Protein AF-A0A8I0TVB9-F1 (afdb_monomer_lite)

Sequence (1086 aa):
MAGLALTEAVAPLAVPGFGFGLRALDGVLGSLPVGVLTVVAAEPYAGGSLLAVHAARHTALTHGLPVLYAASGLSRGDVALRVVAAEGGLDYRRLRTGGLSADEQRAAAVVQARLAAADLHVDDGTGLTAEAIVETAPYVDGLALVVVDRFQQAADPFVPLSGPALPEAARVLAHLARSRNVPVVAVLDTTDAEVLAALDAAYLTLTLTRTDTDAQVAVAERDFGELVSVPLRADLASARFADAPVRPRDVKAAYVFGGAEGEQVTAGLADAARPYLEPGLREQLPEALREVLPGLVDHFDAKRAGDEWTGSYLSSSQAAVYAAFTRDPSLPHAGPVERLEHALEAFCGHAAAHGYRPLGEDRQAPAGPDDTVRACLEAHAGDQEPDDVHTVLSAAFEDTSAPGSLSGTAAQDAAAAAAAESVPPVPPVPPGAGAGPGVALQPAGAPAVAGQAAPAAPGAGAGEGFAAVEAELLDAALPFTSGARHGLSARLNGVLAALREASTTPGRAGELPGLREVLDGLAARRPPVPSTPEGVRLGAALAAFTATRRTAPTTVPAPVASTALQQAPVPGTPQAGPTPAGTPDLAIAEAELLAAAAPFLTGNEHRSALSVHGQHVLAHLRDALAASHVHLLPAARARAAELGARRLRLPQEPAAERLRAALTAYHQAATAAGITPSALPAPAPAGVTGPVRPVTPVPAPPTASLEVTEPAAAEPTADAEAAPGDAEDVRAADPARRVVEGVVMEAPSASFSDDTPPPEGTPGTGGRNYTFFLNKIRDAVEQALGEANGDVDAAIAALKKKAVPDSMALFKLTRVGANYVHTVYPPALDFLSKPGQGEADGVWEGRQKWRNAPLYEAIRKGERHPLDVFGLDINAAYLSAFKTHLPIGALKHDPTGGFDRRKAGIHRVDHFTWPHADLPSPIGNRIEPGPYLLDEATVRLLIRCSELGLSEPPRILQSWTSGASEALLEKFRRVLQQARQTAIDSGDPVTGEYVKAMYSRFTSTIGESGKNRELRRPEWVHTIRSQAFASLWLKAFKAHQAGLILVQVSGVDELHVAGGDWKEVWEEGRKPTQMKVKRLYTLGGN

Radius of gyration: 40.52 Å; chains: 1; bounding box: 120×120×119 Å

Foldseek 3Di:
DPPPDVVVVPPDDPFDFDDLQACLVCVVVVGQQFLAEEEEEEAPPLASVLSLLSSLLCQFQVVLAAEEEEALPDDPVRSLLLSLLQVLVAQSVCSVVVVDDPVSVVSSVVSVVSVLVTNYAYFHFQPRALVLVLVLVVVSVRYAEYEAHAQECDDDLRRNNYHPCVLVSLQSVSNSRNVVRHYYYYYYNHPDPVVVVSNLRHQWYWYWDDDPQKIKTFIQGNVGGTDDIAIWTDDVRSSHIHHDDDDPVVPPPQQFQQDPLNLVLLVLLLVLCVVLLDPPNVVQDDPLCSPLNVVSNVVNVVCVPDHDSPDRHQDPSLLSLLQSCVVPVDGDPDDSCVSNSVSSVSNNVSNVVSPDDHPDPDPDDPDDPVRVVVVVVVVPPPDDDDDDPPPPVPDPDDDDDDDDDDDDDDDDDDDDDDDDDDDDDDDDDDDDDDDDDDDDDDDDDDDDDDDDDDDDDDDDDLPPLLVVLLVLLLVLLVCDLVPVDDDFDPQQSVLSVLLVCLVPDPPSVVCNVVSLVSLLVVLVVVGDFDPDPSSVSNNVSSVSNNVSVVVDDDDDDDDDDDDDDDDDDDDDDDDDDDDPDPQDALVVLLVLLLVLCVVQLPPSQSPHLFRSSRSVLNVQCVVCVVVVVVVCNLVSLLVLLLVLVGPRPGDPDPSSVSNNVSSVSNNRNCVVVVSDHADSDDDDPDDDDDDDDDDDDDDDDDDDDDDDDDDDDDDDDDDDDDDDDDDDDDDDDDDDDDDDDDDDDPQDAALCPDPDADHPPPDLPDDPPPPVLLVSLVSLLVVLCVVVVNPLVSSLVVLLSNLQNNLVVSLVRLCVVPPFDAADDPDDDQQLDAPDDVGHGQAAQQAWKDFLVVVLVCLVVVVDPWWKKFKKWFFPLLLVLLLFWDFRDFWDKDQAFDDDPQKFFKFWWFDFDFPDSQAADLSHDDDDPTTHTYGRLSLVLQCVCVVVVRGDRIHTRMTGIHGIDSSSCVSVSSSLLVQCVVCVVVVPVSSNSSSVSNSVVNLVCQDPDPSDPGHHDSSSSSSSQSSLQSVVSVLRVLCVVVVWGWGITGGSIITMTTDDDCCVSAPDDNRNRHIHGPDIDISSDD

pLDDT: mean 71.63, std 23.96, range [22.23, 97.75]

Organism: NCBI:txid146820

InterPro domains:
  IPR007694 DNA helicase, DnaB-like, C-terminal [PF03796] (20-187)
  IPR027417 P-loop containing nucleoside triphosphate hydrolase [G3DSA:3.40.50.300] (13-249)
  IPR027417 P-loop containing nucleoside triphosphate hydrolase [SSF52540] (16-192)

Secondary structure (DSSP, 8-state):
-----HHHHTSPPSSPP--SS-HHHHHHHSSPPTTSEEEEEE-TTT-HHHHHHHHHHIIIIIS---EEEEESSS-HHHHHHHHHHHHHT--HHHHHHT---HHHHHHHHHHHHHHTTS-EEEE--TT--HHHHHHHGGGSTT--EEEEEEEBSS-BTTBSSBGGGHHHHHHHHHHHHHHHT--EEEEES---HHHHHH-TTEEEEEEEEEETTEEEEEEEETTTEEEEEEEEEEETTTTEEEEPPPPTTGGGGT----SHHHHHHHHHHHHHHGGGSSHHHHTTS-HHHHHHHHHHHHHHHHHHTT------S--HHHHHHHHHHTT-----SSGGGHHHHHHHHHHHHHHHHTT---S-S-S-PPPPHHHHHHHHHHTT--S-----TTSGGGSSS--------------------------------------------------------------S-HHHHHHHHHHHHHHHTHHHHTTSS--S-HHHHHHHHHHHHHHHSTT-GGGHHHHHHHHHHHHTT-----SSHHHHHHHHHHHHHHHHHHHS---PPPPP-------PPPP---PPP-PPPP---HHHHHHHHHHHHGGG-SS-GGG-SS-HHHHHHHHHHHHHHHTT-TTTHHHHHHHHHHHHHS-----SSHHHHHHHHHHHHHHHHHHHTT-PPP-PPPPPPP----------------------------------------------------------PPPPPPS----PPPPTT--SSSS---HHHHHHHHHHHHHHHHHTTT-HHHHHHHHHHHHHHHHHHHHHHHTTT---------SPPGGGS-SSTT---SSB----EEE-HHHHHHHHTTSS--EEEEEEEETTHHHHHTSS-EE-SPPEEETT----TTEEEEEEE-------SSS--TTTT---SS-EEEEHHHHHHHHHHHHTTSSPPP-EEEEEEEEEESSTTHHHHHHHHHHHHHHHHHT-HHHHHHHHHHHHHHHHHSSS-TT-SS---HHHHHHHHHHHHHHHHHHHHHHHHTTPEEEEEETTTEEEEESS-GGGTS-BSSSTTSEEEEEEEEET--

Structure (mmCIF, N/CA/C/O backbone):
data_AF-A0A8I0TVB9-F1
#
_entry.id   AF-A0A8I0TVB9-F1
#
loop_
_atom_site.group_PDB
_atom_site.id
_atom_site.type_symbol
_atom_site.label_atom_id
_atom_site.label_alt_id
_atom_site.label_comp_id
_atom_site.label_asym_id
_atom_site.label_entity_id
_atom_site.label_seq_id
_atom_site.pdbx_PDB_ins_code
_atom_site.Cartn_x
_atom_site.Cartn_y
_atom_site.Cartn_z
_atom_site.occupancy
_atom_site.B_iso_or_equiv
_atom_site.auth_seq_id
_atom_site.auth_comp_id
_atom_site.auth_asym_id
_atom_site.auth_atom_id
_atom_site.pdbx_PDB_model_num
ATOM 1 N N . MET A 1 1 ? -10.346 -10.792 -5.537 1.00 28.30 1 MET A N 1
ATOM 2 C CA . MET A 1 1 ? -10.437 -11.964 -6.433 1.00 28.30 1 MET A CA 1
ATOM 3 C C . MET A 1 1 ? -11.482 -11.686 -7.530 1.00 28.30 1 MET A C 1
ATOM 5 O O . MET A 1 1 ? -12.645 -11.983 -7.330 1.00 28.30 1 MET A O 1
ATOM 9 N N . ALA A 1 2 ? -11.144 -11.039 -8.643 1.00 35.06 2 ALA A N 1
ATOM 10 C CA . ALA A 1 2 ? -10.817 -11.860 -9.803 1.00 35.06 2 ALA A CA 1
ATOM 11 C C . ALA A 1 2 ? -9.786 -12.935 -9.460 1.00 35.06 2 ALA A C 1
ATOM 13 O O . ALA A 1 2 ? -8.680 -12.621 -9.002 1.00 35.06 2 ALA A O 1
ATOM 14 N N . GLY A 1 3 ? -10.192 -14.190 -9.626 1.00 32.03 3 GLY A N 1
ATOM 15 C CA . GLY A 1 3 ? -9.254 -15.165 -10.139 1.00 32.03 3 GLY A CA 1
ATOM 16 C C . GLY A 1 3 ? -9.031 -14.784 -11.595 1.00 32.03 3 GLY A C 1
ATOM 17 O O . GLY A 1 3 ? -9.966 -14.852 -12.384 1.00 32.03 3 GLY A O 1
ATOM 18 N N . LEU A 1 4 ? -7.809 -14.366 -11.920 1.00 37.16 4 LEU A N 1
ATOM 19 C CA . LEU A 1 4 ? -7.233 -14.878 -13.156 1.00 37.16 4 LEU A CA 1
ATOM 20 C C . LEU A 1 4 ? -7.292 -16.398 -13.003 1.00 37.16 4 LEU A C 1
ATOM 22 O O . LEU A 1 4 ? -6.991 -16.905 -11.912 1.00 37.16 4 LEU A O 1
ATOM 26 N N . ALA A 1 5 ? -7.725 -17.119 -14.031 1.00 42.62 5 ALA A N 1
ATOM 27 C CA . ALA A 1 5 ? -7.543 -18.563 -14.006 1.00 42.62 5 ALA A CA 1
ATOM 28 C C . ALA A 1 5 ? -6.042 -18.837 -13.794 1.00 42.62 5 ALA A C 1
ATOM 30 O O . ALA A 1 5 ? -5.209 -18.063 -14.268 1.00 42.62 5 ALA A O 1
ATOM 31 N N . LEU A 1 6 ? -5.665 -19.909 -13.085 1.00 44.34 6 LEU A N 1
ATOM 32 C CA . LEU A 1 6 ? -4.238 -20.224 -12.882 1.00 44.34 6 LEU A CA 1
ATOM 33 C C . LEU A 1 6 ? -3.483 -20.317 -14.224 1.00 44.34 6 LEU A C 1
ATOM 35 O O . LEU A 1 6 ? -2.316 -19.963 -14.298 1.00 44.34 6 LEU A O 1
ATOM 39 N N . THR A 1 7 ? -4.187 -20.668 -15.302 1.00 42.19 7 THR A N 1
ATOM 40 C CA . THR A 1 7 ? -3.717 -20.623 -16.693 1.00 42.19 7 THR A CA 1
ATOM 41 C C . THR A 1 7 ? -3.350 -19.222 -17.206 1.00 42.19 7 THR A C 1
ATOM 43 O O . THR A 1 7 ? -2.396 -19.101 -17.962 1.00 42.19 7 THR A O 1
ATOM 46 N N . GLU A 1 8 ? -4.051 -18.156 -16.804 1.00 39.88 8 GLU A N 1
ATOM 47 C CA . GLU A 1 8 ? -3.683 -16.767 -17.142 1.00 39.88 8 GLU A CA 1
ATOM 48 C C . GLU A 1 8 ? -2.582 -16.217 -16.224 1.00 39.88 8 GLU A C 1
ATOM 50 O O . GLU A 1 8 ? -1.827 -15.344 -16.635 1.00 39.88 8 GLU A O 1
ATOM 55 N N . ALA A 1 9 ? -2.442 -16.741 -15.001 1.00 43.94 9 ALA A N 1
ATOM 56 C CA . ALA A 1 9 ? -1.291 -16.439 -14.141 1.00 43.94 9 ALA A CA 1
ATOM 57 C C . ALA A 1 9 ? 0.023 -17.076 -14.650 1.00 43.94 9 ALA A C 1
ATOM 59 O O . ALA A 1 9 ? 1.100 -16.665 -14.232 1.00 43.94 9 ALA A O 1
ATOM 60 N N . VAL A 1 10 ? -0.080 -18.052 -15.561 1.00 39.28 10 VAL A N 1
ATOM 61 C CA . VAL A 1 10 ? 1.031 -18.690 -16.293 1.00 39.28 10 VAL A CA 1
ATOM 62 C C . VAL A 1 10 ? 1.256 -18.034 -17.672 1.00 39.28 10 VAL A C 1
ATOM 64 O O . VAL A 1 10 ? 2.196 -18.385 -18.383 1.00 39.28 10 VAL A O 1
ATOM 67 N N . ALA A 1 11 ? 0.444 -17.043 -18.065 1.00 40.34 11 ALA A N 1
ATOM 68 C CA . ALA A 1 11 ? 0.711 -16.264 -19.273 1.00 40.34 11 ALA A CA 1
ATOM 69 C C . ALA A 1 11 ? 2.014 -15.449 -19.110 1.00 40.34 11 ALA A C 1
ATOM 71 O O . ALA A 1 11 ? 2.264 -14.917 -18.024 1.00 40.34 11 ALA A O 1
ATOM 72 N N . PRO A 1 12 ? 2.845 -15.321 -20.164 1.00 40.44 12 PRO A N 1
ATOM 73 C CA . PRO A 1 12 ? 4.112 -14.605 -20.073 1.00 40.44 12 PRO A CA 1
ATOM 74 C C . PRO A 1 12 ? 3.884 -13.150 -19.648 1.00 40.44 12 PRO A C 1
ATOM 76 O O . PRO A 1 12 ? 3.078 -12.428 -20.239 1.00 40.44 12 PRO A O 1
ATOM 79 N N . LEU A 1 13 ? 4.600 -12.732 -18.602 1.00 43.53 13 LEU A N 1
ATOM 80 C CA . LEU A 1 13 ? 4.531 -11.374 -18.073 1.00 43.53 13 LEU A CA 1
ATOM 81 C C . LEU A 1 13 ? 4.971 -10.355 -19.134 1.00 43.53 13 LEU A C 1
ATOM 83 O O . LEU A 1 13 ? 5.837 -10.621 -19.962 1.00 43.53 13 LEU A O 1
ATOM 87 N N . ALA A 1 14 ? 4.406 -9.147 -19.071 1.00 46.53 14 ALA A N 1
ATOM 88 C CA . ALA A 1 14 ? 4.736 -8.061 -19.999 1.00 46.53 14 ALA A CA 1
ATOM 89 C C . ALA A 1 14 ? 6.168 -7.501 -19.835 1.00 46.53 14 ALA A C 1
ATOM 91 O O . ALA A 1 14 ? 6.602 -6.689 -20.649 1.00 46.53 14 ALA A O 1
ATOM 92 N N . VAL A 1 15 ? 6.889 -7.916 -18.787 1.00 50.25 15 VAL A N 1
ATOM 93 C CA . VAL A 1 15 ? 8.314 -7.628 -18.576 1.00 50.25 15 VAL A CA 1
ATOM 94 C C . VAL A 1 15 ? 9.110 -8.842 -19.072 1.00 50.25 15 VAL A C 1
ATOM 96 O O . VAL A 1 15 ? 8.797 -9.952 -18.635 1.00 50.25 15 VAL A O 1
ATOM 99 N N . PRO A 1 16 ? 10.122 -8.677 -19.947 1.00 57.19 16 PRO A N 1
ATOM 100 C CA . PRO A 1 16 ? 10.988 -9.781 -20.353 1.00 57.19 16 PRO A CA 1
ATOM 101 C C . PRO A 1 16 ? 11.644 -10.443 -19.136 1.00 57.19 16 PRO A C 1
ATOM 103 O O . PRO A 1 16 ? 12.123 -9.751 -18.242 1.00 57.19 16 PRO A O 1
ATOM 106 N N . GLY A 1 17 ? 11.695 -11.775 -19.102 1.00 66.00 17 GLY A N 1
ATOM 107 C CA . GLY A 1 17 ? 12.429 -12.495 -18.063 1.00 66.00 17 GLY A CA 1
ATOM 108 C C . GLY A 1 17 ? 13.939 -12.349 -18.266 1.00 66.00 17 GLY A C 1
ATOM 109 O O . GLY A 1 17 ? 14.472 -12.824 -19.266 1.00 66.00 17 GLY A O 1
ATOM 110 N N . PHE A 1 18 ? 14.627 -11.715 -17.318 1.00 83.62 18 PHE A N 1
ATOM 111 C CA . PHE A 1 18 ? 16.090 -11.609 -17.266 1.00 83.62 18 PHE A CA 1
ATOM 112 C C . PHE A 1 18 ? 16.592 -11.892 -15.845 1.00 83.62 18 PHE A C 1
ATOM 114 O O . PHE A 1 18 ? 15.833 -11.783 -14.885 1.00 83.62 18 PHE A O 1
ATOM 121 N N . GLY A 1 19 ? 17.860 -12.280 -15.709 1.00 87.12 19 GLY A N 1
ATOM 122 C CA . GLY A 1 19 ? 18.489 -12.623 -14.429 1.00 87.12 19 GLY A CA 1
ATOM 123 C C . GLY A 1 19 ? 19.627 -11.678 -14.027 1.00 87.12 19 GLY A C 1
ATOM 124 O O . GLY A 1 19 ? 19.677 -10.518 -14.439 1.00 87.12 19 GLY A O 1
ATOM 125 N N . PHE A 1 20 ? 20.569 -12.190 -13.237 1.00 89.50 20 PHE A N 1
ATOM 126 C CA . PHE A 1 20 ? 21.809 -11.511 -12.853 1.00 89.50 20 PHE A CA 1
ATOM 127 C C . PHE A 1 20 ? 22.854 -11.455 -13.982 1.00 89.50 20 PHE A C 1
ATOM 129 O O . PHE A 1 20 ? 23.807 -10.683 -13.872 1.00 89.50 20 PHE A O 1
ATOM 136 N N . GLY A 1 21 ? 22.700 -12.252 -15.045 1.00 85.31 21 GLY A N 1
ATOM 137 C CA . GLY A 1 21 ? 23.702 -12.424 -16.102 1.00 85.31 21 GLY A CA 1
ATOM 138 C C . GLY A 1 21 ? 24.745 -13.501 -15.778 1.00 85.31 21 GLY A C 1
ATOM 139 O O . GLY A 1 21 ? 25.861 -13.451 -16.291 1.00 85.31 21 GLY A O 1
ATOM 140 N N . LEU A 1 22 ? 24.399 -14.454 -14.909 1.00 88.44 22 LEU A N 1
ATOM 141 C CA . LEU A 1 22 ? 25.250 -15.558 -14.450 1.00 88.44 22 LEU A CA 1
ATOM 142 C C . LEU A 1 22 ? 24.499 -16.862 -14.699 1.00 88.44 22 LEU A C 1
ATOM 144 O O . LEU A 1 22 ? 23.484 -17.097 -14.049 1.00 88.44 22 LEU A O 1
ATOM 148 N N . ARG A 1 23 ? 24.963 -17.717 -15.616 1.00 83.06 23 ARG A N 1
ATOM 149 C CA . ARG A 1 23 ? 24.198 -18.902 -16.045 1.00 83.06 23 ARG A CA 1
ATOM 150 C C . ARG A 1 23 ? 23.880 -19.857 -14.901 1.00 83.06 23 ARG A C 1
ATOM 152 O O . ARG A 1 23 ? 22.802 -20.438 -14.896 1.00 83.06 23 ARG A O 1
ATOM 159 N N . ALA A 1 24 ? 24.793 -20.027 -13.948 1.00 81.06 24 ALA A N 1
ATOM 160 C CA . ALA A 1 24 ? 24.601 -20.931 -12.821 1.00 81.06 24 ALA A CA 1
ATOM 161 C C . ALA A 1 24 ? 23.532 -20.410 -11.843 1.00 81.06 24 ALA A C 1
ATOM 163 O O . ALA A 1 24 ? 22.733 -21.189 -11.329 1.00 81.06 24 ALA A O 1
ATOM 164 N N . LEU A 1 25 ? 23.485 -19.091 -11.618 1.00 85.94 25 LEU A N 1
ATOM 165 C CA . LEU A 1 25 ? 22.501 -18.458 -10.733 1.00 85.94 25 LEU A CA 1
ATOM 166 C C . LEU A 1 25 ? 21.148 -18.302 -11.438 1.00 85.94 25 LEU A C 1
ATOM 168 O O . LEU A 1 25 ? 20.110 -18.657 -10.888 1.00 85.94 25 LEU A O 1
ATOM 172 N N . ASP A 1 26 ? 21.162 -17.853 -12.689 1.00 86.62 26 ASP A N 1
ATOM 173 C CA . ASP A 1 26 ? 19.965 -17.658 -13.506 1.00 86.62 26 ASP A CA 1
ATOM 174 C C . ASP A 1 26 ? 19.318 -18.994 -13.897 1.00 86.62 26 ASP A C 1
ATOM 176 O O . ASP A 1 26 ? 18.102 -19.064 -14.022 1.00 86.62 26 ASP A O 1
ATOM 180 N N . GLY A 1 27 ? 20.092 -20.079 -14.010 1.00 80.25 27 GLY A N 1
ATOM 181 C CA . GLY A 1 27 ? 19.566 -21.434 -14.202 1.00 80.25 27 GLY A CA 1
ATOM 182 C C . GLY A 1 27 ? 18.802 -21.982 -12.990 1.00 80.25 27 GLY A C 1
ATOM 183 O O . GLY A 1 27 ? 17.921 -22.818 -13.160 1.00 80.25 27 GLY A O 1
ATOM 184 N N . VAL A 1 28 ? 19.098 -21.487 -11.782 1.00 82.06 28 VAL A N 1
ATOM 185 C CA . VAL A 1 28 ? 18.338 -21.789 -10.556 1.00 82.06 28 VAL A CA 1
ATOM 186 C C . VAL A 1 28 ? 17.128 -20.869 -10.408 1.00 82.06 28 VAL A C 1
ATOM 188 O O . VAL A 1 28 ? 16.045 -21.329 -10.060 1.00 82.06 28 VAL A O 1
ATOM 191 N N . LEU A 1 29 ? 17.302 -19.570 -10.660 1.00 81.00 29 LEU A N 1
ATOM 192 C CA . LEU A 1 29 ? 16.238 -18.576 -10.489 1.00 81.00 29 LEU A CA 1
ATOM 193 C C . LEU A 1 29 ? 15.212 -18.582 -11.634 1.00 81.00 29 LEU A C 1
ATOM 195 O O . LEU A 1 29 ? 14.088 -18.116 -11.460 1.00 81.00 29 LEU A O 1
ATOM 199 N N . GLY A 1 30 ? 15.600 -19.050 -12.823 1.00 80.62 30 GLY A N 1
ATOM 200 C CA . GLY A 1 30 ? 14.871 -18.907 -14.087 1.00 80.62 30 GLY A CA 1
ATOM 201 C C . GLY A 1 30 ? 14.884 -17.466 -14.614 1.00 80.62 30 GLY A C 1
ATOM 202 O O . GLY A 1 30 ? 15.295 -17.203 -15.741 1.00 80.62 30 GLY A O 1
ATOM 203 N N . SER A 1 31 ? 14.452 -16.517 -13.784 1.00 83.94 31 SER A N 1
ATOM 204 C CA . SER A 1 31 ? 14.561 -15.069 -13.995 1.00 83.94 31 SER A CA 1
ATOM 205 C C . SER A 1 31 ? 14.465 -14.338 -12.652 1.00 83.94 31 SER A C 1
ATOM 207 O O . SER A 1 31 ? 14.050 -14.923 -11.652 1.00 83.94 31 SER A O 1
ATOM 209 N N . LEU A 1 32 ? 14.827 -13.054 -12.604 1.00 88.31 32 LEU A N 1
ATOM 210 C CA . LEU A 1 32 ? 14.562 -12.215 -11.438 1.00 88.31 32 LEU A CA 1
ATOM 211 C C . LEU A 1 32 ? 13.042 -12.117 -11.218 1.00 88.31 32 LEU A C 1
ATOM 213 O O . LEU A 1 32 ? 12.336 -11.612 -12.096 1.00 88.31 32 LEU A O 1
ATOM 217 N N . PRO A 1 33 ? 12.518 -12.581 -10.068 1.00 85.69 33 PRO A N 1
ATOM 218 C CA . PRO A 1 33 ? 11.081 -12.657 -9.860 1.00 85.69 33 PRO A CA 1
ATOM 219 C C . PRO A 1 33 ? 10.455 -11.259 -9.861 1.00 85.69 33 PRO A C 1
ATOM 221 O O . PRO A 1 33 ? 10.847 -10.348 -9.128 1.00 85.69 33 PRO A O 1
ATOM 224 N N . VAL A 1 34 ? 9.460 -11.085 -10.725 1.00 88.94 34 VAL A N 1
ATOM 225 C CA . VAL A 1 34 ? 8.779 -9.809 -10.925 1.00 88.94 34 VAL A CA 1
ATOM 226 C C . VAL A 1 34 ? 7.806 -9.552 -9.776 1.00 88.94 34 VAL A C 1
ATOM 228 O O . VAL A 1 34 ? 7.088 -10.448 -9.336 1.00 88.94 34 VAL A O 1
ATOM 231 N N . GLY A 1 35 ? 7.745 -8.312 -9.290 1.00 89.00 35 GLY A N 1
ATOM 232 C CA . GLY A 1 35 ? 6.794 -7.932 -8.249 1.00 89.00 35 GLY A CA 1
ATOM 233 C C . GLY A 1 35 ? 7.230 -8.276 -6.824 1.00 89.00 35 GLY A C 1
ATOM 234 O O . GLY A 1 35 ? 6.444 -8.073 -5.898 1.00 89.00 35 GLY A O 1
ATOM 235 N N . VAL A 1 36 ? 8.459 -8.754 -6.612 1.00 91.81 36 VAL A N 1
ATOM 236 C CA . VAL A 1 36 ? 8.984 -9.089 -5.279 1.00 91.81 36 VAL A CA 1
ATOM 237 C C . VAL A 1 36 ? 10.295 -8.369 -4.959 1.00 91.81 36 VAL A C 1
ATOM 239 O O . VAL A 1 36 ? 10.991 -7.864 -5.840 1.00 91.81 36 VAL A O 1
ATOM 242 N N . LEU A 1 37 ? 10.612 -8.326 -3.664 1.00 96.88 37 LEU A N 1
ATOM 243 C CA . LEU A 1 37 ? 11.910 -7.902 -3.153 1.00 96.88 37 LEU A CA 1
ATOM 244 C C . LEU A 1 37 ? 12.824 -9.127 -3.012 1.00 96.88 37 LEU A C 1
ATOM 246 O O . LEU A 1 37 ? 12.492 -10.071 -2.288 1.00 96.88 37 LEU A O 1
ATOM 250 N N . THR A 1 38 ? 13.979 -9.064 -3.667 1.00 96.81 38 THR A N 1
ATOM 251 C CA . THR A 1 38 ? 15.117 -9.965 -3.484 1.00 96.81 38 THR A CA 1
ATOM 252 C C . THR A 1 38 ? 16.173 -9.266 -2.630 1.00 96.81 38 THR A C 1
ATOM 254 O O . THR A 1 38 ? 16.595 -8.158 -2.960 1.00 96.81 38 THR A O 1
ATOM 257 N N . VAL A 1 39 ? 16.630 -9.901 -1.551 1.00 97.44 39 VAL A N 1
ATOM 258 C CA . VAL A 1 39 ? 17.736 -9.394 -0.722 1.00 97.44 39 VAL A CA 1
ATOM 259 C C . VAL A 1 39 ? 19.010 -10.171 -1.036 1.00 97.44 39 VAL A C 1
ATOM 261 O O . VAL A 1 39 ? 19.030 -11.390 -0.926 1.00 97.44 39 VAL A O 1
ATOM 264 N N . VAL A 1 40 ? 20.085 -9.475 -1.403 1.00 97.38 40 VAL A N 1
ATOM 265 C CA . VAL A 1 40 ? 21.437 -10.039 -1.520 1.00 97.38 40 VAL A CA 1
ATOM 266 C C . VAL A 1 40 ? 22.158 -9.796 -0.201 1.00 97.38 40 VAL A C 1
ATOM 268 O O . VAL A 1 40 ? 22.627 -8.689 0.048 1.00 97.38 40 VAL A O 1
ATOM 271 N N . ALA A 1 41 ? 22.222 -10.818 0.646 1.00 97.38 41 ALA A N 1
ATOM 272 C CA . ALA A 1 41 ? 22.897 -10.783 1.936 1.00 97.38 41 ALA A CA 1
ATOM 273 C C . ALA A 1 41 ? 24.380 -11.119 1.749 1.00 97.38 41 ALA A C 1
ATOM 275 O O . ALA A 1 41 ? 24.714 -12.178 1.220 1.00 97.38 41 ALA A O 1
ATOM 276 N N . ALA A 1 42 ? 25.282 -10.222 2.134 1.00 95.75 42 ALA A N 1
ATOM 277 C CA . ALA A 1 42 ? 26.710 -10.414 1.925 1.00 95.75 42 ALA A CA 1
ATOM 278 C C . ALA A 1 42 ? 27.524 -9.721 3.015 1.00 95.75 42 ALA A C 1
ATOM 280 O O . ALA A 1 42 ? 27.402 -8.511 3.199 1.00 95.75 42 ALA A O 1
ATOM 281 N N . GLU A 1 43 ? 28.428 -10.460 3.657 1.00 91.88 43 GLU A N 1
ATOM 282 C CA . GLU A 1 43 ? 29.399 -9.868 4.579 1.00 91.88 43 GLU A CA 1
ATOM 283 C C . GLU A 1 43 ? 30.218 -8.749 3.906 1.00 91.88 43 GLU A C 1
ATOM 285 O O . GLU A 1 43 ? 30.443 -8.770 2.680 1.00 91.88 43 GLU A O 1
ATOM 290 N N . PRO A 1 44 ? 30.736 -7.777 4.681 1.00 87.88 44 PRO A N 1
ATOM 291 C CA . PRO A 1 44 ? 31.663 -6.785 4.167 1.00 87.88 44 PRO A CA 1
ATOM 292 C C . PRO A 1 44 ? 32.805 -7.454 3.394 1.00 87.88 44 PRO A C 1
ATOM 294 O O . PRO A 1 44 ? 33.320 -8.506 3.764 1.00 87.88 44 PRO A O 1
ATOM 297 N N . TYR A 1 45 ? 33.197 -6.832 2.285 1.00 86.75 45 TYR A N 1
ATOM 298 C CA . TYR A 1 45 ? 34.192 -7.344 1.338 1.00 86.75 45 TYR A CA 1
ATOM 299 C C . TYR A 1 45 ? 33.820 -8.608 0.548 1.00 86.75 45 TYR A C 1
ATOM 301 O O . TYR A 1 45 ? 34.524 -8.851 -0.428 1.00 86.75 45 TYR A O 1
ATOM 309 N N . ALA A 1 46 ? 32.754 -9.366 0.856 1.00 91.50 46 ALA A N 1
ATOM 310 C CA . ALA A 1 46 ? 32.377 -10.576 0.100 1.00 91.50 46 ALA A CA 1
ATOM 311 C C . ALA A 1 46 ? 31.971 -10.271 -1.355 1.00 91.50 46 ALA A C 1
ATOM 313 O O . ALA A 1 46 ? 32.338 -11.007 -2.273 1.00 91.50 46 ALA A O 1
ATOM 314 N N . GLY A 1 47 ? 31.321 -9.122 -1.581 1.00 91.12 47 GLY A N 1
ATOM 315 C CA . GLY A 1 47 ? 31.081 -8.571 -2.921 1.00 91.12 47 GLY A CA 1
ATOM 316 C C . GLY A 1 47 ? 29.618 -8.346 -3.311 1.00 91.12 47 GLY A C 1
ATOM 317 O O . GLY A 1 47 ? 29.367 -8.185 -4.499 1.00 91.12 47 GLY A O 1
ATOM 318 N N . GLY A 1 48 ? 28.664 -8.288 -2.371 1.00 93.94 48 GLY A N 1
ATOM 319 C CA . GLY A 1 48 ? 27.228 -8.130 -2.680 1.00 93.94 48 GLY A CA 1
ATOM 320 C C . GLY A 1 48 ? 26.909 -6.988 -3.660 1.00 93.94 48 GLY A C 1
ATOM 321 O O . GLY A 1 48 ? 26.206 -7.197 -4.646 1.00 93.94 48 GLY A O 1
ATOM 322 N N . SER A 1 49 ? 27.534 -5.818 -3.488 1.00 93.75 49 SER A N 1
ATOM 323 C CA . SER A 1 49 ? 27.419 -4.691 -4.430 1.00 93.75 49 SER A CA 1
ATOM 324 C C . SER A 1 49 ? 27.914 -5.008 -5.851 1.00 93.75 49 SER A C 1
ATOM 326 O O . SER A 1 49 ? 27.407 -4.441 -6.809 1.00 93.75 49 SER A O 1
ATOM 328 N N . LEU A 1 50 ? 28.895 -5.902 -6.034 1.00 94.50 50 LEU A N 1
ATOM 329 C CA . LEU A 1 50 ? 29.347 -6.324 -7.371 1.00 94.50 50 LEU A CA 1
ATOM 330 C C . LEU A 1 50 ? 28.322 -7.245 -8.046 1.00 94.50 50 LEU A C 1
ATOM 332 O O . LEU A 1 50 ? 28.143 -7.168 -9.259 1.00 94.50 50 LEU A O 1
ATOM 336 N N . LEU A 1 51 ? 27.616 -8.075 -7.269 1.00 94.06 51 LEU A N 1
ATOM 337 C CA . LEU A 1 51 ? 26.519 -8.908 -7.769 1.00 94.06 51 LEU A CA 1
ATOM 338 C C . LEU A 1 51 ? 25.309 -8.044 -8.175 1.00 94.06 51 LEU A C 1
ATOM 340 O O . LEU A 1 51 ? 24.724 -8.257 -9.234 1.00 94.06 51 LEU A O 1
ATOM 344 N N . ALA A 1 52 ? 25.000 -7.002 -7.398 1.00 94.19 52 ALA A N 1
ATOM 345 C CA . ALA A 1 52 ? 23.972 -6.012 -7.732 1.00 94.19 52 ALA A CA 1
ATOM 346 C C . ALA A 1 52 ? 24.333 -5.155 -8.964 1.00 94.19 52 ALA A C 1
ATOM 348 O O . ALA A 1 52 ? 23.498 -4.962 -9.851 1.00 94.19 52 ALA A O 1
ATOM 349 N N . VAL A 1 53 ? 25.595 -4.715 -9.079 1.00 94.81 53 VAL A N 1
ATOM 350 C CA . VAL A 1 53 ? 26.126 -4.106 -10.312 1.00 94.81 53 VAL A CA 1
ATOM 351 C C . VAL A 1 53 ? 26.000 -5.065 -11.498 1.00 94.81 53 VAL A C 1
ATOM 353 O O . VAL A 1 53 ? 25.712 -4.599 -12.597 1.00 94.81 53 VAL A O 1
ATOM 356 N N . HIS A 1 54 ? 26.169 -6.381 -11.308 1.00 93.75 54 HIS A N 1
ATOM 357 C CA . HIS A 1 54 ? 26.027 -7.356 -12.393 1.00 93.75 54 HIS A CA 1
ATOM 358 C C . HIS A 1 54 ? 24.602 -7.381 -12.960 1.00 93.75 54 HIS A C 1
ATOM 360 O O . HIS A 1 54 ? 24.441 -7.184 -14.163 1.00 93.75 54 HIS A O 1
ATOM 366 N N . ALA A 1 55 ? 23.584 -7.504 -12.100 1.00 93.94 55 ALA A N 1
ATOM 367 C CA . ALA A 1 55 ? 22.179 -7.468 -12.515 1.00 93.94 55 ALA A CA 1
ATOM 368 C C . ALA A 1 55 ? 21.819 -6.156 -13.235 1.00 93.94 55 ALA A C 1
ATOM 370 O O . ALA A 1 55 ? 21.225 -6.180 -14.315 1.00 93.94 55 ALA A O 1
ATOM 371 N N . ALA A 1 56 ? 22.234 -5.007 -12.686 1.00 95.25 56 ALA A N 1
ATOM 372 C CA . ALA A 1 56 ? 22.000 -3.701 -13.303 1.00 95.25 56 ALA A CA 1
ATOM 373 C C . ALA A 1 56 ? 22.663 -3.578 -14.686 1.00 95.25 56 ALA A C 1
ATOM 375 O O . ALA A 1 56 ? 22.022 -3.160 -15.650 1.00 95.25 56 ALA A O 1
ATOM 376 N N . ARG A 1 57 ? 23.935 -3.987 -14.797 1.00 93.56 57 ARG A N 1
ATOM 377 C CA . ARG A 1 57 ? 24.701 -4.014 -16.051 1.00 93.56 57 ARG A CA 1
ATOM 378 C C . ARG A 1 57 ? 24.055 -4.925 -17.087 1.00 93.56 57 ARG A C 1
ATOM 380 O O . ARG A 1 57 ? 23.876 -4.493 -18.218 1.00 93.56 57 ARG A O 1
ATOM 387 N N . HIS A 1 58 ? 23.698 -6.154 -16.723 1.00 93.44 58 HIS A N 1
ATOM 388 C CA . HIS A 1 58 ? 23.108 -7.109 -17.658 1.00 93.44 58 HIS A CA 1
ATOM 389 C C . HIS A 1 58 ? 21.760 -6.600 -18.193 1.00 93.44 58 HIS A C 1
ATOM 391 O O . HIS A 1 58 ? 21.537 -6.565 -19.403 1.00 93.44 58 HIS A O 1
ATOM 397 N N . THR A 1 59 ? 20.904 -6.094 -17.304 1.00 93.56 59 THR A N 1
ATOM 398 C CA . THR A 1 59 ? 19.598 -5.519 -17.663 1.00 93.56 59 THR A CA 1
ATOM 399 C C . THR A 1 59 ? 19.741 -4.314 -18.604 1.00 93.56 59 THR A C 1
ATOM 401 O O . THR A 1 59 ? 19.140 -4.297 -19.678 1.00 93.56 59 THR A O 1
ATOM 404 N N . ALA A 1 60 ? 20.597 -3.343 -18.264 1.00 93.19 60 ALA A N 1
ATOM 405 C CA . ALA A 1 60 ? 20.743 -2.110 -19.041 1.00 93.19 60 ALA A CA 1
ATOM 406 C C . ALA A 1 60 ? 21.574 -2.270 -20.333 1.00 93.19 60 ALA A C 1
ATOM 408 O O . ALA A 1 60 ? 21.234 -1.674 -21.351 1.00 93.19 60 ALA A O 1
ATOM 409 N N . LEU A 1 61 ? 22.664 -3.052 -20.319 1.00 90.81 61 LEU A N 1
ATOM 410 C CA . LEU A 1 61 ? 23.614 -3.157 -21.444 1.00 90.81 61 LEU A CA 1
ATOM 411 C C . LEU A 1 61 ? 23.419 -4.382 -22.342 1.00 90.81 61 LEU A C 1
ATOM 413 O O . LEU A 1 61 ? 23.884 -4.347 -23.484 1.00 90.81 61 LEU A O 1
ATOM 417 N N . THR A 1 62 ? 22.800 -5.460 -21.844 1.00 89.75 62 THR A N 1
ATOM 418 C CA . THR A 1 62 ? 22.504 -6.664 -22.644 1.00 89.75 62 THR A CA 1
ATOM 419 C C . THR A 1 62 ? 21.061 -6.668 -23.137 1.00 89.75 62 THR A C 1
ATOM 421 O O . THR A 1 62 ? 20.837 -6.889 -24.322 1.00 89.75 62 THR A O 1
ATOM 424 N N . HIS A 1 63 ? 20.090 -6.392 -22.258 1.00 86.38 63 HIS A N 1
ATOM 425 C CA . HIS A 1 63 ? 18.664 -6.378 -22.630 1.00 86.38 63 HIS A CA 1
ATOM 426 C C . HIS A 1 63 ? 18.161 -5.006 -23.094 1.00 86.38 63 HIS A C 1
ATOM 428 O O . HIS A 1 63 ? 17.092 -4.927 -23.692 1.00 86.38 63 HIS A O 1
ATOM 434 N N . GLY A 1 64 ? 18.916 -3.928 -22.845 1.00 89.19 64 GLY A N 1
ATOM 435 C CA . GLY A 1 64 ? 18.510 -2.565 -23.207 1.00 89.19 64 GLY A CA 1
ATOM 436 C C . GLY A 1 64 ? 17.295 -2.069 -22.418 1.00 89.19 64 GLY A C 1
ATOM 437 O O . GLY A 1 64 ? 16.514 -1.279 -22.940 1.00 89.19 64 GLY A O 1
ATOM 438 N N . LEU A 1 65 ? 17.097 -2.576 -21.196 1.00 91.19 65 LEU A N 1
ATOM 439 C CA . LEU A 1 65 ? 15.924 -2.287 -20.372 1.00 91.19 65 LEU A CA 1
ATOM 440 C C . LEU A 1 65 ? 16.242 -1.248 -19.276 1.00 91.19 65 LEU A C 1
ATOM 442 O O . LEU A 1 65 ? 17.308 -1.344 -18.661 1.00 91.19 65 LEU A O 1
ATOM 446 N N . PRO A 1 66 ? 15.333 -0.296 -18.973 1.00 91.94 66 PRO A N 1
ATOM 447 C CA . PRO A 1 66 ? 15.588 0.756 -17.988 1.00 91.94 66 PRO A CA 1
ATOM 448 C C . PRO A 1 66 ? 15.772 0.255 -16.548 1.00 91.94 66 PRO A C 1
ATOM 450 O O . PRO A 1 66 ? 14.972 -0.531 -16.030 1.00 91.94 66 PRO A O 1
ATOM 453 N N . VAL A 1 67 ? 16.799 0.767 -15.866 1.00 95.25 67 VAL A N 1
ATOM 454 C CA . VAL A 1 67 ? 17.176 0.392 -14.493 1.00 95.25 67 VAL A CA 1
ATOM 455 C C . VAL A 1 67 ? 17.289 1.630 -13.606 1.00 95.25 67 VAL A C 1
ATOM 457 O O . VAL A 1 67 ? 17.982 2.583 -13.958 1.00 95.25 67 VAL A O 1
ATOM 460 N N . LEU A 1 68 ? 16.689 1.585 -12.413 1.00 95.69 68 LEU A N 1
ATOM 461 C CA . LEU A 1 68 ? 16.920 2.564 -11.346 1.00 95.69 68 LEU A CA 1
ATOM 462 C C . LEU A 1 68 ? 17.893 1.992 -10.304 1.00 95.69 68 LEU A C 1
ATOM 464 O O . LEU A 1 68 ? 17.538 1.090 -9.549 1.00 95.69 68 LEU A O 1
ATOM 468 N N . TYR A 1 69 ? 19.108 2.532 -10.242 1.00 96.62 69 TYR A N 1
ATOM 469 C CA . TYR A 1 69 ? 20.142 2.169 -9.272 1.00 96.62 69 TYR A CA 1
ATOM 470 C C . TYR A 1 69 ? 20.210 3.214 -8.149 1.00 96.62 69 TYR A C 1
ATOM 472 O O . TYR A 1 69 ? 20.789 4.291 -8.301 1.00 96.62 69 TYR A O 1
ATOM 480 N N . ALA A 1 70 ? 19.616 2.891 -7.007 1.00 95.44 70 ALA A N 1
ATOM 481 C CA . ALA A 1 70 ? 19.638 3.687 -5.791 1.00 95.44 70 ALA A CA 1
ATOM 482 C C . ALA A 1 70 ? 20.901 3.355 -4.969 1.00 95.44 70 ALA A C 1
ATOM 484 O O . ALA A 1 70 ? 20.968 2.332 -4.285 1.00 95.44 70 ALA A O 1
ATOM 485 N N . ALA A 1 71 ? 21.915 4.216 -5.048 1.00 91.31 71 ALA A N 1
ATOM 486 C CA . ALA A 1 71 ? 23.218 4.032 -4.417 1.00 91.31 71 ALA A CA 1
ATOM 487 C C . ALA A 1 71 ? 23.322 4.822 -3.098 1.00 91.31 71 ALA A C 1
ATOM 489 O O . ALA A 1 71 ? 23.711 5.987 -3.086 1.00 91.31 71 ALA A O 1
ATOM 490 N N . SER A 1 72 ? 23.014 4.195 -1.960 1.00 85.50 72 SER A N 1
ATOM 491 C CA . SER A 1 72 ? 23.101 4.859 -0.645 1.00 85.50 72 SER A CA 1
ATOM 492 C C . SER A 1 72 ? 24.545 5.050 -0.153 1.00 85.50 72 SER A C 1
ATOM 494 O O . SER A 1 72 ? 24.798 5.926 0.672 1.00 85.50 72 SER A O 1
ATOM 496 N N . GLY A 1 73 ? 25.493 4.243 -0.654 1.00 76.75 73 GLY A N 1
ATOM 497 C CA . GLY A 1 73 ? 26.897 4.246 -0.213 1.00 76.75 73 GLY A CA 1
ATOM 498 C C . GLY A 1 73 ? 27.953 4.478 -1.303 1.00 76.75 73 GLY A C 1
ATOM 499 O O . GLY A 1 73 ? 29.119 4.700 -0.976 1.00 76.75 73 GLY A O 1
ATOM 500 N N . LEU A 1 74 ? 27.583 4.438 -2.587 1.00 84.56 74 LEU A N 1
ATOM 501 C CA . LEU A 1 74 ? 28.499 4.604 -3.727 1.00 84.56 74 LEU A CA 1
ATOM 502 C C . LEU A 1 74 ? 28.157 5.868 -4.510 1.00 84.56 74 LEU A C 1
ATOM 504 O O . LEU A 1 74 ? 26.988 6.216 -4.624 1.00 84.56 74 LEU A O 1
ATOM 508 N N . SER A 1 75 ? 29.153 6.531 -5.104 1.00 85.00 75 SER A N 1
ATOM 509 C CA . SER A 1 75 ? 28.852 7.582 -6.081 1.00 85.00 75 SER A CA 1
ATOM 510 C C . SER A 1 75 ? 28.455 6.986 -7.433 1.00 85.00 75 SER A C 1
ATOM 512 O O . SER A 1 75 ? 28.888 5.887 -7.797 1.00 85.00 75 SER A O 1
ATOM 514 N N . ARG A 1 76 ? 27.725 7.758 -8.246 1.00 86.19 76 ARG A N 1
ATOM 515 C CA . ARG A 1 76 ? 27.462 7.436 -9.659 1.00 86.19 76 ARG A CA 1
ATOM 516 C C . ARG A 1 76 ? 28.755 7.135 -10.430 1.00 86.19 76 ARG A C 1
ATOM 518 O O . ARG A 1 76 ? 28.764 6.258 -11.291 1.00 86.19 76 ARG A O 1
ATOM 525 N N . GLY A 1 77 ? 29.852 7.821 -10.094 1.00 86.44 77 GLY A N 1
ATOM 526 C CA . GLY A 1 77 ? 31.177 7.577 -10.668 1.00 86.44 77 GLY A CA 1
ATOM 527 C C . GLY A 1 77 ? 31.754 6.206 -10.301 1.00 86.44 77 GLY A C 1
ATOM 528 O O . GLY A 1 77 ? 32.256 5.508 -11.178 1.00 86.44 77 GLY A O 1
ATOM 529 N N . ASP A 1 78 ? 31.632 5.782 -9.039 1.00 89.25 78 ASP A N 1
ATOM 530 C CA . ASP A 1 78 ? 32.086 4.455 -8.592 1.00 89.25 78 ASP A CA 1
ATOM 531 C C . ASP A 1 78 ? 31.286 3.330 -9.263 1.00 89.25 78 ASP A C 1
ATOM 533 O O . ASP A 1 78 ? 31.867 2.337 -9.706 1.00 89.25 78 ASP A O 1
ATOM 537 N N . VAL A 1 79 ? 29.961 3.493 -9.378 1.00 93.12 79 VAL A N 1
ATOM 538 C CA . VAL A 1 79 ? 29.084 2.541 -10.080 1.00 93.12 79 VAL A CA 1
ATOM 539 C C . VAL A 1 79 ? 29.479 2.447 -11.557 1.00 93.12 79 VAL A C 1
ATOM 541 O O . VAL A 1 79 ? 29.725 1.348 -12.053 1.00 93.12 79 VAL A O 1
ATOM 544 N N . ALA A 1 80 ? 29.638 3.583 -12.245 1.00 92.31 80 ALA A N 1
ATOM 545 C CA . ALA A 1 80 ? 30.052 3.612 -13.648 1.00 92.31 80 ALA A CA 1
ATOM 546 C C . ALA A 1 80 ? 31.435 2.971 -13.873 1.00 92.31 80 ALA A C 1
ATOM 548 O O . ALA A 1 80 ? 31.597 2.182 -14.803 1.00 92.31 80 ALA A O 1
ATOM 549 N N . LEU A 1 81 ? 32.420 3.238 -13.006 1.00 93.31 81 LEU A N 1
ATOM 550 C CA . LEU A 1 81 ? 33.749 2.617 -13.085 1.00 93.31 81 LEU A CA 1
ATOM 551 C C . LEU A 1 81 ? 33.695 1.092 -12.912 1.00 93.31 81 LEU A C 1
ATOM 553 O O . LEU A 1 81 ? 34.407 0.382 -13.619 1.00 93.31 81 LEU A O 1
ATOM 557 N N . ARG A 1 82 ? 32.843 0.576 -12.015 1.00 95.44 82 ARG A N 1
ATOM 558 C CA . ARG A 1 82 ? 32.641 -0.875 -11.846 1.00 95.44 82 ARG A CA 1
ATOM 559 C C . ARG A 1 82 ? 31.984 -1.506 -13.070 1.00 95.44 82 ARG A C 1
ATOM 561 O O . ARG A 1 82 ? 32.446 -2.551 -13.515 1.00 95.44 82 ARG A O 1
ATOM 568 N N . VAL A 1 83 ? 30.964 -0.865 -13.647 1.00 94.94 83 VAL A N 1
ATOM 569 C CA . VAL A 1 83 ? 30.326 -1.337 -14.890 1.00 94.94 83 VAL A CA 1
ATOM 570 C C . VAL A 1 83 ? 31.339 -1.373 -16.040 1.00 94.94 83 VAL A C 1
ATOM 572 O O . VAL A 1 83 ? 31.425 -2.384 -16.733 1.00 94.94 83 VAL A O 1
ATOM 575 N N . VAL A 1 84 ? 32.151 -0.320 -16.205 1.00 94.50 84 VAL A N 1
ATOM 576 C CA . VAL A 1 84 ? 33.179 -0.248 -17.259 1.00 94.50 84 VAL A CA 1
ATOM 577 C C . VAL A 1 84 ? 34.272 -1.306 -17.072 1.00 94.50 84 VAL A C 1
ATOM 579 O O . VAL A 1 84 ? 34.662 -1.944 -18.048 1.00 94.50 84 VAL A O 1
ATOM 582 N N . ALA A 1 85 ? 34.743 -1.528 -15.840 1.00 94.69 85 ALA A N 1
ATOM 583 C CA . ALA A 1 85 ? 35.714 -2.581 -15.537 1.00 94.69 85 ALA A CA 1
ATOM 584 C C . ALA A 1 85 ? 35.160 -3.984 -15.838 1.00 94.69 85 ALA A C 1
ATOM 586 O O . ALA A 1 85 ? 35.813 -4.773 -16.520 1.00 94.69 85 ALA A O 1
ATOM 587 N N . ALA A 1 86 ? 33.933 -4.266 -15.392 1.00 93.38 86 ALA A N 1
ATOM 588 C CA . ALA A 1 86 ? 33.314 -5.581 -15.515 1.00 93.38 86 ALA A CA 1
ATOM 589 C C . ALA A 1 86 ? 32.969 -5.960 -16.962 1.00 93.38 86 ALA A C 1
ATOM 591 O O . ALA A 1 86 ? 33.241 -7.089 -17.376 1.00 93.38 86 ALA A O 1
ATOM 592 N N . GLU A 1 87 ? 32.398 -5.018 -17.720 1.00 91.62 87 GLU A N 1
ATOM 593 C CA . GLU A 1 87 ? 32.018 -5.198 -19.127 1.00 91.62 87 GLU A CA 1
ATOM 594 C C . GLU A 1 87 ? 33.243 -5.214 -20.054 1.00 91.62 87 GLU A C 1
ATOM 596 O O . GLU A 1 87 ? 33.287 -5.987 -21.003 1.00 91.62 87 GLU A O 1
ATOM 601 N N . GLY A 1 88 ? 34.257 -4.385 -19.775 1.00 88.94 88 GLY A N 1
ATOM 602 C CA . GLY A 1 88 ? 35.484 -4.324 -20.575 1.00 88.94 88 GLY A CA 1
ATOM 603 C C . GLY A 1 88 ? 36.553 -5.357 -20.203 1.00 88.94 88 GLY A C 1
ATOM 604 O O . GLY A 1 88 ? 37.578 -5.415 -20.876 1.00 88.94 88 GLY A O 1
ATOM 605 N N . GLY A 1 89 ? 36.368 -6.123 -19.119 1.00 90.62 89 GLY A N 1
ATOM 606 C CA . GLY A 1 89 ? 37.401 -7.013 -18.571 1.00 90.62 89 GLY A CA 1
ATOM 607 C C . GLY A 1 89 ? 38.675 -6.277 -18.140 1.00 90.62 89 GLY A C 1
ATOM 608 O O . GLY A 1 89 ? 39.774 -6.803 -18.297 1.00 90.62 89 GLY A O 1
ATOM 609 N N . LEU A 1 90 ? 38.532 -5.039 -17.659 1.00 92.75 90 LEU A N 1
ATOM 610 C CA . LEU A 1 90 ? 39.643 -4.144 -17.341 1.00 92.75 90 LEU A CA 1
ATOM 611 C C . LEU A 1 90 ? 39.959 -4.178 -15.847 1.00 92.75 90 LEU A C 1
ATOM 613 O O . LEU A 1 90 ? 39.050 -4.150 -15.020 1.00 92.75 90 LEU A O 1
ATOM 617 N N . ASP A 1 91 ? 41.246 -4.108 -15.497 1.00 93.62 91 ASP A N 1
ATOM 618 C CA . ASP A 1 91 ? 41.673 -3.936 -14.107 1.00 93.62 91 ASP A CA 1
ATOM 619 C C . ASP A 1 91 ? 41.085 -2.636 -13.522 1.00 93.62 91 ASP A C 1
ATOM 621 O O . ASP A 1 91 ? 41.441 -1.519 -13.916 1.00 93.62 91 ASP A O 1
ATOM 625 N N . TYR A 1 92 ? 40.188 -2.787 -12.548 1.00 93.00 92 TYR A N 1
ATOM 626 C CA . TYR A 1 92 ? 39.471 -1.704 -11.883 1.00 93.00 92 TYR A CA 1
ATOM 627 C C . TYR A 1 92 ? 40.409 -0.728 -11.158 1.00 93.00 92 TYR A C 1
ATOM 629 O O . TYR A 1 92 ? 40.143 0.476 -11.113 1.00 93.00 92 TYR A O 1
ATOM 637 N N . ARG A 1 93 ? 41.534 -1.205 -10.603 1.00 92.50 93 ARG A N 1
ATOM 638 C CA . ARG A 1 93 ? 42.510 -0.337 -9.926 1.00 92.50 93 ARG A CA 1
ATOM 639 C C . ARG A 1 93 ? 43.202 0.562 -10.944 1.00 92.50 93 ARG A C 1
ATOM 641 O O . ARG A 1 93 ? 43.308 1.759 -10.687 1.00 92.50 93 ARG A O 1
ATOM 648 N N . ARG A 1 94 ? 43.630 0.002 -12.079 1.00 91.50 94 ARG A N 1
ATOM 649 C CA . ARG A 1 94 ? 44.297 0.718 -13.177 1.00 91.50 94 ARG A CA 1
ATOM 650 C C . ARG A 1 94 ? 43.339 1.653 -13.909 1.00 91.50 94 ARG A C 1
ATOM 652 O O . ARG A 1 94 ? 43.722 2.784 -14.187 1.00 91.50 94 ARG A O 1
ATOM 659 N N . LEU A 1 95 ? 42.089 1.241 -14.136 1.00 91.31 95 LEU A N 1
ATOM 660 C CA . LEU A 1 95 ? 41.024 2.110 -14.648 1.00 91.31 95 LEU A CA 1
ATOM 661 C C . LEU A 1 95 ? 40.826 3.326 -13.727 1.00 91.31 95 LEU A C 1
ATOM 663 O O . LEU A 1 95 ? 40.863 4.462 -14.192 1.00 91.31 95 LEU A O 1
ATOM 667 N N . ARG A 1 96 ? 40.704 3.106 -12.410 1.00 89.50 96 ARG A N 1
ATOM 668 C CA . ARG A 1 96 ? 40.506 4.179 -11.420 1.00 89.50 96 ARG A CA 1
ATOM 669 C C . ARG A 1 96 ? 41.706 5.126 -11.282 1.00 89.50 96 ARG A C 1
ATOM 671 O O . ARG A 1 96 ? 41.509 6.288 -10.943 1.00 89.50 96 ARG A O 1
ATOM 678 N N . THR A 1 97 ? 42.938 4.665 -11.516 1.00 90.75 97 THR A N 1
ATOM 679 C CA . THR A 1 97 ? 44.146 5.517 -11.471 1.00 90.75 97 THR A CA 1
ATOM 680 C C . THR A 1 97 ? 44.562 6.091 -12.829 1.00 90.75 97 THR A C 1
ATOM 682 O O . THR A 1 97 ? 45.574 6.784 -12.896 1.00 90.75 97 THR A O 1
ATOM 685 N N . GLY A 1 98 ? 43.832 5.801 -13.913 1.00 86.56 98 GLY A N 1
ATOM 686 C CA . GLY A 1 98 ? 44.218 6.186 -15.277 1.00 86.56 98 GLY A CA 1
ATOM 687 C C . GLY A 1 98 ? 45.422 5.413 -15.842 1.00 86.56 98 GLY A C 1
ATOM 688 O O . GLY A 1 98 ? 45.937 5.769 -16.897 1.00 86.56 98 GLY A O 1
ATOM 689 N N . GLY A 1 99 ? 45.869 4.343 -15.176 1.00 89.44 99 GLY A N 1
ATOM 690 C CA . GLY A 1 99 ? 47.020 3.508 -15.550 1.00 89.44 99 GLY A CA 1
ATOM 691 C C . GLY A 1 99 ? 46.733 2.446 -16.621 1.00 89.44 99 GLY A C 1
ATOM 692 O O . GLY A 1 99 ? 47.367 1.385 -16.624 1.00 89.44 99 GLY A O 1
ATOM 693 N N . LEU A 1 100 ? 45.749 2.685 -17.488 1.00 92.00 100 LEU A N 1
ATOM 694 C CA . LEU A 1 100 ? 45.405 1.810 -18.612 1.00 92.00 100 LEU A CA 1
ATOM 695 C C . LEU A 1 100 ? 46.356 2.033 -19.794 1.00 92.00 100 LEU A C 1
ATOM 697 O O . LEU A 1 100 ? 46.764 3.163 -20.061 1.00 92.00 100 LEU A O 1
ATOM 701 N N . SER A 1 101 ? 46.680 0.966 -20.525 1.00 91.50 101 SER A N 1
ATOM 702 C CA . SER A 1 101 ? 47.377 1.049 -21.813 1.00 91.50 101 SER A CA 1
ATOM 703 C C . SER A 1 101 ? 46.501 1.728 -22.869 1.00 91.50 101 SER A C 1
ATOM 705 O O . SER A 1 101 ? 45.285 1.823 -22.712 1.00 91.50 101 SER A O 1
ATOM 707 N N . ALA A 1 102 ? 47.096 2.165 -23.981 1.00 88.88 102 ALA A N 1
ATOM 708 C CA . ALA A 1 102 ? 46.347 2.793 -25.071 1.00 88.88 102 ALA A CA 1
ATOM 709 C C . ALA A 1 102 ? 45.213 1.901 -25.618 1.00 88.88 102 ALA A C 1
ATOM 711 O O . ALA A 1 102 ? 44.211 2.417 -26.109 1.00 88.88 102 ALA A O 1
ATOM 712 N N . ASP A 1 103 ? 45.357 0.578 -25.544 1.00 87.00 103 ASP A N 1
ATOM 713 C CA . ASP A 1 103 ? 44.385 -0.390 -26.058 1.00 87.00 103 ASP A CA 1
ATOM 714 C C . ASP A 1 103 ? 43.228 -0.580 -25.071 1.00 87.00 103 ASP A C 1
ATOM 716 O O . ASP A 1 103 ? 42.062 -0.472 -25.451 1.00 87.00 103 ASP A O 1
ATOM 720 N N . GLU A 1 104 ? 43.544 -0.718 -23.782 1.00 88.81 104 GLU A N 1
ATOM 721 C CA . GLU A 1 104 ? 42.560 -0.735 -22.693 1.00 88.81 104 GLU A CA 1
ATOM 722 C C . GLU A 1 104 ? 41.794 0.594 -22.584 1.00 88.81 104 GLU A C 1
ATOM 724 O O . GLU A 1 104 ? 40.603 0.591 -22.290 1.00 88.81 104 GLU A O 1
ATOM 729 N N . GLN A 1 105 ? 42.435 1.735 -22.872 1.00 90.00 105 GLN A N 1
ATOM 730 C CA . GLN A 1 105 ? 41.768 3.040 -22.961 1.00 90.00 105 GLN A CA 1
ATOM 731 C C . GLN A 1 105 ? 40.744 3.081 -24.107 1.00 90.00 105 GLN A C 1
ATOM 733 O O . GLN A 1 105 ? 39.653 3.624 -23.930 1.00 90.00 105 GLN A O 1
ATOM 738 N N . ARG A 1 106 ? 41.054 2.484 -25.269 1.00 90.06 106 ARG A N 1
ATOM 739 C CA . ARG A 1 106 ? 40.094 2.377 -26.384 1.00 90.06 106 ARG A CA 1
ATOM 740 C C . ARG A 1 106 ? 38.936 1.440 -26.033 1.00 90.06 106 ARG A C 1
ATOM 742 O O . ARG A 1 106 ? 37.790 1.799 -26.284 1.00 90.06 106 ARG A O 1
ATOM 749 N N . ALA A 1 107 ? 39.210 0.302 -25.393 1.00 85.56 107 ALA A N 1
ATOM 750 C CA . ALA A 1 107 ? 38.170 -0.603 -24.896 1.00 85.56 107 ALA A CA 1
ATOM 751 C C . ALA A 1 107 ? 37.258 0.087 -23.859 1.00 85.56 107 ALA A C 1
ATOM 753 O O . ALA A 1 107 ? 36.034 0.064 -23.998 1.00 85.56 107 ALA A O 1
ATOM 754 N N . ALA A 1 108 ? 37.844 0.794 -22.885 1.00 89.50 108 ALA A N 1
ATOM 755 C CA . ALA A 1 108 ? 37.114 1.593 -21.903 1.00 89.50 108 ALA A CA 1
ATOM 756 C C . ALA A 1 108 ? 36.213 2.643 -22.571 1.00 89.50 108 ALA A C 1
ATOM 758 O O . ALA A 1 108 ? 35.054 2.774 -22.189 1.00 89.50 108 ALA A O 1
ATOM 759 N N . ALA A 1 109 ? 36.709 3.355 -23.588 1.00 89.12 109 ALA A N 1
ATOM 760 C CA . ALA A 1 109 ? 35.937 4.365 -24.311 1.00 89.12 109 ALA A CA 1
ATOM 761 C C . ALA A 1 109 ? 34.730 3.771 -25.068 1.00 89.12 109 ALA A C 1
ATOM 763 O O . ALA A 1 109 ? 33.654 4.368 -25.058 1.00 89.12 109 ALA A O 1
ATOM 764 N N . VAL A 1 110 ? 34.869 2.583 -25.673 1.00 90.19 110 VAL A N 1
ATOM 765 C CA . VAL A 1 110 ? 33.750 1.871 -26.325 1.00 90.19 110 VAL A CA 1
ATOM 766 C C . VAL A 1 110 ? 32.679 1.479 -25.303 1.00 90.19 110 VAL A C 1
ATOM 768 O O . VAL A 1 110 ? 31.490 1.716 -25.527 1.00 90.19 110 VAL A O 1
ATOM 771 N N . VAL A 1 111 ? 33.084 0.936 -24.153 1.00 90.31 111 VAL A N 1
ATOM 772 C CA . VAL A 1 111 ? 32.154 0.565 -23.075 1.00 90.31 111 VAL A CA 1
ATOM 773 C C . VAL A 1 111 ? 31.486 1.800 -22.461 1.00 90.31 111 VAL A C 1
ATOM 775 O O . VAL A 1 111 ? 30.278 1.791 -22.241 1.00 90.31 111 VAL A O 1
ATOM 778 N N . GLN A 1 112 ? 32.226 2.892 -22.252 1.00 89.56 112 GLN A N 1
ATOM 779 C CA . GLN A 1 112 ? 31.674 4.172 -21.793 1.00 89.56 112 GLN A CA 1
ATOM 780 C C . GLN A 1 112 ? 30.660 4.754 -22.786 1.00 89.56 112 GLN A C 1
ATOM 782 O O . GLN A 1 112 ? 29.645 5.296 -22.357 1.00 89.56 112 GLN A O 1
ATOM 787 N N . ALA A 1 113 ? 30.887 4.615 -24.096 1.00 86.56 113 ALA A N 1
ATOM 788 C CA . ALA A 1 113 ? 29.935 5.048 -25.116 1.00 86.56 113 ALA A CA 1
ATOM 789 C C . ALA A 1 113 ? 28.639 4.217 -25.094 1.00 86.56 113 ALA A C 1
ATOM 791 O O . ALA A 1 113 ? 27.559 4.801 -25.167 1.00 86.56 113 ALA A O 1
ATOM 792 N N . ARG A 1 114 ? 28.728 2.885 -24.921 1.00 89.06 114 ARG A N 1
ATOM 793 C CA . ARG A 1 114 ? 27.552 2.015 -24.700 1.00 89.06 114 ARG A CA 1
ATOM 794 C C . ARG A 1 114 ? 26.807 2.399 -23.418 1.00 89.06 114 ARG A C 1
ATOM 796 O O . ARG A 1 114 ? 25.597 2.580 -23.451 1.00 89.06 114 ARG A O 1
ATOM 803 N N . LEU A 1 115 ? 27.529 2.596 -22.313 1.00 89.50 115 LEU A N 1
ATOM 804 C CA . LEU A 1 115 ? 26.961 2.988 -21.019 1.00 89.50 115 LEU A CA 1
ATOM 805 C C . LEU A 1 115 ? 26.273 4.359 -21.057 1.00 89.50 115 LEU A C 1
ATOM 807 O O . LEU A 1 115 ? 25.222 4.531 -20.454 1.00 89.50 115 LEU A O 1
ATOM 811 N N . ALA A 1 116 ? 26.821 5.320 -21.802 1.00 82.62 116 ALA A N 1
ATOM 812 C CA . ALA A 1 116 ? 26.229 6.645 -21.986 1.00 82.62 116 ALA A CA 1
ATOM 813 C C . ALA A 1 116 ? 24.986 6.663 -22.902 1.00 82.62 116 ALA A C 1
ATOM 815 O O . ALA A 1 116 ? 24.375 7.724 -23.055 1.00 82.62 116 ALA A O 1
ATOM 816 N N . ALA A 1 117 ? 24.649 5.530 -23.526 1.00 82.19 117 ALA A N 1
ATOM 817 C CA . ALA A 1 117 ? 23.474 5.333 -24.374 1.00 82.19 117 ALA A CA 1
ATOM 818 C C . ALA A 1 117 ? 22.451 4.347 -23.773 1.00 82.19 117 ALA A C 1
ATOM 820 O O . ALA A 1 117 ? 21.458 4.048 -24.430 1.00 82.19 117 ALA A O 1
ATOM 821 N N . ALA A 1 118 ? 22.698 3.833 -22.563 1.00 87.81 118 ALA A N 1
ATOM 822 C CA . ALA A 1 118 ? 21.833 2.878 -21.877 1.00 87.81 118 ALA A CA 1
ATOM 823 C C . ALA A 1 118 ? 21.024 3.550 -20.760 1.00 87.81 118 ALA A C 1
ATOM 825 O O . ALA A 1 118 ? 21.537 4.420 -20.052 1.00 87.81 118 ALA A O 1
ATOM 826 N N . ASP A 1 119 ? 19.794 3.081 -20.552 1.00 87.31 119 ASP A N 1
ATOM 827 C CA . ASP A 1 119 ? 18.832 3.630 -19.587 1.00 87.31 119 ASP A CA 1
ATOM 828 C C . ASP A 1 119 ? 19.143 3.195 -18.132 1.00 87.31 119 ASP A C 1
ATOM 830 O O . ASP A 1 119 ? 18.318 2.617 -17.424 1.00 87.31 119 ASP A O 1
ATOM 834 N N . LEU A 1 120 ? 20.372 3.447 -17.663 1.00 92.31 120 LEU A N 1
ATOM 835 C CA . LEU A 1 120 ? 20.812 3.198 -16.284 1.00 92.31 120 LEU A CA 1
ATOM 836 C C . LEU A 1 120 ? 20.768 4.501 -15.467 1.00 92.31 120 LEU A C 1
ATOM 838 O O . LEU A 1 120 ? 21.703 5.309 -15.474 1.00 92.31 120 LEU A O 1
ATOM 842 N N . HIS A 1 121 ? 19.665 4.718 -14.756 1.00 89.69 121 HIS A N 1
ATOM 843 C CA . HIS A 1 121 ? 19.426 5.896 -13.920 1.00 89.69 121 HIS A CA 1
ATOM 844 C C . HIS A 1 121 ? 20.040 5.659 -12.536 1.00 89.69 121 HIS A C 1
ATOM 846 O O . HIS A 1 121 ? 19.595 4.776 -11.810 1.00 89.69 121 HIS A O 1
ATOM 852 N N . VAL A 1 122 ? 21.058 6.435 -12.147 1.00 90.00 122 VAL A N 1
ATOM 853 C CA . VAL A 1 122 ? 21.724 6.285 -10.837 1.00 90.00 122 VAL A CA 1
ATOM 854 C C . VAL A 1 122 ? 21.405 7.470 -9.927 1.00 90.00 122 VAL A C 1
ATOM 856 O O . VAL A 1 122 ? 21.728 8.615 -10.270 1.00 90.00 122 VAL A O 1
ATOM 859 N N . ASP A 1 123 ? 20.828 7.196 -8.756 1.00 87.00 123 ASP A N 1
ATOM 860 C CA . ASP A 1 123 ? 20.601 8.178 -7.690 1.00 87.00 123 ASP A CA 1
ATOM 861 C C . ASP A 1 123 ? 21.523 7.887 -6.497 1.00 87.00 123 ASP A C 1
ATOM 863 O O . ASP A 1 123 ? 21.363 6.881 -5.810 1.00 87.00 123 ASP A O 1
ATOM 867 N N . ASP A 1 124 ? 22.504 8.765 -6.282 1.00 84.69 124 ASP A N 1
ATOM 868 C CA . ASP A 1 124 ? 23.489 8.742 -5.194 1.00 84.69 124 ASP A CA 1
ATOM 869 C C . ASP A 1 124 ? 23.265 9.882 -4.173 1.00 84.69 124 ASP A C 1
ATOM 871 O O . ASP A 1 124 ? 24.197 10.402 -3.548 1.00 84.69 124 ASP A O 1
ATOM 875 N N . GLY A 1 125 ? 22.007 10.314 -4.020 1.00 74.19 125 GLY A N 1
ATOM 876 C CA . GLY A 1 125 ? 21.607 11.384 -3.108 1.00 74.19 125 GLY A CA 1
ATOM 877 C C . GLY A 1 125 ? 21.841 11.075 -1.621 1.00 74.19 125 GLY A C 1
ATOM 878 O O . GLY A 1 125 ? 21.555 9.994 -1.121 1.00 74.19 125 GLY A O 1
ATOM 879 N N . THR A 1 126 ? 22.263 12.084 -0.852 1.00 65.25 126 THR A N 1
ATOM 880 C CA . THR A 1 126 ? 22.572 11.976 0.593 1.00 65.25 126 THR A CA 1
ATOM 881 C C . THR A 1 126 ? 21.357 11.804 1.518 1.00 65.25 126 THR A C 1
ATOM 883 O O . THR A 1 126 ? 21.511 11.756 2.733 1.00 65.25 126 THR A O 1
ATOM 886 N N . GLY A 1 127 ? 20.146 11.719 0.965 1.00 69.50 127 GLY A N 1
ATOM 887 C CA . GLY A 1 127 ? 18.899 11.490 1.703 1.00 69.50 127 GLY A CA 1
ATOM 888 C C . GLY A 1 127 ? 18.007 10.477 0.988 1.00 69.50 127 GLY A C 1
ATOM 889 O O . GLY A 1 127 ? 16.810 10.713 0.824 1.00 69.50 127 GLY A O 1
ATOM 890 N N . LEU A 1 128 ? 18.629 9.409 0.488 1.00 83.12 128 LEU A N 1
ATOM 891 C CA . LEU A 1 128 ? 18.010 8.324 -0.267 1.00 83.12 128 LEU A CA 1
ATOM 892 C C . LEU A 1 128 ? 17.285 7.361 0.686 1.00 83.12 128 LEU A C 1
ATOM 894 O O . LEU A 1 128 ? 17.861 6.384 1.160 1.00 83.12 128 LEU A O 1
ATOM 898 N N . THR A 1 129 ? 16.032 7.677 1.014 1.00 88.44 129 THR A N 1
ATOM 899 C CA . THR A 1 129 ? 15.135 6.797 1.783 1.00 88.44 129 THR A CA 1
ATOM 900 C C . THR A 1 129 ? 14.381 5.837 0.853 1.00 88.44 129 THR A C 1
ATOM 902 O O . THR A 1 129 ? 14.396 6.003 -0.369 1.00 88.44 129 THR A O 1
ATOM 905 N N . ALA A 1 130 ? 13.682 4.841 1.406 1.00 90.69 130 ALA A N 1
ATOM 906 C CA . ALA A 1 130 ? 12.864 3.935 0.596 1.00 90.69 130 ALA A CA 1
ATOM 907 C C . ALA A 1 130 ? 11.695 4.680 -0.078 1.00 90.69 130 ALA A C 1
ATOM 909 O O . ALA A 1 130 ? 11.340 4.387 -1.218 1.00 90.69 130 ALA A O 1
ATOM 910 N N . GLU A 1 131 ? 11.152 5.696 0.592 1.00 85.00 131 GLU A N 1
ATOM 911 C CA . GLU A 1 131 ? 10.135 6.609 0.073 1.00 85.00 131 GLU A CA 1
ATOM 912 C C . GLU A 1 131 ? 10.689 7.457 -1.075 1.00 85.00 131 GLU A C 1
ATOM 914 O O . GLU A 1 131 ? 10.029 7.571 -2.100 1.00 85.00 131 GLU A O 1
ATOM 919 N N . ALA A 1 132 ? 11.916 7.981 -0.964 1.00 80.81 132 ALA A N 1
ATOM 920 C CA . ALA A 1 132 ? 12.554 8.724 -2.054 1.00 80.81 132 ALA A CA 1
ATOM 921 C C . ALA A 1 132 ? 12.756 7.848 -3.308 1.00 80.81 132 ALA A C 1
ATOM 923 O O . ALA A 1 132 ? 12.569 8.316 -4.428 1.00 80.81 132 ALA A O 1
ATOM 924 N N . ILE A 1 133 ? 13.071 6.558 -3.138 1.00 90.00 133 ILE A N 1
ATOM 925 C CA . ILE A 1 133 ? 13.156 5.592 -4.248 1.00 90.00 133 ILE A CA 1
ATOM 926 C C . ILE A 1 133 ? 11.764 5.341 -4.859 1.00 90.00 133 ILE A C 1
ATOM 928 O O . ILE A 1 133 ? 11.628 5.305 -6.084 1.00 90.00 133 ILE A O 1
ATOM 932 N N . VAL A 1 134 ? 10.718 5.229 -4.029 1.00 86.44 134 VAL A N 1
ATOM 933 C CA . VAL A 1 134 ? 9.312 5.120 -4.471 1.00 86.44 134 VAL A CA 1
ATOM 934 C C . VAL A 1 134 ? 8.827 6.380 -5.194 1.00 86.44 134 VAL A C 1
ATOM 936 O O . VAL A 1 134 ? 8.076 6.255 -6.158 1.00 86.44 134 VAL A O 1
ATOM 939 N N . GLU A 1 135 ? 9.249 7.571 -4.765 1.00 79.88 135 GLU A N 1
ATOM 940 C CA . GLU A 1 135 ? 8.971 8.845 -5.439 1.00 79.88 135 GLU A CA 1
ATOM 941 C C . GLU A 1 135 ? 9.712 8.944 -6.785 1.00 79.88 135 GLU A C 1
ATOM 943 O O . GLU A 1 135 ? 9.140 9.458 -7.742 1.00 79.88 135 GLU A O 1
ATOM 948 N N . THR A 1 136 ? 10.940 8.421 -6.902 1.00 78.38 136 THR A N 1
ATOM 949 C CA . THR A 1 136 ? 11.754 8.501 -8.134 1.00 78.38 136 THR A CA 1
ATOM 950 C C . THR A 1 136 ? 11.360 7.470 -9.204 1.00 78.38 136 THR A C 1
ATOM 952 O O . THR A 1 136 ? 11.312 7.802 -10.389 1.00 78.38 136 THR A O 1
ATOM 955 N N . ALA A 1 137 ? 11.017 6.234 -8.822 1.00 83.88 137 ALA A N 1
ATOM 956 C CA . ALA A 1 137 ? 10.604 5.166 -9.745 1.00 83.88 137 ALA A CA 1
ATOM 957 C C . ALA A 1 137 ? 9.464 5.519 -10.746 1.00 83.88 137 ALA A C 1
ATOM 959 O O . ALA A 1 137 ? 9.471 4.988 -11.857 1.00 83.88 137 ALA A O 1
ATOM 960 N N . PRO A 1 138 ? 8.484 6.395 -10.431 1.00 80.25 138 PRO A N 1
ATOM 961 C CA . PRO A 1 138 ? 7.548 6.973 -11.395 1.00 80.25 138 PRO A CA 1
ATOM 962 C C . PRO A 1 138 ? 8.119 7.613 -12.650 1.00 80.25 138 PRO A C 1
ATOM 964 O O . PRO A 1 138 ? 7.401 7.625 -13.646 1.00 80.25 138 PRO A O 1
ATOM 967 N N . TYR A 1 139 ? 9.340 8.138 -12.603 1.00 74.81 139 TYR A N 1
ATOM 968 C CA . TYR A 1 139 ? 9.880 8.977 -13.673 1.00 74.81 139 TYR A CA 1
ATOM 969 C C . TYR A 1 139 ? 10.808 8.227 -14.632 1.00 74.81 139 TYR A C 1
ATOM 971 O O . TYR A 1 139 ? 11.105 8.736 -15.708 1.00 74.81 139 TYR A O 1
ATOM 979 N N . VAL A 1 140 ? 11.185 6.990 -14.293 1.00 79.88 140 VAL A N 1
ATOM 980 C CA . VAL A 1 140 ? 11.872 6.079 -15.214 1.00 79.88 140 VAL A CA 1
ATOM 981 C C . VAL A 1 140 ? 10.823 5.399 -16.101 1.00 79.88 140 VAL A C 1
ATOM 983 O O . VAL A 1 140 ? 10.189 4.414 -15.709 1.00 79.88 140 VAL A O 1
ATOM 986 N N . ASP A 1 141 ? 10.604 5.960 -17.292 1.00 78.06 141 ASP A N 1
ATOM 987 C CA . ASP A 1 141 ? 9.715 5.389 -18.311 1.00 78.06 141 ASP A CA 1
ATOM 988 C C . ASP A 1 141 ? 10.163 3.954 -18.650 1.00 78.06 141 ASP A C 1
ATOM 990 O O . ASP A 1 141 ? 11.314 3.718 -18.998 1.00 78.06 141 ASP A O 1
ATOM 994 N N . GLY A 1 142 ? 9.254 2.977 -18.553 1.00 81.69 142 GLY A N 1
ATOM 995 C CA . GLY A 1 142 ? 9.563 1.576 -18.877 1.00 81.69 142 GLY A CA 1
ATOM 996 C C . GLY A 1 142 ? 10.466 0.842 -17.874 1.00 81.69 142 GLY A C 1
ATOM 997 O O . GLY A 1 142 ? 10.993 -0.208 -18.229 1.00 81.69 142 GLY A O 1
ATOM 998 N N . LEU A 1 143 ? 10.633 1.367 -16.650 1.00 90.69 143 LEU A N 1
ATOM 999 C CA . LEU A 1 143 ? 11.402 0.757 -15.553 1.00 90.69 143 LEU A CA 1
ATOM 1000 C C . LEU A 1 143 ? 11.233 -0.770 -15.474 1.00 90.69 143 LEU A C 1
ATOM 1002 O O . LEU A 1 143 ? 10.131 -1.260 -15.231 1.00 90.69 143 LEU A O 1
ATOM 1006 N N . ALA A 1 144 ? 12.340 -1.498 -15.617 1.00 92.00 144 ALA A N 1
ATOM 1007 C CA . ALA A 1 144 ? 12.383 -2.957 -15.596 1.00 92.00 144 ALA A CA 1
ATOM 1008 C C . ALA A 1 144 ? 13.042 -3.529 -14.333 1.00 92.00 144 ALA A C 1
ATOM 1010 O O . ALA A 1 144 ? 12.687 -4.626 -13.919 1.00 92.00 144 ALA A O 1
ATOM 1011 N N . LEU A 1 145 ? 13.974 -2.809 -13.698 1.00 95.94 145 LEU A N 1
ATOM 1012 C CA . LEU A 1 145 ? 14.668 -3.254 -12.482 1.00 95.94 145 LEU A CA 1
ATOM 1013 C C . LEU A 1 145 ? 14.951 -2.076 -11.544 1.00 95.94 145 LEU A C 1
ATOM 1015 O O . LEU A 1 145 ? 15.413 -1.022 -11.984 1.00 95.94 145 LEU A O 1
ATOM 1019 N N . VAL A 1 146 ? 14.749 -2.277 -10.240 1.00 97.50 146 VAL A N 1
ATOM 1020 C CA . VAL A 1 146 ? 15.266 -1.377 -9.196 1.00 97.50 146 VAL A CA 1
ATOM 1021 C C . VAL A 1 146 ? 16.365 -2.090 -8.415 1.00 97.50 146 VAL A C 1
ATOM 1023 O O . VAL A 1 146 ? 16.164 -3.205 -7.937 1.00 97.50 146 VAL A O 1
ATOM 1026 N N . VAL A 1 147 ? 17.511 -1.438 -8.244 1.00 97.75 147 VAL A N 1
ATOM 1027 C CA . VAL A 1 147 ? 18.620 -1.913 -7.409 1.00 97.75 147 VAL A CA 1
ATOM 1028 C C . VAL A 1 147 ? 18.845 -0.933 -6.264 1.00 97.75 147 VAL A C 1
ATOM 1030 O O . VAL A 1 147 ? 18.866 0.273 -6.491 1.00 97.75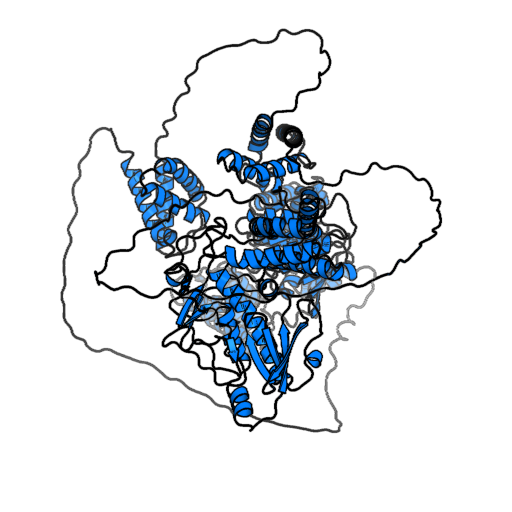 147 VAL A O 1
ATOM 1033 N N . VAL A 1 148 ? 19.023 -1.437 -5.043 1.00 97.44 148 VAL A N 1
ATOM 1034 C CA . VAL A 1 148 ? 19.289 -0.642 -3.837 1.00 97.44 148 VAL A CA 1
ATOM 1035 C C . VAL A 1 148 ? 20.586 -1.125 -3.187 1.00 97.44 148 VAL A C 1
ATOM 1037 O O . VAL A 1 148 ? 20.643 -2.208 -2.610 1.00 97.44 148 VAL A O 1
ATOM 1040 N N . ASP A 1 149 ? 21.641 -0.321 -3.296 1.00 94.62 149 ASP A N 1
ATOM 1041 C CA . ASP A 1 149 ? 23.006 -0.638 -2.856 1.00 94.62 149 ASP A CA 1
ATOM 1042 C C . ASP A 1 149 ? 23.509 0.487 -1.929 1.00 94.62 149 ASP A C 1
ATOM 1044 O O . ASP A 1 149 ? 24.025 1.511 -2.379 1.00 94.62 149 ASP A O 1
ATOM 1048 N N . ARG A 1 150 ? 23.315 0.396 -0.612 1.00 90.44 150 ARG A N 1
ATOM 1049 C CA . ARG A 1 150 ? 22.946 -0.786 0.185 1.00 90.44 150 ARG A CA 1
ATOM 1050 C C . ARG A 1 150 ? 22.083 -0.477 1.410 1.00 90.44 150 ARG A C 1
ATOM 1052 O O . ARG A 1 150 ? 21.969 0.667 1.850 1.00 90.44 150 ARG A O 1
ATOM 1059 N N . PHE A 1 151 ? 21.527 -1.533 1.983 1.00 95.38 151 PHE A N 1
ATOM 1060 C CA . PHE A 1 151 ? 21.079 -1.604 3.366 1.00 95.38 151 PHE A CA 1
ATOM 1061 C C . PHE A 1 151 ? 22.287 -1.845 4.282 1.00 95.38 151 PHE A C 1
ATOM 1063 O O . PHE A 1 151 ? 23.137 -2.682 3.975 1.00 95.38 151 PHE A O 1
ATOM 1070 N N . GLN A 1 152 ? 22.360 -1.109 5.393 1.00 92.94 152 GLN A N 1
ATOM 1071 C CA . GLN A 1 152 ? 23.474 -1.164 6.344 1.00 92.94 152 GLN A CA 1
ATOM 1072 C C . GLN A 1 152 ? 23.003 -1.589 7.745 1.00 92.94 152 GLN A C 1
ATOM 1074 O O . GLN A 1 152 ? 22.247 -0.858 8.381 1.00 92.94 152 GLN A O 1
ATOM 1079 N N . GLN A 1 153 ? 23.440 -2.744 8.258 1.00 93.19 153 GLN A N 1
ATOM 1080 C CA . GLN A 1 153 ? 23.029 -3.277 9.569 1.00 93.19 153 GLN A CA 1
ATOM 1081 C C . GLN A 1 153 ? 23.303 -2.286 10.708 1.00 93.19 153 GLN A C 1
ATOM 1083 O O . GLN A 1 153 ? 22.470 -2.097 11.594 1.00 93.19 153 GLN A O 1
ATOM 1088 N N . ALA A 1 154 ? 24.472 -1.644 10.697 1.00 90.56 154 ALA A N 1
ATOM 1089 C CA . ALA A 1 154 ? 24.826 -0.634 11.685 1.00 90.56 154 ALA A CA 1
ATOM 1090 C C . ALA A 1 154 ? 24.083 0.680 11.399 1.00 90.56 154 ALA A C 1
ATOM 1092 O O . ALA A 1 154 ? 24.205 1.229 10.307 1.00 90.56 154 ALA A O 1
ATOM 1093 N N . ALA A 1 155 ? 23.358 1.207 12.389 1.00 88.75 155 ALA A N 1
ATOM 1094 C CA . ALA A 1 155 ? 22.686 2.500 12.272 1.00 88.75 155 ALA A CA 1
ATOM 1095 C C . ALA A 1 155 ? 23.700 3.633 12.016 1.00 88.75 155 ALA A C 1
ATOM 1097 O O . ALA A 1 155 ? 24.624 3.831 12.807 1.00 88.75 155 ALA A O 1
ATOM 1098 N N . ASP A 1 156 ? 23.491 4.396 10.946 1.00 82.00 156 ASP A N 1
ATOM 1099 C CA . ASP A 1 156 ? 24.317 5.536 10.549 1.00 82.00 156 ASP A CA 1
ATOM 1100 C C . ASP A 1 156 ? 23.423 6.778 10.349 1.00 82.00 156 ASP A C 1
ATOM 1102 O O . ASP A 1 156 ? 22.530 6.754 9.498 1.00 82.00 156 ASP A O 1
ATOM 1106 N N . PRO A 1 157 ? 23.639 7.882 11.096 1.00 72.06 157 PRO A N 1
ATOM 1107 C CA . PRO A 1 157 ? 22.847 9.110 10.966 1.00 72.06 157 PRO A CA 1
ATOM 1108 C C . PRO A 1 157 ? 22.848 9.751 9.569 1.00 72.06 157 PRO A C 1
ATOM 1110 O O . PRO A 1 157 ? 22.000 10.600 9.298 1.00 72.06 157 PRO A O 1
ATOM 1113 N N . PHE A 1 158 ? 23.800 9.393 8.704 1.00 76.12 158 PHE A N 1
ATOM 1114 C CA . PHE A 1 158 ? 23.950 9.930 7.351 1.00 76.12 158 PHE A CA 1
ATOM 1115 C C . PHE A 1 158 ? 23.498 8.958 6.250 1.00 76.12 158 PHE A C 1
ATOM 1117 O O . PHE A 1 158 ? 23.464 9.355 5.085 1.00 76.12 158 PHE A O 1
ATOM 1124 N N . VAL A 1 159 ? 23.131 7.716 6.592 1.00 81.81 159 VAL A N 1
ATOM 1125 C CA . VAL A 1 159 ? 22.626 6.706 5.647 1.00 81.81 159 VAL A CA 1
ATOM 1126 C C . VAL A 1 159 ? 21.211 6.301 6.076 1.00 81.81 159 VAL A C 1
ATOM 1128 O O . VAL A 1 159 ? 21.062 5.496 6.995 1.00 81.81 159 VAL A O 1
ATOM 1131 N N . PRO A 1 160 ? 20.144 6.817 5.431 1.00 83.38 160 PRO A N 1
ATOM 1132 C CA . PRO A 1 160 ? 18.769 6.545 5.866 1.00 83.38 160 PRO A CA 1
ATOM 1133 C C . PRO A 1 160 ? 18.367 5.066 5.798 1.00 83.38 160 PRO A C 1
ATOM 1135 O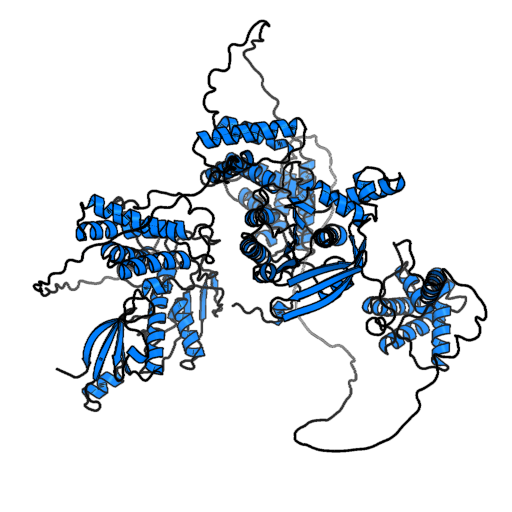 O . PRO A 1 160 ? 17.533 4.608 6.574 1.00 83.38 160 PRO A O 1
ATOM 1138 N N . LEU A 1 161 ? 18.974 4.308 4.881 1.00 92.44 161 LEU A N 1
ATOM 1139 C CA . LEU A 1 161 ? 18.786 2.864 4.740 1.00 92.44 161 LEU A CA 1
ATOM 1140 C C . LEU A 1 161 ? 19.752 2.110 5.663 1.00 92.44 161 LEU A C 1
ATOM 1142 O O . LEU A 1 161 ? 20.598 1.340 5.206 1.00 92.44 161 LEU A O 1
ATOM 1146 N N . SER A 1 162 ? 19.642 2.363 6.970 1.00 92.50 162 SER A N 1
ATOM 1147 C CA . SER A 1 162 ? 20.490 1.732 7.981 1.00 92.50 162 SER A CA 1
ATOM 1148 C C . SER A 1 162 ? 19.767 1.381 9.287 1.00 92.50 162 SER A C 1
ATOM 1150 O O . SER A 1 162 ? 18.730 1.950 9.642 1.00 92.50 162 SER A O 1
ATOM 1152 N N . GLY A 1 163 ? 20.329 0.422 10.026 1.00 92.06 163 GLY A N 1
ATOM 1153 C CA . GLY A 1 163 ? 19.919 0.077 11.384 1.00 92.06 163 GLY A CA 1
ATOM 1154 C C . GLY A 1 163 ? 18.443 -0.327 11.522 1.00 92.06 163 GLY A C 1
ATOM 1155 O O . GLY A 1 163 ? 17.923 -1.087 10.703 1.00 92.06 163 GLY A O 1
ATOM 1156 N N . PRO A 1 164 ? 17.727 0.161 12.555 1.00 87.50 164 PRO A N 1
ATOM 1157 C CA . PRO A 1 164 ? 16.359 -0.274 12.844 1.00 87.50 164 PRO A CA 1
ATOM 1158 C C . PRO A 1 164 ? 15.321 0.181 11.803 1.00 87.50 164 PRO A C 1
ATOM 1160 O O . PRO A 1 164 ? 14.170 -0.242 11.882 1.00 87.50 164 PRO A O 1
ATOM 1163 N N . ALA A 1 165 ? 15.695 1.022 10.830 1.00 88.62 165 ALA A N 1
ATOM 1164 C CA . ALA A 1 165 ? 14.815 1.422 9.733 1.00 88.62 165 ALA A CA 1
ATOM 1165 C C . ALA A 1 165 ? 14.699 0.348 8.631 1.00 88.62 165 ALA A C 1
ATOM 1167 O O . ALA A 1 165 ? 13.730 0.363 7.868 1.00 88.62 165 ALA A O 1
ATOM 1168 N N . LEU A 1 166 ? 15.648 -0.598 8.550 1.00 93.31 166 LEU A N 1
ATOM 1169 C CA . LEU A 1 166 ? 15.726 -1.572 7.453 1.00 93.31 166 LEU A CA 1
ATOM 1170 C C . LEU A 1 166 ? 14.461 -2.431 7.249 1.00 93.31 166 LEU A C 1
ATOM 1172 O O . LEU A 1 166 ? 14.051 -2.564 6.095 1.00 93.31 166 LEU A O 1
ATOM 1176 N N . PRO A 1 167 ? 13.788 -2.968 8.291 1.00 93.25 167 PRO A N 1
ATOM 1177 C CA . PRO A 1 167 ? 12.553 -3.737 8.106 1.00 93.25 167 PRO A CA 1
ATOM 1178 C C . PRO A 1 167 ? 11.429 -2.938 7.440 1.00 93.25 167 PRO A C 1
ATOM 1180 O O . PRO A 1 167 ? 10.694 -3.466 6.607 1.00 93.25 167 PRO A O 1
ATOM 1183 N N . GLU A 1 168 ? 11.296 -1.652 7.772 1.00 89.62 168 GLU A N 1
ATOM 1184 C CA . GLU A 1 168 ? 10.257 -0.808 7.180 1.00 89.62 168 GLU A CA 1
ATOM 1185 C C . GLU A 1 168 ? 10.642 -0.370 5.762 1.00 89.62 168 GLU A C 1
ATOM 1187 O O . GLU A 1 168 ? 9.820 -0.463 4.850 1.00 89.62 168 GLU A O 1
ATOM 1192 N N . ALA A 1 169 ? 11.915 -0.030 5.536 1.00 93.06 169 ALA A N 1
ATOM 1193 C CA . ALA A 1 169 ? 12.449 0.217 4.199 1.00 93.06 169 ALA A CA 1
ATOM 1194 C C . ALA A 1 169 ? 12.231 -0.988 3.261 1.00 93.06 169 ALA A C 1
ATOM 1196 O O . ALA A 1 169 ? 11.794 -0.817 2.123 1.00 93.06 169 ALA A O 1
ATOM 1197 N N . ALA A 1 170 ? 12.447 -2.216 3.747 1.00 94.88 170 ALA A N 1
ATOM 1198 C CA . ALA A 1 170 ? 12.166 -3.443 3.003 1.00 94.88 170 ALA A CA 1
ATOM 1199 C C . ALA A 1 170 ? 10.673 -3.589 2.655 1.00 94.88 170 ALA A C 1
ATOM 1201 O O . ALA A 1 170 ? 10.339 -3.949 1.527 1.00 94.88 170 ALA A O 1
ATOM 1202 N N . ARG A 1 171 ? 9.750 -3.256 3.569 1.00 93.94 171 ARG A N 1
ATOM 1203 C CA . ARG A 1 171 ? 8.299 -3.273 3.289 1.00 93.94 171 ARG A CA 1
ATOM 1204 C C . ARG A 1 171 ? 7.894 -2.241 2.240 1.00 93.94 171 ARG A C 1
ATOM 1206 O O . ARG A 1 171 ? 7.093 -2.566 1.360 1.00 93.94 171 ARG A O 1
ATOM 1213 N N . VAL A 1 172 ? 8.471 -1.040 2.294 1.00 94.19 172 VAL A N 1
ATOM 1214 C CA . VAL A 1 172 ? 8.265 0.025 1.298 1.00 94.19 172 VAL A CA 1
ATOM 1215 C C . VAL A 1 172 ? 8.787 -0.411 -0.078 1.00 94.19 172 VAL A C 1
ATOM 1217 O O . VAL A 1 172 ? 8.055 -0.320 -1.064 1.00 94.19 172 VAL A O 1
ATOM 1220 N N . LEU A 1 173 ? 9.987 -0.995 -0.159 1.00 96.50 173 LEU A N 1
ATOM 1221 C CA . LEU A 1 173 ? 10.540 -1.526 -1.413 1.00 96.50 173 LEU A CA 1
ATOM 1222 C C . LEU A 1 173 ? 9.782 -2.755 -1.945 1.00 96.50 173 LEU A C 1
ATOM 1224 O O . LEU A 1 173 ? 9.562 -2.870 -3.148 1.00 96.50 173 LEU A O 1
ATOM 1228 N N . ALA A 1 174 ? 9.300 -3.649 -1.084 1.00 93.81 174 ALA A N 1
ATOM 1229 C CA . ALA A 1 174 ? 8.449 -4.760 -1.511 1.00 93.81 174 ALA A CA 1
ATOM 1230 C C . ALA A 1 174 ? 7.068 -4.274 -1.999 1.00 93.81 174 ALA A C 1
ATOM 1232 O O . ALA A 1 174 ? 6.451 -4.900 -2.863 1.00 93.81 174 ALA A O 1
ATOM 1233 N N . HIS A 1 175 ? 6.568 -3.147 -1.477 1.00 91.69 175 HIS A N 1
ATOM 1234 C CA . HIS A 1 175 ? 5.405 -2.465 -2.045 1.00 91.69 175 HIS A CA 1
ATOM 1235 C C . HIS A 1 175 ? 5.731 -1.818 -3.399 1.00 91.69 175 HIS A C 1
ATOM 1237 O O . HIS A 1 175 ? 4.910 -1.911 -4.312 1.00 91.69 175 HIS A O 1
ATOM 1243 N N . LEU A 1 176 ? 6.921 -1.228 -3.572 1.00 93.50 176 LEU A N 1
ATOM 1244 C CA . LEU A 1 176 ? 7.388 -0.721 -4.867 1.00 93.50 176 LEU A CA 1
ATOM 1245 C C . LEU A 1 176 ? 7.399 -1.831 -5.923 1.00 93.50 176 LEU A C 1
ATOM 1247 O O . LEU A 1 176 ? 6.773 -1.673 -6.969 1.00 93.50 176 LEU A O 1
ATOM 1251 N N . ALA A 1 177 ? 8.014 -2.973 -5.600 1.00 93.94 177 ALA A N 1
ATOM 1252 C CA . ALA A 1 177 ? 8.073 -4.148 -6.465 1.00 93.94 177 ALA A CA 1
ATOM 1253 C C . ALA A 1 177 ? 6.674 -4.539 -6.969 1.00 93.94 177 ALA A C 1
ATOM 1255 O O . ALA A 1 177 ? 6.409 -4.517 -8.172 1.00 93.94 177 ALA A O 1
ATOM 1256 N N . ARG A 1 178 ? 5.736 -4.797 -6.044 1.00 88.69 178 ARG A N 1
ATOM 1257 C CA . ARG A 1 178 ? 4.350 -5.192 -6.362 1.00 88.69 178 ARG A CA 1
ATOM 1258 C C . ARG A 1 178 ? 3.555 -4.119 -7.104 1.00 88.69 178 ARG A C 1
ATOM 1260 O O . ARG A 1 178 ? 2.770 -4.452 -7.983 1.00 88.69 178 ARG A O 1
ATOM 1267 N N . SER A 1 179 ? 3.706 -2.848 -6.731 1.00 86.12 179 SER A N 1
ATOM 1268 C CA . SER A 1 179 ? 2.928 -1.746 -7.321 1.00 86.12 179 SER A CA 1
ATOM 1269 C C . SER A 1 179 ? 3.396 -1.368 -8.726 1.00 86.12 179 SER A C 1
ATOM 1271 O O . SER A 1 179 ? 2.595 -0.865 -9.512 1.00 86.12 179 SER A O 1
ATOM 1273 N N . ARG A 1 180 ? 4.669 -1.625 -9.051 1.00 84.69 180 ARG A N 1
ATOM 1274 C CA . ARG A 1 180 ? 5.245 -1.415 -10.387 1.00 84.69 180 ARG A CA 1
ATOM 1275 C C . ARG A 1 180 ? 5.338 -2.669 -11.235 1.00 84.69 180 ARG A C 1
ATOM 1277 O O . ARG A 1 180 ? 5.525 -2.539 -12.437 1.00 84.69 180 ARG A O 1
ATOM 1284 N N . ASN A 1 181 ? 5.157 -3.842 -10.633 1.00 87.69 181 ASN A N 1
ATOM 1285 C CA . ASN A 1 181 ? 5.375 -5.129 -11.279 1.00 87.69 181 ASN A CA 1
ATOM 1286 C C . ASN A 1 181 ? 6.790 -5.199 -11.884 1.00 87.69 181 ASN A C 1
ATOM 1288 O O . ASN A 1 181 ? 6.958 -5.471 -13.070 1.00 87.69 181 ASN A O 1
ATOM 1292 N N . VAL A 1 182 ? 7.793 -4.916 -11.044 1.00 92.25 182 VAL A N 1
ATOM 1293 C CA . VAL A 1 182 ? 9.231 -4.989 -11.364 1.00 92.25 182 VAL A CA 1
ATOM 1294 C C . VAL A 1 182 ? 9.964 -5.781 -10.274 1.00 92.25 182 VAL A C 1
ATOM 1296 O O . VAL A 1 182 ? 9.521 -5.750 -9.120 1.00 92.25 182 VAL A O 1
ATOM 1299 N N . PRO A 1 183 ? 11.056 -6.497 -10.586 1.00 95.38 183 PRO A N 1
ATOM 1300 C CA . PRO A 1 183 ? 12.001 -6.969 -9.580 1.00 95.38 183 PRO A CA 1
ATOM 1301 C C . PRO A 1 183 ? 12.656 -5.795 -8.836 1.00 95.38 183 PRO A C 1
ATOM 1303 O O . PRO A 1 183 ? 13.024 -4.777 -9.435 1.00 95.38 183 PRO A O 1
ATOM 1306 N N . VAL A 1 184 ? 12.838 -5.953 -7.524 1.00 97.44 184 VAL A N 1
ATOM 1307 C CA . VAL A 1 184 ? 13.642 -5.046 -6.693 1.00 97.44 184 VAL A CA 1
ATOM 1308 C C . VAL A 1 184 ? 14.736 -5.857 -6.009 1.00 97.44 184 VAL A C 1
ATOM 1310 O O . VAL A 1 184 ? 14.432 -6.809 -5.297 1.00 97.44 184 VAL A O 1
ATOM 1313 N N . VAL A 1 185 ? 16.000 -5.480 -6.201 1.00 97.69 185 VAL A N 1
ATOM 1314 C CA . VAL A 1 185 ? 17.166 -6.144 -5.596 1.00 97.69 185 VAL A CA 1
ATOM 1315 C C . VAL A 1 185 ? 17.812 -5.204 -4.581 1.00 97.69 185 VAL A C 1
ATOM 1317 O O . VAL A 1 185 ? 18.308 -4.146 -4.958 1.00 97.69 185 VAL A O 1
ATOM 1320 N N . ALA A 1 186 ? 17.834 -5.576 -3.301 1.00 97.44 186 ALA A N 1
ATOM 1321 C CA . ALA A 1 186 ? 18.481 -4.806 -2.236 1.00 97.44 186 ALA A CA 1
ATOM 1322 C C . ALA A 1 186 ? 19.708 -5.546 -1.688 1.00 97.44 186 ALA A C 1
ATOM 1324 O O . ALA A 1 186 ? 19.611 -6.711 -1.314 1.00 97.44 186 ALA A O 1
ATOM 1325 N N . VAL A 1 187 ? 20.861 -4.883 -1.613 1.00 97.38 187 VAL A N 1
ATOM 1326 C CA . VAL A 1 187 ? 22.075 -5.442 -0.995 1.00 97.38 187 VAL A CA 1
ATOM 1327 C C . VAL A 1 187 ? 22.029 -5.192 0.506 1.00 97.38 187 VAL A C 1
ATOM 1329 O O . VAL A 1 187 ? 21.986 -4.036 0.912 1.00 97.38 187 VAL A O 1
ATOM 1332 N N . LEU A 1 188 ? 22.083 -6.242 1.321 1.00 96.81 188 LEU A N 1
ATOM 1333 C CA . LEU A 1 188 ? 22.305 -6.168 2.763 1.00 96.81 188 LEU A CA 1
ATOM 1334 C C . LEU A 1 188 ? 23.758 -6.540 3.073 1.00 96.81 188 LEU A C 1
ATOM 1336 O O . LEU A 1 188 ? 24.306 -7.486 2.511 1.00 96.81 188 LEU A O 1
ATOM 1340 N N . ASP A 1 189 ? 24.382 -5.793 3.976 1.00 94.56 189 ASP A N 1
ATOM 1341 C CA . ASP A 1 189 ? 25.806 -5.893 4.299 1.00 94.56 189 ASP A CA 1
ATOM 1342 C C . ASP A 1 189 ? 26.168 -6.844 5.445 1.00 94.56 189 ASP A C 1
ATOM 1344 O O . ASP A 1 189 ? 27.254 -6.737 6.016 1.00 94.56 189 ASP A O 1
ATOM 1348 N N . THR A 1 190 ? 25.253 -7.748 5.774 1.00 94.69 190 THR A N 1
ATOM 1349 C CA . THR A 1 190 ? 25.389 -8.747 6.828 1.00 94.69 190 THR A CA 1
ATOM 1350 C C . THR A 1 190 ? 24.701 -10.037 6.405 1.00 94.69 190 THR A C 1
ATOM 1352 O O . THR A 1 190 ? 23.747 -10.018 5.620 1.00 94.69 190 THR A O 1
ATOM 1355 N N . THR A 1 191 ? 25.182 -11.156 6.934 1.00 94.25 191 THR A N 1
ATOM 1356 C CA . THR A 1 191 ? 24.547 -12.477 6.831 1.00 94.25 191 THR A CA 1
ATOM 1357 C C . THR A 1 191 ? 23.865 -12.904 8.138 1.00 94.25 191 THR A C 1
ATOM 1359 O O . THR A 1 191 ? 23.408 -14.039 8.260 1.00 94.25 191 THR A O 1
ATOM 1362 N N . ASP A 1 192 ? 23.754 -11.984 9.104 1.00 91.94 192 ASP A N 1
ATOM 1363 C CA . ASP A 1 192 ? 23.091 -12.187 10.393 1.00 91.94 192 ASP A CA 1
ATOM 1364 C C . ASP A 1 192 ? 21.629 -12.652 10.232 1.00 91.94 192 ASP A C 1
ATOM 1366 O O . ASP A 1 192 ? 20.791 -11.985 9.616 1.00 91.94 192 ASP A O 1
ATOM 1370 N N . ALA A 1 193 ? 21.324 -13.813 10.816 1.00 87.38 193 ALA A N 1
ATOM 1371 C CA . ALA A 1 193 ? 20.026 -14.466 10.693 1.00 87.38 193 ALA A CA 1
ATOM 1372 C C . ALA A 1 193 ? 18.880 -13.702 11.382 1.00 87.38 193 ALA A C 1
ATOM 1374 O O . ALA A 1 193 ? 17.749 -13.769 10.901 1.00 87.38 193 ALA A O 1
ATOM 1375 N N . GLU A 1 194 ? 19.137 -12.960 12.467 1.00 88.25 194 GLU A N 1
ATOM 1376 C CA . GLU A 1 194 ? 18.109 -12.143 13.127 1.00 88.25 194 GLU A CA 1
ATOM 1377 C C . GLU A 1 194 ? 17.763 -10.921 12.271 1.00 88.25 194 GLU A C 1
ATOM 1379 O O . GLU A 1 194 ? 16.588 -10.582 12.110 1.00 88.25 194 GLU A O 1
ATOM 1384 N N . VAL A 1 195 ? 18.774 -10.293 11.659 1.00 89.38 195 VAL A N 1
ATOM 1385 C CA . VAL A 1 195 ? 18.571 -9.164 10.737 1.00 89.38 195 VAL A CA 1
ATOM 1386 C C . VAL A 1 195 ? 17.823 -9.619 9.488 1.00 89.38 195 VAL A C 1
ATOM 1388 O O . VAL A 1 195 ? 16.869 -8.959 9.082 1.00 89.38 195 VAL A O 1
ATOM 1391 N N . LEU A 1 196 ? 18.196 -10.764 8.908 1.00 89.81 196 LEU A N 1
ATOM 1392 C CA . LEU A 1 196 ? 17.502 -11.338 7.754 1.00 89.81 196 LEU A CA 1
ATOM 1393 C C . LEU A 1 196 ? 16.054 -11.721 8.081 1.00 89.81 196 LEU A C 1
ATOM 1395 O O . LEU A 1 196 ? 15.155 -11.383 7.312 1.00 89.81 196 LEU A O 1
ATOM 1399 N N . ALA A 1 197 ? 15.800 -12.336 9.240 1.00 86.81 197 ALA A N 1
ATOM 1400 C CA . ALA A 1 197 ? 14.445 -12.644 9.699 1.00 86.81 197 ALA A CA 1
ATOM 1401 C C . ALA A 1 197 ? 13.597 -11.382 9.954 1.00 86.81 197 ALA A C 1
ATOM 1403 O O . ALA A 1 197 ? 12.378 -11.410 9.775 1.00 86.81 197 ALA A O 1
ATOM 1404 N N . ALA A 1 198 ? 14.220 -10.260 10.330 1.00 89.56 198 ALA A N 1
ATOM 1405 C CA . ALA A 1 198 ? 13.534 -8.978 10.472 1.00 89.56 198 ALA A CA 1
ATOM 1406 C C . ALA A 1 198 ? 13.113 -8.359 9.122 1.00 89.56 198 ALA A C 1
ATOM 1408 O O . ALA A 1 198 ? 12.188 -7.544 9.098 1.00 89.56 198 ALA A O 1
ATOM 1409 N N . LEU A 1 199 ? 13.726 -8.753 7.997 1.00 91.31 199 LEU A N 1
ATOM 1410 C CA . LEU A 1 199 ? 13.342 -8.325 6.644 1.00 91.31 199 LEU A CA 1
ATOM 1411 C C . LEU A 1 199 ? 12.212 -9.198 6.056 1.00 91.31 199 LEU A C 1
ATOM 1413 O O . LEU A 1 199 ? 12.293 -9.649 4.917 1.00 91.31 199 LEU A O 1
ATOM 1417 N N . ASP A 1 200 ? 11.123 -9.378 6.813 1.00 85.12 200 ASP A N 1
ATOM 1418 C CA . ASP A 1 200 ? 9.943 -10.214 6.489 1.00 85.12 200 ASP A CA 1
ATOM 1419 C C . ASP A 1 200 ? 9.283 -9.969 5.110 1.00 85.12 200 ASP A C 1
ATOM 1421 O O . ASP A 1 200 ? 8.522 -10.798 4.596 1.00 85.12 200 ASP A O 1
ATOM 1425 N N . ALA A 1 201 ? 9.574 -8.816 4.509 1.00 86.50 201 ALA A N 1
ATOM 1426 C CA . ALA A 1 201 ? 9.105 -8.381 3.205 1.00 86.50 201 ALA A CA 1
ATOM 1427 C C . ALA A 1 201 ? 9.914 -8.937 2.020 1.00 86.50 201 ALA A C 1
ATOM 1429 O O . ALA A 1 201 ? 9.434 -8.860 0.883 1.00 86.50 201 ALA A O 1
ATOM 1430 N N . ALA A 1 202 ? 11.117 -9.464 2.265 1.00 87.19 202 ALA A N 1
ATOM 1431 C CA . ALA A 1 202 ? 11.908 -10.176 1.273 1.00 87.19 202 ALA A CA 1
ATOM 1432 C C . ALA A 1 202 ? 11.246 -11.526 0.961 1.00 87.19 202 ALA A C 1
ATOM 1434 O O . ALA A 1 202 ? 10.868 -12.273 1.862 1.00 87.19 202 ALA A O 1
ATOM 1435 N N . TYR A 1 203 ? 11.080 -11.827 -0.325 1.00 90.19 203 TYR A N 1
ATOM 1436 C CA . TYR A 1 203 ? 10.556 -13.123 -0.771 1.00 90.19 203 TYR A CA 1
ATOM 1437 C C . TYR A 1 203 ? 11.689 -14.101 -1.086 1.00 90.19 203 TYR A C 1
ATOM 1439 O O . TYR A 1 203 ? 11.603 -15.280 -0.755 1.00 90.19 203 TYR A O 1
ATOM 1447 N N . LEU A 1 204 ? 12.762 -13.578 -1.683 1.00 92.75 204 LEU A N 1
ATOM 1448 C CA . LEU A 1 204 ? 13.957 -14.316 -2.060 1.00 92.75 204 LEU A CA 1
ATOM 1449 C C . LEU A 1 204 ? 15.170 -13.700 -1.353 1.00 92.75 204 LEU A C 1
ATOM 1451 O O . LEU A 1 204 ? 15.375 -12.487 -1.425 1.00 92.75 204 LEU A O 1
ATOM 1455 N N . THR A 1 205 ? 15.989 -14.531 -0.724 1.00 95.62 205 THR A N 1
ATOM 1456 C CA . THR A 1 205 ? 17.239 -14.143 -0.066 1.00 95.62 205 THR A CA 1
ATOM 1457 C C . THR A 1 205 ? 18.396 -14.882 -0.729 1.00 95.62 205 THR A C 1
ATOM 1459 O O . THR A 1 205 ? 18.363 -16.099 -0.881 1.00 95.62 205 THR A O 1
ATOM 1462 N N . LEU A 1 206 ? 19.414 -14.134 -1.145 1.00 96.31 206 LEU A N 1
ATOM 1463 C CA . LEU A 1 206 ? 20.620 -14.623 -1.802 1.00 96.31 206 LEU A CA 1
ATOM 1464 C C . LEU A 1 206 ? 21.809 -14.370 -0.877 1.00 96.31 206 LEU A C 1
ATOM 1466 O O . LEU A 1 206 ? 22.319 -13.250 -0.821 1.00 96.31 206 LEU A O 1
ATOM 1470 N N . THR A 1 207 ? 22.242 -15.390 -0.140 1.00 97.06 207 THR A N 1
ATOM 1471 C CA . THR A 1 207 ? 23.357 -15.276 0.807 1.00 97.06 207 THR A CA 1
ATOM 1472 C C . THR A 1 207 ? 24.673 -15.565 0.092 1.00 97.06 207 THR A C 1
ATOM 1474 O O . THR A 1 207 ? 24.987 -16.712 -0.225 1.00 97.06 207 THR A O 1
ATOM 1477 N N . LEU A 1 208 ? 25.444 -14.512 -0.178 1.00 96.31 208 LEU A N 1
ATOM 1478 C CA . LEU A 1 208 ? 26.748 -14.575 -0.828 1.00 96.31 208 LEU A CA 1
ATOM 1479 C C . LEU A 1 208 ? 27.857 -14.792 0.206 1.00 96.31 208 LEU A C 1
ATOM 1481 O O . LEU A 1 208 ? 28.168 -13.913 1.012 1.00 96.31 208 LEU A O 1
ATOM 1485 N N . THR A 1 209 ? 28.532 -15.929 0.090 1.00 93.69 209 THR A N 1
ATOM 1486 C CA . THR A 1 209 ? 29.786 -16.228 0.787 1.00 93.69 209 THR A CA 1
ATOM 1487 C C . THR A 1 209 ? 30.941 -16.255 -0.215 1.00 93.69 209 THR A C 1
ATOM 1489 O O . THR A 1 209 ? 30.754 -16.600 -1.383 1.00 93.69 209 THR A O 1
ATOM 1492 N N . ARG A 1 210 ? 32.148 -15.854 0.207 1.00 92.81 210 ARG A N 1
ATOM 1493 C CA . ARG A 1 210 ? 33.338 -15.880 -0.656 1.00 92.81 210 ARG A CA 1
ATOM 1494 C C . ARG A 1 210 ? 34.599 -16.268 0.106 1.00 92.81 210 ARG A C 1
ATOM 1496 O O . ARG A 1 210 ? 34.941 -15.643 1.107 1.00 92.81 210 ARG A O 1
ATOM 1503 N N . THR A 1 211 ? 35.333 -17.223 -0.447 1.00 87.81 211 THR A N 1
ATOM 1504 C CA . THR A 1 211 ? 36.673 -17.640 -0.034 1.00 87.81 211 THR A CA 1
ATOM 1505 C C . THR A 1 211 ? 37.650 -17.337 -1.167 1.00 87.81 211 THR A C 1
ATOM 1507 O O . THR A 1 211 ? 37.738 -18.077 -2.141 1.00 87.81 211 THR A O 1
ATOM 1510 N N . ASP A 1 212 ? 38.369 -16.219 -1.040 1.00 86.12 212 ASP A N 1
ATOM 1511 C CA . ASP A 1 212 ? 39.282 -15.691 -2.064 1.00 86.12 212 ASP A CA 1
ATOM 1512 C C . ASP A 1 212 ? 38.623 -15.519 -3.451 1.00 86.12 212 ASP A C 1
ATOM 1514 O O . ASP A 1 212 ? 37.812 -14.600 -3.606 1.00 86.12 212 ASP A O 1
ATOM 1518 N N . THR A 1 213 ? 38.939 -16.377 -4.430 1.00 86.19 213 THR A N 1
ATOM 1519 C CA . THR A 1 213 ? 38.354 -16.352 -5.784 1.00 86.19 213 THR A CA 1
ATOM 1520 C C . THR A 1 213 ? 37.139 -17.266 -5.956 1.00 86.19 213 THR A C 1
ATOM 1522 O O . THR A 1 213 ? 36.403 -17.095 -6.929 1.00 86.19 213 THR A O 1
ATOM 1525 N N . ASP A 1 214 ? 36.867 -18.167 -5.010 1.00 87.31 214 ASP A N 1
ATOM 1526 C CA . ASP A 1 214 ? 35.661 -18.996 -4.998 1.00 87.31 214 ASP A CA 1
ATOM 1527 C C . ASP A 1 214 ? 34.533 -18.287 -4.242 1.00 87.31 214 ASP A C 1
ATOM 1529 O O . ASP A 1 214 ? 34.728 -17.742 -3.153 1.00 87.31 214 ASP A O 1
ATOM 1533 N N . ALA A 1 215 ? 33.329 -18.304 -4.807 1.00 90.50 215 ALA A N 1
ATOM 1534 C CA . ALA A 1 215 ? 32.123 -17.757 -4.202 1.00 90.50 215 ALA A CA 1
ATOM 1535 C C . ALA A 1 215 ? 30.988 -18.784 -4.222 1.00 90.50 215 ALA A C 1
ATOM 1537 O O . ALA A 1 215 ? 30.931 -19.655 -5.090 1.00 90.50 215 ALA A O 1
ATOM 1538 N N . GLN A 1 216 ? 30.055 -18.659 -3.285 1.00 92.50 216 GLN A N 1
ATOM 1539 C CA . GLN A 1 216 ? 28.798 -19.398 -3.302 1.00 92.50 216 GLN A CA 1
ATOM 1540 C C . GLN A 1 216 ? 27.638 -18.463 -2.979 1.00 92.50 216 GLN A C 1
ATOM 1542 O O . GLN A 1 216 ? 27.747 -17.617 -2.091 1.00 92.50 216 GLN A O 1
ATOM 1547 N N . VAL A 1 217 ? 26.529 -18.629 -3.696 1.00 95.75 217 VAL A N 1
ATOM 1548 C CA . VAL A 1 217 ? 25.264 -17.940 -3.431 1.00 95.75 217 VAL A CA 1
ATOM 1549 C C . VAL A 1 217 ? 24.241 -18.984 -3.008 1.00 95.75 217 VAL A C 1
ATOM 1551 O O . VAL A 1 217 ? 23.742 -19.732 -3.847 1.00 95.75 217 VAL A O 1
ATOM 1554 N N . ALA A 1 218 ? 23.934 -19.026 -1.714 1.00 94.56 218 ALA A N 1
ATOM 1555 C CA . ALA A 1 218 ? 22.813 -19.799 -1.198 1.00 94.56 218 ALA A CA 1
ATOM 1556 C C . ALA A 1 218 ? 21.507 -19.066 -1.528 1.00 94.56 218 ALA A C 1
ATOM 1558 O O . ALA A 1 218 ? 21.320 -17.906 -1.153 1.00 94.56 218 ALA A O 1
ATOM 1559 N N . VAL A 1 219 ? 20.628 -19.734 -2.270 1.00 94.00 219 VAL A N 1
ATOM 1560 C CA . VAL A 1 219 ? 19.324 -19.231 -2.701 1.00 94.00 219 VAL A CA 1
ATOM 1561 C C . VAL A 1 219 ? 18.272 -19.742 -1.729 1.00 94.00 219 VAL A C 1
ATOM 1563 O O . VAL A 1 219 ? 18.040 -20.947 -1.656 1.00 94.00 219 VAL A O 1
ATOM 1566 N N . ALA A 1 220 ? 17.621 -18.841 -0.998 1.00 91.19 220 ALA A N 1
ATOM 1567 C CA . ALA A 1 220 ? 16.558 -19.168 -0.058 1.00 91.19 220 ALA A CA 1
ATOM 1568 C C . ALA A 1 220 ? 15.254 -18.441 -0.405 1.00 91.19 220 ALA A C 1
ATOM 1570 O O . ALA A 1 220 ? 15.251 -17.231 -0.631 1.00 91.19 220 ALA A O 1
ATOM 1571 N N . GLU A 1 221 ? 14.136 -19.162 -0.403 1.00 90.75 221 GLU A N 1
ATOM 1572 C CA . GLU A 1 221 ? 12.795 -18.583 -0.521 1.00 90.75 221 GLU A CA 1
ATOM 1573 C C . GLU A 1 221 ? 12.145 -18.526 0.865 1.00 90.75 221 GLU A C 1
ATOM 1575 O O . GLU A 1 221 ? 12.223 -19.485 1.633 1.00 90.75 221 GLU A O 1
ATOM 1580 N N . ARG A 1 222 ? 11.485 -17.409 1.194 1.00 84.12 222 ARG A N 1
ATOM 1581 C CA . ARG A 1 222 ? 10.978 -17.109 2.546 1.00 84.12 222 ARG A CA 1
ATOM 1582 C C . ARG A 1 222 ?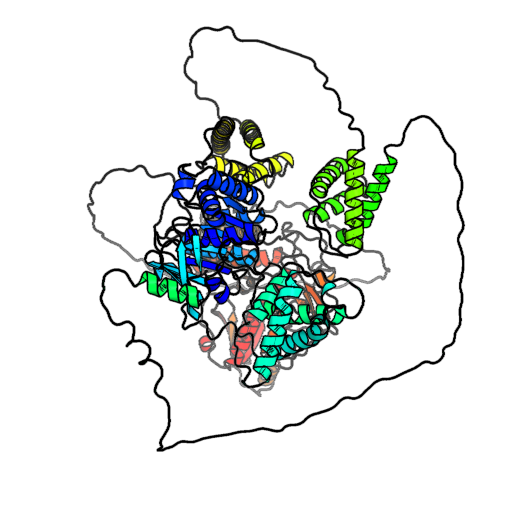 10.179 -18.251 3.186 1.00 84.12 222 ARG A C 1
ATOM 1584 O O . ARG A 1 222 ? 10.328 -18.496 4.379 1.00 84.12 222 ARG A O 1
ATOM 1591 N N . ASP A 1 223 ? 9.346 -18.931 2.400 1.00 81.81 223 ASP A N 1
ATOM 1592 C CA . ASP A 1 223 ? 8.412 -19.946 2.899 1.00 81.81 223 ASP A CA 1
ATOM 1593 C C . ASP A 1 223 ? 8.952 -21.392 2.763 1.00 81.81 223 ASP A C 1
ATOM 1595 O O . ASP A 1 223 ? 8.343 -22.319 3.297 1.00 81.81 223 ASP A O 1
ATOM 1599 N N . PHE A 1 224 ? 10.108 -21.589 2.107 1.00 81.81 224 PHE A N 1
ATOM 1600 C CA . PHE A 1 224 ? 10.741 -22.903 1.880 1.00 81.81 224 PHE A CA 1
ATOM 1601 C C . PHE A 1 224 ? 12.151 -23.049 2.483 1.00 81.81 224 PHE A C 1
ATOM 1603 O O . PHE A 1 224 ? 12.645 -24.168 2.603 1.00 81.81 224 PHE A O 1
ATOM 1610 N N . GLY A 1 225 ? 12.790 -21.953 2.902 1.00 84.88 225 GLY A N 1
ATOM 1611 C CA . GLY A 1 225 ? 14.176 -21.954 3.374 1.00 84.88 225 GLY A CA 1
ATOM 1612 C C . GLY A 1 225 ? 15.188 -22.000 2.224 1.00 84.88 225 GLY A C 1
ATOM 1613 O O . GLY A 1 225 ? 14.884 -21.589 1.105 1.00 84.88 225 GLY A O 1
ATOM 1614 N N . GLU A 1 226 ? 16.408 -22.462 2.510 1.00 89.00 226 GLU A N 1
ATOM 1615 C CA . GLU A 1 226 ? 17.458 -22.634 1.498 1.00 89.00 226 GLU A CA 1
ATOM 1616 C C . GLU A 1 226 ? 17.082 -23.744 0.507 1.00 89.00 226 GLU A C 1
ATOM 1618 O O . GLU A 1 226 ? 16.873 -24.894 0.890 1.00 89.00 226 GLU A O 1
ATOM 1623 N N . LEU A 1 227 ? 16.997 -23.380 -0.772 1.00 86.38 227 LEU A N 1
ATOM 1624 C CA . LEU A 1 227 ? 16.648 -24.266 -1.878 1.00 86.38 227 LEU A CA 1
ATOM 1625 C C . LEU A 1 227 ? 17.894 -24.931 -2.474 1.00 86.38 227 LEU A C 1
ATOM 1627 O O . LEU A 1 227 ? 17.892 -26.133 -2.735 1.00 86.38 227 LEU A O 1
ATOM 1631 N N . VAL A 1 228 ? 18.948 -24.146 -2.723 1.00 89.56 228 VAL A N 1
ATOM 1632 C CA . VAL A 1 228 ? 20.196 -24.603 -3.357 1.00 89.56 228 VAL A CA 1
ATOM 1633 C C . VAL A 1 228 ? 21.317 -23.572 -3.182 1.00 89.56 228 VAL A C 1
ATOM 1635 O O . VAL A 1 228 ? 21.063 -22.369 -3.179 1.00 89.56 228 VAL A O 1
ATOM 1638 N N . SER A 1 229 ? 22.568 -24.035 -3.106 1.00 88.56 229 SER A N 1
ATOM 1639 C CA . SER A 1 229 ? 23.763 -23.185 -3.177 1.00 88.56 229 SER A CA 1
ATOM 1640 C C . SER A 1 229 ? 24.421 -23.271 -4.557 1.00 88.56 229 SER A C 1
ATOM 1642 O O . SER A 1 229 ? 24.696 -24.360 -5.066 1.00 88.56 229 SER A O 1
ATOM 1644 N N . VAL A 1 230 ? 24.668 -22.111 -5.167 1.00 90.00 230 VAL A N 1
ATOM 1645 C CA . VAL A 1 230 ? 25.229 -21.960 -6.516 1.00 90.00 230 VAL A CA 1
ATOM 1646 C C . VAL A 1 230 ? 26.702 -21.543 -6.430 1.00 90.00 230 VAL A C 1
ATOM 1648 O O . VAL A 1 230 ? 26.984 -20.467 -5.893 1.00 90.00 230 VAL A O 1
ATOM 1651 N N . PRO A 1 231 ? 27.656 -22.317 -6.982 1.00 89.12 231 PRO A N 1
ATOM 1652 C CA . PRO A 1 231 ? 29.055 -21.912 -7.040 1.00 89.12 231 PRO A CA 1
ATOM 1653 C C . PRO A 1 231 ? 29.289 -20.856 -8.130 1.00 89.12 231 PRO A C 1
ATOM 1655 O O . PRO A 1 231 ? 28.860 -21.003 -9.274 1.00 89.12 231 PRO A O 1
ATOM 1658 N N . LEU A 1 232 ? 30.034 -19.810 -7.782 1.00 91.56 232 LEU A N 1
ATOM 1659 C CA . LEU A 1 232 ? 30.466 -18.725 -8.662 1.00 91.56 232 LEU A CA 1
ATOM 1660 C C . LEU A 1 232 ? 31.974 -18.493 -8.503 1.00 91.56 232 LEU A C 1
ATOM 1662 O O . LEU A 1 232 ? 32.579 -18.885 -7.508 1.00 91.56 232 LEU A O 1
ATOM 1666 N N . ARG A 1 233 ? 32.580 -17.783 -9.456 1.00 90.00 233 ARG A N 1
ATOM 1667 C CA . ARG A 1 233 ? 33.962 -17.301 -9.361 1.00 90.00 233 ARG A CA 1
ATOM 1668 C C . ARG A 1 233 ? 33.989 -15.783 -9.216 1.00 90.00 233 ARG A C 1
ATOM 1670 O O . ARG A 1 233 ? 33.344 -15.068 -9.981 1.00 90.00 233 ARG A O 1
ATOM 1677 N N . ALA A 1 234 ? 34.756 -15.276 -8.260 1.00 91.06 234 ALA A N 1
ATOM 1678 C CA . ALA A 1 234 ? 34.986 -13.852 -8.071 1.00 91.06 234 ALA A CA 1
ATOM 1679 C C . ALA A 1 234 ? 36.203 -13.376 -8.879 1.00 91.06 234 ALA A C 1
ATOM 1681 O O . ALA A 1 234 ? 37.327 -13.823 -8.659 1.00 91.06 234 ALA A O 1
ATOM 1682 N N . ASP A 1 235 ? 35.985 -12.412 -9.772 1.00 91.94 235 ASP A N 1
ATOM 1683 C CA . ASP A 1 235 ? 37.033 -11.662 -10.465 1.00 91.94 235 ASP A CA 1
ATOM 1684 C C . ASP A 1 235 ? 37.002 -10.216 -9.957 1.00 91.94 235 ASP A C 1
ATOM 1686 O O . ASP A 1 235 ? 36.412 -9.307 -10.546 1.00 91.94 235 ASP A O 1
ATOM 1690 N N . LEU A 1 236 ? 37.627 -10.017 -8.796 1.00 89.44 236 LEU A N 1
ATOM 1691 C CA . LEU A 1 236 ? 37.691 -8.716 -8.131 1.00 89.44 236 LEU A CA 1
ATOM 1692 C C . LEU A 1 236 ? 38.599 -7.724 -8.868 1.00 89.44 236 LEU A C 1
ATOM 1694 O O . LEU A 1 236 ? 38.439 -6.517 -8.685 1.00 89.44 236 LEU A O 1
ATOM 1698 N N . ALA A 1 237 ? 39.525 -8.210 -9.704 1.00 89.38 237 ALA A N 1
ATOM 1699 C CA . ALA A 1 237 ? 40.367 -7.363 -10.541 1.00 89.38 237 ALA A CA 1
ATOM 1700 C C . ALA A 1 237 ? 39.512 -6.632 -11.585 1.00 89.38 237 ALA A C 1
ATOM 1702 O O . ALA A 1 237 ? 39.621 -5.414 -11.704 1.00 89.38 237 ALA A O 1
ATOM 1703 N N . SER A 1 238 ? 38.586 -7.345 -12.234 1.00 91.06 238 SER A N 1
ATOM 1704 C CA . SER A 1 238 ? 37.596 -6.768 -13.156 1.00 91.06 238 SER A CA 1
ATOM 1705 C C . SER A 1 238 ? 36.289 -6.334 -12.470 1.00 91.06 238 SER A C 1
ATOM 1707 O O . SER A 1 238 ? 35.311 -6.038 -13.147 1.00 91.06 238 SER A O 1
ATOM 1709 N N . ALA A 1 239 ? 36.234 -6.310 -11.133 1.00 92.31 239 ALA A N 1
ATOM 1710 C CA . ALA A 1 239 ? 35.053 -5.945 -10.338 1.00 92.31 239 ALA A CA 1
ATOM 1711 C C . ALA A 1 239 ? 33.753 -6.718 -10.691 1.00 92.31 239 ALA A C 1
ATOM 1713 O O . ALA A 1 239 ? 32.669 -6.131 -10.725 1.00 92.31 239 ALA A O 1
ATOM 1714 N N . ARG A 1 240 ? 33.839 -8.037 -10.930 1.00 91.56 240 ARG A N 1
ATOM 1715 C CA . ARG A 1 240 ? 32.705 -8.885 -11.354 1.00 91.56 240 ARG A CA 1
ATOM 1716 C C . ARG A 1 240 ? 32.683 -10.269 -10.697 1.00 91.56 240 ARG A C 1
ATOM 1718 O O . ARG A 1 240 ? 33.663 -10.719 -10.109 1.00 91.56 240 ARG A O 1
ATOM 1725 N N . PHE A 1 241 ? 31.564 -10.965 -10.880 1.00 92.81 241 PHE A N 1
ATOM 1726 C CA . PHE A 1 241 ? 31.474 -12.420 -10.744 1.00 92.81 241 PHE A CA 1
ATOM 1727 C C . PHE A 1 241 ? 31.349 -13.064 -12.128 1.00 92.81 241 PHE A C 1
ATOM 1729 O O . PHE A 1 241 ? 30.857 -12.431 -13.064 1.00 92.81 241 PHE A O 1
ATOM 1736 N N . ALA A 1 242 ? 31.771 -14.318 -12.229 1.00 89.06 242 ALA A N 1
ATOM 1737 C CA . ALA A 1 242 ? 31.592 -15.197 -13.376 1.00 89.06 242 ALA A CA 1
ATOM 1738 C C . ALA A 1 242 ? 31.042 -16.553 -12.903 1.00 89.06 242 ALA A C 1
ATOM 1740 O O . ALA A 1 242 ? 31.112 -16.877 -11.715 1.00 89.06 242 ALA A O 1
ATOM 1741 N N . ASP A 1 243 ? 30.515 -17.352 -13.827 1.00 82.19 243 ASP A N 1
ATOM 1742 C CA . ASP A 1 243 ? 30.129 -18.733 -13.537 1.00 82.19 243 ASP A CA 1
ATOM 1743 C C . ASP A 1 243 ? 31.354 -19.559 -13.102 1.00 82.19 243 ASP A C 1
ATOM 1745 O O . ASP A 1 243 ? 32.463 -19.380 -13.619 1.00 82.19 243 ASP A O 1
ATOM 1749 N N . ALA A 1 244 ? 31.172 -20.459 -12.132 1.00 72.94 244 ALA A N 1
ATOM 1750 C CA . ALA A 1 244 ? 32.239 -21.369 -11.724 1.00 72.94 244 ALA A CA 1
ATOM 1751 C C . ALA A 1 244 ? 32.590 -22.352 -12.861 1.00 72.94 244 ALA A C 1
ATOM 1753 O O . ALA A 1 244 ? 31.696 -22.792 -13.591 1.00 72.94 244 ALA A O 1
ATOM 1754 N N . PRO A 1 245 ? 33.872 -22.738 -13.024 1.00 58.38 245 PRO A N 1
ATOM 1755 C CA . PRO A 1 245 ? 34.250 -23.756 -13.998 1.00 58.38 245 PRO A CA 1
ATOM 1756 C C . PRO A 1 245 ? 33.559 -25.086 -13.662 1.00 58.38 245 PRO A C 1
ATOM 1758 O O . PRO A 1 245 ? 33.625 -25.568 -12.529 1.00 58.38 245 PRO A O 1
ATOM 1761 N N . VAL A 1 246 ? 32.881 -25.671 -14.652 1.00 48.03 246 VAL A N 1
ATOM 1762 C CA . VAL A 1 246 ? 32.081 -26.891 -14.475 1.00 48.03 246 VAL A CA 1
ATOM 1763 C C . VAL A 1 246 ? 32.983 -28.044 -14.036 1.00 48.03 246 VAL A C 1
ATOM 1765 O O . VAL A 1 246 ? 33.963 -28.370 -14.708 1.00 48.03 246 VAL A O 1
ATOM 1768 N N . ARG A 1 247 ? 32.657 -28.689 -12.909 1.00 37.56 247 ARG A N 1
ATOM 1769 C CA . ARG A 1 247 ? 33.412 -29.854 -12.428 1.00 37.56 247 ARG A CA 1
ATOM 1770 C C . ARG A 1 247 ? 33.194 -31.037 -13.384 1.00 37.56 247 ARG A C 1
ATOM 1772 O O . ARG A 1 247 ? 32.041 -31.334 -13.696 1.00 37.56 247 ARG A O 1
ATOM 1779 N N . PRO A 1 248 ? 34.240 -31.793 -13.781 1.00 37.25 248 PRO A N 1
ATOM 1780 C CA . PRO A 1 248 ? 34.109 -32.877 -14.766 1.00 37.25 248 PRO A CA 1
ATOM 1781 C C . PRO A 1 248 ? 33.098 -33.986 -14.422 1.00 37.25 248 PRO A C 1
ATOM 1783 O O . PRO A 1 248 ? 32.671 -34.718 -15.312 1.00 37.25 248 PRO A O 1
ATOM 1786 N N . ARG A 1 249 ? 32.707 -34.133 -13.146 1.00 33.25 249 ARG A N 1
ATOM 1787 C CA . ARG A 1 249 ? 31.713 -35.127 -12.703 1.00 33.25 249 ARG A CA 1
ATOM 1788 C C . ARG A 1 249 ? 30.259 -34.728 -12.977 1.00 33.25 249 ARG A C 1
ATOM 1790 O O . ARG A 1 249 ? 29.454 -35.621 -13.223 1.00 33.25 249 ARG A O 1
ATOM 1797 N N . ASP A 1 250 ? 29.941 -33.435 -13.000 1.00 35.84 250 ASP A N 1
ATOM 1798 C CA . ASP A 1 250 ? 28.551 -32.949 -13.052 1.00 35.84 250 ASP A CA 1
ATOM 1799 C C . ASP A 1 250 ? 28.052 -32.709 -14.493 1.00 35.84 250 ASP A C 1
ATOM 1801 O O . ASP A 1 250 ? 26.876 -32.451 -14.731 1.00 35.84 250 ASP A O 1
ATOM 1805 N N . VAL A 1 251 ? 28.936 -32.867 -15.486 1.00 35.75 251 VAL A N 1
ATOM 1806 C CA . VAL A 1 251 ? 28.643 -32.662 -16.917 1.00 35.75 251 VAL A CA 1
ATOM 1807 C C . VAL A 1 251 ? 27.601 -33.663 -17.455 1.00 35.75 251 VAL A C 1
ATOM 1809 O O . VAL A 1 251 ? 26.877 -33.357 -18.397 1.00 35.75 251 VAL A O 1
ATOM 1812 N N . LYS A 1 252 ? 27.479 -34.856 -16.852 1.00 35.84 252 LYS A N 1
ATOM 1813 C CA . LYS A 1 252 ? 26.767 -36.015 -17.432 1.00 35.84 252 LYS A CA 1
ATOM 1814 C C . LYS A 1 252 ? 25.229 -35.943 -17.504 1.00 35.84 252 LYS A C 1
ATOM 1816 O O . LYS A 1 252 ? 24.648 -36.891 -18.023 1.00 35.84 252 LYS A O 1
ATOM 1821 N N . ALA A 1 253 ? 24.569 -34.891 -17.011 1.00 38.59 253 ALA A N 1
ATOM 1822 C CA . ALA A 1 253 ? 23.101 -34.8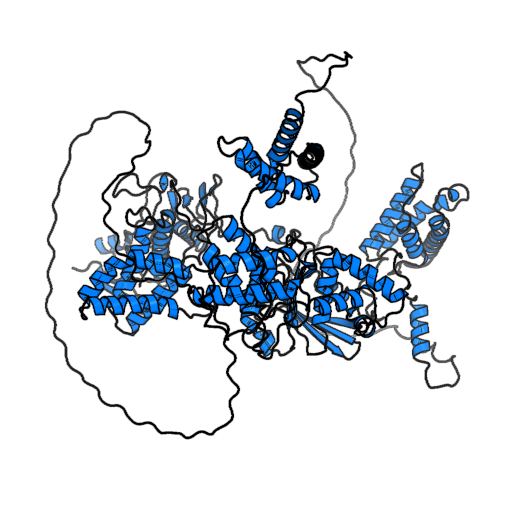69 -16.890 1.00 38.59 253 ALA A CA 1
ATOM 1823 C C . ALA A 1 253 ? 22.357 -33.769 -17.680 1.00 38.59 253 ALA A C 1
ATOM 1825 O O . ALA A 1 253 ? 21.158 -33.916 -17.895 1.00 38.59 253 ALA A O 1
ATOM 1826 N N . ALA A 1 254 ? 23.016 -32.681 -18.103 1.00 38.72 254 ALA A N 1
ATOM 1827 C CA . ALA A 1 254 ? 22.312 -31.459 -18.536 1.00 38.72 254 ALA A CA 1
ATOM 1828 C C . ALA A 1 254 ? 22.377 -31.123 -20.042 1.00 38.72 254 ALA A C 1
ATOM 1830 O O . ALA A 1 254 ? 21.640 -30.251 -20.488 1.00 38.72 254 ALA A O 1
ATOM 1831 N N . TYR A 1 255 ? 23.234 -31.785 -20.829 1.00 47.72 255 TYR A N 1
ATOM 1832 C CA . TYR A 1 255 ? 23.480 -31.437 -22.241 1.00 47.72 255 TYR A CA 1
ATOM 1833 C C . TYR A 1 255 ? 23.548 -32.681 -23.137 1.00 47.72 255 TYR A C 1
ATOM 1835 O O . TYR A 1 255 ? 24.562 -32.934 -23.781 1.00 47.72 255 TYR A O 1
ATOM 1843 N N . VAL A 1 256 ? 22.481 -33.488 -23.156 1.00 56.03 256 VAL A N 1
ATOM 1844 C CA . VAL A 1 256 ? 22.423 -34.695 -23.997 1.00 56.03 256 VAL A CA 1
ATOM 1845 C C . VAL A 1 256 ? 21.868 -34.357 -25.388 1.00 56.03 256 VAL A C 1
ATOM 1847 O O . VAL A 1 256 ? 20.681 -34.069 -25.521 1.00 56.03 256 VAL A O 1
ATOM 1850 N N . PHE A 1 257 ? 22.721 -34.404 -26.416 1.00 67.25 257 PHE A N 1
ATOM 1851 C CA . PHE A 1 257 ? 22.343 -34.309 -27.834 1.00 67.25 257 PHE A CA 1
ATOM 1852 C C . PHE A 1 257 ? 21.849 -35.654 -28.389 1.00 67.25 257 PHE A C 1
ATOM 1854 O O . PHE A 1 257 ? 20.785 -35.731 -28.991 1.00 67.25 257 PHE A O 1
ATOM 1861 N N . GLY A 1 258 ? 22.612 -36.736 -28.195 1.00 62.03 258 GLY A N 1
ATOM 1862 C CA . GLY A 1 258 ? 22.355 -38.029 -28.844 1.00 62.03 258 GLY A CA 1
ATOM 1863 C C . GLY A 1 258 ? 21.272 -38.890 -28.198 1.00 62.03 258 GLY A C 1
ATOM 1864 O O . GLY A 1 258 ? 21.527 -40.045 -27.875 1.00 62.03 258 GLY A O 1
ATOM 1865 N N . GLY A 1 259 ? 20.069 -38.342 -28.029 1.00 67.62 259 GLY A N 1
ATOM 1866 C CA . GLY A 1 259 ? 18.854 -39.156 -27.968 1.00 67.62 259 GLY A CA 1
ATOM 1867 C C . GLY A 1 259 ? 18.414 -39.610 -29.368 1.00 67.62 259 GLY A C 1
ATOM 1868 O O . GLY A 1 259 ? 19.030 -39.243 -30.370 1.00 67.62 259 GLY A O 1
ATOM 1869 N N . ALA A 1 260 ? 17.305 -40.352 -29.447 1.00 68.12 260 ALA A N 1
ATOM 1870 C CA . ALA A 1 260 ? 16.747 -40.827 -30.720 1.00 68.12 260 ALA A CA 1
ATOM 1871 C C . ALA A 1 260 ? 16.412 -39.685 -31.706 1.00 68.12 260 ALA A C 1
ATOM 1873 O O . ALA A 1 260 ? 16.578 -39.844 -32.912 1.00 68.12 260 ALA A O 1
ATOM 1874 N N . GLU A 1 261 ? 16.001 -38.513 -31.207 1.00 71.50 261 GLU A N 1
ATOM 1875 C CA . GLU A 1 261 ? 15.778 -37.323 -32.044 1.00 71.50 261 GLU A CA 1
ATOM 1876 C C . GLU A 1 261 ? 17.092 -36.757 -32.608 1.00 71.50 261 GLU A C 1
ATOM 1878 O O . GLU A 1 261 ? 17.165 -36.456 -33.797 1.00 71.50 261 GLU A O 1
ATOM 1883 N N . GLY A 1 262 ? 18.153 -36.687 -31.793 1.00 77.56 262 GLY A N 1
ATOM 1884 C CA . GLY A 1 262 ? 19.493 -36.254 -32.210 1.00 77.56 262 GLY A CA 1
ATOM 1885 C C . GLY A 1 262 ? 20.126 -37.178 -33.255 1.00 77.56 262 GLY A C 1
ATOM 1886 O O . GLY A 1 262 ? 20.771 -36.715 -34.203 1.00 77.56 262 GLY A O 1
ATOM 1887 N N . GLU A 1 263 ? 19.894 -38.487 -33.124 1.00 80.00 263 GLU A N 1
ATOM 1888 C CA . GLU A 1 263 ? 20.212 -39.481 -34.155 1.00 80.00 263 GLU A CA 1
ATOM 1889 C C . GLU A 1 263 ? 19.404 -39.223 -35.435 1.00 80.00 263 GLU A C 1
ATOM 1891 O O . GLU A 1 263 ? 19.986 -39.108 -36.514 1.00 80.00 263 GLU A O 1
ATOM 1896 N N . GLN A 1 264 ? 18.084 -39.042 -35.322 1.00 80.25 264 GLN A N 1
ATOM 1897 C CA . GLN A 1 264 ? 17.185 -38.821 -36.458 1.00 80.25 264 GLN A CA 1
ATOM 1898 C C . GLN A 1 264 ? 17.521 -37.550 -37.257 1.00 80.25 264 GLN A C 1
ATOM 1900 O O . GLN A 1 264 ? 17.559 -37.606 -38.489 1.00 80.25 264 GLN A O 1
ATOM 1905 N N . VAL A 1 265 ? 17.802 -36.416 -36.600 1.00 85.00 265 VAL A N 1
ATOM 1906 C CA . VAL A 1 265 ? 18.192 -35.179 -37.308 1.00 85.00 265 VAL A CA 1
ATOM 1907 C C . VAL A 1 265 ? 19.582 -35.292 -37.934 1.00 85.00 265 VAL A C 1
ATOM 1909 O O . VAL A 1 265 ? 19.798 -34.774 -39.028 1.00 85.00 265 VAL A O 1
ATOM 1912 N N . THR A 1 266 ? 20.513 -36.023 -37.306 1.00 86.56 266 THR A N 1
ATOM 1913 C CA . THR A 1 266 ? 21.834 -36.277 -37.905 1.00 86.56 266 THR A CA 1
ATOM 1914 C C . THR A 1 266 ? 21.724 -37.200 -39.118 1.00 86.56 266 THR A C 1
ATOM 1916 O O . THR A 1 266 ? 22.362 -36.939 -40.135 1.00 86.56 266 THR A O 1
ATOM 1919 N N . ALA A 1 267 ? 20.884 -38.236 -39.049 1.00 83.50 267 ALA A N 1
ATOM 1920 C CA . ALA A 1 267 ? 20.616 -39.146 -40.159 1.00 83.50 267 ALA A CA 1
ATOM 1921 C C . ALA A 1 267 ? 19.998 -38.409 -41.356 1.00 83.50 267 ALA A C 1
ATOM 1923 O O . ALA A 1 267 ? 20.477 -38.543 -42.482 1.00 83.50 267 ALA A O 1
ATOM 1924 N N . GLY A 1 268 ? 18.979 -37.576 -41.105 1.00 86.00 268 GLY A N 1
ATOM 1925 C CA . GLY A 1 268 ? 18.339 -36.756 -42.135 1.00 86.00 268 GLY A CA 1
ATOM 1926 C C . GLY A 1 268 ? 19.312 -35.787 -42.811 1.00 86.00 268 GLY A C 1
ATOM 1927 O O . GLY A 1 268 ? 19.298 -35.656 -44.035 1.00 86.00 268 GLY A O 1
ATOM 1928 N N . LEU A 1 269 ? 20.207 -35.166 -42.036 1.00 91.19 269 LEU A N 1
ATOM 1929 C CA . LEU A 1 269 ? 21.269 -34.309 -42.561 1.00 91.19 269 LEU A CA 1
ATOM 1930 C C . LEU A 1 269 ? 22.312 -35.091 -43.373 1.00 91.19 269 LEU A C 1
ATOM 1932 O O . LEU A 1 269 ? 22.677 -34.656 -44.465 1.00 91.19 269 LEU A O 1
ATOM 1936 N N . ALA A 1 270 ? 22.765 -36.249 -42.888 1.00 88.94 270 ALA A N 1
ATOM 1937 C CA . ALA A 1 270 ? 23.723 -37.085 -43.606 1.00 88.94 270 ALA A CA 1
ATOM 1938 C C . ALA A 1 270 ? 23.161 -37.541 -44.964 1.00 88.94 270 ALA A C 1
ATOM 1940 O O . ALA A 1 270 ? 23.816 -37.363 -45.991 1.00 88.94 270 ALA A O 1
ATOM 1941 N N . ASP A 1 271 ? 21.923 -38.042 -44.999 1.00 87.38 271 ASP A N 1
ATOM 1942 C CA . ASP A 1 271 ? 21.277 -38.496 -46.235 1.00 87.38 271 ASP A CA 1
ATOM 1943 C C . ASP A 1 271 ? 20.970 -37.341 -47.207 1.00 87.38 271 ASP A C 1
ATOM 1945 O O . ASP A 1 271 ? 21.120 -37.511 -48.421 1.00 87.38 271 ASP A O 1
ATOM 1949 N N . ALA A 1 272 ? 20.625 -36.147 -46.707 1.00 88.06 272 ALA A N 1
ATOM 1950 C CA . ALA A 1 272 ? 20.486 -34.946 -47.535 1.00 88.06 272 ALA A CA 1
ATOM 1951 C C . ALA A 1 272 ? 21.831 -34.443 -48.099 1.00 88.06 272 ALA A C 1
ATOM 1953 O O . ALA A 1 272 ? 21.861 -33.870 -49.190 1.00 88.06 272 ALA A O 1
ATOM 1954 N N . ALA A 1 273 ? 22.944 -34.681 -47.395 1.00 88.44 273 ALA A N 1
ATOM 1955 C CA . ALA A 1 273 ? 24.285 -34.267 -47.805 1.00 88.44 273 ALA A CA 1
ATOM 1956 C C . ALA A 1 273 ? 24.944 -35.208 -48.832 1.00 88.44 273 ALA A C 1
ATOM 1958 O O . ALA A 1 273 ? 25.740 -34.735 -49.644 1.00 88.44 273 ALA A O 1
ATOM 1959 N N . ARG A 1 274 ? 24.606 -36.510 -48.863 1.00 87.94 274 ARG A N 1
ATOM 1960 C CA . ARG A 1 274 ? 25.220 -37.503 -49.782 1.00 87.94 274 ARG A CA 1
ATOM 1961 C C . ARG A 1 274 ? 25.323 -37.056 -51.253 1.00 87.94 274 ARG A C 1
ATOM 1963 O O . ARG A 1 274 ? 26.407 -37.211 -51.815 1.00 87.94 274 ARG A O 1
ATOM 1970 N N . PRO A 1 275 ? 24.286 -36.476 -51.899 1.00 83.69 275 PRO A N 1
ATOM 1971 C CA . PRO A 1 275 ? 24.378 -36.046 -53.300 1.00 83.69 275 PRO A CA 1
ATOM 1972 C C . PRO A 1 275 ? 25.431 -34.954 -53.547 1.00 83.69 275 PRO A C 1
ATOM 1974 O O . PRO A 1 275 ? 25.889 -34.794 -54.674 1.00 83.69 275 PRO A O 1
ATOM 1977 N N . TYR A 1 276 ? 25.819 -34.217 -52.504 1.00 81.25 276 TYR A N 1
ATOM 1978 C CA . TYR A 1 276 ? 26.774 -33.107 -52.543 1.00 81.25 276 TYR A CA 1
ATOM 1979 C C . TYR A 1 276 ? 28.213 -33.522 -52.226 1.00 81.25 276 TYR A C 1
ATOM 1981 O O . TYR A 1 276 ? 29.101 -32.673 -52.191 1.00 81.25 276 TYR A O 1
ATOM 1989 N N . LEU A 1 277 ? 28.473 -34.814 -52.010 1.00 81.44 277 LEU A N 1
ATOM 1990 C CA . LEU A 1 277 ? 29.838 -35.334 -51.910 1.00 81.44 277 LEU A CA 1
ATOM 1991 C C . LEU A 1 277 ? 30.476 -35.513 -53.300 1.00 81.44 277 LEU A C 1
ATOM 1993 O O . LEU A 1 277 ? 31.697 -35.400 -53.432 1.00 81.44 277 LEU A O 1
ATOM 1997 N N . GLU A 1 278 ? 29.647 -35.709 -54.332 1.00 80.44 278 GLU A N 1
ATOM 1998 C CA . GLU A 1 278 ? 30.059 -35.885 -55.727 1.00 80.44 278 GLU A CA 1
ATOM 1999 C C . GLU A 1 278 ? 30.557 -34.573 -56.374 1.00 80.44 278 GLU A C 1
ATOM 2001 O O . GLU A 1 278 ? 29.927 -33.522 -56.188 1.00 80.44 278 GLU A O 1
ATOM 2006 N N . PRO A 1 279 ? 31.627 -34.602 -57.202 1.00 68.88 279 PRO A N 1
ATOM 2007 C CA . PRO A 1 279 ? 32.316 -33.393 -57.675 1.00 68.88 279 PRO A CA 1
ATOM 2008 C C . PRO A 1 279 ? 31.464 -32.343 -58.405 1.00 68.88 279 PRO A C 1
ATOM 2010 O O . PRO A 1 279 ? 31.849 -31.182 -58.428 1.00 68.88 279 PRO A O 1
ATOM 2013 N N . GLY A 1 280 ? 30.324 -32.713 -59.002 1.00 74.44 280 GLY A N 1
ATOM 2014 C CA . GLY A 1 280 ? 29.480 -31.781 -59.766 1.00 74.44 280 GLY A CA 1
ATOM 2015 C C . GLY A 1 280 ? 28.446 -30.996 -58.944 1.00 74.44 280 GLY A C 1
ATOM 2016 O O . GLY A 1 280 ? 28.116 -29.865 -59.294 1.00 74.44 280 GLY A O 1
ATOM 2017 N N . LEU A 1 281 ? 27.919 -31.578 -57.861 1.00 72.81 281 LEU A N 1
ATOM 2018 C CA . LEU A 1 281 ? 26.971 -30.897 -56.962 1.00 72.81 281 LEU A CA 1
ATOM 2019 C C . LEU A 1 281 ? 27.694 -30.213 -55.800 1.00 72.81 281 LEU A C 1
ATOM 2021 O O . LEU A 1 281 ? 27.225 -29.187 -55.312 1.00 72.81 281 LEU A O 1
ATOM 2025 N N . ARG A 1 282 ? 28.860 -30.734 -55.393 1.00 77.44 282 ARG A N 1
ATOM 2026 C CA . ARG A 1 282 ? 29.661 -30.188 -54.293 1.00 77.44 282 ARG A CA 1
ATOM 2027 C C . ARG A 1 282 ? 30.009 -28.714 -54.477 1.00 77.44 282 ARG A C 1
ATOM 2029 O O . ARG A 1 282 ? 29.932 -27.962 -53.514 1.00 77.44 282 ARG A O 1
ATOM 2036 N N . GLU A 1 283 ? 30.343 -28.287 -55.697 1.00 78.69 283 GLU A N 1
ATOM 2037 C CA . GLU A 1 283 ? 30.702 -26.893 -56.016 1.00 78.69 283 GLU A CA 1
ATOM 2038 C C . GLU A 1 283 ? 29.553 -25.883 -55.832 1.00 78.69 283 GLU A C 1
ATOM 2040 O O . GLU A 1 283 ? 29.802 -24.681 -55.808 1.00 78.69 283 GLU A O 1
ATOM 2045 N N . GLN A 1 284 ? 28.310 -26.343 -55.651 1.00 76.38 284 GLN A N 1
ATOM 2046 C CA . GLN A 1 284 ? 27.153 -25.480 -55.381 1.00 76.38 284 GLN A CA 1
ATOM 2047 C C . GLN A 1 284 ? 27.034 -25.082 -53.899 1.00 76.38 284 GLN A C 1
ATOM 2049 O O . GLN A 1 284 ? 26.176 -24.271 -53.558 1.00 76.38 284 GLN A O 1
ATOM 2054 N N . LEU A 1 285 ? 27.866 -25.642 -53.012 1.00 79.12 285 LEU A N 1
ATOM 2055 C CA . LEU A 1 285 ? 27.843 -25.343 -51.580 1.00 79.12 285 LEU A CA 1
ATOM 2056 C C . LEU A 1 285 ? 28.892 -24.288 -51.172 1.00 79.12 285 LEU A C 1
ATOM 2058 O O . LEU A 1 285 ? 30.008 -24.283 -51.710 1.00 79.12 285 LEU A O 1
ATOM 2062 N N . PRO A 1 286 ? 28.589 -23.457 -50.151 1.00 81.94 286 PRO A N 1
ATOM 2063 C CA . PRO A 1 286 ? 29.571 -22.620 -49.470 1.00 81.94 286 PRO A CA 1
ATOM 2064 C C . PRO A 1 286 ? 30.816 -23.409 -49.055 1.00 81.94 286 PRO A C 1
ATOM 2066 O O . PRO A 1 286 ? 30.732 -24.568 -48.643 1.00 81.94 286 PRO A O 1
ATOM 2069 N N . GLU A 1 287 ? 31.984 -22.771 -49.135 1.00 81.31 287 GLU A N 1
ATOM 2070 C CA . GLU A 1 287 ? 33.285 -23.397 -48.859 1.00 81.31 287 GLU A CA 1
ATOM 2071 C C . GLU A 1 287 ? 33.339 -24.096 -47.499 1.00 81.31 287 GLU A C 1
ATOM 2073 O O . GLU A 1 287 ? 33.686 -25.273 -47.430 1.00 81.31 287 GLU A O 1
ATOM 2078 N N . ALA A 1 288 ? 32.866 -23.416 -46.452 1.00 79.44 288 ALA A N 1
ATOM 2079 C CA . ALA A 1 288 ? 32.807 -23.967 -45.105 1.00 79.44 288 ALA A CA 1
ATOM 2080 C C . ALA A 1 288 ? 32.002 -25.278 -45.028 1.00 79.44 288 ALA A C 1
ATOM 2082 O O . ALA A 1 288 ? 32.395 -26.181 -44.298 1.00 79.44 288 ALA A O 1
ATOM 2083 N N . LEU A 1 289 ? 30.915 -25.421 -45.801 1.00 83.69 289 LEU A N 1
ATOM 2084 C CA . LEU A 1 289 ? 30.104 -26.645 -45.845 1.00 83.69 289 LEU A CA 1
ATOM 2085 C C . LEU A 1 289 ? 30.737 -27.743 -46.714 1.00 83.69 289 LEU A C 1
ATOM 2087 O O . LEU A 1 289 ? 30.644 -28.922 -46.363 1.00 83.69 289 LEU A O 1
ATOM 2091 N N . ARG A 1 290 ? 31.437 -27.377 -47.802 1.00 85.69 290 ARG A N 1
ATOM 2092 C CA . ARG A 1 290 ? 32.187 -28.321 -48.660 1.00 85.69 290 ARG A CA 1
ATOM 2093 C C . ARG A 1 290 ? 33.288 -29.068 -47.904 1.00 85.69 290 ARG A C 1
ATOM 2095 O O . ARG A 1 290 ? 33.634 -30.179 -48.318 1.00 85.69 290 ARG A O 1
ATOM 2102 N N . GLU A 1 291 ? 33.845 -28.474 -46.850 1.00 83.56 291 GLU A N 1
ATOM 2103 C CA . GLU A 1 291 ? 34.895 -29.073 -46.017 1.00 83.56 291 GLU A CA 1
ATOM 2104 C C . GLU A 1 291 ? 34.339 -29.994 -44.919 1.00 83.56 291 GLU A C 1
ATOM 2106 O O . GLU A 1 291 ? 34.873 -31.082 -44.712 1.00 83.56 291 GLU A O 1
ATOM 2111 N N . VAL A 1 292 ? 33.256 -29.596 -44.240 1.00 86.44 292 VAL A N 1
ATOM 2112 C CA . VAL A 1 292 ? 32.786 -30.269 -43.009 1.00 86.44 292 VAL A CA 1
ATOM 2113 C C . VAL A 1 292 ? 31.740 -31.368 -43.234 1.00 86.44 292 VAL A C 1
ATOM 2115 O O . VAL A 1 292 ? 31.700 -32.331 -42.469 1.00 86.44 292 VAL A O 1
ATOM 2118 N N . LEU A 1 293 ? 30.912 -31.276 -44.285 1.00 86.62 293 LEU A N 1
ATOM 2119 C CA . LEU A 1 293 ? 29.858 -32.269 -44.555 1.00 86.62 293 LEU A CA 1
ATOM 2120 C C . LEU A 1 293 ? 30.369 -33.696 -44.859 1.00 86.62 293 LEU A C 1
ATOM 2122 O O . LEU A 1 293 ? 29.748 -34.634 -44.361 1.00 86.62 293 LEU A O 1
ATOM 2126 N N . PRO A 1 294 ? 31.480 -33.922 -45.596 1.00 88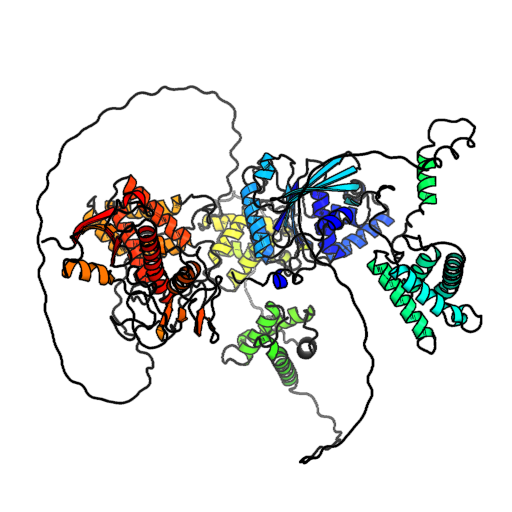.69 294 PRO A N 1
ATOM 2127 C CA . PRO A 1 294 ? 32.008 -35.275 -45.800 1.00 88.69 294 PRO A CA 1
ATOM 2128 C C . PRO A 1 294 ? 32.355 -35.964 -44.475 1.00 88.69 294 PRO A C 1
ATOM 2130 O O . PRO A 1 294 ? 31.904 -37.076 -44.220 1.00 88.69 294 PRO A O 1
ATOM 2133 N N . GLY A 1 295 ? 33.048 -35.253 -43.577 1.00 80.38 295 GLY A N 1
ATOM 2134 C CA . GLY A 1 295 ? 33.419 -35.776 -42.260 1.00 80.38 295 GLY A CA 1
ATOM 2135 C C . GLY A 1 295 ? 32.227 -36.045 -41.334 1.00 80.38 295 GLY A C 1
ATOM 2136 O O . GLY A 1 295 ? 32.368 -36.805 -40.377 1.00 80.38 295 GLY A O 1
ATOM 2137 N N . LEU A 1 296 ? 31.057 -35.449 -41.595 1.00 86.31 296 LEU A N 1
ATOM 2138 C CA . LEU A 1 296 ? 29.800 -35.799 -40.926 1.00 86.31 296 LEU A CA 1
ATOM 2139 C C . LEU A 1 296 ? 29.247 -37.129 -41.456 1.00 86.31 296 LEU A C 1
ATOM 2141 O O . LEU A 1 296 ? 28.901 -37.998 -40.657 1.00 86.31 296 LEU A O 1
ATOM 2145 N N . VAL A 1 297 ? 29.177 -37.289 -42.781 1.00 87.62 297 VAL A N 1
ATOM 2146 C CA . VAL A 1 297 ? 28.632 -38.496 -43.425 1.00 87.62 297 VAL A CA 1
ATOM 2147 C C . VAL A 1 297 ? 29.504 -39.716 -43.121 1.00 87.62 297 VAL A C 1
ATOM 2149 O O . VAL A 1 297 ? 28.972 -40.730 -42.679 1.00 87.62 297 VAL A O 1
ATOM 2152 N N . ASP A 1 298 ? 30.829 -39.595 -43.239 1.00 81.50 298 ASP A N 1
ATOM 2153 C CA . ASP A 1 298 ? 31.772 -40.678 -42.922 1.00 81.50 298 ASP A CA 1
ATOM 2154 C C . ASP A 1 298 ? 31.666 -41.115 -41.448 1.00 81.50 298 ASP A C 1
ATOM 2156 O O . ASP A 1 298 ? 31.675 -42.305 -41.132 1.00 81.50 298 ASP A O 1
ATOM 2160 N N . HIS A 1 299 ? 31.516 -40.153 -40.529 1.00 75.38 299 HIS A N 1
ATOM 2161 C CA . HIS A 1 299 ? 31.340 -40.423 -39.100 1.00 75.38 299 HIS A CA 1
ATOM 2162 C C . HIS A 1 299 ? 30.003 -41.119 -38.798 1.00 75.38 299 HIS A C 1
ATOM 2164 O O . HIS A 1 299 ? 29.952 -42.039 -37.979 1.00 75.38 299 HIS A O 1
ATOM 2170 N N . PHE A 1 300 ? 28.927 -40.704 -39.472 1.00 80.12 300 PHE A N 1
ATOM 2171 C CA . PHE A 1 300 ? 27.603 -41.309 -39.339 1.00 80.12 300 PHE A CA 1
ATOM 2172 C C . PHE A 1 300 ? 27.568 -42.746 -39.891 1.00 80.12 300 PHE A C 1
ATOM 2174 O O . PHE A 1 300 ? 27.066 -43.655 -39.226 1.00 80.12 300 PHE A O 1
ATOM 2181 N N . ASP A 1 301 ? 28.164 -42.979 -41.062 1.00 78.81 301 ASP A N 1
ATOM 2182 C CA . ASP A 1 301 ? 28.228 -44.307 -41.682 1.00 78.81 301 ASP A CA 1
ATOM 2183 C C . ASP A 1 301 ? 29.123 -45.278 -40.899 1.00 78.81 301 ASP A C 1
ATOM 2185 O O . ASP A 1 301 ? 28.762 -46.446 -40.739 1.00 78.81 301 ASP A O 1
ATOM 2189 N N . ALA A 1 302 ? 30.237 -44.800 -40.331 1.00 71.56 302 ALA A N 1
ATOM 2190 C CA . ALA A 1 302 ? 31.080 -45.597 -39.441 1.00 71.56 302 ALA A CA 1
ATOM 2191 C C . ALA A 1 302 ? 30.324 -46.050 -38.177 1.00 71.56 302 ALA A C 1
ATOM 2193 O O . ALA A 1 302 ? 30.412 -47.218 -37.798 1.00 71.56 302 ALA A O 1
ATOM 2194 N N . LYS A 1 303 ? 29.529 -45.160 -37.561 1.00 67.19 303 LYS A N 1
ATOM 2195 C CA . LYS A 1 303 ? 28.654 -45.496 -36.421 1.00 67.19 303 LYS A CA 1
ATOM 2196 C C . LYS A 1 303 ? 27.633 -46.575 -36.794 1.00 67.19 303 LYS A C 1
ATOM 2198 O O . LYS A 1 303 ? 27.527 -47.587 -36.105 1.00 67.19 303 LYS A O 1
ATOM 2203 N N . ARG A 1 304 ? 26.944 -46.404 -37.929 1.00 64.56 304 ARG A N 1
ATOM 2204 C CA . ARG A 1 304 ? 25.916 -47.336 -38.427 1.00 64.56 304 ARG A CA 1
ATOM 2205 C C . ARG A 1 304 ? 26.452 -48.741 -38.750 1.00 64.56 304 ARG A C 1
ATOM 2207 O O . ARG A 1 304 ? 25.668 -49.687 -38.816 1.00 64.56 304 ARG A O 1
ATOM 2214 N N . ALA A 1 305 ? 27.760 -48.885 -38.961 1.00 54.16 305 ALA A N 1
ATOM 2215 C CA . ALA A 1 305 ? 28.395 -50.141 -39.346 1.00 54.16 305 ALA A CA 1
ATOM 2216 C C . ALA A 1 305 ? 28.822 -51.050 -38.174 1.00 54.16 305 ALA A C 1
ATOM 2218 O O . ALA A 1 305 ? 29.193 -52.195 -38.444 1.00 54.16 305 ALA A O 1
ATOM 2219 N N . GLY A 1 306 ? 28.788 -50.600 -36.908 1.00 53.41 306 GLY A N 1
ATOM 2220 C CA . GLY A 1 306 ? 29.312 -51.440 -35.818 1.00 53.41 306 GLY A CA 1
ATOM 2221 C C . GLY A 1 306 ? 29.078 -51.062 -34.350 1.00 53.41 306 GLY A C 1
ATOM 2222 O O . GLY A 1 306 ? 29.414 -51.897 -33.517 1.00 53.41 306 GLY A O 1
ATOM 2223 N N . ASP A 1 307 ? 28.512 -49.899 -34.000 1.00 48.06 307 ASP A N 1
ATOM 2224 C CA . ASP A 1 307 ? 28.366 -49.476 -32.590 1.00 48.06 307 ASP A CA 1
ATOM 2225 C C . ASP A 1 307 ? 27.005 -48.825 -32.292 1.00 48.06 307 ASP A C 1
ATOM 2227 O O . ASP A 1 307 ? 26.462 -48.089 -33.115 1.00 48.06 307 ASP A O 1
ATOM 2231 N N . GLU A 1 308 ? 26.490 -49.007 -31.069 1.00 50.88 308 GLU A N 1
ATOM 2232 C CA . GLU A 1 308 ? 25.295 -48.293 -30.592 1.00 50.88 308 GLU A CA 1
ATOM 2233 C C . GLU A 1 308 ? 25.485 -46.762 -30.608 1.00 50.88 308 GLU A C 1
ATOM 2235 O O . GLU A 1 308 ? 26.587 -46.228 -30.407 1.00 50.88 308 GLU A O 1
ATOM 2240 N N . TRP A 1 309 ? 24.388 -46.021 -30.794 1.00 53.47 309 TRP A N 1
ATOM 2241 C CA . TRP A 1 309 ? 24.361 -44.557 -30.725 1.00 53.47 309 TRP A CA 1
ATOM 2242 C C . TRP A 1 309 ? 24.462 -44.061 -29.268 1.00 53.47 309 TRP A C 1
ATOM 2244 O O . TRP A 1 309 ? 23.505 -43.629 -28.639 1.00 53.47 309 TRP A O 1
ATOM 2254 N N . THR A 1 310 ? 25.667 -44.144 -28.708 1.00 45.75 310 THR A N 1
ATOM 2255 C CA . THR A 1 310 ? 25.994 -43.829 -27.303 1.00 45.75 310 THR A CA 1
ATOM 2256 C C . THR A 1 310 ? 26.457 -42.384 -27.063 1.00 45.75 310 THR A C 1
ATOM 2258 O O . THR A 1 310 ? 26.893 -42.036 -25.964 1.00 45.75 310 THR A O 1
ATOM 2261 N N . GLY A 1 311 ? 26.427 -41.528 -28.089 1.00 52.69 311 GLY A N 1
ATOM 2262 C CA . GLY A 1 311 ? 27.068 -40.211 -28.070 1.00 52.69 311 GLY A CA 1
ATOM 2263 C C . GLY A 1 311 ? 26.207 -39.117 -27.445 1.00 52.69 311 GLY A C 1
ATOM 2264 O O . GLY A 1 311 ? 25.454 -38.456 -28.149 1.00 52.69 311 GLY A O 1
ATOM 2265 N N . SER A 1 312 ? 26.365 -38.838 -26.149 1.00 53.78 312 SER A N 1
ATOM 2266 C CA . SER A 1 312 ? 25.591 -37.781 -25.476 1.00 53.78 312 SER A CA 1
ATOM 2267 C C . SER A 1 312 ? 25.846 -36.350 -25.981 1.00 53.78 312 SER A C 1
ATOM 2269 O O . SER A 1 312 ? 25.149 -35.454 -25.539 1.00 53.78 312 SER A O 1
ATOM 2271 N N . TYR A 1 313 ? 26.787 -36.086 -26.891 1.00 63.28 313 TYR A N 1
ATOM 2272 C CA . TYR A 1 313 ? 27.137 -34.727 -27.337 1.00 63.28 313 TYR A CA 1
ATOM 2273 C C . TYR A 1 313 ? 27.355 -34.675 -28.852 1.00 63.28 313 TYR A C 1
ATOM 2275 O O . TYR A 1 313 ? 27.611 -35.712 -29.463 1.00 63.28 313 TYR A O 1
ATOM 2283 N N . LEU A 1 314 ? 27.322 -33.471 -29.441 1.00 70.69 314 LEU A N 1
ATOM 2284 C CA . LEU A 1 314 ? 27.806 -33.249 -30.810 1.00 70.69 314 LEU A CA 1
ATOM 2285 C C . LEU A 1 314 ? 29.244 -33.782 -30.958 1.00 70.69 314 LEU A C 1
ATOM 2287 O O . LEU A 1 314 ? 30.146 -33.368 -30.226 1.00 70.69 314 LEU A O 1
ATOM 2291 N N . SER A 1 315 ? 29.470 -34.653 -31.937 1.00 75.88 315 SER A N 1
ATOM 2292 C CA . SER A 1 315 ? 30.802 -35.041 -32.394 1.00 75.88 315 SER A CA 1
ATOM 2293 C C . SER A 1 315 ? 31.529 -33.866 -33.055 1.00 75.88 315 SER A C 1
ATOM 2295 O O . SER A 1 315 ? 30.916 -32.868 -33.440 1.00 75.88 315 SER A O 1
ATOM 2297 N N . SER A 1 316 ? 32.847 -33.978 -33.240 1.00 71.44 316 SER A N 1
ATOM 2298 C CA . SER A 1 316 ? 33.649 -32.927 -33.883 1.00 71.44 316 SER A CA 1
ATOM 2299 C C . SER A 1 316 ? 33.117 -32.545 -35.272 1.00 71.44 316 SER A C 1
ATOM 2301 O O . SER A 1 316 ? 33.060 -31.360 -35.597 1.00 71.44 316 SER A O 1
ATOM 2303 N N . SER A 1 317 ? 32.652 -33.522 -36.060 1.00 77.56 317 SER A N 1
ATOM 2304 C CA . SER A 1 317 ? 32.034 -33.285 -37.372 1.00 77.56 317 SER A CA 1
ATOM 2305 C C . SER A 1 317 ? 30.677 -32.583 -37.261 1.00 77.56 317 SER A C 1
ATOM 2307 O O . SER A 1 317 ? 30.413 -31.626 -37.985 1.00 77.56 317 SER A O 1
ATOM 2309 N N . GLN A 1 318 ? 29.829 -33.010 -36.319 1.00 83.62 318 GLN A N 1
ATOM 2310 C CA . GLN A 1 318 ? 28.531 -32.383 -36.036 1.00 83.62 318 GLN A CA 1
ATOM 2311 C C . GLN A 1 318 ? 28.691 -30.917 -35.588 1.00 83.62 318 GLN A C 1
ATOM 2313 O O . GLN A 1 318 ? 28.005 -30.030 -36.098 1.00 83.62 318 GLN A O 1
ATOM 2318 N N . ALA A 1 319 ? 29.640 -30.640 -34.690 1.00 77.25 319 ALA A N 1
ATOM 2319 C CA . ALA A 1 319 ? 29.950 -29.290 -34.225 1.00 77.25 319 ALA A CA 1
ATOM 2320 C C . ALA A 1 319 ? 30.533 -28.400 -35.339 1.00 77.25 319 ALA A C 1
ATOM 2322 O O . ALA A 1 319 ? 30.203 -27.215 -35.415 1.00 77.25 319 ALA A O 1
ATOM 2323 N N . ALA A 1 320 ? 31.358 -28.962 -36.230 1.00 78.19 320 ALA A N 1
ATOM 2324 C CA . ALA A 1 320 ? 31.907 -28.244 -37.377 1.00 78.19 320 ALA A CA 1
ATOM 2325 C C . ALA A 1 320 ? 30.815 -27.837 -38.385 1.00 78.19 320 ALA A C 1
ATOM 2327 O O . ALA A 1 320 ? 30.803 -26.689 -38.831 1.00 78.19 320 ALA A O 1
ATOM 2328 N N . VAL A 1 321 ? 29.855 -28.725 -38.683 1.00 83.12 321 VAL A N 1
ATOM 2329 C CA . VAL A 1 321 ? 28.689 -28.397 -39.527 1.00 83.12 321 VAL A CA 1
ATOM 2330 C C . VAL A 1 321 ? 27.816 -27.323 -38.873 1.00 83.12 321 VAL A C 1
ATOM 2332 O O . VAL A 1 321 ? 27.474 -26.339 -39.530 1.00 83.12 321 VAL A O 1
ATOM 2335 N N . TYR A 1 322 ? 27.519 -27.459 -37.573 1.00 82.81 322 TYR A N 1
ATOM 2336 C CA . TYR A 1 322 ? 26.748 -26.463 -36.819 1.00 82.81 322 TYR A CA 1
ATOM 2337 C C . TYR A 1 322 ? 27.394 -25.072 -36.893 1.00 82.81 322 TYR A C 1
ATOM 2339 O O . TYR A 1 322 ? 26.733 -24.090 -37.229 1.00 82.81 322 TYR A O 1
ATOM 2347 N N . ALA A 1 323 ? 28.705 -24.979 -36.652 1.00 76.94 323 ALA A N 1
ATOM 2348 C CA . ALA A 1 323 ? 29.449 -23.721 -36.704 1.00 76.94 323 ALA A CA 1
ATOM 2349 C C . ALA A 1 323 ? 29.618 -23.148 -38.125 1.00 76.94 323 ALA A C 1
ATOM 2351 O O . ALA A 1 323 ? 29.778 -21.936 -38.270 1.00 76.94 323 ALA A O 1
ATOM 2352 N N . ALA A 1 324 ? 29.603 -23.988 -39.166 1.00 81.12 324 ALA A N 1
ATOM 2353 C CA . ALA A 1 324 ? 29.665 -23.543 -40.557 1.00 81.12 324 ALA A CA 1
ATOM 2354 C C . ALA A 1 324 ? 28.341 -22.898 -41.001 1.00 81.12 324 ALA A C 1
ATOM 2356 O O . ALA A 1 324 ? 28.344 -21.744 -41.424 1.00 81.12 324 ALA A O 1
ATOM 2357 N N . PHE A 1 325 ? 27.215 -23.601 -40.841 1.00 82.81 325 PHE A N 1
ATOM 2358 C CA . PHE A 1 325 ? 25.902 -23.118 -41.291 1.00 82.81 325 PHE A CA 1
ATOM 2359 C C . PHE A 1 325 ? 25.388 -21.926 -40.475 1.00 82.81 325 PHE A C 1
ATOM 2361 O O . PHE A 1 325 ? 24.802 -20.999 -41.018 1.00 82.81 325 PHE A O 1
ATOM 2368 N N . THR A 1 326 ? 25.653 -21.890 -39.166 1.00 78.44 326 THR A N 1
ATOM 2369 C CA . THR A 1 326 ? 25.239 -20.746 -38.331 1.00 78.44 326 THR A CA 1
ATOM 2370 C C . THR A 1 326 ? 26.050 -19.471 -38.583 1.00 78.44 326 THR A C 1
ATOM 2372 O O . THR A 1 326 ? 25.593 -18.383 -38.236 1.00 78.44 326 THR A O 1
ATOM 2375 N N . ARG A 1 327 ? 27.242 -19.584 -39.188 1.00 75.94 327 ARG A N 1
ATOM 2376 C CA . ARG A 1 327 ? 28.075 -18.442 -39.598 1.00 75.94 327 ARG A CA 1
ATOM 2377 C C . ARG A 1 327 ? 27.667 -17.886 -40.961 1.00 75.94 327 ARG A C 1
ATOM 2379 O O . ARG A 1 327 ? 27.734 -16.676 -41.154 1.00 75.94 327 ARG A O 1
ATOM 2386 N N . ASP A 1 328 ? 27.275 -18.760 -41.882 1.00 76.81 328 ASP A N 1
ATOM 2387 C CA . ASP A 1 328 ? 26.743 -18.397 -43.194 1.00 76.81 328 ASP A CA 1
ATOM 2388 C C . ASP A 1 328 ? 25.582 -19.341 -43.554 1.00 76.81 328 ASP A C 1
ATOM 2390 O O . ASP A 1 328 ? 25.818 -20.443 -44.060 1.00 76.81 328 ASP A O 1
ATOM 2394 N N . PRO A 1 329 ? 24.329 -18.938 -43.271 1.00 74.69 329 PRO A N 1
ATOM 2395 C CA . PRO A 1 329 ? 23.155 -19.744 -43.583 1.00 74.69 329 PRO A CA 1
ATOM 2396 C C . PRO A 1 329 ? 22.743 -19.632 -45.059 1.00 74.69 329 PRO A C 1
ATOM 2398 O O . PRO A 1 329 ? 21.730 -20.208 -45.446 1.00 74.69 329 PRO A O 1
ATOM 2401 N N . SER A 1 330 ? 23.463 -18.866 -45.891 1.00 71.19 330 SER A N 1
ATOM 2402 C CA . SER A 1 330 ? 23.035 -18.608 -47.264 1.00 71.19 330 SER A CA 1
ATOM 2403 C C . SER A 1 330 ? 23.341 -19.788 -48.195 1.00 71.19 330 SER A C 1
ATOM 2405 O O . SER A 1 330 ? 24.490 -20.142 -48.462 1.00 71.19 330 SER A O 1
ATOM 2407 N N . LEU A 1 331 ? 22.279 -20.401 -48.722 1.00 76.00 331 LEU A N 1
ATOM 2408 C CA . LEU A 1 331 ? 22.345 -21.442 -49.744 1.00 76.00 331 LEU A CA 1
ATOM 2409 C C . LEU A 1 331 ? 21.683 -20.958 -51.047 1.00 76.00 331 LEU A C 1
ATOM 2411 O O . LEU A 1 331 ? 20.716 -20.194 -51.012 1.00 76.00 331 LEU A O 1
ATOM 2415 N N . PRO A 1 332 ? 22.195 -21.350 -52.230 1.00 67.81 332 PRO A N 1
ATOM 2416 C CA . PRO A 1 332 ? 21.645 -20.884 -53.498 1.00 67.81 332 PRO A CA 1
ATOM 2417 C C . PRO A 1 332 ? 20.258 -21.488 -53.769 1.00 67.81 332 PRO A C 1
ATOM 2419 O O . PRO A 1 332 ? 20.112 -22.699 -53.930 1.00 67.81 332 PRO A O 1
ATOM 2422 N N . HIS A 1 333 ? 19.244 -20.625 -53.888 1.00 54.53 333 HIS A N 1
ATOM 2423 C CA . HIS A 1 333 ? 17.833 -20.996 -54.067 1.00 54.53 333 HIS A CA 1
ATOM 2424 C C . HIS A 1 333 ? 17.492 -21.547 -55.473 1.00 54.53 333 HIS A C 1
ATOM 2426 O O . HIS A 1 333 ? 16.712 -20.950 -56.220 1.00 54.53 333 HIS A O 1
ATOM 2432 N N . ALA A 1 334 ? 18.068 -22.689 -55.859 1.00 55.53 334 ALA A N 1
ATOM 2433 C CA . ALA A 1 334 ? 17.651 -23.439 -57.044 1.00 55.53 334 ALA A CA 1
ATOM 2434 C C . ALA A 1 334 ? 17.948 -24.948 -56.938 1.00 55.53 334 ALA A C 1
ATOM 2436 O O . ALA A 1 334 ? 19.088 -25.371 -56.764 1.00 55.53 334 ALA A O 1
ATOM 2437 N N . GLY A 1 335 ? 16.927 -25.778 -57.172 1.00 60.22 335 GLY A N 1
ATOM 2438 C CA . GLY A 1 335 ? 17.090 -27.225 -57.341 1.00 60.22 335 GLY A CA 1
ATOM 2439 C C . GLY A 1 335 ? 17.224 -28.001 -56.020 1.00 60.22 335 GLY A C 1
ATOM 2440 O O . GLY A 1 335 ? 16.627 -27.608 -55.023 1.00 60.22 335 GLY A O 1
ATOM 2441 N N . PRO A 1 336 ? 17.953 -29.137 -55.989 1.00 60.09 336 PRO A N 1
ATOM 2442 C CA . PRO A 1 336 ? 17.902 -30.095 -54.875 1.00 60.09 336 PRO A CA 1
ATOM 2443 C C . PRO A 1 336 ? 18.407 -29.576 -53.512 1.00 60.09 336 PRO A C 1
ATOM 2445 O O . PRO A 1 336 ? 18.254 -30.294 -52.522 1.00 60.09 336 PRO A O 1
ATOM 2448 N N . VAL A 1 337 ? 18.972 -28.360 -53.466 1.00 72.38 337 VAL A N 1
ATOM 2449 C CA . VAL A 1 337 ? 19.606 -27.731 -52.292 1.00 72.38 337 VAL A CA 1
ATOM 2450 C C . VAL A 1 337 ? 18.603 -27.470 -51.167 1.00 72.38 337 VAL A C 1
ATOM 2452 O O . VAL A 1 337 ? 18.954 -27.630 -50.005 1.00 72.38 337 VAL A O 1
ATOM 2455 N N . GLU A 1 338 ? 17.338 -27.207 -51.502 1.00 76.25 338 GLU A N 1
ATOM 2456 C CA . GLU A 1 338 ? 16.232 -26.971 -50.555 1.00 76.25 338 GLU A CA 1
ATOM 2457 C C . GLU A 1 338 ? 16.071 -28.108 -49.519 1.00 76.25 338 GLU A C 1
ATOM 2459 O O . GLU A 1 338 ? 15.750 -27.871 -48.356 1.00 76.25 338 GLU A O 1
ATOM 2464 N N . ARG A 1 339 ? 16.369 -29.363 -49.898 1.00 81.31 339 ARG A N 1
ATOM 2465 C CA . ARG A 1 339 ? 16.340 -30.503 -48.959 1.00 81.31 339 ARG A CA 1
ATOM 2466 C C . ARG A 1 339 ? 17.524 -30.528 -47.993 1.00 81.31 339 ARG A C 1
ATOM 2468 O O . ARG A 1 339 ? 17.372 -31.024 -46.882 1.00 81.31 339 ARG A O 1
ATOM 2475 N N . LEU A 1 340 ? 18.686 -30.031 -48.415 1.00 86.38 340 LEU A N 1
ATOM 2476 C CA . LEU A 1 340 ? 19.865 -29.909 -47.558 1.00 86.38 340 LEU A CA 1
ATOM 2477 C C . LEU A 1 340 ? 19.734 -28.699 -46.625 1.00 86.38 340 LEU A C 1
ATOM 2479 O O . LEU A 1 340 ? 20.057 -28.819 -45.450 1.00 86.38 340 LEU A O 1
ATOM 2483 N N . GLU A 1 341 ? 19.200 -27.584 -47.126 1.00 85.44 341 GLU A N 1
ATOM 2484 C CA . GLU A 1 341 ? 18.851 -26.386 -46.353 1.00 85.44 341 GLU A CA 1
ATOM 2485 C C . GLU A 1 341 ? 17.911 -26.746 -45.194 1.00 85.44 341 GLU A C 1
ATOM 2487 O O . GLU A 1 341 ? 18.277 -26.578 -44.033 1.00 85.44 341 GLU A O 1
ATOM 2492 N N . HIS A 1 342 ? 16.781 -27.400 -45.482 1.00 83.06 342 HIS A N 1
ATOM 2493 C CA . HIS A 1 342 ? 15.832 -27.826 -44.450 1.00 83.06 342 HIS A CA 1
ATOM 2494 C C . HIS A 1 342 ? 16.427 -28.820 -43.430 1.00 83.06 342 HIS A C 1
ATOM 2496 O O . HIS A 1 342 ? 16.099 -28.782 -42.243 1.00 83.06 342 HIS A O 1
ATOM 2502 N N . ALA A 1 343 ? 17.326 -29.712 -43.864 1.00 87.81 343 ALA A N 1
ATOM 2503 C CA . ALA A 1 343 ? 17.995 -30.653 -42.965 1.00 87.81 343 ALA A CA 1
ATOM 2504 C C . ALA A 1 343 ? 19.054 -29.971 -42.074 1.00 87.81 343 ALA A C 1
ATOM 2506 O O . ALA A 1 343 ? 19.196 -30.332 -40.904 1.00 87.81 343 ALA A O 1
ATOM 2507 N N . LEU A 1 344 ? 19.763 -28.964 -42.599 1.00 89.50 344 LEU A N 1
ATOM 2508 C CA . LEU A 1 344 ? 20.686 -28.118 -41.839 1.00 89.50 344 LEU A CA 1
ATOM 2509 C C . LEU A 1 344 ? 19.934 -27.258 -40.817 1.00 89.50 344 LEU A C 1
ATOM 2511 O O . LEU A 1 344 ? 20.356 -27.198 -39.663 1.00 89.50 344 LEU A O 1
ATOM 2515 N N . GLU A 1 345 ? 18.801 -26.662 -41.196 1.00 86.62 345 GLU A N 1
ATOM 2516 C CA . GLU A 1 345 ? 17.913 -25.931 -40.283 1.00 86.62 345 GLU A CA 1
ATOM 2517 C C . GLU A 1 345 ? 17.398 -26.825 -39.148 1.00 86.62 345 GLU A C 1
ATOM 2519 O O . GLU A 1 345 ? 17.497 -26.446 -37.982 1.00 86.62 345 GLU A O 1
ATOM 2524 N N . ALA A 1 346 ? 16.904 -28.030 -39.457 1.00 82.69 346 ALA A N 1
ATOM 2525 C CA . ALA A 1 346 ? 16.402 -28.970 -38.453 1.00 82.69 346 ALA A CA 1
ATOM 2526 C C . ALA A 1 346 ? 17.500 -29.423 -37.472 1.00 82.69 346 ALA A C 1
ATOM 2528 O O . ALA A 1 346 ? 17.298 -29.409 -36.255 1.00 82.69 346 ALA A O 1
ATOM 2529 N N . PHE A 1 347 ? 18.683 -29.771 -37.985 1.00 89.81 347 PHE A N 1
ATOM 2530 C CA . PHE A 1 347 ? 19.841 -30.147 -37.172 1.00 89.81 347 PHE A CA 1
ATOM 2531 C C . PHE A 1 347 ? 20.328 -28.988 -36.286 1.00 89.81 347 PHE A C 1
ATOM 2533 O O . PHE A 1 347 ? 20.535 -29.169 -35.083 1.00 89.81 347 PHE A O 1
ATOM 2540 N N . CYS A 1 348 ? 20.463 -27.783 -36.848 1.00 84.25 348 CYS A N 1
ATOM 2541 C CA . CYS A 1 348 ? 20.901 -26.604 -36.101 1.00 84.25 348 CYS A CA 1
ATOM 2542 C C . CYS A 1 348 ? 19.849 -26.144 -35.081 1.00 84.25 348 CYS A C 1
ATOM 2544 O O . CYS A 1 348 ? 20.212 -25.740 -33.979 1.00 84.25 348 CYS A O 1
ATOM 2546 N N . GLY A 1 349 ? 18.559 -26.255 -35.404 1.00 77.88 349 GLY A N 1
ATOM 2547 C CA . GLY A 1 349 ? 17.456 -25.985 -34.483 1.00 77.88 349 GLY A CA 1
ATOM 2548 C C . GLY A 1 349 ? 17.452 -26.936 -33.285 1.00 77.88 349 GLY A C 1
ATOM 2549 O O . GLY A 1 349 ? 17.332 -26.481 -32.149 1.00 77.88 349 GLY A O 1
ATOM 2550 N N . HIS A 1 350 ? 17.671 -28.236 -33.512 1.00 79.69 350 HIS A N 1
ATOM 2551 C CA . HIS A 1 350 ? 17.800 -29.220 -32.433 1.00 79.69 350 HIS A CA 1
ATOM 2552 C C . HIS A 1 350 ? 19.045 -28.954 -31.566 1.00 79.69 350 HIS A C 1
ATOM 2554 O O . HIS A 1 350 ? 18.948 -28.907 -30.341 1.00 79.69 350 HIS A O 1
ATOM 2560 N N . ALA A 1 351 ? 20.203 -28.667 -32.174 1.00 75.69 351 ALA A N 1
ATOM 2561 C CA . ALA A 1 351 ? 21.406 -28.284 -31.432 1.00 75.69 351 ALA A CA 1
ATOM 2562 C C . ALA A 1 351 ? 21.196 -27.004 -30.589 1.00 75.69 351 ALA A C 1
ATOM 2564 O O . ALA A 1 351 ? 21.577 -26.964 -29.418 1.00 75.69 351 ALA A O 1
ATOM 2565 N N . ALA A 1 352 ? 20.538 -25.979 -31.136 1.00 71.50 352 ALA A N 1
ATOM 2566 C CA . ALA A 1 352 ? 20.218 -24.753 -30.406 1.00 71.50 352 ALA A CA 1
ATOM 2567 C C . ALA A 1 352 ? 19.243 -24.998 -29.239 1.00 71.50 352 ALA A C 1
ATOM 2569 O O . ALA A 1 352 ? 19.456 -24.471 -28.145 1.00 71.50 352 ALA A O 1
ATOM 2570 N N . ALA A 1 353 ? 18.216 -25.834 -29.437 1.00 65.25 353 ALA A N 1
ATOM 2571 C CA . ALA A 1 353 ? 17.270 -26.227 -28.389 1.00 65.25 353 ALA A CA 1
ATOM 2572 C C . ALA A 1 353 ? 17.951 -26.990 -27.235 1.00 65.25 353 ALA A C 1
ATOM 2574 O O . ALA A 1 353 ? 17.587 -26.802 -26.077 1.00 65.25 353 ALA A O 1
ATOM 2575 N N . HIS A 1 354 ? 18.991 -27.774 -27.536 1.00 65.38 354 HIS A N 1
ATOM 2576 C CA . HIS A 1 354 ? 19.825 -28.480 -26.555 1.00 65.38 354 HIS A CA 1
ATOM 2577 C C . HIS A 1 354 ? 21.038 -27.650 -26.070 1.00 65.38 354 HIS A C 1
ATOM 2579 O O . HIS A 1 354 ? 21.992 -28.187 -25.509 1.00 65.38 354 HIS A O 1
ATOM 2585 N N . GLY A 1 355 ? 21.001 -26.322 -26.245 1.00 55.50 355 GLY A N 1
ATOM 2586 C CA . GLY A 1 355 ? 21.908 -25.372 -25.590 1.00 55.50 355 GLY A CA 1
ATOM 2587 C C . GLY A 1 355 ? 23.225 -25.069 -26.314 1.00 55.50 355 GLY A C 1
ATOM 2588 O O . GLY A 1 355 ? 24.019 -24.268 -25.810 1.00 55.50 355 GLY A O 1
ATOM 2589 N N . TYR A 1 356 ? 23.472 -25.638 -27.497 1.00 63.28 356 TYR A N 1
ATOM 2590 C CA . TYR A 1 356 ? 24.668 -25.330 -28.284 1.00 63.28 356 TYR A CA 1
ATOM 2591 C C . TYR A 1 356 ? 24.553 -23.946 -28.939 1.00 63.28 356 TYR A C 1
ATOM 2593 O O . TYR A 1 356 ? 23.542 -23.623 -29.560 1.00 63.28 356 TYR A O 1
ATOM 2601 N N . ARG A 1 357 ? 25.602 -23.115 -28.859 1.00 52.84 357 ARG A N 1
ATOM 2602 C CA . ARG A 1 357 ? 25.645 -21.784 -29.502 1.00 52.84 357 ARG A CA 1
ATOM 2603 C C . ARG A 1 357 ? 26.694 -21.711 -30.622 1.00 52.84 357 ARG A C 1
ATOM 2605 O O . ARG A 1 357 ? 27.721 -22.379 -30.505 1.00 52.84 357 ARG A O 1
ATOM 2612 N N . PRO A 1 358 ? 26.469 -20.898 -31.673 1.00 51.91 358 PRO A N 1
ATOM 2613 C CA . PRO A 1 358 ? 27.459 -20.645 -32.720 1.00 51.91 358 PRO A CA 1
ATOM 2614 C C . PRO A 1 358 ? 28.778 -20.100 -32.161 1.00 51.91 358 PRO A C 1
ATOM 2616 O O . PRO A 1 358 ? 28.778 -19.240 -31.281 1.00 51.91 358 PRO A O 1
ATOM 2619 N N . LEU A 1 359 ? 29.906 -20.558 -32.708 1.00 47.94 359 LEU A N 1
ATOM 2620 C CA . LEU A 1 359 ? 31.231 -20.020 -32.386 1.00 47.94 359 LEU A CA 1
ATOM 2621 C C . LEU A 1 359 ? 31.518 -18.766 -33.230 1.00 47.94 359 LEU A C 1
ATOM 2623 O O . LEU A 1 359 ? 32.000 -18.859 -34.368 1.00 47.94 359 LEU A O 1
ATOM 2627 N N . GLY A 1 360 ? 31.240 -17.600 -32.642 1.00 35.25 360 GLY A N 1
ATOM 2628 C CA . GLY A 1 360 ? 31.557 -16.272 -33.169 1.00 35.25 360 GLY A CA 1
ATOM 2629 C C . GLY A 1 360 ? 31.476 -15.197 -32.077 1.00 35.25 360 GLY A C 1
ATOM 2630 O O . GLY A 1 360 ? 30.597 -15.258 -31.229 1.00 35.25 360 GLY A O 1
ATOM 2631 N N . GLU A 1 361 ? 32.402 -14.235 -32.117 1.00 31.28 361 GLU A N 1
ATOM 2632 C CA . GLU A 1 361 ? 32.518 -13.087 -31.190 1.00 31.28 361 GLU A CA 1
ATOM 2633 C C . GLU A 1 361 ? 32.941 -13.366 -29.732 1.00 31.28 361 GLU A C 1
ATOM 2635 O O . GLU A 1 361 ? 32.557 -12.639 -28.826 1.00 31.28 361 GLU A O 1
ATOM 2640 N N . ASP A 1 362 ? 33.866 -14.309 -29.513 1.00 28.70 362 ASP A N 1
ATOM 2641 C CA . ASP A 1 362 ? 34.838 -14.153 -28.418 1.00 28.70 362 ASP A CA 1
ATOM 2642 C C . ASP A 1 362 ? 36.193 -14.795 -28.758 1.00 28.70 362 ASP A C 1
ATOM 2644 O O . ASP A 1 362 ? 36.271 -15.909 -29.282 1.00 28.70 362 ASP A O 1
ATOM 2648 N N . ARG A 1 363 ? 37.296 -14.086 -28.482 1.00 32.75 363 ARG A N 1
ATOM 2649 C CA . ARG A 1 363 ? 38.667 -14.534 -28.801 1.00 32.75 363 ARG A CA 1
ATOM 2650 C C . ARG A 1 363 ? 39.284 -15.362 -27.668 1.00 32.75 363 ARG A C 1
ATOM 2652 O O . ARG A 1 363 ? 40.374 -15.061 -27.193 1.00 32.75 363 ARG A O 1
ATOM 2659 N N . GLN A 1 364 ? 38.618 -16.448 -27.293 1.00 27.98 364 GLN A N 1
ATOM 2660 C CA . GLN A 1 364 ? 39.225 -17.571 -26.574 1.00 27.98 364 GLN A CA 1
ATOM 2661 C C . GLN A 1 364 ? 38.346 -18.808 -26.766 1.00 27.98 364 GLN A C 1
ATOM 2663 O O . GLN A 1 364 ? 37.257 -18.905 -26.207 1.00 27.98 364 GLN A O 1
ATOM 2668 N N . ALA A 1 365 ? 38.809 -19.755 -27.586 1.00 29.22 365 ALA A N 1
ATOM 2669 C CA . ALA A 1 365 ? 38.160 -21.057 -27.670 1.00 29.22 365 ALA A CA 1
ATOM 2670 C C . ALA A 1 365 ? 38.277 -21.760 -26.304 1.00 29.22 365 ALA A C 1
ATOM 2672 O O . ALA A 1 365 ? 39.358 -21.710 -25.706 1.00 29.22 365 ALA A O 1
ATOM 2673 N N . PRO A 1 366 ? 37.223 -22.433 -25.806 1.00 30.42 366 PRO A N 1
ATOM 2674 C CA . PRO A 1 366 ? 37.406 -23.371 -24.714 1.00 30.42 366 PRO A CA 1
ATOM 2675 C C . PRO A 1 366 ? 38.362 -24.464 -25.199 1.00 30.42 366 PRO A C 1
ATOM 2677 O O . PRO A 1 366 ? 38.150 -25.059 -26.257 1.00 30.42 366 PRO A O 1
ATOM 2680 N N . ALA A 1 367 ? 39.427 -24.695 -24.434 1.00 30.55 367 ALA A N 1
ATOM 2681 C CA . ALA A 1 367 ? 40.323 -25.821 -24.646 1.00 30.55 367 ALA A CA 1
ATOM 2682 C C . ALA A 1 367 ? 39.493 -27.113 -24.723 1.00 30.55 367 ALA A C 1
ATOM 2684 O O . ALA A 1 367 ? 38.568 -27.303 -23.928 1.00 30.55 367 ALA A O 1
ATOM 2685 N N . GLY A 1 368 ? 39.809 -28.001 -25.672 1.00 34.16 368 GLY A N 1
ATOM 2686 C CA . GLY A 1 368 ? 39.152 -29.307 -25.733 1.00 34.16 368 GLY A CA 1
ATOM 2687 C C . GLY A 1 368 ? 39.329 -30.071 -24.411 1.00 34.16 368 GLY A C 1
ATOM 2688 O O . GLY A 1 368 ? 40.233 -29.742 -23.635 1.00 34.16 368 GLY A O 1
ATOM 2689 N N . PRO A 1 369 ? 38.513 -31.100 -24.122 1.00 35.09 369 PRO A N 1
ATOM 2690 C CA . PRO A 1 369 ? 38.690 -31.898 -22.909 1.00 35.09 369 PRO A CA 1
ATOM 2691 C C . PRO A 1 369 ? 40.125 -32.444 -22.782 1.00 35.09 369 PRO A C 1
ATOM 2693 O O . PRO A 1 369 ? 40.690 -32.371 -21.696 1.00 35.09 369 PRO A O 1
ATOM 2696 N N . ASP A 1 370 ? 40.763 -32.844 -23.887 1.00 33.62 370 ASP A N 1
ATOM 2697 C CA . ASP A 1 370 ? 42.167 -33.286 -23.900 1.00 33.62 370 ASP A CA 1
ATOM 2698 C C . ASP A 1 370 ? 43.181 -32.167 -23.620 1.00 33.62 370 ASP A C 1
ATOM 2700 O O . ASP A 1 370 ? 44.186 -32.405 -22.954 1.00 33.62 370 ASP A O 1
ATOM 2704 N N . ASP A 1 371 ? 42.942 -30.941 -24.095 1.00 34.25 371 ASP A N 1
ATOM 2705 C CA . ASP A 1 371 ? 43.810 -29.791 -23.802 1.00 34.25 371 ASP A CA 1
ATOM 2706 C C . ASP A 1 371 ? 43.606 -29.294 -22.362 1.00 34.25 371 ASP A C 1
ATOM 2708 O O . ASP A 1 371 ? 44.553 -28.847 -21.721 1.00 34.25 371 ASP A O 1
ATOM 2712 N N . THR A 1 372 ? 42.392 -29.430 -21.822 1.00 34.22 372 THR A N 1
ATOM 2713 C CA . THR A 1 372 ? 42.079 -29.129 -20.417 1.00 34.22 372 THR A CA 1
ATOM 2714 C C . THR A 1 372 ? 42.712 -30.164 -19.486 1.00 34.22 372 THR A C 1
ATOM 2716 O O . THR A 1 372 ? 43.316 -29.793 -18.485 1.00 34.22 372 THR A O 1
ATOM 2719 N N . VAL A 1 373 ? 42.653 -31.456 -19.830 1.00 34.28 373 VAL A N 1
ATOM 2720 C CA . VAL A 1 373 ? 43.354 -32.523 -19.098 1.00 34.28 373 VAL A CA 1
ATOM 2721 C C . VAL A 1 373 ? 44.868 -32.323 -19.170 1.00 34.28 373 VAL A C 1
ATOM 2723 O O . VAL A 1 373 ? 45.530 -32.419 -18.139 1.00 34.28 373 VAL A O 1
ATOM 2726 N N . ARG A 1 374 ? 45.421 -31.960 -20.337 1.00 36.06 374 ARG A N 1
ATOM 2727 C CA . ARG A 1 374 ? 46.852 -31.651 -20.488 1.00 36.06 374 ARG A CA 1
ATOM 2728 C C . ARG A 1 374 ? 47.265 -30.444 -19.642 1.00 36.06 374 ARG A C 1
ATOM 2730 O O . ARG A 1 374 ? 48.203 -30.565 -18.864 1.00 36.06 374 ARG A O 1
ATOM 2737 N N . ALA A 1 375 ? 46.513 -29.343 -19.689 1.00 35.47 375 ALA A N 1
ATOM 2738 C CA . ALA A 1 375 ? 46.760 -28.164 -18.859 1.00 35.47 375 ALA A CA 1
ATOM 2739 C C . ALA A 1 375 ? 46.620 -28.454 -17.351 1.00 35.47 375 ALA A C 1
ATOM 2741 O O . ALA A 1 375 ? 47.377 -27.913 -16.550 1.00 35.47 375 ALA A O 1
ATOM 2742 N N . CYS A 1 376 ? 45.694 -29.328 -16.938 1.00 33.03 376 CYS A N 1
ATOM 2743 C CA . CYS A 1 376 ? 45.571 -29.754 -15.542 1.00 33.03 376 CYS A CA 1
ATOM 2744 C C . CYS A 1 376 ? 46.728 -30.656 -15.082 1.00 33.03 376 CYS A C 1
ATOM 2746 O O . CYS A 1 376 ? 47.130 -30.546 -13.924 1.00 33.03 376 CYS A O 1
ATOM 2748 N N . LEU A 1 377 ? 47.263 -31.513 -15.958 1.00 34.62 377 LEU A N 1
ATOM 2749 C CA . LEU A 1 377 ? 48.446 -32.337 -15.682 1.00 34.62 377 LEU A CA 1
ATOM 2750 C C . LEU A 1 377 ? 49.720 -31.479 -15.623 1.00 34.62 377 LEU A C 1
ATOM 2752 O O . LEU A 1 377 ? 50.485 -31.592 -14.670 1.00 34.62 377 LEU A O 1
ATOM 2756 N N . GLU A 1 378 ? 49.904 -30.560 -16.574 1.00 36.19 378 GLU A N 1
ATOM 2757 C CA . GLU A 1 378 ? 51.016 -29.598 -16.591 1.00 36.19 378 GLU A CA 1
ATOM 2758 C C . GLU A 1 378 ? 50.980 -28.659 -15.370 1.00 36.19 378 GLU A C 1
ATOM 2760 O O . GLU A 1 378 ? 52.018 -28.388 -14.772 1.00 36.19 378 GLU A O 1
ATOM 2765 N N . ALA A 1 379 ? 49.792 -28.232 -14.921 1.00 35.75 379 ALA A N 1
ATOM 2766 C CA . ALA A 1 379 ? 49.630 -27.398 -13.725 1.00 35.75 379 ALA A CA 1
ATOM 2767 C C . ALA A 1 379 ? 49.879 -28.127 -12.387 1.00 35.75 379 ALA A C 1
ATOM 2769 O O . ALA A 1 379 ? 50.010 -27.459 -11.363 1.00 35.75 379 ALA A O 1
ATOM 2770 N N . HIS A 1 380 ? 49.944 -29.464 -12.376 1.00 35.25 380 HIS A N 1
ATOM 2771 C CA . HIS A 1 380 ? 50.298 -30.263 -11.191 1.00 35.25 380 HIS A CA 1
ATOM 2772 C C . HIS A 1 380 ? 51.724 -30.837 -11.249 1.00 35.25 380 HIS A C 1
ATOM 2774 O O . HIS A 1 380 ? 52.189 -31.396 -10.260 1.00 35.25 380 HIS A O 1
ATOM 2780 N N . ALA A 1 381 ? 52.446 -30.664 -12.361 1.00 32.16 381 ALA A N 1
ATOM 2781 C CA . ALA A 1 381 ? 53.831 -31.110 -12.537 1.00 32.16 381 ALA A CA 1
ATOM 2782 C C . ALA A 1 381 ? 54.867 -30.083 -12.021 1.00 32.16 381 ALA A C 1
ATOM 2784 O O . ALA A 1 381 ? 55.919 -29.880 -12.626 1.00 32.16 381 ALA A O 1
ATOM 2785 N N . GLY A 1 382 ? 54.561 -29.412 -10.905 1.00 29.69 382 GLY A N 1
ATOM 2786 C CA . GLY A 1 382 ? 55.477 -28.522 -10.191 1.00 29.69 382 GLY A CA 1
ATOM 2787 C C . GLY A 1 382 ? 56.006 -29.191 -8.922 1.00 29.69 382 GLY A C 1
ATOM 2788 O O . GLY A 1 382 ? 55.223 -29.502 -8.032 1.00 29.69 382 GLY A O 1
ATOM 2789 N N . ASP A 1 383 ? 57.328 -29.364 -8.844 1.00 32.47 383 ASP A N 1
ATOM 2790 C CA . ASP A 1 383 ? 58.089 -29.895 -7.699 1.00 32.47 383 ASP A CA 1
ATOM 2791 C C . ASP A 1 383 ? 57.908 -31.391 -7.341 1.00 32.47 383 ASP A C 1
ATOM 2793 O O . ASP A 1 383 ? 57.636 -31.725 -6.189 1.00 32.47 383 ASP A O 1
ATOM 2797 N N . GLN A 1 384 ? 58.184 -32.298 -8.296 1.00 27.53 384 GLN A N 1
ATOM 2798 C CA . GLN A 1 384 ? 59.129 -33.434 -8.119 1.00 27.53 384 GLN A CA 1
ATOM 2799 C C . GLN A 1 384 ? 59.290 -34.291 -9.400 1.00 27.53 384 GLN A C 1
ATOM 2801 O O . GLN A 1 384 ? 58.349 -34.945 -9.839 1.00 27.53 384 GLN A O 1
ATOM 2806 N N . GLU A 1 385 ? 60.510 -34.366 -9.947 1.00 34.25 385 GLU A N 1
ATOM 2807 C CA . GLU A 1 385 ? 61.004 -35.570 -10.655 1.00 34.25 385 GLU A CA 1
ATOM 2808 C C . GLU A 1 385 ? 61.360 -36.642 -9.594 1.00 34.25 385 GLU A C 1
ATOM 2810 O O . GLU A 1 385 ? 61.765 -36.236 -8.494 1.00 34.25 385 GLU A O 1
ATOM 2815 N N . PRO A 1 386 ? 61.251 -37.971 -9.856 1.00 38.19 386 PRO A N 1
ATOM 2816 C CA . PRO A 1 386 ? 61.662 -38.603 -11.125 1.00 38.19 386 PRO A CA 1
ATOM 2817 C C . PRO A 1 386 ? 60.830 -39.808 -11.649 1.00 38.19 386 PRO A C 1
ATOM 2819 O O . PRO A 1 386 ? 59.994 -40.359 -10.943 1.00 38.19 386 PRO A O 1
ATOM 2822 N N . ASP A 1 387 ? 61.179 -40.231 -12.875 1.00 29.56 387 ASP A N 1
ATOM 2823 C CA . ASP A 1 387 ? 61.157 -41.587 -13.476 1.00 29.56 387 ASP A CA 1
ATOM 2824 C C . ASP A 1 387 ? 59.886 -42.494 -13.472 1.00 29.56 387 ASP A C 1
ATOM 2826 O O . ASP A 1 387 ? 59.096 -42.568 -12.540 1.00 29.56 387 ASP A O 1
ATOM 2830 N N . ASP A 1 388 ? 59.755 -43.271 -14.561 1.00 33.47 388 ASP A N 1
ATOM 2831 C CA . ASP A 1 388 ? 58.776 -44.349 -14.831 1.00 33.47 388 ASP A CA 1
ATOM 2832 C C . ASP A 1 388 ? 57.283 -43.985 -15.037 1.00 33.47 388 ASP A C 1
ATOM 2834 O O . ASP A 1 388 ? 56.362 -44.459 -14.367 1.00 33.47 388 ASP A O 1
ATOM 2838 N N . VAL A 1 389 ? 57.018 -43.280 -16.145 1.00 27.34 389 VAL A N 1
ATOM 2839 C CA . VAL A 1 389 ? 55.673 -42.935 -16.674 1.00 27.34 389 VAL A CA 1
ATOM 2840 C C . VAL A 1 389 ? 54.829 -44.155 -17.128 1.00 27.34 389 VAL A C 1
ATOM 2842 O O . VAL A 1 389 ? 53.660 -44.011 -17.481 1.00 27.34 389 VAL A O 1
ATOM 2845 N N . HIS A 1 390 ? 55.359 -45.384 -17.101 1.00 29.33 390 HIS A N 1
ATOM 2846 C CA . HIS A 1 390 ? 54.689 -46.553 -17.697 1.00 29.33 390 HIS A CA 1
ATOM 2847 C C . HIS A 1 390 ? 53.723 -47.339 -16.785 1.00 29.33 390 HIS A C 1
ATOM 2849 O O . HIS A 1 390 ? 53.058 -48.252 -17.276 1.00 29.33 390 HIS A O 1
ATOM 2855 N N . THR A 1 391 ? 53.606 -46.996 -15.494 1.00 30.81 391 THR A N 1
ATOM 2856 C CA . THR A 1 391 ? 52.916 -47.850 -14.493 1.00 30.81 391 THR A CA 1
ATOM 2857 C C . THR A 1 391 ? 51.532 -47.339 -14.048 1.00 30.81 391 THR A C 1
ATOM 2859 O O . THR A 1 391 ? 50.741 -48.101 -13.499 1.00 30.81 391 THR A O 1
ATOM 2862 N N . VAL A 1 392 ? 51.183 -46.069 -14.293 1.00 29.25 392 VAL A N 1
ATOM 2863 C CA . VAL A 1 392 ? 49.939 -45.460 -13.756 1.00 29.25 392 VAL A CA 1
ATOM 2864 C C . VAL A 1 392 ? 48.700 -45.713 -14.639 1.00 29.25 392 VAL A C 1
ATOM 2866 O O . VAL A 1 392 ? 47.570 -45.679 -14.156 1.00 29.25 392 VAL A O 1
ATOM 2869 N N . LEU A 1 393 ? 48.884 -46.041 -15.922 1.00 25.44 393 LEU A N 1
ATOM 2870 C CA . LEU A 1 393 ? 47.797 -46.175 -16.908 1.00 25.44 393 LEU A CA 1
ATOM 2871 C C . LEU A 1 393 ? 47.028 -47.516 -16.884 1.00 25.44 393 LEU A C 1
ATOM 2873 O O . LEU A 1 393 ? 46.203 -47.754 -17.762 1.00 25.44 393 LEU A O 1
ATOM 2877 N N . SER A 1 394 ? 47.261 -48.391 -15.899 1.00 28.73 394 SER A N 1
ATOM 2878 C CA . SER A 1 394 ? 46.656 -49.741 -15.857 1.00 28.73 394 SER A CA 1
ATOM 2879 C C . SER A 1 394 ? 45.870 -50.072 -14.581 1.00 28.73 394 SER A C 1
ATOM 2881 O O . SER A 1 394 ? 45.445 -51.208 -14.419 1.00 28.73 394 SER A O 1
ATOM 2883 N N . ALA A 1 395 ? 45.638 -49.105 -13.686 1.00 28.97 395 ALA A N 1
ATOM 2884 C CA . ALA A 1 395 ? 45.010 -49.346 -12.376 1.00 28.97 395 ALA A CA 1
ATOM 2885 C C . ALA A 1 395 ? 43.561 -48.820 -12.225 1.00 28.97 395 ALA A C 1
ATOM 2887 O O . ALA A 1 395 ? 43.035 -48.805 -11.115 1.00 28.97 395 ALA A O 1
ATOM 2888 N N . ALA A 1 396 ? 42.918 -48.354 -13.305 1.00 27.55 396 ALA A N 1
ATOM 2889 C CA . ALA A 1 396 ? 41.613 -47.671 -13.245 1.00 27.55 396 ALA A CA 1
ATOM 2890 C C . ALA A 1 396 ? 40.484 -48.314 -14.081 1.00 27.55 396 ALA A C 1
ATOM 2892 O O . ALA A 1 396 ? 39.380 -47.773 -14.118 1.00 27.55 396 ALA A O 1
ATOM 2893 N N . PHE A 1 397 ? 40.739 -49.447 -14.745 1.00 27.31 397 PHE A N 1
ATOM 2894 C CA . PHE A 1 397 ? 39.767 -50.143 -15.603 1.00 27.31 397 PHE A CA 1
ATOM 2895 C C . PHE A 1 397 ? 39.778 -51.663 -15.381 1.00 27.31 397 PHE A C 1
ATOM 2897 O O . PHE A 1 397 ? 39.999 -52.436 -16.304 1.00 27.31 397 PHE A O 1
ATOM 2904 N N . GLU A 1 398 ? 39.501 -52.088 -14.150 1.00 25.70 398 GLU A N 1
ATOM 2905 C CA . GLU A 1 398 ? 39.080 -53.459 -13.840 1.00 25.70 398 GLU A CA 1
ATOM 2906 C C . GLU A 1 398 ? 38.309 -53.453 -12.509 1.00 25.70 398 GLU A C 1
ATOM 2908 O O . GLU A 1 398 ? 38.886 -53.219 -11.452 1.00 25.70 398 GLU A O 1
ATOM 2913 N N . ASP A 1 399 ? 36.980 -53.585 -12.577 1.00 24.48 399 ASP A N 1
ATOM 2914 C CA . ASP A 1 399 ? 36.221 -54.710 -11.995 1.00 24.48 399 ASP A CA 1
ATOM 2915 C C . ASP A 1 399 ? 34.714 -54.374 -11.946 1.00 24.48 399 ASP A C 1
ATOM 2917 O O . ASP A 1 399 ? 34.281 -53.411 -11.307 1.00 24.48 399 ASP A O 1
ATOM 2921 N N . THR A 1 400 ? 33.893 -55.158 -12.650 1.00 26.02 400 THR A N 1
ATOM 2922 C CA . THR A 1 400 ? 32.459 -55.323 -12.348 1.00 26.02 400 THR A CA 1
ATOM 2923 C C . THR A 1 400 ? 31.895 -56.527 -13.106 1.00 26.02 400 THR A C 1
ATOM 2925 O O . THR A 1 400 ? 31.307 -56.392 -14.179 1.00 26.02 400 THR A O 1
ATOM 2928 N N . SER A 1 401 ? 32.013 -57.731 -12.536 1.00 26.16 401 SER A N 1
ATOM 2929 C CA . SER A 1 401 ? 31.260 -58.890 -13.044 1.00 26.16 401 SER A CA 1
ATOM 2930 C C . SER A 1 401 ? 30.790 -59.892 -11.973 1.00 26.16 401 SER A C 1
ATOM 2932 O O . SER A 1 401 ? 31.446 -60.894 -11.706 1.00 26.16 401 SER A O 1
ATOM 2934 N N . ALA A 1 402 ? 29.543 -59.678 -11.524 1.00 24.94 402 ALA A N 1
ATOM 2935 C CA . ALA A 1 402 ? 28.564 -60.705 -11.113 1.00 24.94 402 ALA A CA 1
ATOM 2936 C C . ALA A 1 402 ? 28.799 -61.457 -9.754 1.00 24.94 402 ALA A C 1
ATOM 2938 O O . ALA A 1 402 ? 29.679 -61.078 -8.990 1.00 24.94 402 ALA A O 1
ATOM 2939 N N . PRO A 1 403 ? 27.918 -62.402 -9.330 1.00 44.84 403 PRO A N 1
ATOM 2940 C CA . PRO A 1 403 ? 26.641 -62.066 -8.660 1.00 44.84 403 PRO A CA 1
ATOM 2941 C C . PRO A 1 403 ? 26.308 -62.930 -7.402 1.00 44.84 403 PRO A C 1
ATOM 2943 O O . PRO A 1 403 ? 26.901 -63.988 -7.214 1.00 44.84 403 PRO A O 1
ATOM 2946 N N . GLY A 1 404 ? 25.263 -62.596 -6.610 1.00 23.67 404 GLY A N 1
ATOM 2947 C CA . GLY A 1 404 ? 24.589 -63.628 -5.777 1.00 23.67 404 GLY A CA 1
ATOM 2948 C C . GLY A 1 404 ? 23.791 -63.265 -4.500 1.00 23.67 404 GLY A C 1
ATOM 2949 O O . GLY A 1 404 ? 24.351 -63.246 -3.415 1.00 23.67 404 GLY A O 1
ATOM 2950 N N . SER A 1 405 ? 22.452 -63.262 -4.620 1.00 23.91 405 SER A N 1
ATOM 2951 C CA . SER A 1 405 ? 21.467 -63.974 -3.752 1.00 23.91 405 SER A CA 1
ATOM 2952 C C . SER A 1 405 ? 21.176 -63.627 -2.261 1.00 23.91 405 SER A C 1
ATOM 2954 O O . SER A 1 405 ? 22.068 -63.340 -1.477 1.00 23.91 405 SER A O 1
ATOM 2956 N N . LEU A 1 406 ? 19.901 -63.898 -1.889 1.00 25.20 406 LEU A N 1
ATOM 2957 C CA . LEU A 1 406 ? 19.278 -64.077 -0.547 1.00 25.20 406 LEU A CA 1
ATOM 2958 C C . LEU A 1 406 ? 18.895 -62.806 0.261 1.00 25.20 406 LEU A C 1
ATOM 2960 O O . LEU A 1 406 ? 19.701 -61.902 0.389 1.00 25.20 406 LEU A O 1
ATOM 2964 N N . SER A 1 407 ? 17.751 -62.662 0.956 1.00 24.95 407 SER A N 1
ATOM 2965 C CA . SER A 1 407 ? 16.394 -63.263 0.958 1.00 24.95 407 SER A CA 1
ATOM 2966 C C . SER A 1 407 ? 15.602 -62.741 2.188 1.00 24.95 407 SER A C 1
ATOM 2968 O O . SER A 1 407 ? 16.075 -62.936 3.305 1.00 24.95 407 SER A O 1
ATOM 2970 N N . GLY A 1 408 ? 14.367 -62.236 2.010 1.00 24.78 408 GLY A N 1
ATOM 2971 C CA . GLY A 1 408 ? 13.291 -62.221 3.039 1.00 24.78 408 GLY A CA 1
ATOM 2972 C C . GLY A 1 408 ? 13.249 -61.048 4.047 1.00 24.78 408 GLY A C 1
ATOM 2973 O O . GLY A 1 408 ? 14.288 -60.491 4.369 1.00 24.78 408 GLY A O 1
ATOM 2974 N N . THR A 1 409 ? 12.101 -60.614 4.606 1.00 25.05 409 THR A N 1
ATOM 2975 C CA . THR A 1 409 ? 10.673 -61.031 4.473 1.00 25.05 409 THR A CA 1
ATOM 2976 C C . THR A 1 409 ? 9.701 -59.971 5.053 1.00 25.05 409 THR A C 1
ATOM 2978 O O . THR A 1 409 ? 10.016 -59.424 6.103 1.00 25.05 409 THR A O 1
ATOM 2981 N N . ALA A 1 410 ? 8.485 -59.854 4.473 1.00 26.19 410 ALA A N 1
ATOM 2982 C CA . ALA A 1 410 ? 7.225 -59.260 5.011 1.00 26.19 410 ALA A CA 1
ATOM 2983 C C . ALA A 1 410 ? 7.194 -57.735 5.334 1.00 26.19 410 ALA A C 1
ATOM 2985 O O . ALA A 1 410 ? 8.203 -57.172 5.733 1.00 26.19 410 ALA A O 1
ATOM 2986 N N . ALA A 1 411 ? 6.086 -56.982 5.193 1.00 24.64 411 ALA A N 1
ATOM 2987 C CA . ALA A 1 411 ? 4.657 -57.264 4.911 1.00 24.64 411 ALA A CA 1
ATOM 2988 C C . ALA A 1 411 ? 4.079 -56.166 3.957 1.00 24.64 411 ALA A C 1
ATOM 2990 O O . ALA A 1 411 ? 4.580 -55.047 3.980 1.00 24.64 411 ALA A O 1
ATOM 2991 N N . GLN A 1 412 ? 3.224 -56.461 2.959 1.00 26.20 412 GLN A N 1
ATOM 2992 C CA . GLN A 1 412 ? 1.732 -56.456 2.980 1.00 26.20 412 GLN A CA 1
ATOM 2993 C C . GLN A 1 412 ? 1.082 -55.191 3.593 1.00 26.20 412 GLN A C 1
ATOM 2995 O O . GLN A 1 412 ? 1.475 -54.790 4.682 1.00 26.20 412 GLN A O 1
ATOM 3000 N N . ASP A 1 413 ? 0.042 -54.552 3.030 1.00 25.67 413 ASP A N 1
ATOM 3001 C CA . ASP A 1 413 ? -0.768 -54.749 1.794 1.00 25.67 413 ASP A CA 1
ATOM 3002 C C . ASP A 1 413 ? -1.659 -53.478 1.580 1.00 25.67 413 ASP A C 1
ATOM 3004 O O . ASP A 1 413 ? -1.808 -52.711 2.530 1.00 25.67 413 ASP A O 1
ATOM 3008 N N . ALA A 1 414 ? -2.330 -53.147 0.457 1.00 24.70 414 ALA A N 1
ATOM 3009 C CA . ALA A 1 414 ? -2.428 -53.667 -0.925 1.00 24.70 414 ALA A CA 1
ATOM 3010 C C . ALA A 1 414 ? -3.207 -52.657 -1.838 1.00 24.70 414 ALA A C 1
ATOM 3012 O O . ALA A 1 414 ? -3.762 -51.684 -1.335 1.00 24.70 414 ALA A O 1
ATOM 3013 N N . ALA A 1 415 ? -3.359 -52.992 -3.138 1.00 25.16 415 ALA A N 1
ATOM 3014 C CA . ALA A 1 415 ? -4.392 -52.539 -4.111 1.00 25.16 415 ALA A CA 1
ATOM 3015 C C . ALA A 1 415 ? -4.320 -51.112 -4.739 1.00 25.16 415 ALA A C 1
ATOM 3017 O O . ALA A 1 415 ? -3.971 -50.152 -4.067 1.00 25.16 415 ALA A O 1
ATOM 3018 N N . ALA A 1 416 ? -4.720 -50.874 -6.008 1.00 26.52 416 ALA A N 1
ATOM 3019 C CA . ALA A 1 416 ? -4.959 -51.763 -7.170 1.00 26.52 416 ALA A CA 1
ATOM 3020 C C . ALA A 1 416 ? -5.179 -50.973 -8.496 1.00 26.52 416 ALA A C 1
ATOM 3022 O O . ALA A 1 416 ? -5.759 -49.895 -8.458 1.00 26.52 416 ALA A O 1
ATOM 3023 N N . ALA A 1 417 ? -4.868 -51.620 -9.638 1.00 26.39 417 ALA A N 1
ATOM 3024 C CA . ALA A 1 417 ? -5.390 -51.397 -11.012 1.00 26.39 417 ALA A CA 1
ATOM 3025 C C . ALA A 1 417 ? -5.116 -50.029 -11.713 1.00 26.39 417 ALA A C 1
ATOM 3027 O O . ALA A 1 417 ? -4.956 -49.007 -11.066 1.00 26.39 417 ALA A O 1
ATOM 3028 N N . ALA A 1 418 ? -5.037 -49.917 -13.050 1.00 26.83 418 ALA A N 1
ATOM 3029 C CA . ALA A 1 418 ? -5.307 -50.871 -14.138 1.00 26.83 418 ALA A CA 1
ATOM 3030 C C . ALA A 1 418 ? -4.347 -50.674 -15.339 1.00 26.83 418 ALA A C 1
ATOM 3032 O O . ALA A 1 418 ? -3.722 -49.626 -15.475 1.00 26.83 418 ALA A O 1
ATOM 3033 N N . ALA A 1 419 ? -4.294 -51.658 -16.242 1.00 25.70 419 ALA A N 1
ATOM 3034 C CA . ALA A 1 419 ? -3.617 -51.585 -17.542 1.00 25.70 419 ALA A CA 1
ATOM 3035 C C . ALA A 1 419 ? -4.624 -51.778 -18.692 1.00 25.70 419 ALA A C 1
ATOM 3037 O O . ALA A 1 419 ? -5.631 -52.451 -18.474 1.00 25.70 419 ALA A O 1
ATOM 3038 N N . ALA A 1 420 ? -4.325 -51.253 -19.891 1.00 28.53 420 ALA A N 1
ATOM 3039 C CA . ALA A 1 420 ? -4.526 -51.919 -21.196 1.00 28.53 420 ALA A CA 1
ATOM 3040 C C . ALA A 1 420 ? -4.152 -51.001 -22.385 1.00 28.53 420 ALA A C 1
ATOM 3042 O O . ALA A 1 420 ? -4.333 -49.786 -22.331 1.00 28.53 420 ALA A O 1
ATOM 3043 N N . GLU A 1 421 ? -3.647 -51.605 -23.461 1.00 29.34 421 GLU A N 1
ATOM 3044 C CA . GLU A 1 421 ? -3.161 -50.965 -24.696 1.00 29.34 421 GLU A CA 1
ATOM 3045 C C . GLU A 1 421 ? -4.270 -50.727 -25.749 1.00 29.34 421 GLU A C 1
ATOM 3047 O O . GLU A 1 421 ? -5.300 -51.402 -25.725 1.00 29.34 421 GLU A O 1
ATOM 3052 N N . SER A 1 422 ? -4.021 -49.867 -26.757 1.00 27.92 422 SER A N 1
ATOM 3053 C CA . SER A 1 422 ? -3.883 -50.258 -28.195 1.00 27.92 422 SER A CA 1
ATOM 3054 C C . SER A 1 422 ? -4.217 -49.152 -29.236 1.00 27.92 422 SER A C 1
ATOM 3056 O O . SER A 1 422 ? -4.892 -48.170 -28.942 1.00 27.92 422 SER A O 1
ATOM 3058 N N . VAL A 1 423 ? -3.659 -49.307 -30.452 1.00 33.12 423 VAL A N 1
ATOM 3059 C CA . VAL A 1 423 ? -3.388 -48.325 -31.548 1.00 33.12 423 VAL A CA 1
ATOM 3060 C C . VAL A 1 423 ? -3.241 -49.130 -32.878 1.00 33.12 423 VAL A C 1
ATOM 3062 O O . VAL A 1 423 ? -2.915 -50.313 -32.730 1.00 33.12 423 VAL A O 1
ATOM 3065 N N . PRO A 1 424 ? -3.392 -48.641 -34.153 1.00 46.81 424 PRO A N 1
ATOM 3066 C CA . PRO A 1 424 ? -3.671 -47.306 -34.762 1.00 46.81 424 PRO A CA 1
ATOM 3067 C C . PRO A 1 424 ? -5.003 -47.359 -35.607 1.00 46.81 424 PRO A C 1
ATOM 3069 O O . PRO A 1 424 ? -5.925 -47.991 -35.093 1.00 46.81 424 PRO A O 1
ATOM 3072 N N . PRO A 1 425 ? -5.201 -46.861 -36.873 1.00 42.69 425 PRO A N 1
ATOM 3073 C CA . PRO A 1 425 ? -4.573 -45.800 -37.709 1.00 42.69 425 PRO A CA 1
ATOM 3074 C C . PRO A 1 425 ? -5.536 -44.827 -38.468 1.00 42.69 425 PRO A C 1
ATOM 3076 O O . PRO A 1 425 ? -6.750 -45.003 -38.514 1.00 42.69 425 PRO A O 1
ATOM 3079 N N . VAL A 1 426 ? -4.950 -43.839 -39.168 1.00 39.75 426 VAL A N 1
ATOM 3080 C CA . VAL A 1 426 ? -5.575 -42.952 -40.189 1.00 39.75 426 VAL A CA 1
ATOM 3081 C C . VAL A 1 426 ? -5.281 -43.462 -41.616 1.00 39.75 426 VAL A C 1
ATOM 3083 O O . VAL A 1 426 ? -4.172 -43.946 -41.845 1.00 39.75 426 VAL A O 1
ATOM 3086 N N . PRO A 1 427 ? -6.217 -43.339 -42.587 1.00 38.84 427 PRO A N 1
ATOM 3087 C CA . PRO A 1 427 ? -5.849 -42.940 -43.966 1.00 38.84 427 PRO A CA 1
ATOM 3088 C C . PRO A 1 427 ? -6.925 -41.979 -44.607 1.00 38.84 427 PRO A C 1
ATOM 3090 O O . PRO A 1 427 ? -7.662 -41.356 -43.846 1.00 38.84 427 PRO A O 1
ATOM 3093 N N . PRO A 1 428 ? -6.997 -41.688 -45.935 1.00 41.75 428 PRO A N 1
ATOM 3094 C CA . PRO A 1 428 ? -6.616 -40.364 -46.455 1.00 41.75 428 PRO A CA 1
ATOM 3095 C C . PRO A 1 428 ? -7.694 -39.605 -47.284 1.00 41.75 428 PRO A C 1
ATOM 3097 O O . PRO A 1 428 ? -8.748 -40.130 -47.629 1.00 41.75 428 PRO A O 1
ATOM 3100 N N . VAL A 1 429 ? -7.382 -38.355 -47.660 1.00 42.50 429 VAL A N 1
ATOM 3101 C CA . VAL A 1 429 ? -8.149 -37.454 -48.564 1.00 42.50 429 VAL A CA 1
ATOM 3102 C C . VAL A 1 429 ? -7.801 -37.745 -50.040 1.00 42.50 429 VAL A C 1
ATOM 3104 O O . VAL A 1 429 ? -6.613 -37.943 -50.307 1.00 42.50 429 VAL A O 1
ATOM 3107 N N . PRO A 1 430 ? -8.762 -37.828 -51.002 1.00 42.75 430 PRO A N 1
ATOM 3108 C CA . PRO A 1 430 ? -8.979 -36.758 -52.017 1.00 42.75 430 PRO A CA 1
ATOM 3109 C C . PRO A 1 430 ? -10.438 -36.733 -52.614 1.00 42.75 430 PRO A C 1
ATOM 3111 O O . PRO A 1 430 ? -11.350 -37.207 -51.945 1.00 42.75 430 PRO A O 1
ATOM 3114 N N . PRO A 1 431 ? -10.746 -36.146 -53.802 1.00 52.72 431 PRO A N 1
ATOM 3115 C CA . PRO A 1 431 ? -11.026 -34.709 -53.976 1.00 52.72 431 PRO A CA 1
ATOM 3116 C C . PRO A 1 431 ? -12.325 -34.378 -54.778 1.00 52.72 431 PRO A C 1
ATOM 3118 O O . PRO A 1 431 ? -12.881 -35.231 -55.461 1.00 52.72 431 PRO A O 1
ATOM 3121 N N . GLY A 1 432 ? -12.703 -33.089 -54.855 1.00 30.27 432 GLY A N 1
ATOM 3122 C CA . GLY A 1 432 ? -13.278 -32.513 -56.094 1.00 30.27 432 GLY A CA 1
ATOM 3123 C C . GLY A 1 432 ? -14.743 -32.018 -56.128 1.00 30.27 432 GLY A C 1
ATOM 3124 O O . GLY A 1 432 ? -15.677 -32.800 -56.055 1.00 30.27 432 GLY A O 1
ATOM 3125 N N . ALA A 1 433 ? -14.879 -30.709 -56.397 1.00 27.52 433 ALA A N 1
ATOM 3126 C CA . ALA A 1 433 ? -15.829 -30.024 -57.303 1.00 27.52 433 ALA A CA 1
ATOM 3127 C C . ALA A 1 433 ? -17.366 -30.258 -57.262 1.00 27.52 433 ALA A C 1
ATOM 3129 O O . ALA A 1 433 ? -17.851 -31.362 -57.474 1.00 27.52 433 ALA A O 1
ATOM 3130 N N . GLY A 1 434 ? -18.136 -29.149 -57.291 1.00 26.73 434 GLY A N 1
ATOM 3131 C CA . GLY A 1 434 ? -19.401 -29.120 -58.053 1.00 26.73 434 GLY A CA 1
ATOM 3132 C C . GLY A 1 434 ? -20.497 -28.106 -57.666 1.00 26.73 434 GLY A C 1
ATOM 3133 O O . GLY A 1 434 ? -21.256 -28.362 -56.746 1.00 26.73 434 GLY A O 1
ATOM 3134 N N . ALA A 1 435 ? -20.665 -27.069 -58.502 1.00 27.41 435 ALA A N 1
ATOM 3135 C CA . ALA A 1 435 ? -21.915 -26.339 -58.817 1.00 27.41 435 ALA A CA 1
ATOM 3136 C C . ALA A 1 435 ? -22.629 -25.420 -57.778 1.00 27.41 435 ALA A C 1
ATOM 3138 O O . ALA A 1 435 ? -23.142 -25.852 -56.752 1.00 27.41 435 ALA A O 1
ATOM 3139 N N . GLY A 1 436 ? -22.783 -24.138 -58.166 1.00 25.88 436 GLY A N 1
ATOM 3140 C CA . GLY A 1 436 ? -23.883 -23.242 -57.742 1.00 25.88 436 GLY A CA 1
ATOM 3141 C C . GLY A 1 436 ? -25.170 -23.477 -58.568 1.00 25.88 436 GLY A C 1
ATOM 3142 O O . GLY A 1 436 ? -25.278 -24.548 -59.167 1.00 25.88 436 GLY A O 1
ATOM 3143 N N . PRO A 1 437 ? -26.138 -22.529 -58.664 1.00 41.44 437 PRO A N 1
ATOM 3144 C CA . PRO A 1 437 ? -25.935 -21.096 -58.978 1.00 41.44 437 PRO A CA 1
ATOM 3145 C C . PRO A 1 437 ? -26.674 -20.120 -58.014 1.00 41.44 437 PRO A C 1
ATOM 3147 O O . PRO A 1 437 ? -27.468 -20.556 -57.193 1.00 41.44 437 PRO A O 1
ATOM 3150 N N . GLY A 1 438 ? -26.361 -18.814 -57.954 1.00 28.78 438 GLY A N 1
ATOM 3151 C CA . GLY A 1 438 ? -26.871 -17.730 -58.834 1.00 28.78 438 GLY A CA 1
ATOM 3152 C C . GLY A 1 438 ? -28.005 -16.949 -58.121 1.00 28.78 438 GLY A C 1
ATOM 3153 O O . GLY A 1 438 ? -28.748 -17.559 -57.371 1.00 28.78 438 GLY A O 1
ATOM 3154 N N . VAL A 1 439 ? -28.228 -15.631 -58.244 1.00 26.78 439 VAL A N 1
ATOM 3155 C CA . VAL A 1 439 ? -27.947 -14.656 -59.318 1.00 26.78 439 VAL A CA 1
ATOM 3156 C C . VAL A 1 439 ? -27.898 -13.213 -58.743 1.00 26.78 439 VAL A C 1
ATOM 3158 O O . VAL A 1 439 ? -28.831 -12.833 -58.051 1.00 26.78 439 VAL A O 1
ATOM 3161 N N . ALA A 1 440 ? -26.827 -12.462 -59.075 1.00 27.36 440 ALA A N 1
ATOM 3162 C CA . ALA A 1 440 ? -26.714 -11.050 -59.548 1.00 27.36 440 ALA A CA 1
ATOM 3163 C C . ALA A 1 440 ? -27.461 -9.876 -58.824 1.00 27.36 440 ALA A C 1
ATOM 3165 O O . ALA A 1 440 ? -28.493 -10.063 -58.203 1.00 27.36 440 ALA A O 1
ATOM 3166 N N . LEU A 1 441 ? -27.008 -8.606 -58.851 1.00 25.55 441 LEU A N 1
ATOM 3167 C CA . LEU A 1 441 ? -26.437 -7.806 -59.958 1.00 25.55 441 LEU A CA 1
ATOM 3168 C C . LEU A 1 441 ? -25.348 -6.778 -59.547 1.00 25.55 441 LEU A C 1
ATOM 3170 O O . LEU A 1 441 ? -25.198 -6.406 -58.390 1.00 25.55 441 LEU A O 1
ATOM 3174 N N . GLN A 1 442 ? -24.617 -6.321 -60.569 1.00 24.78 442 GLN A N 1
ATOM 3175 C CA . GLN A 1 442 ? -23.478 -5.375 -60.630 1.00 24.78 442 GLN A CA 1
ATOM 3176 C C . GLN A 1 442 ? -23.894 -4.205 -61.594 1.00 24.78 442 GLN A C 1
ATOM 3178 O O . GLN A 1 442 ? -25.078 -4.187 -61.944 1.00 24.78 442 GLN A O 1
ATOM 3183 N N . PRO A 1 443 ? -23.040 -3.322 -62.191 1.00 50.91 443 PRO A N 1
ATOM 3184 C CA . PRO A 1 443 ? -21.678 -2.815 -61.891 1.00 50.91 443 PRO A CA 1
ATOM 3185 C C . PRO A 1 443 ? -21.476 -1.272 -62.152 1.00 50.91 443 PRO A C 1
ATOM 3187 O O . PRO A 1 443 ? -22.422 -0.549 -62.444 1.00 50.91 443 PRO A O 1
ATOM 3190 N N . ALA A 1 444 ? -20.195 -0.845 -62.201 1.00 26.16 444 ALA A N 1
ATOM 3191 C CA . ALA A 1 444 ? -19.598 0.276 -62.979 1.00 26.16 444 ALA A CA 1
ATOM 3192 C C . ALA A 1 444 ? -19.671 1.726 -62.422 1.00 26.16 444 ALA A C 1
ATOM 3194 O O . ALA A 1 444 ? -20.648 2.114 -61.798 1.00 26.16 444 ALA A O 1
ATOM 3195 N N . GLY A 1 445 ? -18.662 2.593 -62.634 1.00 25.23 445 GLY A N 1
ATOM 3196 C CA . GLY A 1 445 ? -17.372 2.430 -63.340 1.00 25.23 445 GLY A CA 1
ATOM 3197 C C . GLY A 1 445 ? -16.459 3.677 -63.228 1.00 25.23 445 GLY A C 1
ATOM 3198 O O . GLY A 1 445 ? -16.847 4.659 -62.603 1.00 25.23 445 GLY A O 1
ATOM 3199 N N . ALA A 1 446 ? -15.259 3.649 -63.828 1.00 30.20 446 ALA A N 1
ATOM 3200 C CA . ALA A 1 446 ? -14.258 4.737 -63.792 1.00 30.20 446 ALA A CA 1
ATOM 3201 C C . ALA A 1 446 ? -13.933 5.309 -65.191 1.00 30.20 446 ALA A C 1
ATOM 3203 O O . ALA A 1 446 ? -14.049 4.589 -66.185 1.00 30.20 446 ALA A O 1
ATOM 3204 N N . PRO A 1 447 ? -13.535 6.594 -65.276 1.00 35.56 447 PRO A N 1
ATOM 3205 C CA . PRO A 1 447 ? -12.363 7.037 -66.070 1.00 35.56 447 PRO A CA 1
ATOM 3206 C C . PRO A 1 447 ? -11.645 8.257 -65.411 1.00 35.56 447 PRO A C 1
ATOM 3208 O O . PRO A 1 447 ? -12.022 8.659 -64.317 1.00 35.56 447 PRO A O 1
ATOM 3211 N N . ALA A 1 448 ? -10.699 8.993 -66.016 1.00 25.31 448 ALA A N 1
ATOM 3212 C CA . ALA A 1 448 ? -9.452 8.654 -66.727 1.00 25.31 448 ALA A CA 1
ATOM 3213 C C . ALA A 1 448 ? -8.579 9.941 -66.888 1.00 25.31 448 ALA A C 1
ATOM 3215 O O . ALA A 1 448 ? -9.068 11.057 -66.758 1.00 25.31 448 ALA A O 1
ATOM 3216 N N . VAL A 1 449 ? -7.284 9.758 -67.163 1.00 28.00 449 VAL A N 1
ATOM 3217 C CA . VAL A 1 449 ? -6.161 10.729 -67.253 1.00 28.00 449 VAL A CA 1
ATOM 3218 C C . VAL A 1 449 ? -6.337 11.920 -68.234 1.00 28.00 449 VAL A C 1
ATOM 3220 O O . VAL A 1 449 ? -6.771 11.685 -69.357 1.00 28.00 449 VAL A O 1
ATOM 3223 N N . ALA A 1 450 ? -5.859 13.135 -67.867 1.00 26.47 450 ALA A N 1
ATOM 3224 C CA . ALA A 1 450 ? -4.933 14.026 -68.637 1.00 26.47 450 ALA A CA 1
ATOM 3225 C C . ALA A 1 450 ? -5.121 15.555 -68.415 1.00 26.47 450 ALA A C 1
ATOM 3227 O O . ALA A 1 450 ? -6.242 16.052 -68.429 1.00 26.47 450 ALA A O 1
ATOM 3228 N N . GLY A 1 451 ? -4.016 16.322 -68.332 1.00 25.30 451 GLY A N 1
ATOM 3229 C CA . GLY A 1 451 ? -4.026 17.798 -68.447 1.00 25.30 451 GLY A CA 1
ATOM 3230 C C . GLY A 1 451 ? -2.795 18.520 -67.864 1.00 25.30 451 GLY A C 1
ATOM 3231 O O . GLY A 1 451 ? -2.686 18.664 -66.652 1.00 25.30 451 GLY A O 1
ATOM 3232 N N . GLN A 1 452 ? -1.879 19.008 -68.713 1.00 30.94 452 GLN A N 1
ATOM 3233 C CA . GLN A 1 452 ? -0.750 19.873 -68.316 1.00 30.94 452 GLN A CA 1
ATOM 3234 C C . GLN A 1 452 ? -1.103 21.363 -68.463 1.00 30.94 452 GLN A C 1
ATOM 3236 O O . GLN A 1 452 ? -1.583 21.759 -69.523 1.00 30.94 452 GLN A O 1
ATOM 3241 N N . ALA A 1 453 ? -0.754 22.197 -67.474 1.00 24.19 453 ALA A N 1
ATOM 3242 C CA . ALA A 1 453 ? -0.525 23.636 -67.660 1.00 24.19 453 ALA A CA 1
ATOM 3243 C C . ALA A 1 453 ? 0.308 24.239 -66.509 1.00 24.19 453 ALA A C 1
ATOM 3245 O O . ALA A 1 453 ? 0.065 23.962 -65.338 1.00 24.19 453 ALA A O 1
ATOM 3246 N N . ALA A 1 454 ? 1.255 25.108 -66.857 1.00 25.69 454 ALA A N 1
ATOM 3247 C CA . ALA A 1 454 ? 1.984 26.030 -65.978 1.00 25.69 454 ALA A CA 1
ATOM 3248 C C . ALA A 1 454 ? 2.323 27.293 -66.808 1.00 25.69 454 ALA A C 1
ATOM 3250 O O . ALA A 1 454 ? 2.261 27.197 -68.038 1.00 25.69 454 ALA A O 1
ATOM 3251 N N . PRO A 1 455 ? 2.730 28.445 -66.227 1.00 49.16 455 PRO A N 1
ATOM 3252 C CA . PRO A 1 455 ? 2.907 28.766 -64.804 1.00 49.16 455 PRO A CA 1
ATOM 3253 C C . PRO A 1 455 ? 2.114 30.014 -64.333 1.00 49.16 455 PRO A C 1
ATOM 3255 O O . PRO A 1 455 ? 1.655 30.818 -65.140 1.00 49.16 455 PRO A O 1
ATOM 3258 N N . ALA A 1 456 ? 2.042 30.243 -63.016 1.00 25.14 456 ALA A N 1
ATOM 3259 C CA . ALA A 1 456 ? 1.656 31.535 -62.429 1.00 25.14 456 ALA A CA 1
ATOM 3260 C C . ALA A 1 456 ? 2.489 31.839 -61.165 1.00 25.14 456 ALA A C 1
ATOM 3262 O O . ALA A 1 456 ? 2.926 30.926 -60.468 1.00 25.14 456 ALA A O 1
ATOM 3263 N N . ALA A 1 457 ? 2.762 33.125 -60.925 1.00 25.72 457 ALA A N 1
ATOM 3264 C CA . ALA A 1 457 ? 3.729 33.624 -59.938 1.00 25.72 457 ALA A CA 1
ATOM 3265 C C . ALA A 1 457 ? 3.150 33.710 -58.495 1.00 25.72 457 ALA A C 1
ATOM 3267 O O . ALA A 1 457 ? 1.941 33.567 -58.318 1.00 25.72 457 ALA A O 1
ATOM 3268 N N . PRO A 1 458 ? 3.986 33.890 -57.448 1.00 41.03 458 PRO A N 1
ATOM 3269 C CA . PRO A 1 458 ? 3.677 33.387 -56.108 1.00 41.03 458 PRO A CA 1
ATOM 3270 C C . PRO A 1 458 ? 2.867 34.345 -55.222 1.00 41.03 458 PRO A C 1
ATOM 3272 O O . PRO A 1 458 ? 3.182 35.527 -55.102 1.00 41.03 458 PRO A O 1
ATOM 3275 N N . GLY A 1 459 ? 1.903 33.786 -54.487 1.00 32.75 459 GLY A N 1
ATOM 3276 C CA . GLY A 1 459 ? 1.209 34.449 -53.383 1.00 32.75 459 GLY A CA 1
ATOM 3277 C C . GLY A 1 459 ? 0.160 33.530 -52.753 1.00 32.75 459 GLY A C 1
ATOM 3278 O O . GLY A 1 459 ? -0.654 32.977 -53.477 1.00 32.75 459 GLY A O 1
ATOM 3279 N N . ALA A 1 460 ? 0.190 33.390 -51.421 1.00 31.41 460 ALA A N 1
ATOM 3280 C CA . ALA A 1 460 ? -0.747 32.608 -50.593 1.00 31.41 460 ALA A CA 1
ATOM 3281 C C . ALA A 1 460 ? -0.899 31.104 -50.947 1.00 31.41 460 ALA A C 1
ATOM 3283 O O . ALA A 1 460 ? -1.710 30.724 -51.781 1.00 31.41 460 ALA A O 1
ATOM 3284 N N . GLY A 1 461 ? -0.168 30.227 -50.239 1.00 30.88 461 GLY A N 1
ATOM 3285 C CA . GLY A 1 461 ? -0.326 28.765 -50.387 1.00 30.88 461 GLY A CA 1
ATOM 3286 C C . GLY A 1 461 ? 0.257 27.869 -49.280 1.00 30.88 461 GLY A C 1
ATOM 3287 O O . GLY A 1 461 ? 0.091 26.657 -49.332 1.00 30.88 461 GLY A O 1
ATOM 3288 N N . ALA A 1 462 ? 0.925 28.417 -48.257 1.00 38.91 462 ALA A N 1
ATOM 3289 C CA . ALA A 1 462 ? 1.582 27.605 -47.219 1.00 38.91 462 ALA A CA 1
ATOM 3290 C C . ALA A 1 462 ? 0.636 27.076 -46.114 1.00 38.91 462 ALA A C 1
ATOM 3292 O O . ALA A 1 462 ? 1.023 26.190 -45.357 1.00 38.91 462 ALA A O 1
ATOM 3293 N N . GLY A 1 463 ? -0.582 27.620 -45.992 1.00 44.31 463 GLY A N 1
ATOM 3294 C CA . GLY A 1 463 ? -1.510 27.286 -44.901 1.00 44.31 463 GLY A CA 1
ATOM 3295 C C . GLY A 1 463 ? -2.325 26.006 -45.117 1.00 44.31 463 GLY A C 1
ATOM 3296 O O . GLY A 1 463 ? -2.517 25.236 -44.178 1.00 44.31 463 GLY A O 1
ATOM 3297 N N . GLU A 1 464 ? -2.783 25.752 -46.346 1.00 48.97 464 GLU A N 1
ATOM 3298 C CA . GLU A 1 464 ? -3.714 24.648 -46.638 1.00 48.97 464 GLU A CA 1
ATOM 3299 C C . GLU A 1 464 ? -3.039 23.270 -46.559 1.00 48.97 464 GLU A C 1
ATOM 3301 O O . GLU A 1 464 ? -3.624 22.322 -46.035 1.00 48.97 464 GLU A O 1
ATOM 3306 N N . GLY A 1 465 ? -1.776 23.166 -46.990 1.00 58.91 465 GLY A N 1
ATOM 3307 C CA . GLY A 1 465 ? -1.024 21.907 -46.951 1.00 58.91 465 GLY A CA 1
ATOM 3308 C C . GLY A 1 465 ? -0.800 21.370 -45.533 1.00 58.91 465 GLY A C 1
ATOM 3309 O O . GLY A 1 465 ? -0.945 20.172 -45.302 1.00 58.91 465 GLY A O 1
ATOM 3310 N N . PHE A 1 466 ? -0.505 22.241 -44.561 1.00 76.00 466 PHE A N 1
ATOM 3311 C CA . PHE A 1 466 ? -0.336 21.815 -43.167 1.00 76.00 466 PHE A CA 1
ATOM 3312 C C . PHE A 1 466 ? -1.667 21.386 -42.530 1.00 76.00 466 PHE A C 1
ATOM 3314 O O . PHE A 1 466 ? -1.703 20.389 -41.815 1.00 76.00 466 PHE A O 1
ATOM 3321 N N . ALA A 1 467 ? -2.766 22.086 -42.833 1.00 75.31 467 ALA A N 1
ATOM 3322 C CA . ALA A 1 467 ? -4.094 21.726 -42.335 1.00 75.31 467 ALA A CA 1
ATOM 3323 C C . ALA A 1 467 ? -4.555 20.345 -42.844 1.00 75.31 467 ALA A C 1
ATOM 3325 O O . ALA A 1 467 ? -5.103 19.562 -42.072 1.00 75.31 467 ALA A O 1
ATOM 3326 N N . ALA A 1 468 ? -4.279 20.014 -44.111 1.00 76.88 468 ALA A N 1
ATOM 3327 C CA . ALA A 1 468 ? -4.580 18.695 -44.671 1.00 76.88 468 ALA A CA 1
ATOM 3328 C C . ALA A 1 468 ? -3.758 17.568 -44.010 1.00 76.88 468 ALA A C 1
ATOM 3330 O O . ALA A 1 468 ? -4.303 16.513 -43.688 1.00 76.88 468 ALA A O 1
ATOM 3331 N N . VAL A 1 469 ? -2.464 17.800 -43.761 1.00 85.25 469 VAL A N 1
ATOM 3332 C CA . VAL A 1 469 ? -1.579 16.827 -43.091 1.00 85.25 469 VAL A CA 1
ATOM 3333 C C . VAL A 1 469 ? -1.958 16.631 -41.618 1.00 85.25 469 VAL A C 1
ATOM 3335 O O . VAL A 1 469 ? -1.924 15.508 -41.119 1.00 85.25 469 VAL A O 1
ATOM 3338 N N . GLU A 1 470 ? -2.361 17.693 -40.918 1.00 87.75 470 GLU A N 1
ATOM 3339 C CA . GLU A 1 470 ? -2.858 17.595 -39.542 1.00 87.75 470 GLU A CA 1
ATOM 3340 C C . GLU A 1 470 ? -4.210 16.865 -39.467 1.00 87.75 470 GLU A C 1
ATOM 3342 O O . GLU A 1 470 ? -4.406 16.044 -38.572 1.00 87.75 470 GLU A O 1
ATOM 3347 N N . ALA A 1 471 ? -5.112 17.082 -40.430 1.00 84.44 471 ALA A N 1
ATOM 3348 C CA . ALA A 1 471 ? -6.376 16.350 -40.513 1.00 84.44 471 ALA A CA 1
ATOM 3349 C C . ALA A 1 471 ? -6.167 14.840 -40.748 1.00 84.44 471 ALA A C 1
ATOM 3351 O O . ALA A 1 471 ? -6.760 14.031 -40.036 1.00 84.44 471 ALA A O 1
ATOM 3352 N N . GLU A 1 472 ? -5.283 14.453 -41.676 1.00 90.56 472 GLU A N 1
ATOM 3353 C CA . GLU A 1 472 ? -4.928 13.041 -41.913 1.00 90.56 472 GLU A CA 1
ATOM 3354 C C . GLU A 1 472 ? -4.253 12.406 -40.685 1.00 90.56 472 GLU A C 1
ATOM 3356 O O . GLU A 1 472 ? -4.521 11.249 -40.364 1.00 90.56 472 GLU A O 1
ATOM 3361 N N . LEU A 1 473 ? -3.431 13.157 -39.942 1.00 92.94 473 LEU A N 1
ATOM 3362 C CA . LEU A 1 473 ? -2.855 12.681 -38.681 1.00 92.94 473 LEU A CA 1
ATOM 3363 C C . LEU A 1 473 ? -3.923 12.433 -37.608 1.00 92.94 473 LEU A C 1
ATOM 3365 O O . LEU A 1 473 ? -3.872 11.416 -36.915 1.00 92.94 473 LEU A O 1
ATOM 3369 N N . LEU A 1 474 ? -4.891 13.338 -37.467 1.00 91.81 474 LEU A N 1
ATOM 3370 C CA . LEU A 1 474 ? -5.981 13.191 -36.502 1.00 91.81 474 LEU A CA 1
ATOM 3371 C C . LEU A 1 474 ? -6.948 12.054 -36.874 1.00 91.81 474 LEU A C 1
ATOM 3373 O O . LEU A 1 474 ? -7.448 11.379 -35.972 1.00 91.81 474 LEU A O 1
ATOM 3377 N N . ASP A 1 475 ? -7.164 11.795 -38.167 1.00 90.31 475 ASP A N 1
ATOM 3378 C CA . ASP A 1 475 ? -7.927 10.635 -38.644 1.00 90.31 475 ASP A CA 1
ATOM 3379 C C . ASP A 1 475 ? -7.157 9.317 -38.453 1.00 90.31 475 ASP A C 1
ATOM 3381 O O . ASP A 1 475 ? -7.691 8.357 -37.900 1.00 90.31 475 ASP A O 1
ATOM 3385 N N . ALA A 1 476 ? -5.864 9.268 -38.788 1.00 90.00 476 ALA A N 1
ATOM 3386 C CA . ALA A 1 476 ? -5.026 8.097 -38.525 1.00 90.00 476 ALA A CA 1
ATOM 3387 C C . ALA A 1 476 ? -4.887 7.792 -37.016 1.00 90.00 476 ALA A C 1
ATOM 3389 O O . ALA A 1 476 ? -4.759 6.633 -36.619 1.00 90.00 476 ALA A O 1
ATOM 3390 N N . ALA A 1 477 ? -4.962 8.816 -36.158 1.00 89.75 477 ALA A N 1
ATOM 3391 C CA . ALA A 1 477 ? -4.985 8.678 -34.702 1.00 89.75 477 ALA A CA 1
ATOM 3392 C C . ALA A 1 477 ? -6.374 8.319 -34.128 1.00 89.75 477 ALA A C 1
ATOM 3394 O O . ALA A 1 477 ? -6.474 7.971 -32.946 1.00 89.75 477 ALA A O 1
ATOM 3395 N N . LEU A 1 478 ? -7.452 8.383 -34.919 1.00 87.00 478 LEU A N 1
ATOM 3396 C CA . LEU A 1 478 ? -8.827 8.155 -34.460 1.00 87.00 478 LEU A CA 1
ATOM 3397 C C . LEU A 1 478 ? -9.041 6.775 -33.805 1.00 87.00 478 LEU A C 1
ATOM 3399 O O . LEU A 1 478 ? -9.634 6.747 -32.721 1.00 87.00 478 LEU A O 1
ATOM 3403 N N . PRO A 1 479 ? -8.550 5.638 -34.347 1.00 85.00 479 PRO A N 1
ATOM 3404 C CA . PRO A 1 479 ? -8.759 4.326 -33.727 1.00 85.00 479 PRO A CA 1
ATOM 3405 C C . PRO A 1 479 ? -8.118 4.206 -32.338 1.00 85.00 479 PRO A C 1
ATOM 3407 O O . PRO A 1 479 ? -8.646 3.520 -31.468 1.00 85.00 479 PRO A O 1
ATOM 3410 N N . PHE A 1 480 ? -7.004 4.902 -32.104 1.00 85.88 480 PHE A N 1
ATOM 3411 C CA . PHE A 1 480 ? -6.259 4.846 -30.845 1.00 85.88 480 PHE A CA 1
ATOM 3412 C C . PHE A 1 480 ? -6.786 5.854 -29.812 1.00 85.88 480 PHE A C 1
ATOM 3414 O O . PHE A 1 480 ? -7.010 5.501 -28.654 1.00 85.88 480 PHE A O 1
ATOM 3421 N N . THR A 1 481 ? -7.076 7.087 -30.241 1.00 84.00 481 THR A N 1
ATOM 3422 C CA . THR A 1 481 ? -7.621 8.150 -29.371 1.00 84.00 481 THR A CA 1
ATOM 3423 C C . THR A 1 481 ? -9.073 7.902 -28.954 1.00 84.00 481 THR A C 1
ATOM 3425 O O . THR A 1 481 ? -9.491 8.368 -27.899 1.00 84.00 481 THR A O 1
ATOM 3428 N N . SER A 1 482 ? -9.843 7.134 -29.735 1.00 75.50 482 SER A N 1
ATOM 3429 C CA . SER A 1 482 ? -11.181 6.650 -29.348 1.00 75.50 482 SER A CA 1
ATOM 3430 C C . SER A 1 482 ? -11.162 5.425 -28.423 1.00 75.50 482 SER A C 1
ATOM 3432 O O . SER A 1 482 ? -12.209 5.034 -27.915 1.00 75.50 482 SER A O 1
ATOM 3434 N N . GLY A 1 483 ? -9.996 4.804 -28.210 1.00 69.69 483 GLY A N 1
ATOM 3435 C CA . GLY A 1 483 ? -9.858 3.571 -27.435 1.00 69.69 483 GLY A CA 1
ATOM 3436 C C . GLY A 1 483 ? -10.276 2.289 -28.168 1.00 69.69 483 GLY A C 1
ATOM 3437 O O . GLY A 1 483 ? -10.265 1.231 -27.547 1.00 69.69 483 GLY A O 1
ATOM 3438 N N . ALA A 1 484 ? -10.607 2.344 -29.465 1.00 65.81 484 ALA A N 1
ATOM 3439 C CA . ALA A 1 484 ? -10.921 1.157 -30.272 1.00 65.81 484 ALA A CA 1
ATOM 3440 C C . ALA A 1 484 ? -9.685 0.277 -30.568 1.00 65.81 484 ALA A C 1
ATOM 3442 O O . ALA A 1 484 ? -9.812 -0.916 -30.849 1.00 65.81 484 ALA A O 1
ATOM 3443 N N . ARG A 1 485 ? -8.482 0.858 -30.498 1.00 69.88 485 ARG A N 1
ATOM 3444 C CA . ARG A 1 485 ? -7.177 0.189 -30.565 1.00 69.88 485 ARG A CA 1
ATOM 3445 C C . ARG A 1 485 ? -6.289 0.657 -29.407 1.00 69.88 485 ARG A C 1
ATOM 3447 O O . ARG A 1 485 ? -6.424 1.774 -28.908 1.00 69.88 485 ARG A O 1
ATOM 3454 N N . HIS A 1 486 ? -5.352 -0.191 -28.994 1.00 75.25 486 HIS A N 1
ATOM 3455 C CA . HIS A 1 486 ? -4.381 0.089 -27.930 1.00 75.25 486 HIS A CA 1
ATOM 3456 C C . HIS A 1 486 ? -2.944 -0.077 -28.453 1.00 75.25 486 HIS A C 1
ATOM 3458 O O . HIS A 1 486 ? -2.745 -0.594 -29.551 1.00 75.25 486 HIS A O 1
ATOM 3464 N N . GLY A 1 487 ? -1.949 0.370 -27.678 1.00 68.94 487 GLY A N 1
ATOM 3465 C CA . GLY A 1 487 ? -0.524 0.227 -28.017 1.00 68.94 487 GLY A CA 1
ATOM 3466 C C . GLY A 1 487 ? 0.220 1.519 -28.382 1.00 68.94 487 GLY A C 1
ATOM 3467 O O . GLY A 1 487 ? 1.365 1.445 -28.809 1.00 68.94 487 GLY A O 1
ATOM 3468 N N . LEU A 1 488 ? -0.386 2.698 -28.194 1.00 79.31 488 LEU A N 1
ATOM 3469 C CA . LEU A 1 488 ? 0.353 3.968 -28.132 1.00 79.31 488 LEU A CA 1
ATOM 3470 C C . LEU A 1 488 ? 0.725 4.293 -26.682 1.00 79.31 488 LEU A C 1
ATOM 3472 O O . LEU A 1 488 ? -0.030 3.970 -25.763 1.00 79.31 488 LEU A O 1
ATOM 3476 N N . SER A 1 489 ? 1.839 5.001 -26.474 1.00 80.19 489 SER A N 1
ATOM 3477 C CA . SER A 1 489 ? 2.179 5.524 -25.146 1.00 80.19 489 SER A CA 1
ATOM 3478 C C . SER A 1 489 ? 1.121 6.523 -24.664 1.00 80.19 489 SER A C 1
ATOM 3480 O O . SER A 1 489 ? 0.566 7.293 -25.454 1.00 80.19 489 SER A O 1
ATOM 3482 N N . ALA A 1 490 ? 0.854 6.549 -23.354 1.00 69.50 490 ALA A N 1
ATOM 3483 C CA . ALA A 1 490 ? -0.156 7.435 -22.767 1.00 69.50 490 ALA A CA 1
ATOM 3484 C C . ALA A 1 490 ? 0.101 8.918 -23.099 1.00 69.50 490 ALA A C 1
ATOM 3486 O O . ALA A 1 490 ? -0.839 9.670 -23.352 1.00 69.50 490 ALA A O 1
ATOM 3487 N N . ARG A 1 491 ? 1.378 9.316 -23.180 1.00 73.94 491 ARG A N 1
ATOM 3488 C CA . ARG A 1 491 ? 1.807 10.668 -23.558 1.00 73.94 491 ARG A CA 1
ATOM 3489 C C . ARG A 1 491 ? 1.507 10.996 -25.024 1.00 73.94 491 ARG A C 1
ATOM 3491 O O . ARG A 1 491 ? 0.958 12.059 -25.292 1.00 73.94 491 ARG A O 1
ATOM 3498 N N . LEU A 1 492 ? 1.818 10.099 -25.964 1.00 85.25 492 LEU A N 1
ATOM 3499 C CA . LEU A 1 492 ? 1.513 10.311 -27.386 1.00 85.25 492 LEU A CA 1
ATOM 3500 C C . LEU A 1 492 ? -0.002 10.308 -27.634 1.00 85.25 492 LEU A C 1
ATOM 3502 O O . LEU A 1 492 ? -0.513 11.197 -28.311 1.00 85.25 492 LEU A O 1
ATOM 3506 N N . ASN A 1 493 ? -0.725 9.355 -27.037 1.00 84.25 493 ASN A N 1
ATOM 3507 C CA . ASN A 1 493 ? -2.179 9.266 -27.153 1.00 84.25 493 ASN A CA 1
ATOM 3508 C C . ASN A 1 493 ? -2.871 10.503 -26.554 1.00 84.25 493 ASN A C 1
ATOM 3510 O O . ASN A 1 493 ? -3.761 11.073 -27.177 1.00 84.25 493 ASN A O 1
ATOM 3514 N N . GLY A 1 494 ? -2.420 10.964 -25.381 1.00 80.06 494 GLY A N 1
ATOM 3515 C CA . GLY A 1 494 ? -2.934 12.168 -24.728 1.00 80.06 494 GLY A CA 1
ATOM 3516 C C . GLY A 1 494 ? -2.703 13.441 -25.545 1.00 80.06 494 GLY A C 1
ATOM 3517 O O . GLY A 1 494 ? -3.619 14.247 -25.675 1.00 80.06 494 GLY A O 1
ATOM 3518 N N . VAL A 1 495 ? -1.524 13.604 -26.158 1.00 89.81 495 VAL A N 1
ATOM 3519 C CA . VAL A 1 495 ? -1.231 14.763 -27.021 1.00 89.81 495 VAL A CA 1
ATOM 3520 C C . VAL A 1 495 ? -2.045 14.721 -28.319 1.00 89.81 495 VAL A C 1
ATOM 3522 O O . VAL A 1 495 ? -2.592 15.748 -28.707 1.00 89.81 495 VAL A O 1
ATOM 3525 N N . LEU A 1 496 ? -2.198 13.556 -28.960 1.00 90.94 496 LEU A N 1
ATOM 3526 C CA . LEU A 1 496 ? -3.048 13.406 -30.153 1.00 90.94 496 LEU A CA 1
ATOM 3527 C C . LEU A 1 496 ? -4.535 13.646 -29.837 1.00 90.94 496 LEU A C 1
ATOM 3529 O O . LEU A 1 496 ? -5.229 14.309 -30.608 1.00 90.94 496 LEU A O 1
ATOM 3533 N N . ALA A 1 497 ? -5.022 13.167 -28.688 1.00 85.69 497 ALA A N 1
ATOM 3534 C CA . ALA A 1 497 ? -6.388 13.412 -28.229 1.00 85.69 497 ALA A CA 1
ATOM 3535 C C . ALA A 1 497 ? -6.630 14.896 -27.895 1.00 85.69 497 ALA A C 1
ATOM 3537 O O . ALA A 1 497 ? -7.634 15.455 -28.330 1.00 85.69 497 ALA A O 1
ATOM 3538 N N . ALA A 1 498 ? -5.696 15.552 -27.198 1.00 84.94 498 ALA A N 1
ATOM 3539 C CA . ALA A 1 498 ? -5.775 16.980 -26.891 1.00 84.94 498 ALA A CA 1
ATOM 3540 C C . ALA A 1 498 ? -5.683 17.852 -28.154 1.00 84.94 498 ALA A C 1
ATOM 3542 O O . ALA A 1 498 ? -6.432 18.817 -28.283 1.00 84.94 498 ALA A O 1
ATOM 3543 N N . LEU A 1 499 ? -4.822 17.495 -29.119 1.00 87.94 499 LEU A N 1
ATOM 3544 C CA . LEU A 1 499 ? -4.743 18.172 -30.417 1.00 87.94 499 LEU A CA 1
ATOM 3545 C C . LEU A 1 499 ? -6.083 18.075 -31.160 1.00 87.94 499 LEU A C 1
ATOM 3547 O O . LEU A 1 499 ? -6.585 19.081 -31.661 1.00 87.94 499 LEU A O 1
ATOM 3551 N N . ARG A 1 500 ? -6.698 16.884 -31.166 1.00 88.44 500 ARG A N 1
ATOM 3552 C CA . ARG A 1 500 ? -8.027 16.667 -31.744 1.00 88.44 500 ARG A CA 1
ATOM 3553 C C . ARG A 1 500 ? -9.082 17.530 -31.058 1.00 88.44 500 ARG A C 1
ATOM 3555 O O . ARG A 1 500 ? -9.785 18.268 -31.738 1.00 88.44 500 ARG A O 1
ATOM 3562 N N . GLU A 1 501 ? -9.156 17.482 -29.731 1.00 83.38 501 GLU A N 1
ATOM 3563 C CA . GLU A 1 501 ? -10.127 18.242 -28.942 1.00 83.38 501 GLU A CA 1
ATOM 3564 C C . GLU A 1 501 ? -9.986 19.757 -29.169 1.00 83.38 501 GLU A C 1
ATOM 3566 O O . GLU A 1 501 ? -10.982 20.437 -29.422 1.00 83.38 501 GLU A O 1
ATOM 3571 N N . ALA A 1 502 ? -8.756 20.281 -29.165 1.00 83.62 502 ALA A N 1
ATOM 3572 C CA . ALA A 1 502 ? -8.465 21.688 -29.441 1.00 83.62 502 ALA A CA 1
ATOM 3573 C C . ALA A 1 502 ? -8.755 22.093 -30.900 1.00 83.62 502 ALA A C 1
ATOM 3575 O O . ALA A 1 502 ? -9.072 23.255 -31.155 1.00 83.62 502 ALA A O 1
ATOM 3576 N N . SER A 1 503 ? -8.682 21.154 -31.853 1.00 79.31 503 SER A N 1
ATOM 3577 C CA . SER A 1 503 ? -9.017 21.395 -33.266 1.00 79.31 503 SER A CA 1
ATOM 3578 C C . SER A 1 503 ? -10.527 21.428 -33.542 1.00 79.31 503 SER A C 1
ATOM 3580 O O . SER A 1 503 ? -10.965 22.145 -34.439 1.00 79.31 503 SER A O 1
ATOM 3582 N N . THR A 1 504 ? -11.333 20.693 -32.764 1.00 77.69 504 THR A N 1
ATOM 3583 C CA . THR A 1 504 ? -12.792 20.596 -32.962 1.00 77.69 504 THR A CA 1
ATOM 3584 C C . THR A 1 504 ? -13.615 21.483 -32.027 1.00 77.69 504 THR A C 1
ATOM 3586 O O . THR A 1 504 ? -14.796 21.699 -32.291 1.00 77.69 504 THR A O 1
ATOM 3589 N N . THR A 1 505 ? -13.035 21.982 -30.930 1.00 78.94 505 THR A N 1
ATOM 3590 C CA . THR A 1 505 ? -13.767 22.725 -29.887 1.00 78.94 505 THR A CA 1
ATOM 3591 C C . THR A 1 505 ? -13.597 24.242 -30.042 1.00 78.94 505 THR A C 1
ATOM 3593 O O . THR A 1 505 ? -12.484 24.753 -29.868 1.00 78.94 505 THR A O 1
ATOM 3596 N N . PRO A 1 506 ? -14.678 25.007 -30.302 1.00 64.25 506 PRO A N 1
ATOM 3597 C CA . PRO A 1 506 ? -14.616 26.465 -30.347 1.00 64.25 506 PRO A CA 1
ATOM 3598 C C . PRO A 1 506 ? -14.058 27.048 -29.040 1.00 64.25 506 PRO A C 1
ATOM 3600 O O . PRO A 1 506 ? -14.525 26.717 -27.954 1.00 64.25 506 PRO A O 1
ATOM 3603 N N . GLY A 1 507 ? -13.059 27.927 -29.149 1.00 70.62 507 GLY A N 1
ATOM 3604 C CA . GLY A 1 507 ? -12.422 28.597 -28.006 1.00 70.62 507 GLY A CA 1
ATOM 3605 C C . GLY A 1 507 ? -11.087 28.000 -27.537 1.00 70.62 507 GLY A C 1
ATOM 3606 O O . GLY A 1 507 ? -10.324 28.721 -26.904 1.00 70.62 507 GLY A O 1
ATOM 3607 N N . ARG A 1 508 ? -10.739 26.754 -27.903 1.00 76.00 508 ARG A N 1
ATOM 3608 C CA . ARG A 1 508 ? -9.451 26.116 -27.524 1.00 76.00 508 ARG A CA 1
ATOM 3609 C C . ARG A 1 508 ? -8.334 26.240 -28.574 1.00 76.00 508 ARG A C 1
ATOM 3611 O O . ARG A 1 508 ? -7.223 25.758 -28.374 1.00 76.00 508 ARG A O 1
ATOM 3618 N N . ALA A 1 509 ? -8.579 26.965 -29.668 1.00 71.69 509 ALA A N 1
ATOM 3619 C CA . ALA A 1 509 ? -7.621 27.146 -30.766 1.00 71.69 509 ALA A CA 1
ATOM 3620 C C . ALA A 1 509 ? -6.266 27.765 -30.346 1.00 71.69 509 ALA A C 1
ATOM 3622 O O . ALA A 1 509 ? -5.262 27.560 -31.028 1.00 71.69 509 ALA A O 1
ATOM 3623 N N . GLY A 1 510 ? -6.216 28.488 -29.218 1.00 72.62 510 GLY A N 1
ATOM 3624 C CA . GLY A 1 510 ? -4.978 29.039 -28.651 1.00 72.62 510 GLY A CA 1
ATOM 3625 C C . GLY A 1 510 ? -4.002 27.992 -28.094 1.00 72.62 510 GLY A C 1
ATOM 3626 O O . GLY A 1 510 ? -2.826 28.299 -27.935 1.00 72.62 510 GLY A O 1
ATOM 3627 N N . GLU A 1 511 ? -4.451 26.759 -27.843 1.00 79.81 511 GLU A N 1
ATOM 3628 C CA . GLU A 1 511 ? -3.613 25.661 -27.333 1.00 79.81 511 GLU A CA 1
ATOM 3629 C C . GLU A 1 511 ? -2.872 24.913 -28.456 1.00 79.81 511 GLU A C 1
ATOM 3631 O O . GLU A 1 511 ? -1.829 24.292 -28.227 1.00 79.81 511 GLU A O 1
ATOM 3636 N N . LEU A 1 512 ? -3.377 25.003 -29.694 1.00 81.00 512 LEU A N 1
ATOM 3637 C CA . LEU A 1 512 ? -2.836 24.297 -30.859 1.00 81.00 512 LEU A CA 1
ATOM 3638 C C . LEU A 1 512 ? -1.335 24.551 -31.109 1.00 81.00 512 LEU A C 1
ATOM 3640 O O . LEU A 1 512 ? -0.641 23.580 -31.407 1.00 81.00 512 LEU A O 1
ATOM 3644 N N . PRO A 1 513 ? -0.774 25.777 -30.996 1.00 80.62 513 PRO A N 1
ATOM 3645 C CA . PRO A 1 513 ? 0.654 26.003 -31.231 1.00 80.62 513 PRO A CA 1
ATOM 3646 C C . PRO A 1 513 ? 1.558 25.155 -30.324 1.00 80.62 513 PRO A C 1
ATOM 3648 O O . PRO A 1 513 ? 2.481 24.514 -30.833 1.00 80.62 513 PRO A O 1
ATOM 3651 N N . GLY A 1 514 ? 1.242 25.100 -29.023 1.00 75.12 514 GLY A N 1
ATOM 3652 C CA . GLY A 1 514 ? 2.000 24.345 -28.023 1.00 75.12 514 GLY A CA 1
ATOM 3653 C C . GLY A 1 514 ? 1.787 22.835 -28.133 1.00 75.12 514 GLY A C 1
ATOM 3654 O O . GLY A 1 514 ? 2.753 22.076 -28.099 1.00 75.12 514 GLY A O 1
ATOM 3655 N N . LEU A 1 515 ? 0.550 22.380 -28.369 1.00 82.75 515 LEU A N 1
ATOM 3656 C CA . LEU A 1 515 ? 0.262 20.956 -28.597 1.00 82.75 515 LEU A CA 1
ATOM 3657 C C . LEU A 1 515 ? 1.004 20.412 -29.829 1.00 82.75 515 LEU A C 1
ATOM 3659 O O . LEU A 1 515 ? 1.593 19.333 -29.768 1.00 82.75 515 LEU A O 1
ATOM 3663 N N . ARG A 1 516 ? 1.051 21.185 -30.923 1.00 88.94 516 ARG A N 1
ATOM 3664 C CA . ARG A 1 516 ? 1.816 20.847 -32.137 1.00 88.94 516 ARG A CA 1
ATOM 3665 C C . ARG A 1 516 ? 3.329 20.803 -31.893 1.00 88.94 516 ARG A C 1
ATOM 3667 O O . ARG A 1 516 ? 4.013 20.005 -32.521 1.00 88.94 516 ARG A O 1
ATOM 3674 N N . GLU A 1 517 ? 3.862 21.648 -31.009 1.00 82.00 517 GLU A N 1
ATOM 3675 C CA . GLU A 1 517 ? 5.288 21.670 -30.646 1.00 82.00 517 GLU A CA 1
ATOM 3676 C C . GLU A 1 517 ? 5.683 20.477 -29.764 1.00 82.00 517 GLU A C 1
ATOM 3678 O O . GLU A 1 517 ? 6.668 19.796 -30.052 1.00 82.00 517 GLU A O 1
ATOM 3683 N N . VAL A 1 518 ? 4.859 20.141 -28.767 1.00 76.75 518 VAL A N 1
ATOM 3684 C CA . VAL A 1 518 ? 5.024 18.915 -27.970 1.00 76.75 518 VAL A CA 1
ATOM 3685 C C . VAL A 1 518 ? 4.937 17.670 -28.861 1.00 76.75 518 VAL A C 1
ATOM 3687 O O . VAL A 1 518 ? 5.724 16.738 -28.689 1.00 76.75 518 VAL A O 1
ATOM 3690 N N . LEU A 1 519 ? 4.021 17.651 -29.835 1.00 86.12 519 LEU A N 1
ATOM 3691 C CA . LEU A 1 519 ? 3.863 16.533 -30.766 1.00 86.12 519 LEU A CA 1
ATOM 3692 C C . LEU A 1 519 ? 5.053 16.374 -31.722 1.00 86.12 519 LEU A C 1
ATOM 3694 O O . LEU A 1 519 ? 5.506 15.251 -31.924 1.00 86.12 519 LEU A O 1
ATOM 3698 N N . ASP A 1 520 ? 5.595 17.468 -32.262 1.00 81.69 520 ASP A N 1
ATOM 3699 C CA . ASP A 1 520 ? 6.795 17.457 -33.114 1.00 81.69 520 ASP A CA 1
ATOM 3700 C C . ASP A 1 520 ? 8.016 16.916 -32.339 1.00 81.69 520 ASP A C 1
ATOM 3702 O O . ASP A 1 520 ? 8.714 16.014 -32.808 1.00 81.69 520 ASP A O 1
ATOM 3706 N N . GLY A 1 521 ? 8.199 17.355 -31.086 1.00 75.12 521 GLY A N 1
ATOM 3707 C CA . GLY A 1 521 ? 9.245 16.847 -30.191 1.00 75.12 521 GLY A CA 1
ATOM 3708 C C . GLY A 1 521 ? 9.095 15.367 -29.806 1.00 75.12 521 GLY A C 1
ATOM 3709 O O . GLY A 1 521 ? 10.101 14.675 -29.629 1.00 75.12 521 GLY A O 1
ATOM 3710 N N . LEU A 1 522 ? 7.862 14.855 -29.703 1.00 75.00 522 LEU A N 1
ATOM 3711 C CA . LEU A 1 522 ? 7.592 13.429 -29.487 1.00 75.00 522 LEU A CA 1
ATOM 3712 C C . LEU A 1 522 ? 7.830 12.610 -30.760 1.00 75.00 522 LEU A C 1
ATOM 3714 O O . LEU A 1 522 ? 8.531 11.602 -30.716 1.00 75.00 522 LEU A O 1
ATOM 3718 N N . ALA A 1 523 ? 7.293 13.047 -31.898 1.00 76.06 523 ALA A N 1
ATOM 3719 C CA . ALA A 1 523 ? 7.401 12.348 -33.175 1.00 76.06 523 ALA A CA 1
ATOM 3720 C C . ALA A 1 523 ? 8.847 12.308 -33.707 1.00 76.06 523 ALA A C 1
ATOM 3722 O O . ALA A 1 523 ? 9.263 11.302 -34.285 1.00 76.06 523 ALA A O 1
ATOM 3723 N N . ALA A 1 524 ? 9.658 13.336 -33.425 1.00 71.94 524 ALA A N 1
ATOM 3724 C CA . ALA A 1 524 ? 11.090 13.351 -33.730 1.00 71.94 524 ALA A CA 1
ATOM 3725 C C . ALA A 1 524 ? 11.876 12.195 -33.077 1.00 71.94 524 ALA A C 1
ATOM 3727 O O . ALA A 1 524 ? 12.907 11.790 -33.616 1.00 71.94 524 ALA A O 1
ATOM 3728 N N . ARG A 1 525 ? 11.383 11.631 -31.962 1.00 71.19 525 ARG A N 1
ATOM 3729 C CA . ARG A 1 525 ? 11.980 10.472 -31.271 1.00 71.19 525 ARG A CA 1
ATOM 3730 C C . ARG A 1 525 ? 11.573 9.114 -31.863 1.00 71.19 525 ARG A C 1
ATOM 3732 O O . ARG A 1 525 ? 12.013 8.099 -31.343 1.00 71.19 525 ARG A O 1
ATOM 3739 N N . ARG A 1 526 ? 10.754 9.084 -32.928 1.00 68.50 526 ARG A N 1
ATOM 3740 C CA . ARG A 1 526 ? 10.193 7.861 -33.548 1.00 68.50 526 ARG A CA 1
ATOM 3741 C C . ARG A 1 526 ? 9.558 6.913 -32.511 1.00 68.50 526 ARG A C 1
ATOM 3743 O O . ARG A 1 526 ? 10.041 5.797 -32.328 1.00 68.50 526 ARG A O 1
ATOM 3750 N N . PRO A 1 527 ? 8.494 7.351 -31.811 1.00 71.88 527 PRO A N 1
ATOM 3751 C CA . PRO A 1 527 ? 7.858 6.544 -30.777 1.00 71.88 527 PRO A CA 1
ATOM 3752 C C . PRO A 1 527 ? 7.333 5.224 -31.369 1.00 71.88 527 PRO A C 1
ATOM 3754 O O . PRO A 1 527 ? 6.852 5.230 -32.507 1.00 71.88 527 PRO A O 1
ATOM 3757 N N . PRO A 1 528 ? 7.392 4.106 -30.623 1.00 69.69 528 PRO A N 1
ATOM 3758 C CA . PRO A 1 528 ? 6.893 2.828 -31.109 1.00 69.69 528 PRO A CA 1
ATOM 3759 C C . PRO A 1 528 ? 5.390 2.928 -31.396 1.00 69.69 528 PRO A C 1
ATOM 3761 O O . PRO A 1 528 ? 4.596 3.291 -30.526 1.00 69.69 528 PRO A O 1
ATOM 3764 N N . VAL A 1 529 ? 5.015 2.604 -32.633 1.00 81.94 529 VAL A N 1
ATOM 3765 C CA . VAL A 1 529 ? 3.625 2.435 -33.071 1.00 81.94 529 VAL A CA 1
ATOM 3766 C C . VAL A 1 529 ? 3.360 0.947 -33.327 1.00 81.94 529 VAL A C 1
ATOM 3768 O O . VAL A 1 529 ? 4.267 0.251 -33.790 1.00 81.94 529 VAL A O 1
ATOM 3771 N N . PRO A 1 530 ? 2.151 0.425 -33.048 1.00 79.44 530 PRO A N 1
ATOM 3772 C CA . PRO A 1 530 ? 1.833 -0.979 -33.302 1.00 79.44 530 PRO A CA 1
ATOM 3773 C C . PRO A 1 530 ? 2.020 -1.365 -34.774 1.00 79.44 530 PRO A C 1
ATOM 3775 O O . PRO A 1 530 ? 1.615 -0.623 -35.665 1.00 79.44 530 PRO A O 1
ATOM 3778 N N . SER A 1 531 ? 2.520 -2.572 -35.039 1.00 78.31 531 SER A N 1
ATOM 3779 C CA . SER A 1 531 ? 2.725 -3.125 -36.393 1.00 78.31 531 SER A CA 1
ATOM 3780 C C . SER A 1 531 ? 1.432 -3.454 -37.164 1.00 78.31 531 SER A C 1
ATOM 3782 O O . SER A 1 531 ? 1.473 -4.039 -38.244 1.00 78.31 531 SER A O 1
ATOM 3784 N N . THR A 1 532 ? 0.271 -3.071 -36.628 1.00 84.31 532 THR A N 1
ATOM 3785 C CA . THR A 1 532 ? -1.037 -3.167 -37.296 1.00 84.31 532 THR A CA 1
ATOM 3786 C C . THR A 1 532 ? -1.138 -2.203 -38.490 1.00 84.31 532 THR A C 1
ATOM 3788 O O . THR A 1 532 ? -0.494 -1.152 -38.453 1.00 84.31 532 THR A O 1
ATOM 3791 N N . PRO A 1 533 ? -1.981 -2.472 -39.507 1.00 81.69 533 PRO A N 1
ATOM 3792 C CA . PRO A 1 533 ? -2.191 -1.556 -40.635 1.00 81.69 533 PRO A CA 1
ATOM 3793 C C . PRO A 1 533 ? -2.537 -0.118 -40.211 1.00 81.69 533 PRO A C 1
ATOM 3795 O O . PRO A 1 533 ? -2.035 0.844 -40.792 1.00 81.69 533 PRO A O 1
ATOM 3798 N N . GLU A 1 534 ? -3.339 0.041 -39.156 1.00 83.06 534 GLU A N 1
ATOM 3799 C CA . GLU A 1 534 ? -3.711 1.343 -38.594 1.00 83.06 534 GLU A CA 1
ATOM 3800 C C . GLU A 1 534 ? -2.526 2.046 -37.912 1.00 83.06 534 GLU A C 1
ATOM 3802 O O . GLU A 1 534 ? -2.368 3.260 -38.034 1.00 83.06 534 GLU A O 1
ATOM 3807 N N . GLY A 1 535 ? -1.661 1.291 -37.229 1.00 83.69 535 GLY A N 1
ATOM 3808 C CA . GLY A 1 535 ? -0.442 1.818 -36.609 1.00 83.69 535 GLY A CA 1
ATOM 3809 C C . GLY A 1 535 ? 0.633 2.200 -37.632 1.00 83.69 535 GLY A C 1
ATOM 3810 O O . GLY A 1 535 ? 1.292 3.225 -37.468 1.00 83.69 535 GLY A O 1
ATOM 3811 N N . VAL A 1 536 ? 0.737 1.461 -38.743 1.00 84.88 536 VAL A N 1
ATOM 3812 C CA . VAL A 1 536 ? 1.576 1.825 -39.898 1.00 84.88 536 VAL A CA 1
ATOM 3813 C C . VAL A 1 536 ? 1.070 3.116 -40.558 1.00 84.88 536 VAL A C 1
ATOM 3815 O O . VAL A 1 536 ? 1.876 4.011 -40.821 1.00 84.88 536 VAL A O 1
ATOM 3818 N N . ARG A 1 537 ? -0.252 3.272 -40.755 1.00 90.94 537 ARG A N 1
ATOM 3819 C CA . ARG A 1 537 ? -0.850 4.530 -41.255 1.00 90.94 537 ARG A CA 1
ATOM 3820 C C . ARG A 1 537 ? -0.546 5.707 -40.323 1.00 90.94 537 ARG A C 1
ATOM 3822 O O . ARG A 1 537 ? -0.111 6.755 -40.793 1.00 90.94 537 ARG A O 1
ATOM 3829 N N . LEU A 1 538 ? -0.707 5.530 -39.010 1.00 91.75 538 LEU A N 1
ATOM 3830 C CA . LEU A 1 538 ? -0.386 6.564 -38.021 1.00 91.75 538 LEU A CA 1
ATOM 3831 C C . LEU A 1 538 ? 1.111 6.920 -38.002 1.00 91.75 538 LEU A C 1
ATOM 3833 O O . LEU A 1 538 ? 1.457 8.099 -37.948 1.00 91.75 538 LEU A O 1
ATOM 3837 N N . GLY A 1 539 ? 2.004 5.932 -38.105 1.00 86.44 539 GLY A N 1
ATOM 3838 C CA . GLY A 1 539 ? 3.445 6.163 -38.225 1.00 86.44 539 GLY A CA 1
ATOM 3839 C C . GLY A 1 539 ? 3.808 6.991 -39.462 1.00 86.44 539 GLY A C 1
ATOM 3840 O O . GLY A 1 539 ? 4.593 7.937 -39.367 1.00 86.44 539 GLY A O 1
ATOM 3841 N N . ALA A 1 540 ? 3.182 6.699 -40.607 1.00 85.38 540 ALA A N 1
ATOM 3842 C CA . ALA A 1 540 ? 3.346 7.479 -41.832 1.00 85.38 540 ALA A CA 1
ATOM 3843 C C . ALA A 1 540 ? 2.802 8.916 -41.691 1.00 85.38 540 ALA A C 1
ATOM 3845 O O . ALA A 1 540 ? 3.469 9.866 -42.104 1.00 85.38 540 ALA A O 1
ATOM 3846 N N . ALA A 1 541 ? 1.642 9.098 -41.052 1.00 89.88 541 ALA A N 1
ATOM 3847 C CA . ALA A 1 541 ? 1.058 10.419 -40.821 1.00 89.88 541 ALA A CA 1
ATOM 3848 C C . ALA A 1 541 ? 1.900 11.285 -39.858 1.00 89.88 541 ALA A C 1
ATOM 3850 O O . ALA A 1 541 ? 2.089 12.476 -40.103 1.00 89.88 541 ALA A O 1
ATOM 3851 N N . LEU A 1 542 ? 2.487 10.694 -38.808 1.00 89.69 542 LEU A N 1
ATOM 3852 C CA . LEU A 1 542 ? 3.434 11.376 -37.910 1.00 89.69 542 LEU A CA 1
ATOM 3853 C C . LEU A 1 542 ? 4.718 11.805 -38.648 1.00 89.69 542 LEU A C 1
ATOM 3855 O O . LEU A 1 542 ? 5.235 12.906 -38.428 1.00 89.69 542 LEU A O 1
ATOM 3859 N N . ALA A 1 543 ? 5.221 10.967 -39.559 1.00 82.94 543 ALA A N 1
ATOM 3860 C CA . ALA A 1 543 ? 6.357 11.314 -40.412 1.00 82.94 543 ALA A CA 1
ATOM 3861 C C . ALA A 1 543 ? 6.018 12.459 -41.387 1.00 82.94 543 ALA A C 1
ATOM 3863 O O . ALA A 1 543 ? 6.823 13.375 -41.555 1.00 82.94 543 ALA A O 1
ATOM 3864 N N . ALA A 1 544 ? 4.817 12.461 -41.975 1.00 83.50 544 ALA A N 1
ATOM 3865 C CA . ALA A 1 544 ? 4.346 13.549 -42.831 1.00 83.50 544 ALA A CA 1
ATOM 3866 C C . ALA A 1 544 ? 4.206 14.871 -42.053 1.00 83.50 544 ALA A C 1
ATOM 3868 O O . ALA A 1 544 ? 4.736 15.892 -42.484 1.00 83.50 544 ALA A O 1
ATOM 3869 N N . PHE A 1 545 ? 3.587 14.847 -40.868 1.00 86.75 545 PHE A N 1
ATOM 3870 C CA . PHE A 1 545 ? 3.415 16.020 -40.003 1.00 86.75 545 PHE A CA 1
ATOM 3871 C C . PHE A 1 545 ? 4.749 16.681 -39.630 1.00 86.75 545 PHE A C 1
ATOM 3873 O O . PHE A 1 545 ? 4.920 17.887 -39.824 1.00 86.75 545 PHE A O 1
ATOM 3880 N N . THR A 1 546 ? 5.719 15.890 -39.158 1.00 82.88 546 THR A N 1
ATOM 3881 C CA . THR A 1 546 ? 7.062 16.391 -38.804 1.00 82.88 546 THR A CA 1
ATOM 3882 C C . THR A 1 546 ? 7.836 16.904 -40.022 1.00 82.88 546 THR A C 1
ATOM 3884 O O . THR A 1 546 ? 8.524 17.923 -39.931 1.00 82.88 546 THR A O 1
ATOM 3887 N N . ALA A 1 547 ? 7.703 16.260 -41.187 1.00 79.81 547 ALA A N 1
ATOM 3888 C CA . ALA A 1 547 ? 8.307 16.738 -42.429 1.00 79.81 547 ALA A CA 1
ATOM 3889 C C . ALA A 1 547 ? 7.723 18.093 -42.867 1.00 79.81 547 ALA A C 1
ATOM 3891 O O . ALA A 1 547 ? 8.482 19.025 -43.135 1.00 79.81 547 ALA A O 1
ATOM 3892 N N . THR A 1 548 ? 6.393 18.244 -42.871 1.00 79.94 548 THR A N 1
ATOM 3893 C CA . THR A 1 548 ? 5.724 19.497 -43.257 1.00 79.94 548 THR A CA 1
ATOM 3894 C C . THR A 1 548 ? 6.052 20.638 -42.290 1.00 79.94 548 THR A C 1
ATOM 3896 O O . THR A 1 548 ? 6.344 21.751 -42.737 1.00 79.94 548 THR A O 1
ATOM 3899 N N . ARG A 1 549 ? 6.106 20.370 -40.975 1.00 73.38 549 ARG A N 1
ATOM 3900 C CA . ARG A 1 549 ? 6.510 21.354 -39.950 1.00 73.38 549 ARG A CA 1
ATOM 3901 C C . ARG A 1 549 ? 7.912 21.923 -40.184 1.00 73.38 549 ARG A C 1
ATOM 3903 O O . ARG A 1 549 ? 8.098 23.127 -40.036 1.00 73.38 549 ARG A O 1
ATOM 3910 N N . ARG A 1 550 ? 8.873 21.101 -40.620 1.00 66.56 550 ARG A N 1
ATOM 3911 C CA . ARG A 1 550 ? 10.250 21.538 -40.936 1.00 66.56 550 ARG A CA 1
ATOM 3912 C C . ARG A 1 550 ? 10.361 22.412 -42.189 1.00 66.56 550 ARG A C 1
ATOM 3914 O O . ARG A 1 550 ? 11.389 23.053 -42.380 1.00 66.56 550 ARG A O 1
ATOM 3921 N N . THR A 1 551 ? 9.333 22.435 -43.037 1.00 51.84 551 THR A N 1
ATOM 3922 C CA . THR A 1 551 ? 9.309 23.217 -44.289 1.00 51.84 551 THR A CA 1
ATOM 3923 C C . THR A 1 551 ? 8.534 24.537 -44.199 1.00 51.84 551 THR A C 1
ATOM 3925 O O . THR A 1 551 ? 8.545 25.313 -45.154 1.00 51.84 551 THR A O 1
ATOM 3928 N N . ALA A 1 552 ? 7.875 24.826 -43.072 1.00 47.84 552 ALA A N 1
ATOM 3929 C CA . ALA A 1 552 ? 7.126 26.066 -42.874 1.00 47.84 552 ALA A CA 1
ATOM 3930 C C . ALA A 1 552 ? 8.044 27.219 -42.396 1.00 47.84 552 ALA A C 1
ATOM 3932 O O . ALA A 1 552 ? 8.813 27.025 -41.453 1.00 47.84 552 ALA A O 1
ATOM 3933 N N . PRO A 1 553 ? 7.978 28.428 -42.992 1.00 37.16 553 PRO A N 1
ATOM 3934 C CA . PRO A 1 553 ? 8.855 29.536 -42.616 1.00 37.16 553 PRO A CA 1
ATOM 3935 C C . PRO A 1 553 ? 8.460 30.167 -41.270 1.00 37.16 553 PRO A C 1
ATOM 3937 O O . PRO A 1 553 ? 7.337 30.637 -41.087 1.00 37.16 553 PRO A O 1
ATOM 3940 N N . THR A 1 554 ? 9.412 30.241 -40.341 1.00 34.12 554 THR A N 1
ATOM 3941 C CA . THR A 1 554 ? 9.263 30.881 -39.027 1.00 34.12 554 THR A CA 1
ATOM 3942 C C . THR A 1 554 ? 9.345 32.407 -39.123 1.00 34.12 554 THR A C 1
ATOM 3944 O O . THR A 1 554 ? 10.421 32.981 -39.285 1.00 34.12 554 THR A O 1
ATOM 3947 N N . THR A 1 555 ? 8.216 33.098 -38.954 1.00 30.31 555 THR A N 1
ATOM 3948 C CA . THR A 1 555 ? 8.199 34.556 -38.744 1.00 30.31 555 THR A CA 1
ATOM 3949 C C . THR A 1 555 ? 8.603 34.899 -37.311 1.00 30.31 555 THR A C 1
ATOM 3951 O O . THR A 1 555 ? 7.804 34.759 -36.385 1.00 30.31 555 THR A O 1
ATOM 3954 N N . VAL A 1 556 ? 9.835 35.378 -37.133 1.00 29.11 556 VAL A N 1
ATOM 3955 C CA . VAL A 1 556 ? 10.343 35.923 -35.863 1.00 29.11 556 VAL A CA 1
ATOM 3956 C C . VAL A 1 556 ? 9.947 37.405 -35.740 1.00 29.11 556 VAL A C 1
ATOM 3958 O O . VAL A 1 556 ? 10.272 38.176 -36.645 1.00 29.11 556 VAL A O 1
ATOM 3961 N N . PRO A 1 557 ? 9.299 37.854 -34.646 1.00 28.97 557 PRO A N 1
ATOM 3962 C CA . PRO A 1 557 ? 9.129 39.278 -34.368 1.00 28.97 557 PRO A CA 1
ATOM 3963 C C . PRO A 1 557 ? 10.464 39.894 -33.926 1.00 28.97 557 PRO A C 1
ATOM 3965 O O . PRO A 1 557 ? 11.107 39.398 -33.002 1.00 28.97 557 PRO A O 1
ATOM 3968 N N . ALA A 1 558 ? 10.883 40.983 -34.571 1.00 26.36 558 ALA A N 1
ATOM 3969 C CA . ALA A 1 558 ? 12.096 41.711 -34.196 1.00 26.36 558 ALA A CA 1
ATOM 3970 C C . ALA A 1 558 ? 11.910 42.503 -32.878 1.00 26.36 558 ALA A C 1
ATOM 3972 O O . ALA A 1 558 ? 10.803 42.972 -32.601 1.00 26.36 558 ALA A O 1
ATOM 3973 N N . PRO A 1 559 ? 12.973 42.696 -32.072 1.00 29.27 559 PRO A N 1
ATOM 3974 C CA . PRO A 1 559 ? 12.884 43.428 -30.812 1.00 29.27 559 PRO A CA 1
ATOM 3975 C C . PRO A 1 559 ? 12.769 44.941 -31.044 1.00 29.27 559 PRO A C 1
ATOM 3977 O O . PRO A 1 559 ? 13.521 45.520 -31.828 1.00 29.27 559 PRO A O 1
ATOM 3980 N N . VAL A 1 560 ? 11.869 45.595 -30.307 1.00 26.95 560 VAL A N 1
ATOM 3981 C CA . VAL A 1 560 ? 11.756 47.062 -30.261 1.00 26.95 560 VAL A CA 1
ATOM 3982 C C . VAL A 1 560 ? 12.442 47.562 -28.989 1.00 26.95 560 VAL A C 1
ATOM 3984 O O . VAL A 1 560 ? 12.141 47.080 -27.900 1.00 26.95 560 VAL A O 1
ATOM 3987 N N . ALA A 1 561 ? 13.370 48.511 -29.117 1.00 26.38 561 ALA A N 1
ATOM 3988 C CA . ALA A 1 561 ? 14.191 49.011 -28.014 1.00 26.38 561 ALA A CA 1
ATOM 3989 C C . ALA A 1 561 ? 13.984 50.514 -27.780 1.00 26.38 561 ALA A C 1
ATOM 3991 O O . ALA A 1 561 ? 14.031 51.269 -28.746 1.00 26.38 561 ALA A O 1
ATOM 3992 N N . SER A 1 562 ? 13.794 50.919 -26.512 1.00 24.70 562 SER A N 1
ATOM 3993 C CA . SER A 1 562 ? 13.966 52.284 -25.955 1.00 24.70 562 SER A CA 1
ATOM 3994 C C . SER A 1 562 ? 13.353 52.368 -24.540 1.00 24.70 562 SER A C 1
ATOM 3996 O O . SER A 1 562 ? 12.284 51.807 -24.341 1.00 24.70 562 SER A O 1
ATOM 3998 N N . THR A 1 563 ? 13.872 53.071 -23.519 1.00 25.02 563 THR A N 1
ATOM 3999 C CA . THR A 1 563 ? 15.213 53.627 -23.196 1.00 25.02 563 THR A CA 1
ATOM 4000 C C . THR A 1 563 ? 15.243 53.920 -21.671 1.00 25.02 563 THR A C 1
ATOM 4002 O O . THR A 1 563 ? 14.193 53.899 -21.038 1.00 25.02 563 THR A O 1
ATOM 4005 N N . ALA A 1 564 ? 16.407 54.331 -21.137 1.00 24.42 564 ALA A N 1
ATOM 4006 C CA . ALA A 1 564 ? 16.674 54.902 -19.799 1.00 24.42 564 ALA A CA 1
ATOM 4007 C C . ALA A 1 564 ? 16.921 53.886 -18.655 1.00 24.42 564 ALA A C 1
ATOM 4009 O O . ALA A 1 564 ? 16.174 52.932 -18.497 1.00 24.42 564 ALA A O 1
ATOM 4010 N N . LEU A 1 565 ? 17.950 54.040 -17.808 1.00 25.00 565 LEU A N 1
ATOM 4011 C CA . LEU A 1 565 ? 19.037 55.037 -17.777 1.00 25.00 565 LEU A CA 1
ATOM 4012 C C . LEU A 1 565 ? 20.298 54.406 -17.149 1.00 25.00 565 LEU A C 1
ATOM 4014 O O . LEU A 1 565 ? 20.203 53.677 -16.167 1.00 25.00 565 LEU A O 1
ATOM 4018 N N . GLN A 1 566 ? 21.481 54.686 -17.704 1.00 28.69 566 GLN A N 1
ATOM 4019 C CA . GLN A 1 566 ? 22.759 54.217 -17.154 1.00 28.69 566 GLN A CA 1
ATOM 4020 C C . GLN A 1 566 ? 23.215 55.083 -15.975 1.00 28.69 566 GLN A C 1
ATOM 4022 O O . GLN A 1 566 ? 23.218 56.309 -16.083 1.00 28.69 566 GLN A O 1
ATOM 4027 N N . GLN A 1 567 ? 23.758 54.449 -14.933 1.00 25.56 567 GLN A N 1
ATOM 4028 C CA . GLN A 1 567 ? 24.848 55.015 -14.134 1.00 25.56 567 GLN A CA 1
ATOM 4029 C C . GLN A 1 567 ? 25.886 53.920 -13.857 1.00 25.56 567 GLN A C 1
ATOM 4031 O O . GLN A 1 567 ? 25.545 52.840 -13.383 1.00 25.56 567 GLN A O 1
ATOM 4036 N N . ALA A 1 568 ? 27.150 54.196 -14.183 1.00 28.86 568 ALA A N 1
ATOM 4037 C CA . ALA A 1 568 ? 28.290 53.345 -13.844 1.00 28.86 568 ALA A CA 1
ATOM 4038 C C . ALA A 1 568 ? 28.996 53.903 -12.590 1.00 28.86 568 ALA A C 1
ATOM 4040 O O . ALA A 1 568 ? 29.067 55.127 -12.446 1.00 28.86 568 ALA A O 1
ATOM 4041 N N . PRO A 1 569 ? 29.515 53.056 -11.683 1.00 28.70 569 PRO A N 1
ATOM 4042 C CA . PRO A 1 569 ? 30.112 53.517 -10.433 1.00 28.70 569 PRO A CA 1
ATOM 4043 C C . PRO A 1 569 ? 31.555 54.019 -10.604 1.00 28.70 569 PRO A C 1
ATOM 4045 O O . PRO A 1 569 ? 32.344 53.476 -11.376 1.00 28.70 569 PRO A O 1
ATOM 4048 N N . VAL A 1 570 ? 31.907 55.035 -9.814 1.00 29.22 570 VAL A N 1
ATOM 4049 C CA . VAL A 1 570 ? 33.268 55.579 -9.662 1.00 29.22 570 VAL A CA 1
ATOM 4050 C C . VAL A 1 570 ? 34.000 54.805 -8.547 1.00 29.22 570 VAL A C 1
ATOM 4052 O O . VAL A 1 570 ? 33.371 54.491 -7.535 1.00 29.22 570 VAL A O 1
ATOM 4055 N N . PRO A 1 571 ? 35.301 54.476 -8.679 1.00 37.56 571 PRO A N 1
ATOM 4056 C CA . PRO A 1 571 ? 36.008 53.672 -7.681 1.00 37.56 571 PRO A CA 1
ATOM 4057 C C . PRO A 1 571 ? 36.563 54.505 -6.511 1.00 37.56 571 PRO A C 1
ATOM 4059 O O . PRO A 1 571 ? 37.239 55.508 -6.735 1.00 37.56 571 PRO A O 1
ATOM 4062 N N . GLY A 1 572 ? 36.392 54.020 -5.272 1.00 29.48 572 GLY A N 1
ATOM 4063 C CA . GLY A 1 572 ? 37.264 54.401 -4.150 1.00 29.48 572 GLY A CA 1
ATOM 4064 C C . GLY A 1 572 ? 36.644 54.458 -2.745 1.00 29.48 572 GLY A C 1
ATOM 4065 O O . GLY A 1 572 ? 36.099 55.487 -2.366 1.00 29.48 572 GLY A O 1
ATOM 4066 N N . THR A 1 573 ? 36.974 53.458 -1.909 1.00 25.45 573 THR A N 1
ATOM 4067 C CA . THR A 1 573 ? 37.005 53.510 -0.416 1.00 25.45 573 THR A CA 1
ATOM 4068 C C . THR A 1 573 ? 35.674 53.642 0.362 1.00 25.45 573 THR A C 1
ATOM 4070 O O . THR A 1 573 ? 34.721 54.245 -0.109 1.00 25.45 573 THR A O 1
ATOM 4073 N N . PRO A 1 574 ? 35.626 53.162 1.622 1.00 33.66 574 PRO A N 1
ATOM 4074 C CA . PRO A 1 574 ? 35.694 51.760 2.036 1.00 33.66 574 PRO A CA 1
ATOM 4075 C C . PRO A 1 574 ? 34.327 51.242 2.539 1.00 33.66 574 PRO A C 1
ATOM 4077 O O . PRO A 1 574 ? 33.485 52.011 2.999 1.00 33.66 574 PRO A O 1
ATOM 4080 N N . GLN A 1 575 ? 34.112 49.923 2.508 1.00 32.16 575 GLN A N 1
ATOM 4081 C CA . GLN A 1 575 ? 32.879 49.312 3.022 1.00 32.16 575 GLN A CA 1
ATOM 4082 C C . GLN A 1 575 ? 32.726 49.511 4.539 1.00 32.16 575 GLN A C 1
ATOM 4084 O O . GLN A 1 575 ? 33.517 48.988 5.325 1.00 32.16 575 GLN A O 1
ATOM 4089 N N . ALA A 1 576 ? 31.650 50.185 4.949 1.00 26.84 576 ALA A N 1
ATOM 4090 C CA . ALA A 1 576 ? 31.039 49.929 6.249 1.00 26.84 576 ALA A CA 1
ATOM 4091 C C . ALA A 1 576 ? 30.382 48.535 6.219 1.00 26.84 576 ALA A C 1
ATOM 4093 O O . ALA A 1 576 ? 29.867 48.115 5.180 1.00 26.84 576 ALA A O 1
ATOM 4094 N N . GLY A 1 577 ? 30.446 47.805 7.337 1.00 29.02 577 GLY A N 1
ATOM 4095 C CA . GLY A 1 577 ? 30.028 46.401 7.404 1.00 29.02 577 GLY A CA 1
ATOM 4096 C C . GLY A 1 577 ? 28.541 46.170 7.088 1.00 29.02 577 GLY A C 1
ATOM 4097 O O . GLY A 1 577 ? 27.740 47.107 7.154 1.00 29.02 577 GLY A O 1
ATOM 4098 N N . PRO A 1 578 ? 28.147 44.923 6.765 1.00 34.84 578 PRO A N 1
ATOM 4099 C CA . PRO A 1 578 ? 26.770 44.603 6.424 1.00 34.84 578 PRO A CA 1
ATOM 4100 C C . PRO A 1 578 ? 25.838 44.904 7.603 1.00 34.84 578 PRO A C 1
ATOM 4102 O O . PRO A 1 578 ? 25.867 44.248 8.643 1.00 34.84 578 PRO A O 1
ATOM 4105 N N . THR A 1 579 ? 24.977 45.900 7.398 1.00 29.62 579 THR A N 1
ATOM 4106 C CA . THR A 1 579 ? 23.715 46.037 8.137 1.00 29.62 579 THR A CA 1
ATOM 4107 C C . THR A 1 579 ? 22.896 44.756 7.907 1.00 29.62 579 THR A C 1
ATOM 4109 O O . THR A 1 579 ? 23.018 44.189 6.817 1.00 29.62 579 THR A O 1
ATOM 4112 N N . PRO A 1 580 ? 22.095 44.259 8.874 1.00 37.50 580 PRO A N 1
ATOM 4113 C CA . PRO A 1 580 ? 21.386 42.992 8.708 1.00 37.50 580 PRO A CA 1
ATOM 4114 C C . PRO A 1 580 ? 20.524 43.029 7.446 1.00 37.50 580 PRO A C 1
ATOM 4116 O O . PRO A 1 580 ? 19.623 43.862 7.335 1.00 37.50 580 PRO A O 1
ATOM 4119 N N . ALA A 1 581 ? 20.840 42.166 6.479 1.00 40.66 581 ALA A N 1
ATOM 4120 C CA . ALA A 1 581 ? 20.080 42.090 5.243 1.00 40.66 581 ALA A CA 1
ATOM 4121 C C . ALA A 1 581 ? 18.641 41.685 5.581 1.00 40.66 581 ALA A C 1
ATOM 4123 O O . ALA A 1 581 ? 18.422 40.709 6.301 1.00 40.66 581 ALA A O 1
ATOM 4124 N N . GLY A 1 582 ? 17.675 42.457 5.081 1.00 47.09 582 GLY A N 1
ATOM 4125 C CA . GLY A 1 582 ? 16.264 42.115 5.216 1.00 47.09 582 GLY A CA 1
ATOM 4126 C C . GLY A 1 582 ? 15.988 40.739 4.616 1.00 47.09 582 GLY A C 1
ATOM 4127 O O . GLY A 1 582 ? 16.664 40.323 3.673 1.00 47.09 582 GLY A O 1
ATOM 4128 N N . THR A 1 583 ? 15.002 40.045 5.180 1.00 49.16 583 THR A N 1
ATOM 4129 C CA . THR A 1 583 ? 14.563 38.719 4.742 1.00 49.16 583 THR A CA 1
ATOM 4130 C C . THR A 1 583 ? 14.462 38.645 3.212 1.00 49.16 583 THR A C 1
ATOM 4132 O O . THR A 1 583 ? 13.735 39.460 2.638 1.00 49.16 583 THR A O 1
ATOM 4135 N N . PRO A 1 584 ? 15.169 37.715 2.539 1.00 59.47 584 PRO A N 1
ATOM 4136 C CA . PRO A 1 584 ? 15.102 37.608 1.089 1.00 59.47 584 PRO A CA 1
ATOM 4137 C C . PRO A 1 584 ? 13.677 37.260 0.651 1.00 59.47 584 PRO A C 1
ATOM 4139 O O . PRO A 1 584 ? 13.058 36.341 1.188 1.00 59.47 584 PRO A O 1
ATOM 4142 N N . ASP A 1 585 ? 13.165 38.009 -0.324 1.00 81.62 585 ASP A N 1
ATOM 4143 C CA . ASP A 1 585 ? 11.838 37.786 -0.893 1.00 81.62 585 ASP A CA 1
ATOM 4144 C C . ASP A 1 585 ? 11.763 36.401 -1.555 1.00 81.62 585 ASP A C 1
ATOM 4146 O O . ASP A 1 585 ? 12.626 36.024 -2.357 1.00 81.62 585 ASP A O 1
ATOM 4150 N N . LEU A 1 586 ? 10.718 35.642 -1.213 1.00 84.88 586 LEU A N 1
ATOM 4151 C CA . LEU A 1 586 ? 10.542 34.269 -1.675 1.00 84.88 586 LEU A CA 1
ATOM 4152 C C . LEU A 1 586 ? 10.439 34.177 -3.203 1.00 84.88 586 LEU A C 1
ATOM 4154 O O . LEU A 1 586 ? 11.039 33.281 -3.787 1.00 84.88 586 LEU A O 1
ATOM 4158 N N . ALA A 1 587 ? 9.729 35.096 -3.863 1.00 84.50 587 ALA A N 1
ATOM 4159 C CA . ALA A 1 587 ? 9.549 35.058 -5.313 1.00 84.50 587 ALA A CA 1
ATOM 4160 C C . ALA A 1 587 ? 10.857 35.378 -6.057 1.00 84.50 587 ALA A C 1
ATOM 4162 O O . ALA A 1 587 ? 11.138 34.783 -7.100 1.00 84.50 587 ALA A O 1
ATOM 4163 N N . ILE A 1 588 ? 11.695 36.261 -5.499 1.00 86.12 588 ILE A N 1
ATOM 4164 C CA . ILE A 1 588 ? 13.043 36.527 -6.030 1.00 86.12 588 ILE A CA 1
ATOM 4165 C C . ILE A 1 588 ? 13.927 35.280 -5.889 1.00 86.12 588 ILE A C 1
ATOM 4167 O O . ILE A 1 588 ? 14.608 34.891 -6.840 1.00 86.12 588 ILE A O 1
ATOM 4171 N N . ALA A 1 589 ? 13.886 34.615 -4.730 1.00 88.81 589 ALA A N 1
ATOM 4172 C CA . ALA A 1 589 ? 14.654 33.395 -4.498 1.00 88.81 589 ALA A CA 1
ATOM 4173 C C . ALA A 1 589 ? 14.195 32.218 -5.388 1.00 88.81 589 ALA A C 1
ATOM 4175 O O . ALA A 1 589 ? 15.029 31.430 -5.831 1.00 88.81 589 ALA A O 1
ATOM 4176 N N . GLU A 1 590 ? 12.899 32.122 -5.709 1.00 91.50 590 GLU A N 1
ATOM 4177 C CA . GLU A 1 590 ? 12.355 31.136 -6.661 1.00 91.50 590 GLU A CA 1
ATOM 4178 C C . GLU A 1 590 ? 12.857 31.365 -8.084 1.00 91.50 590 GLU A C 1
ATOM 4180 O O . GLU A 1 590 ? 13.284 30.418 -8.748 1.00 91.50 590 GLU A O 1
ATOM 4185 N N . ALA A 1 591 ? 12.856 32.619 -8.541 1.00 88.31 591 ALA A N 1
ATOM 4186 C CA . ALA A 1 591 ? 13.344 32.973 -9.868 1.00 88.31 591 ALA A CA 1
ATOM 4187 C C . ALA A 1 591 ? 14.843 32.656 -10.034 1.00 88.31 591 ALA A C 1
ATOM 4189 O O . ALA A 1 591 ? 15.227 32.028 -11.024 1.00 88.31 591 ALA A O 1
ATOM 4190 N N . GLU A 1 592 ? 15.685 33.017 -9.058 1.00 91.44 592 GLU A N 1
ATOM 4191 C CA . GLU A 1 592 ? 17.121 32.694 -9.095 1.00 91.44 592 GLU A CA 1
ATOM 4192 C C . GLU A 1 592 ? 17.394 31.188 -8.965 1.00 91.44 592 GLU A C 1
ATOM 4194 O O . GLU A 1 592 ? 18.276 30.674 -9.656 1.00 91.44 592 GLU A O 1
ATOM 4199 N N . LEU A 1 593 ? 16.624 30.451 -8.151 1.00 92.69 593 LEU A N 1
ATOM 4200 C CA . LEU A 1 593 ? 16.743 28.992 -8.064 1.00 92.69 593 LEU A CA 1
ATOM 4201 C C . LEU A 1 593 ? 16.444 28.323 -9.409 1.00 92.69 593 LEU A C 1
ATOM 4203 O O . LEU A 1 593 ? 17.243 27.511 -9.876 1.00 92.69 593 LEU A O 1
ATOM 4207 N N . LEU A 1 594 ? 15.336 28.678 -10.064 1.00 91.31 594 LEU A N 1
ATOM 4208 C CA . LEU A 1 594 ? 14.988 28.103 -11.365 1.00 91.31 594 LEU A CA 1
ATOM 4209 C C . LEU A 1 594 ? 15.975 28.514 -12.469 1.00 91.31 594 LEU A C 1
ATOM 4211 O O . LEU A 1 594 ? 16.337 27.680 -13.300 1.00 91.31 594 LEU A O 1
ATOM 4215 N N . ALA A 1 595 ? 16.470 29.755 -12.452 1.00 87.81 595 ALA A N 1
ATOM 4216 C CA . ALA A 1 595 ? 17.498 30.217 -13.384 1.00 87.81 595 ALA A CA 1
ATOM 4217 C C . ALA A 1 595 ? 18.835 29.472 -13.199 1.00 87.81 595 ALA A C 1
ATOM 4219 O O . ALA A 1 595 ? 19.479 29.103 -14.182 1.00 87.81 595 ALA A O 1
ATOM 4220 N N . ALA A 1 596 ? 19.242 29.206 -11.953 1.00 88.44 596 ALA A N 1
ATOM 4221 C CA . ALA A 1 596 ? 20.436 28.421 -11.648 1.00 88.44 596 ALA A CA 1
ATOM 4222 C C . ALA A 1 596 ? 20.256 26.917 -11.937 1.00 88.44 596 ALA A C 1
ATOM 4224 O O . ALA A 1 596 ? 21.227 26.239 -12.274 1.00 88.44 596 ALA A O 1
ATOM 4225 N N . ALA A 1 597 ? 19.028 26.398 -11.839 1.00 87.94 597 ALA A N 1
ATOM 4226 C CA . ALA A 1 597 ? 18.694 25.004 -12.121 1.00 87.94 597 ALA A CA 1
ATOM 4227 C C . ALA A 1 597 ? 18.553 24.694 -13.620 1.00 87.94 597 ALA A C 1
ATOM 4229 O O . ALA A 1 597 ? 18.805 23.561 -14.024 1.00 87.94 597 ALA A O 1
ATOM 4230 N N . ALA A 1 598 ? 18.187 25.669 -14.459 1.00 84.50 598 ALA A N 1
ATOM 4231 C CA . ALA A 1 598 ? 17.900 25.458 -15.882 1.00 84.50 598 ALA A CA 1
ATOM 4232 C C . ALA A 1 598 ? 18.962 24.646 -16.672 1.00 84.50 598 ALA A C 1
ATOM 4234 O O . ALA A 1 598 ? 18.555 23.760 -17.428 1.00 84.50 598 ALA A O 1
ATOM 4235 N N . PRO A 1 599 ? 20.292 24.826 -16.484 1.00 79.25 599 PRO A N 1
ATOM 4236 C CA . PRO A 1 599 ? 21.310 24.004 -17.158 1.00 79.25 599 PRO A CA 1
ATOM 4237 C C . PRO A 1 599 ? 21.279 22.512 -16.778 1.00 79.25 599 PRO A C 1
ATOM 4239 O O . PRO A 1 599 ? 21.783 21.670 -17.520 1.00 79.25 599 PRO A O 1
ATOM 4242 N N . PHE A 1 600 ? 20.690 22.185 -15.626 1.00 75.94 600 PHE A N 1
ATOM 4243 C CA . PHE A 1 600 ? 20.637 20.848 -15.034 1.00 75.94 600 PHE A CA 1
ATOM 4244 C C . PHE A 1 600 ? 19.307 20.119 -15.295 1.00 75.94 600 PHE A C 1
ATOM 4246 O O . PHE A 1 600 ? 19.213 18.931 -14.991 1.00 75.94 600 PHE A O 1
ATOM 4253 N N . LEU A 1 601 ? 18.303 20.800 -15.868 1.00 73.19 601 LEU A N 1
ATOM 4254 C CA . LEU A 1 601 ? 16.949 20.288 -16.148 1.00 73.19 601 LEU A CA 1
ATOM 4255 C C . LEU A 1 601 ? 16.737 19.934 -17.635 1.00 73.19 601 LEU A C 1
ATOM 4257 O O . LEU A 1 601 ? 15.653 20.111 -18.188 1.00 73.19 601 LEU A O 1
ATOM 4261 N N . THR A 1 602 ? 17.786 19.461 -18.308 1.00 54.94 602 THR A N 1
ATOM 4262 C CA . THR A 1 602 ? 17.867 19.344 -19.777 1.00 54.94 602 THR A CA 1
ATOM 4263 C C . THR A 1 602 ? 17.277 18.052 -20.364 1.00 54.94 602 THR A C 1
ATOM 4265 O O . THR A 1 602 ? 17.489 17.759 -21.539 1.00 54.94 602 THR A O 1
ATOM 4268 N N . GLY A 1 603 ? 16.516 17.279 -19.577 1.00 47.47 603 GLY A N 1
ATOM 4269 C CA . GLY A 1 603 ? 15.815 16.071 -20.042 1.00 47.47 603 GLY A CA 1
ATOM 4270 C C . GLY A 1 603 ? 16.742 14.939 -20.504 1.00 47.47 603 GLY A C 1
ATOM 4271 O O . GLY A 1 603 ? 16.357 14.146 -21.362 1.00 47.47 603 GLY A O 1
ATOM 4272 N N . ASN A 1 604 ? 17.970 14.911 -19.981 1.00 44.81 604 ASN A N 1
ATOM 4273 C CA . ASN A 1 604 ? 19.020 13.950 -20.314 1.00 44.81 604 ASN A CA 1
ATOM 4274 C C . ASN A 1 604 ? 19.691 13.499 -19.001 1.00 44.81 604 ASN A C 1
ATOM 4276 O O . ASN A 1 604 ? 20.793 13.925 -18.648 1.00 44.81 604 ASN A O 1
ATOM 4280 N N . GLU A 1 605 ? 18.933 12.727 -18.218 1.00 47.47 605 GLU A N 1
ATOM 4281 C CA . GLU A 1 605 ? 19.077 12.586 -16.759 1.00 47.47 605 GLU A CA 1
ATOM 4282 C C . GLU A 1 605 ? 20.450 12.064 -16.312 1.00 47.47 605 GLU A C 1
ATOM 4284 O O . GLU A 1 605 ? 20.977 12.496 -15.284 1.00 47.47 605 GLU A O 1
ATOM 4289 N N . HIS A 1 606 ? 21.069 11.207 -17.128 1.00 42.00 606 HIS A N 1
ATOM 4290 C CA . HIS A 1 606 ? 22.379 10.596 -16.876 1.00 42.00 606 HIS A CA 1
ATOM 4291 C C . HIS A 1 606 ? 23.553 11.592 -16.970 1.00 42.00 606 HIS A C 1
ATOM 4293 O O . HIS A 1 606 ? 24.636 11.310 -16.457 1.00 42.00 606 HIS A O 1
ATOM 4299 N N . ARG A 1 607 ? 23.365 12.759 -17.612 1.00 47.00 607 ARG A N 1
ATOM 4300 C CA . ARG A 1 607 ? 24.420 13.775 -17.827 1.00 47.00 607 ARG A CA 1
ATOM 4301 C C . ARG A 1 607 ? 24.385 14.943 -16.845 1.00 47.00 607 ARG A C 1
ATOM 4303 O O . ARG A 1 607 ? 25.344 15.709 -16.783 1.00 47.00 607 ARG A O 1
ATOM 4310 N N . SER A 1 608 ? 23.295 15.110 -16.102 1.00 62.09 608 SER A N 1
ATOM 4311 C CA . SER A 1 608 ? 23.170 16.198 -15.134 1.00 62.09 608 SER A CA 1
ATOM 4312 C C . SER A 1 608 ? 23.933 15.871 -13.850 1.00 62.09 608 SER A C 1
ATOM 4314 O O . SER A 1 608 ? 23.855 14.757 -13.327 1.00 62.09 608 SER A O 1
ATOM 4316 N N . ALA A 1 609 ? 24.656 16.862 -13.324 1.00 63.59 609 ALA A N 1
ATOM 4317 C CA . ALA A 1 609 ? 25.371 16.755 -12.053 1.00 63.59 609 ALA A CA 1
ATOM 4318 C C . ALA A 1 609 ? 24.442 16.813 -10.822 1.00 63.59 609 ALA A C 1
ATOM 4320 O O . ALA A 1 609 ? 24.896 16.643 -9.695 1.00 63.59 609 ALA A O 1
ATOM 4321 N N . LEU A 1 610 ? 23.151 17.075 -11.037 1.00 71.50 610 LEU A N 1
ATOM 4322 C CA . LEU A 1 610 ? 22.096 17.006 -10.033 1.00 71.50 610 LEU A CA 1
ATOM 4323 C C . LEU A 1 610 ? 21.510 15.579 -10.007 1.00 71.50 610 LEU A C 1
ATOM 4325 O O . LEU A 1 610 ? 21.353 14.958 -11.063 1.00 71.50 610 LEU A O 1
ATOM 4329 N N . SER A 1 611 ? 21.172 15.042 -8.829 1.00 69.75 611 SER A N 1
ATOM 4330 C CA . SER A 1 611 ? 20.551 13.708 -8.732 1.00 69.75 611 SER A CA 1
ATOM 4331 C C . SER A 1 611 ? 19.189 13.666 -9.439 1.00 69.75 611 SER A C 1
ATOM 4333 O O . SER A 1 611 ? 18.583 14.712 -9.674 1.00 69.75 611 SER A O 1
ATOM 4335 N N . VAL A 1 612 ? 18.698 12.471 -9.786 1.00 67.06 612 VAL A N 1
ATOM 4336 C CA . VAL A 1 612 ? 17.405 12.314 -10.483 1.00 67.06 612 VAL A CA 1
ATOM 4337 C C . VAL A 1 612 ? 16.272 12.887 -9.624 1.00 67.06 612 VAL A C 1
ATOM 4339 O O . VAL A 1 612 ? 15.504 13.724 -10.098 1.00 67.06 612 VAL A O 1
ATOM 4342 N N . HIS A 1 613 ? 16.256 12.569 -8.323 1.00 69.50 613 HIS A N 1
ATOM 4343 C CA . HIS A 1 613 ? 15.356 13.198 -7.354 1.00 69.50 613 HIS A CA 1
ATOM 4344 C C . HIS A 1 613 ? 15.472 14.739 -7.332 1.00 69.50 613 HIS A C 1
ATOM 4346 O O . HIS A 1 613 ? 14.463 15.442 -7.378 1.00 69.50 613 HIS A O 1
ATOM 4352 N N . GLY A 1 614 ? 16.692 15.294 -7.324 1.00 76.44 614 GLY A N 1
ATOM 4353 C CA . GLY A 1 614 ? 16.906 16.747 -7.329 1.00 76.44 614 GLY A CA 1
ATOM 4354 C C . GLY A 1 614 ? 16.419 17.433 -8.612 1.00 76.44 614 GLY A C 1
ATOM 4355 O O . GLY A 1 614 ? 15.813 18.503 -8.545 1.00 76.44 614 GLY A O 1
ATOM 4356 N N . GLN A 1 615 ? 16.637 16.809 -9.774 1.00 78.06 615 GLN A N 1
ATOM 4357 C CA . GLN A 1 615 ? 16.103 17.275 -11.059 1.00 78.06 615 GLN A CA 1
ATOM 4358 C C . GLN A 1 615 ? 14.572 17.281 -11.032 1.00 78.06 615 GLN A C 1
ATOM 4360 O O . GLN A 1 615 ? 13.956 18.270 -11.435 1.00 78.06 615 GLN A O 1
ATOM 4365 N N . HIS A 1 616 ? 13.958 16.219 -10.503 1.00 73.75 616 HIS A N 1
ATOM 4366 C CA . HIS A 1 616 ? 12.509 16.116 -10.401 1.00 73.75 616 HIS A CA 1
ATOM 4367 C C . HIS A 1 616 ? 11.906 17.202 -9.495 1.00 73.75 616 HIS A C 1
ATOM 4369 O O . HIS A 1 616 ? 10.996 17.911 -9.923 1.00 73.75 616 HIS A O 1
ATOM 4375 N N . VAL A 1 617 ? 12.439 17.397 -8.283 1.00 81.25 617 VAL A N 1
ATOM 4376 C CA . VAL A 1 617 ? 11.954 18.419 -7.333 1.00 81.25 617 VAL A CA 1
ATOM 4377 C C . VAL A 1 617 ? 11.972 19.824 -7.952 1.00 81.25 617 VAL A C 1
ATOM 4379 O O . VAL A 1 617 ? 10.998 20.569 -7.831 1.00 81.25 617 VAL A O 1
ATOM 4382 N N . LEU A 1 618 ? 13.046 20.184 -8.664 1.00 87.38 618 LEU A N 1
ATOM 4383 C CA . LEU A 1 618 ? 13.167 21.504 -9.295 1.00 87.38 618 LEU A CA 1
ATOM 4384 C C . LEU A 1 618 ? 12.319 21.641 -10.572 1.00 87.38 618 LEU A C 1
ATOM 4386 O O . LEU A 1 618 ? 11.782 22.720 -10.826 1.00 87.38 618 LEU A O 1
ATOM 4390 N N . ALA A 1 619 ? 12.126 20.564 -11.341 1.00 83.62 619 ALA A N 1
ATOM 4391 C CA . ALA A 1 619 ? 11.174 20.545 -12.452 1.00 83.62 619 ALA A CA 1
ATOM 4392 C C . ALA A 1 619 ? 9.722 20.701 -11.962 1.00 83.62 619 ALA A C 1
ATOM 4394 O O . ALA A 1 619 ? 8.971 21.501 -12.513 1.00 83.62 619 ALA A O 1
ATOM 4395 N N . HIS A 1 620 ? 9.342 20.018 -10.879 1.00 78.31 620 HIS A N 1
ATOM 4396 C CA . HIS A 1 620 ? 8.007 20.128 -10.293 1.00 78.31 620 HIS A CA 1
ATOM 4397 C C . HIS A 1 620 ? 7.747 21.527 -9.704 1.00 78.31 620 HIS A C 1
ATOM 4399 O O . HIS A 1 620 ? 6.641 22.052 -9.839 1.00 78.31 620 HIS A O 1
ATOM 4405 N N . LEU A 1 621 ? 8.755 22.178 -9.102 1.00 86.25 621 LEU A N 1
ATOM 4406 C CA . LEU A 1 621 ? 8.658 23.585 -8.688 1.00 86.25 621 LEU A CA 1
ATOM 4407 C C . LEU A 1 621 ? 8.430 24.516 -9.891 1.00 86.25 621 LEU A C 1
ATOM 4409 O O . LEU A 1 621 ? 7.518 25.343 -9.853 1.00 86.25 621 LEU A O 1
ATOM 4413 N N . ARG A 1 622 ? 9.217 24.356 -10.966 1.00 89.31 622 ARG A N 1
ATOM 4414 C CA . ARG A 1 622 ? 9.059 25.113 -12.221 1.00 89.31 622 ARG A CA 1
ATOM 4415 C C . ARG A 1 622 ? 7.644 24.975 -12.781 1.00 89.31 622 ARG A C 1
ATOM 4417 O O . ARG A 1 622 ? 7.019 25.980 -13.108 1.00 89.31 622 ARG A O 1
ATOM 4424 N N . ASP A 1 623 ? 7.145 23.748 -12.876 1.00 81.25 623 ASP A N 1
ATOM 4425 C CA . ASP A 1 623 ? 5.875 23.454 -13.539 1.00 81.25 623 ASP A CA 1
ATOM 4426 C C . ASP A 1 623 ? 4.675 23.905 -12.685 1.00 81.25 623 ASP A C 1
ATOM 4428 O O . ASP A 1 623 ? 3.718 24.470 -13.217 1.00 81.25 623 ASP A O 1
ATOM 4432 N N . ALA A 1 624 ? 4.752 23.774 -11.353 1.00 79.75 624 ALA A N 1
ATOM 4433 C CA . ALA A 1 624 ? 3.740 24.301 -10.433 1.00 79.75 624 ALA A CA 1
ATOM 4434 C C . ALA A 1 624 ? 3.646 25.839 -10.464 1.00 79.75 624 ALA A C 1
ATOM 4436 O O . ALA A 1 624 ? 2.539 26.384 -10.399 1.00 79.75 624 ALA A O 1
ATOM 4437 N N . LEU A 1 625 ? 4.786 26.532 -10.593 1.00 82.75 625 LEU A N 1
ATOM 4438 C CA . LEU A 1 625 ? 4.848 27.988 -10.765 1.00 82.75 625 LEU A CA 1
ATOM 4439 C C . LEU A 1 625 ? 4.319 28.422 -12.141 1.00 82.75 625 LEU A C 1
ATOM 4441 O O . LEU A 1 625 ? 3.504 29.339 -12.215 1.00 82.75 625 LEU A O 1
ATOM 4445 N N . ALA A 1 626 ? 4.722 27.744 -13.220 1.00 77.31 626 ALA A N 1
ATOM 4446 C CA . ALA A 1 626 ? 4.306 28.077 -14.583 1.00 77.31 626 ALA A CA 1
ATOM 4447 C C . ALA A 1 626 ? 2.797 27.880 -14.817 1.00 77.31 626 ALA A C 1
ATOM 4449 O O . ALA A 1 626 ? 2.158 28.709 -15.462 1.00 77.31 626 ALA A O 1
ATOM 4450 N N . ALA A 1 627 ? 2.213 26.809 -14.271 1.00 69.69 627 ALA A N 1
ATOM 4451 C CA . ALA A 1 627 ? 0.800 26.481 -14.458 1.00 69.69 627 ALA A CA 1
ATOM 4452 C C . ALA A 1 627 ? -0.150 27.175 -13.457 1.00 69.69 627 ALA A C 1
ATOM 4454 O O . ALA A 1 627 ? -1.361 26.981 -13.527 1.00 69.69 627 ALA A O 1
ATOM 4455 N N . SER A 1 628 ? 0.369 27.970 -12.508 1.00 53.16 628 SER A N 1
ATOM 4456 C CA . SER A 1 628 ? -0.420 28.578 -11.418 1.00 53.16 628 SER A CA 1
ATOM 4457 C C . SER A 1 628 ? -1.252 27.561 -10.613 1.00 53.16 628 SER A C 1
ATOM 4459 O O . SER A 1 628 ? -2.364 27.853 -10.167 1.00 53.16 628 SER A O 1
ATOM 4461 N N . HIS A 1 629 ? -0.725 26.349 -10.403 1.00 52.88 629 HIS A N 1
ATOM 4462 C CA . HIS A 1 629 ? -1.402 25.280 -9.658 1.00 52.88 629 HIS A CA 1
ATOM 4463 C C . HIS A 1 629 ? -1.385 25.568 -8.144 1.00 52.88 629 HIS A C 1
ATOM 4465 O O . HIS A 1 629 ? -0.600 24.990 -7.388 1.00 52.88 629 HIS A O 1
ATOM 4471 N N . VAL A 1 630 ? -2.280 26.459 -7.697 1.00 53.97 630 VAL A N 1
ATOM 4472 C CA . VAL A 1 630 ? -2.371 27.007 -6.322 1.00 53.97 630 VAL A CA 1
ATOM 4473 C C . VAL A 1 630 ? -2.324 25.930 -5.226 1.00 53.97 630 VAL A C 1
ATOM 4475 O O . VAL A 1 630 ? -1.781 26.159 -4.151 1.00 53.97 630 VAL A O 1
ATOM 4478 N N . HIS A 1 631 ? -2.863 24.743 -5.504 1.00 48.88 631 HIS A N 1
ATOM 4479 C CA . HIS A 1 631 ? -2.956 23.607 -4.580 1.00 48.88 631 HIS A CA 1
ATOM 4480 C C . HIS A 1 631 ? -1.715 22.690 -4.557 1.00 48.88 631 HIS A C 1
ATOM 4482 O O . HIS A 1 631 ? -1.536 21.960 -3.588 1.00 48.88 631 HIS A O 1
ATOM 4488 N N . LEU A 1 632 ? -0.847 22.724 -5.577 1.00 54.44 632 LEU A N 1
ATOM 4489 C CA . LEU A 1 632 ? 0.410 21.951 -5.610 1.00 54.44 632 LEU A CA 1
ATOM 4490 C C . LEU A 1 632 ? 1.630 22.791 -5.211 1.00 54.44 632 LEU A C 1
ATOM 4492 O O . LEU A 1 632 ? 2.632 22.254 -4.736 1.00 54.44 632 LEU A O 1
ATOM 4496 N N . LEU A 1 633 ? 1.537 24.112 -5.379 1.00 75.25 633 LEU A N 1
ATOM 4497 C CA . LEU A 1 633 ? 2.625 25.046 -5.117 1.00 75.25 633 LEU A CA 1
ATOM 4498 C C . LEU A 1 633 ? 3.180 24.984 -3.672 1.00 75.25 633 LEU A C 1
ATOM 4500 O O . LEU A 1 633 ? 4.402 24.982 -3.542 1.00 75.25 633 LEU A O 1
ATOM 4504 N N . PRO A 1 634 ? 2.378 24.857 -2.589 1.00 74.88 634 PRO A N 1
ATOM 4505 C CA . PRO A 1 634 ? 2.921 24.754 -1.229 1.00 74.88 634 PRO A CA 1
ATOM 4506 C C . PRO A 1 634 ? 3.831 23.531 -1.026 1.00 74.88 634 PRO A C 1
ATOM 4508 O O . PRO A 1 634 ? 4.899 23.647 -0.429 1.00 74.88 634 PRO A O 1
ATOM 4511 N N . ALA A 1 635 ? 3.448 22.374 -1.578 1.00 66.88 635 ALA A N 1
ATOM 4512 C CA . ALA A 1 635 ? 4.230 21.142 -1.483 1.00 66.88 635 ALA A CA 1
ATOM 4513 C C . ALA A 1 635 ? 5.516 21.211 -2.325 1.00 66.88 635 ALA A C 1
ATOM 4515 O O . ALA A 1 635 ? 6.587 20.825 -1.856 1.00 66.88 635 ALA A O 1
ATOM 4516 N N . ALA A 1 636 ? 5.427 21.761 -3.542 1.00 77.12 636 ALA A N 1
ATOM 4517 C CA . ALA A 1 636 ? 6.586 21.962 -4.412 1.00 77.12 636 ALA A CA 1
ATOM 4518 C C . ALA A 1 636 ? 7.630 22.896 -3.769 1.00 77.12 636 ALA A C 1
ATOM 4520 O O . ALA A 1 636 ? 8.828 22.609 -3.805 1.00 77.12 636 ALA A O 1
ATOM 4521 N N . ARG A 1 637 ? 7.168 23.971 -3.116 1.00 86.69 637 ARG A N 1
ATOM 4522 C CA . ARG A 1 637 ? 8.013 24.906 -2.360 1.00 86.69 637 ARG A CA 1
ATOM 4523 C C . ARG A 1 637 ? 8.708 24.234 -1.177 1.00 86.69 637 ARG A C 1
ATOM 4525 O O . ARG A 1 637 ? 9.925 24.341 -1.042 1.00 86.69 637 ARG A O 1
ATOM 4532 N N . ALA A 1 638 ? 7.966 23.482 -0.361 1.00 76.94 638 ALA A N 1
ATOM 4533 C CA . ALA A 1 638 ? 8.526 22.768 0.788 1.00 76.94 638 ALA A CA 1
ATOM 4534 C C . ALA A 1 638 ? 9.612 21.751 0.378 1.00 76.94 638 ALA A C 1
ATOM 4536 O O . ALA A 1 638 ? 10.690 21.737 0.973 1.00 76.94 638 ALA A O 1
ATOM 4537 N N . ARG A 1 639 ? 9.386 20.960 -0.683 1.00 75.69 639 ARG A N 1
ATOM 4538 C CA . ARG A 1 639 ? 10.384 19.999 -1.194 1.00 75.69 639 ARG A CA 1
ATOM 4539 C C . ARG A 1 639 ? 11.627 20.676 -1.780 1.00 75.69 639 ARG A C 1
ATOM 4541 O O . ARG A 1 639 ? 12.737 20.203 -1.553 1.00 75.69 639 ARG A O 1
ATOM 4548 N N . ALA A 1 640 ? 11.490 21.806 -2.472 1.00 84.25 640 ALA A N 1
ATOM 4549 C CA . ALA A 1 640 ? 12.653 22.565 -2.940 1.00 84.25 640 ALA A CA 1
ATOM 4550 C C . ALA A 1 640 ? 13.435 23.233 -1.785 1.00 84.25 640 ALA A C 1
ATOM 4552 O O . ALA A 1 640 ? 14.663 23.322 -1.841 1.00 84.25 640 ALA A O 1
ATOM 4553 N N . ALA A 1 641 ? 12.757 23.641 -0.706 1.00 82.88 641 ALA A N 1
ATOM 4554 C CA . ALA A 1 641 ? 13.397 24.172 0.500 1.00 82.88 641 ALA A CA 1
ATOM 4555 C C . ALA A 1 641 ? 14.133 23.073 1.288 1.00 82.88 641 ALA A C 1
ATOM 4557 O O . ALA A 1 641 ? 15.184 23.325 1.881 1.00 82.88 641 ALA A O 1
ATOM 4558 N N . GLU A 1 642 ? 13.615 21.843 1.253 1.00 77.81 642 GLU A N 1
ATOM 4559 C CA . GLU A 1 642 ? 14.272 20.642 1.771 1.00 77.81 642 GLU A CA 1
ATOM 4560 C C . GLU A 1 642 ? 15.513 20.273 0.938 1.00 77.81 642 GLU A C 1
ATOM 4562 O O . GLU A 1 642 ? 16.576 19.997 1.496 1.00 77.81 642 GLU A O 1
ATOM 4567 N N . LEU A 1 643 ? 15.428 20.357 -0.395 1.00 79.62 643 LEU A N 1
ATOM 4568 C CA . LEU A 1 643 ? 16.569 20.147 -1.293 1.00 79.62 643 LEU A CA 1
ATOM 4569 C C . LEU A 1 643 ? 17.717 21.135 -1.009 1.00 79.62 643 LEU A C 1
ATOM 4571 O O . LEU A 1 643 ? 18.880 20.745 -1.076 1.00 79.62 643 LEU A O 1
ATOM 4575 N N . GLY A 1 644 ? 17.397 22.382 -0.643 1.00 74.50 644 GLY A N 1
ATOM 4576 C CA . GLY A 1 644 ? 18.377 23.386 -0.211 1.00 74.50 644 GLY A CA 1
ATOM 4577 C C . GLY A 1 644 ? 18.910 23.210 1.218 1.00 74.50 644 GLY A C 1
ATOM 4578 O O . GLY A 1 644 ? 20.000 23.695 1.516 1.00 74.50 644 GLY A O 1
ATOM 4579 N N . ALA A 1 645 ? 18.198 22.481 2.085 1.00 72.44 645 ALA A N 1
ATOM 4580 C CA . ALA A 1 645 ? 18.695 22.084 3.406 1.00 72.44 645 ALA A CA 1
ATOM 4581 C C . ALA A 1 645 ? 19.725 20.938 3.320 1.00 72.44 645 ALA A C 1
ATOM 4583 O O . ALA A 1 645 ? 20.637 20.831 4.145 1.00 72.44 645 ALA A O 1
ATOM 4584 N N . ARG A 1 646 ? 19.579 20.058 2.321 1.00 67.00 646 ARG A N 1
ATOM 4585 C CA . ARG A 1 646 ? 20.436 18.884 2.105 1.00 67.00 646 ARG A CA 1
ATOM 4586 C C . ARG A 1 646 ? 21.777 19.292 1.474 1.00 67.00 646 ARG A C 1
ATOM 4588 O O . ARG A 1 646 ? 21.831 19.997 0.470 1.00 67.00 646 ARG A O 1
ATOM 4595 N N . ARG A 1 647 ? 22.897 18.779 2.006 1.00 57.91 647 ARG A N 1
ATOM 4596 C CA . ARG A 1 647 ? 24.224 18.937 1.374 1.00 57.91 647 ARG A CA 1
ATOM 4597 C C . ARG A 1 647 ? 24.328 18.058 0.122 1.00 57.91 647 ARG A C 1
ATOM 4599 O O . ARG A 1 647 ? 24.777 16.913 0.197 1.00 57.91 647 ARG A O 1
ATOM 4606 N N . LEU A 1 648 ? 23.919 18.599 -1.025 1.00 64.31 648 LEU A N 1
ATOM 4607 C CA . LEU A 1 648 ? 24.075 17.952 -2.330 1.00 64.31 648 LEU A CA 1
ATOM 4608 C C . LEU A 1 648 ? 25.551 17.845 -2.742 1.00 64.31 648 LEU A C 1
ATOM 4610 O O . LEU A 1 648 ? 26.306 18.821 -2.678 1.00 64.31 648 LEU A O 1
ATOM 4614 N N . ARG A 1 649 ? 25.945 16.671 -3.248 1.00 59.91 649 ARG A N 1
ATOM 4615 C CA . ARG A 1 649 ? 27.258 16.432 -3.867 1.00 59.91 649 ARG A CA 1
ATOM 4616 C C . ARG A 1 649 ? 27.282 16.962 -5.306 1.00 59.91 649 ARG A C 1
ATOM 4618 O O . ARG A 1 649 ? 27.247 16.199 -6.260 1.00 59.91 649 ARG A O 1
ATOM 4625 N N . LEU A 1 650 ? 27.340 18.283 -5.452 1.00 67.75 650 LEU A N 1
ATOM 4626 C CA . LEU A 1 650 ? 27.557 18.946 -6.744 1.00 67.75 650 LEU A CA 1
ATOM 4627 C C . LEU A 1 650 ? 29.067 19.162 -7.000 1.00 67.75 650 LEU A C 1
ATOM 4629 O O . LEU A 1 650 ? 29.780 19.476 -6.039 1.00 67.75 650 LEU A O 1
ATOM 4633 N N . PRO A 1 651 ? 29.559 19.063 -8.253 1.00 64.94 651 PRO A N 1
ATOM 4634 C CA . PRO A 1 651 ? 30.962 19.306 -8.607 1.00 64.94 651 PRO A CA 1
ATOM 4635 C C . PRO A 1 651 ? 31.402 20.759 -8.349 1.00 64.94 651 PRO A C 1
ATOM 4637 O O . PRO A 1 651 ? 30.584 21.653 -8.114 1.00 64.94 651 PRO A O 1
ATOM 4640 N N . GLN A 1 652 ? 32.714 21.002 -8.387 1.00 70.25 652 GLN A N 1
ATOM 4641 C CA . GLN A 1 652 ? 33.330 22.322 -8.176 1.00 70.25 652 GLN A CA 1
ATOM 4642 C C . GLN A 1 652 ? 33.403 23.122 -9.491 1.00 70.25 652 GLN A C 1
ATOM 4644 O O . GLN A 1 652 ? 34.473 23.517 -9.938 1.00 70.25 652 GLN A O 1
ATOM 4649 N N . GLU A 1 653 ? 32.246 23.330 -10.120 1.00 77.25 653 GLU A N 1
ATOM 4650 C CA . GLU A 1 653 ? 32.095 24.061 -11.387 1.00 77.25 653 GLU A CA 1
ATOM 4651 C C . GLU A 1 653 ? 31.282 25.353 -11.182 1.00 77.25 653 GLU A C 1
ATOM 4653 O O . GLU A 1 653 ? 30.358 25.348 -10.363 1.00 77.25 653 GLU A O 1
ATOM 4658 N N . PRO A 1 654 ? 31.515 26.448 -11.937 1.00 76.12 654 PRO A N 1
ATOM 4659 C CA . PRO A 1 654 ? 30.836 27.731 -11.711 1.00 76.12 654 PRO A CA 1
ATOM 4660 C C . PRO A 1 654 ? 29.299 27.656 -11.740 1.00 76.12 654 PRO A C 1
ATOM 4662 O O . PRO A 1 654 ? 28.625 28.315 -10.948 1.00 76.12 654 PRO A O 1
ATOM 4665 N N . ALA A 1 655 ? 28.730 26.821 -12.616 1.00 77.50 655 ALA A N 1
ATOM 4666 C CA . ALA A 1 655 ? 27.283 26.597 -12.683 1.00 77.50 655 ALA A CA 1
ATOM 4667 C C . ALA A 1 655 ? 26.747 25.819 -11.465 1.00 77.50 655 ALA A C 1
ATOM 4669 O O . ALA A 1 655 ? 25.657 26.105 -10.972 1.00 77.50 655 ALA A O 1
ATOM 4670 N N . ALA A 1 656 ? 27.527 24.863 -10.956 1.00 79.25 656 ALA A N 1
ATOM 4671 C CA . ALA A 1 656 ? 27.188 24.076 -9.775 1.00 79.25 656 ALA A CA 1
ATOM 4672 C C . ALA A 1 656 ? 27.307 24.905 -8.484 1.00 79.25 656 ALA A C 1
ATOM 4674 O O . ALA A 1 656 ? 26.468 24.773 -7.594 1.00 79.25 656 ALA A O 1
ATOM 4675 N N . GLU A 1 657 ? 28.287 25.811 -8.407 1.00 81.19 657 GLU A N 1
ATOM 4676 C CA . GLU A 1 657 ? 28.408 26.783 -7.317 1.00 81.19 657 GLU A CA 1
ATOM 4677 C C . GLU A 1 657 ? 27.223 27.757 -7.304 1.00 81.19 657 GLU A C 1
ATOM 4679 O O . GLU A 1 657 ? 26.618 27.985 -6.255 1.00 81.19 657 GLU A O 1
ATOM 4684 N N . ARG A 1 658 ? 26.810 28.257 -8.481 1.00 86.25 658 ARG A N 1
ATOM 4685 C CA . ARG A 1 658 ? 25.612 29.101 -8.610 1.00 86.25 658 ARG A CA 1
ATOM 4686 C C . ARG A 1 658 ? 24.347 28.373 -8.142 1.00 86.25 658 ARG A C 1
ATOM 4688 O O . ARG A 1 658 ? 23.562 28.963 -7.403 1.00 86.25 658 ARG A O 1
ATOM 4695 N N . LEU A 1 659 ? 24.160 27.104 -8.517 1.00 88.31 659 LEU A N 1
ATOM 4696 C CA . LEU A 1 659 ? 23.028 26.297 -8.045 1.00 88.31 659 LEU A CA 1
ATOM 4697 C C . LEU A 1 659 ? 23.071 26.080 -6.524 1.00 88.31 659 LEU A C 1
ATOM 4699 O O . LEU A 1 659 ? 22.045 26.221 -5.861 1.00 88.31 659 LEU A O 1
ATOM 4703 N N . ARG A 1 660 ? 24.248 25.800 -5.950 1.00 86.00 660 ARG A N 1
ATOM 4704 C CA . ARG A 1 660 ? 24.426 25.620 -4.499 1.00 86.00 660 ARG A CA 1
ATOM 4705 C C . ARG A 1 660 ? 24.100 26.899 -3.717 1.00 86.00 660 ARG A C 1
ATOM 4707 O O . ARG A 1 660 ? 23.409 26.838 -2.698 1.00 86.00 660 ARG A O 1
ATOM 4714 N N . ALA A 1 661 ? 24.534 28.055 -4.218 1.00 86.25 661 ALA A N 1
ATOM 4715 C CA . ALA A 1 661 ? 24.197 29.359 -3.654 1.00 86.25 661 ALA A CA 1
ATOM 4716 C C . ALA A 1 661 ? 22.688 29.656 -3.746 1.00 86.25 661 ALA A C 1
ATOM 4718 O O . ALA A 1 661 ? 22.084 30.048 -2.749 1.00 86.25 661 ALA A O 1
ATOM 4719 N N . ALA A 1 662 ? 22.063 29.405 -4.902 1.00 89.88 662 ALA A N 1
ATOM 4720 C CA . ALA A 1 662 ? 20.635 29.646 -5.109 1.00 89.88 662 ALA A CA 1
ATOM 4721 C C . ALA A 1 662 ? 19.745 28.735 -4.241 1.00 89.88 662 ALA A C 1
ATOM 4723 O O . ALA A 1 662 ? 18.792 29.212 -3.632 1.00 89.88 662 ALA A O 1
ATOM 4724 N N . LEU A 1 663 ? 20.097 27.451 -4.098 1.00 89.00 663 LEU A N 1
ATOM 4725 C CA . LEU A 1 663 ? 19.439 26.517 -3.173 1.00 89.00 663 LEU A CA 1
ATOM 4726 C C . LEU A 1 663 ? 19.534 26.979 -1.710 1.00 89.00 663 LEU A C 1
ATOM 4728 O O . LEU A 1 663 ? 18.551 26.909 -0.974 1.00 89.00 663 LEU A O 1
ATOM 4732 N N . THR A 1 664 ? 20.697 27.496 -1.301 1.00 86.62 664 THR A N 1
ATOM 4733 C CA . THR A 1 664 ? 20.910 28.021 0.059 1.00 86.62 664 THR A CA 1
ATOM 4734 C C . THR A 1 664 ? 20.064 29.273 0.311 1.00 86.62 664 THR A C 1
ATOM 4736 O O . THR A 1 664 ? 19.403 29.377 1.345 1.00 86.62 664 THR A O 1
ATOM 4739 N N . ALA A 1 665 ? 20.037 30.207 -0.646 1.00 86.56 665 ALA A N 1
ATOM 4740 C CA . ALA A 1 665 ? 19.217 31.415 -0.572 1.00 86.56 665 ALA A CA 1
ATOM 4741 C C . ALA A 1 665 ? 17.713 31.088 -0.564 1.00 86.56 665 ALA A C 1
ATOM 4743 O O . ALA A 1 665 ? 16.961 31.668 0.219 1.00 86.56 665 ALA A O 1
ATOM 4744 N N . TYR A 1 666 ? 17.282 30.113 -1.373 1.00 91.38 666 TYR A N 1
ATOM 4745 C CA . TYR A 1 666 ? 15.897 29.651 -1.399 1.00 91.38 666 TYR A CA 1
ATOM 4746 C C . TYR A 1 666 ? 15.462 29.025 -0.075 1.00 91.38 666 TYR A C 1
ATOM 4748 O O . TYR A 1 666 ? 14.418 29.389 0.457 1.00 91.38 666 TYR A O 1
ATOM 4756 N N . HIS A 1 667 ? 16.285 28.149 0.507 1.00 88.00 667 HIS A N 1
ATOM 4757 C CA . HIS A 1 667 ? 16.019 27.561 1.819 1.00 88.00 667 HIS A CA 1
ATOM 4758 C C . HIS A 1 667 ? 15.839 28.635 2.911 1.00 88.00 667 HIS A C 1
ATOM 4760 O O . HIS A 1 667 ? 14.914 28.546 3.722 1.00 88.00 667 HIS A O 1
ATOM 4766 N N . GLN A 1 668 ? 16.673 29.682 2.908 1.00 84.00 668 GLN A N 1
ATOM 4767 C CA . GLN A 1 668 ? 16.561 30.804 3.849 1.00 84.00 668 GLN A CA 1
ATOM 4768 C C . GLN A 1 668 ? 15.275 31.621 3.633 1.00 84.00 668 GLN A C 1
ATOM 4770 O O . GLN A 1 668 ? 14.570 31.907 4.601 1.00 84.00 668 GLN A O 1
ATOM 4775 N N . ALA A 1 669 ? 14.941 31.951 2.380 1.00 84.19 669 ALA A N 1
ATOM 4776 C CA . ALA A 1 669 ? 13.723 32.687 2.031 1.00 84.19 669 ALA A CA 1
ATOM 4777 C C . ALA A 1 669 ? 12.449 31.899 2.384 1.00 84.19 669 ALA A C 1
ATOM 4779 O O . ALA A 1 669 ? 11.534 32.436 3.005 1.00 84.19 669 ALA A O 1
ATOM 4780 N N . ALA A 1 670 ? 12.412 30.605 2.053 1.00 84.38 670 ALA A N 1
ATOM 4781 C CA . ALA A 1 670 ? 11.309 29.699 2.363 1.00 84.38 670 ALA A CA 1
ATOM 4782 C C . ALA A 1 670 ? 11.095 29.563 3.878 1.00 84.38 670 ALA A C 1
ATOM 4784 O O . ALA A 1 670 ? 9.981 29.772 4.361 1.00 84.38 670 ALA A O 1
ATOM 4785 N N . THR A 1 671 ? 12.169 29.323 4.638 1.00 80.88 671 THR A N 1
ATOM 4786 C CA . THR A 1 671 ? 12.110 29.218 6.106 1.00 80.88 671 THR A CA 1
ATOM 4787 C C . THR A 1 671 ? 11.553 30.498 6.734 1.00 80.88 671 THR A C 1
ATOM 4789 O O . THR A 1 671 ? 10.680 30.440 7.598 1.00 80.88 671 THR A O 1
ATOM 4792 N N . ALA A 1 672 ? 12.005 31.668 6.275 1.00 78.94 672 ALA A N 1
ATOM 4793 C CA . ALA A 1 672 ? 11.538 32.950 6.795 1.00 78.94 672 ALA A CA 1
ATOM 4794 C C . ALA A 1 672 ? 10.116 33.332 6.330 1.00 78.94 672 ALA A C 1
ATOM 4796 O O . ALA A 1 672 ? 9.442 34.106 7.007 1.00 78.94 672 ALA A O 1
ATOM 4797 N N . ALA A 1 673 ? 9.633 32.750 5.228 1.00 78.31 673 ALA A N 1
ATOM 4798 C CA . ALA A 1 673 ? 8.238 32.810 4.790 1.00 78.31 673 ALA A CA 1
ATOM 4799 C C . ALA A 1 673 ? 7.318 31.802 5.520 1.00 78.31 673 ALA A C 1
ATOM 4801 O O . ALA A 1 673 ? 6.148 31.672 5.162 1.00 78.31 673 ALA A O 1
ATOM 4802 N N . GLY A 1 674 ? 7.825 31.073 6.524 1.00 74.75 674 GLY A N 1
ATOM 4803 C CA . GLY A 1 674 ? 7.065 30.068 7.276 1.00 74.75 674 GLY A CA 1
ATOM 4804 C C . GLY A 1 674 ? 6.890 28.730 6.550 1.00 74.75 674 GLY A C 1
ATOM 4805 O O . GLY A 1 674 ? 6.119 27.888 7.004 1.00 74.75 674 GLY A O 1
ATOM 4806 N N . ILE A 1 675 ? 7.599 28.509 5.440 1.00 77.38 675 ILE A N 1
ATOM 4807 C CA . ILE A 1 675 ? 7.622 27.234 4.719 1.00 77.38 675 ILE A CA 1
ATOM 4808 C C . ILE A 1 675 ? 8.673 26.351 5.391 1.00 77.38 675 ILE A C 1
ATOM 4810 O O . ILE A 1 675 ? 9.861 26.421 5.075 1.00 77.38 675 ILE A O 1
ATOM 4814 N N . THR A 1 676 ? 8.240 25.536 6.349 1.00 56.69 676 THR A N 1
ATOM 4815 C CA . THR A 1 676 ? 9.110 24.588 7.048 1.00 56.69 676 THR A CA 1
ATOM 4816 C C . THR A 1 676 ? 9.496 23.415 6.135 1.00 56.69 676 THR A C 1
ATOM 4818 O O . THR A 1 676 ? 8.616 22.664 5.709 1.00 56.69 676 THR A O 1
ATOM 4821 N N . PRO A 1 677 ? 10.794 23.195 5.845 1.00 53.59 677 PRO A N 1
ATOM 4822 C CA . PRO A 1 677 ? 11.245 21.910 5.316 1.00 53.59 677 PRO A CA 1
ATOM 4823 C C . PRO A 1 677 ? 11.053 20.822 6.385 1.00 53.59 677 PRO A C 1
ATOM 4825 O O . PRO A 1 677 ? 11.083 21.128 7.582 1.00 53.59 677 PRO A O 1
ATOM 4828 N N . SER A 1 678 ? 10.853 19.560 5.976 1.00 44.44 678 SER A N 1
ATOM 4829 C CA . SER A 1 678 ? 10.639 18.480 6.952 1.00 44.44 678 SER A CA 1
ATOM 4830 C C . SER A 1 678 ? 11.843 18.340 7.888 1.00 44.44 678 SER A C 1
ATOM 4832 O O . SER A 1 678 ? 12.998 18.524 7.487 1.00 44.44 678 SER A O 1
ATOM 4834 N N . ALA A 1 679 ? 11.567 18.068 9.162 1.00 35.47 679 ALA A N 1
ATOM 4835 C CA . ALA A 1 679 ? 12.547 18.162 10.233 1.00 35.47 679 ALA A CA 1
ATOM 4836 C C . ALA A 1 679 ? 13.535 16.984 10.215 1.00 35.47 679 ALA A C 1
ATOM 4838 O O . ALA A 1 679 ? 13.355 15.990 10.917 1.00 35.47 679 ALA A O 1
ATOM 4839 N N . LEU A 1 680 ? 14.633 17.129 9.468 1.00 31.36 680 LEU A N 1
ATOM 4840 C CA . LEU A 1 680 ? 15.839 16.338 9.715 1.00 31.36 680 LEU A CA 1
ATOM 4841 C C . LEU A 1 680 ? 16.401 16.676 11.110 1.00 31.36 680 LEU A C 1
ATOM 4843 O O . LEU A 1 680 ? 16.430 17.853 11.489 1.00 31.36 680 LEU A O 1
ATOM 4847 N N . PRO A 1 681 ? 16.872 15.683 11.887 1.00 28.53 681 PRO A N 1
ATOM 4848 C CA . PRO A 1 681 ? 17.438 15.936 13.204 1.00 28.53 681 PRO A CA 1
ATOM 4849 C C . PRO A 1 681 ? 18.707 16.785 13.081 1.00 28.53 681 PRO A C 1
ATOM 4851 O O . PRO A 1 681 ? 19.648 16.432 12.368 1.00 28.53 681 PRO A O 1
ATOM 4854 N N . ALA A 1 682 ? 18.753 17.903 13.808 1.00 29.36 682 ALA A N 1
ATOM 4855 C CA . ALA A 1 682 ? 19.977 18.682 13.934 1.00 29.36 682 ALA A CA 1
ATOM 4856 C C . ALA A 1 682 ? 21.072 17.820 14.598 1.00 29.36 682 ALA A C 1
ATOM 4858 O O . ALA A 1 682 ? 20.782 17.134 15.584 1.00 29.36 682 ALA A O 1
ATOM 4859 N N . PRO A 1 683 ? 22.328 17.848 14.112 1.00 29.20 683 PRO A N 1
ATOM 4860 C CA . PRO A 1 683 ? 23.409 17.107 14.747 1.00 29.20 683 PRO A CA 1
ATOM 4861 C C . PRO A 1 683 ? 23.636 17.652 16.160 1.00 29.20 683 PRO A C 1
ATOM 4863 O O . PRO A 1 683 ? 23.962 18.827 16.340 1.00 29.20 683 PRO A O 1
ATOM 4866 N N . ALA A 1 684 ? 23.464 16.794 17.166 1.00 29.22 684 ALA A N 1
ATOM 4867 C CA . ALA A 1 684 ? 23.728 17.159 18.550 1.00 29.22 684 ALA A CA 1
ATOM 4868 C C . ALA A 1 684 ? 25.213 17.548 18.719 1.00 29.22 684 ALA A C 1
ATOM 4870 O O . ALA A 1 684 ? 26.089 16.822 18.236 1.00 29.22 684 ALA A O 1
ATOM 4871 N N . PRO A 1 685 ? 25.533 18.665 19.398 1.00 30.77 685 PRO A N 1
ATOM 4872 C CA . PRO A 1 685 ? 26.918 19.038 19.647 1.00 30.77 685 PRO A CA 1
ATOM 4873 C C . PRO A 1 685 ? 27.579 18.011 20.575 1.00 30.77 685 PRO A C 1
ATOM 4875 O O . PRO A 1 685 ? 27.066 17.704 21.651 1.00 30.77 685 PRO A O 1
ATOM 4878 N N . ALA A 1 686 ? 28.737 17.489 20.169 1.00 37.84 686 ALA A N 1
ATOM 4879 C CA . ALA A 1 686 ? 29.515 16.561 20.983 1.00 37.84 686 ALA A CA 1
ATOM 4880 C C . ALA A 1 686 ? 30.003 17.250 22.273 1.00 37.84 686 ALA A C 1
ATOM 4882 O O . ALA A 1 686 ? 30.746 18.231 22.213 1.00 37.84 686 ALA A O 1
ATOM 4883 N N . GLY A 1 687 ? 29.591 16.731 23.436 1.00 30.89 687 GLY A N 1
ATOM 4884 C CA . GLY A 1 687 ? 29.767 17.394 24.733 1.00 30.89 687 GLY A CA 1
ATOM 4885 C C . GLY A 1 687 ? 29.997 16.441 25.911 1.00 30.89 687 GLY A C 1
ATOM 4886 O O . GLY A 1 687 ? 29.095 16.200 26.698 1.00 30.89 687 GLY A O 1
ATOM 4887 N N . VAL A 1 688 ? 31.228 15.931 26.011 1.00 30.08 688 VAL A N 1
ATOM 4888 C CA . VAL A 1 688 ? 32.010 15.685 27.248 1.00 30.08 688 VAL A CA 1
ATOM 4889 C C . VAL A 1 688 ? 31.277 15.185 28.521 1.00 30.08 688 VAL A C 1
ATOM 4891 O O . VAL A 1 688 ? 30.663 15.942 29.262 1.00 30.08 688 VAL A O 1
ATOM 4894 N N . THR A 1 689 ? 31.510 13.903 28.827 1.00 31.05 689 THR A N 1
ATOM 4895 C CA . THR A 1 689 ? 31.606 13.230 30.150 1.00 31.05 689 THR A CA 1
ATOM 4896 C C . THR A 1 689 ? 31.274 13.992 31.457 1.00 31.05 689 THR A C 1
ATOM 4898 O O . THR A 1 689 ? 31.966 14.944 31.818 1.00 31.05 689 THR A O 1
ATOM 4901 N N . GLY A 1 690 ? 30.393 13.422 32.297 1.00 29.78 690 GLY A N 1
ATOM 4902 C CA . GLY A 1 690 ? 30.250 13.756 33.732 1.00 29.78 690 GLY A CA 1
ATOM 4903 C C . GLY A 1 690 ? 29.245 12.834 34.466 1.00 29.78 690 GLY A C 1
ATOM 4904 O O . GLY A 1 690 ? 28.256 12.454 33.842 1.00 29.78 690 GLY A O 1
ATOM 4905 N N . PRO A 1 691 ? 29.474 12.399 35.729 1.00 32.81 691 PRO A N 1
ATOM 4906 C CA . PRO A 1 691 ? 28.806 11.207 36.275 1.00 32.81 691 PRO A CA 1
ATOM 4907 C C . PRO A 1 691 ? 27.517 11.423 37.100 1.00 32.81 691 PRO A C 1
ATOM 4909 O O . PRO A 1 691 ? 27.248 12.478 37.668 1.00 32.81 691 PRO A O 1
ATOM 4912 N N . VAL A 1 692 ? 26.777 10.315 37.206 1.00 32.25 692 VAL A N 1
ATOM 4913 C CA . VAL A 1 692 ? 25.522 10.052 37.938 1.00 32.25 692 VAL A CA 1
ATOM 4914 C C . VAL A 1 692 ? 25.536 10.448 39.425 1.00 32.25 692 VAL A C 1
ATOM 4916 O O . VAL A 1 692 ? 26.510 10.189 40.131 1.00 32.25 692 VAL A O 1
ATOM 4919 N N . ARG A 1 693 ? 24.375 10.874 39.956 1.00 28.28 693 ARG A N 1
ATOM 4920 C CA . ARG A 1 693 ? 23.962 10.544 41.338 1.00 28.28 693 ARG A CA 1
ATOM 4921 C C . ARG A 1 693 ? 22.427 10.406 41.489 1.00 28.28 693 ARG A C 1
ATOM 4923 O O . ARG A 1 693 ? 21.711 11.119 40.793 1.00 28.28 693 ARG A O 1
ATOM 4930 N N . PRO A 1 694 ? 21.913 9.502 42.354 1.00 36.47 694 PRO A N 1
ATOM 4931 C CA . PRO A 1 694 ? 20.486 9.168 42.436 1.00 36.47 694 PRO A CA 1
ATOM 4932 C C . PRO A 1 694 ? 19.760 9.862 43.602 1.00 36.47 694 PRO A C 1
ATOM 4934 O O . PRO A 1 694 ? 20.391 10.226 44.595 1.00 36.47 694 PRO A O 1
ATOM 4937 N N . VAL A 1 695 ? 18.424 9.938 43.534 1.00 27.97 695 VAL A N 1
ATOM 4938 C CA . VAL A 1 695 ? 17.548 10.221 44.690 1.00 27.97 695 VAL A CA 1
ATOM 4939 C C . VAL A 1 695 ? 16.340 9.271 44.684 1.00 27.97 695 VAL A C 1
ATOM 4941 O O . VAL A 1 695 ? 15.804 8.928 43.634 1.00 27.97 695 VAL A O 1
ATOM 4944 N N . THR A 1 696 ? 15.981 8.804 45.878 1.00 28.91 696 THR A N 1
ATOM 4945 C CA . THR A 1 696 ? 15.008 7.750 46.216 1.00 28.91 696 THR A CA 1
ATOM 4946 C C . THR A 1 696 ? 13.529 8.204 46.223 1.00 28.91 696 THR A C 1
ATOM 4948 O O . THR A 1 696 ? 13.264 9.405 46.250 1.00 28.91 696 THR A O 1
ATOM 4951 N N . PRO A 1 697 ? 12.556 7.262 46.212 1.00 36.56 697 PRO A N 1
ATOM 4952 C CA . PRO A 1 697 ? 11.106 7.540 46.184 1.00 36.56 697 PRO A CA 1
ATOM 4953 C C . PRO A 1 697 ? 10.504 7.763 47.588 1.00 36.56 697 PRO A C 1
ATOM 4955 O O . PRO A 1 697 ? 11.228 7.538 48.556 1.00 36.56 697 PRO A O 1
ATOM 4958 N N . VAL A 1 698 ? 9.193 8.117 47.665 1.00 25.47 698 VAL A N 1
ATOM 4959 C CA . VAL A 1 698 ? 8.191 8.016 48.791 1.00 25.47 698 VAL A CA 1
ATOM 4960 C C . VAL A 1 698 ? 7.219 9.232 48.778 1.00 25.47 698 VAL A C 1
ATOM 4962 O O . VAL A 1 698 ? 7.709 10.332 48.536 1.00 25.47 698 VAL A O 1
ATOM 4965 N N . PRO A 1 699 ? 5.905 9.145 49.132 1.00 30.45 699 PRO A N 1
ATOM 4966 C CA . PRO A 1 699 ? 4.896 8.065 49.030 1.00 30.45 699 PRO A CA 1
ATOM 4967 C C . PRO A 1 699 ? 3.524 8.544 48.439 1.00 30.45 699 PRO A C 1
ATOM 4969 O O . PRO A 1 699 ? 3.368 9.697 48.053 1.00 30.45 699 PRO A O 1
ATOM 4972 N N . ALA A 1 700 ? 2.491 7.685 48.444 1.00 32.78 700 ALA A N 1
ATOM 4973 C CA . ALA A 1 700 ? 1.072 8.068 48.271 1.00 32.78 700 ALA A CA 1
ATOM 4974 C C . ALA A 1 700 ? 0.353 8.237 49.632 1.00 32.78 700 ALA A C 1
ATOM 4976 O O . ALA A 1 700 ? 0.727 7.549 50.587 1.00 32.78 700 ALA A O 1
ATOM 4977 N N . PRO A 1 701 ? -0.630 9.156 49.757 1.00 29.94 701 PRO A N 1
ATOM 4978 C CA . PRO A 1 701 ? -2.010 8.783 50.173 1.00 29.94 701 PRO A CA 1
ATOM 4979 C C . PRO A 1 701 ? -3.102 9.787 49.674 1.00 29.94 701 PRO A C 1
ATOM 4981 O O . PRO A 1 701 ? -2.750 10.749 48.993 1.00 29.94 701 PRO A O 1
ATOM 4984 N N . PRO A 1 702 ? -4.392 9.714 50.092 1.00 30.11 702 PRO A N 1
ATOM 4985 C CA . PRO A 1 702 ? -5.246 8.568 50.441 1.00 30.11 702 PRO A CA 1
ATOM 4986 C C . PRO A 1 702 ? -6.571 8.509 49.627 1.00 30.11 702 PRO A C 1
ATOM 4988 O O . PRO A 1 702 ? -6.951 9.435 48.917 1.00 30.11 702 PRO A O 1
ATOM 4991 N N . THR A 1 703 ? -7.316 7.416 49.803 1.00 24.73 703 THR A N 1
ATOM 4992 C CA . THR A 1 703 ? -8.683 7.183 49.294 1.00 24.73 703 THR A CA 1
ATOM 4993 C C . THR A 1 703 ? -9.746 8.063 49.974 1.00 24.73 703 THR A C 1
ATOM 4995 O O . THR A 1 703 ? -9.669 8.289 51.181 1.00 24.73 703 THR A O 1
ATOM 4998 N N . ALA A 1 704 ? -10.805 8.436 49.245 1.00 26.06 704 ALA A N 1
ATOM 4999 C CA . ALA A 1 704 ? -12.080 8.894 49.807 1.00 26.06 704 ALA A CA 1
ATOM 5000 C C . ALA A 1 704 ? -13.262 8.210 49.087 1.00 26.06 704 ALA A C 1
ATOM 5002 O O . ALA A 1 704 ? -13.242 8.066 47.866 1.00 26.06 704 ALA A O 1
ATOM 5003 N N . SER A 1 705 ? -14.264 7.783 49.858 1.00 22.95 705 SER A N 1
ATOM 5004 C CA . SER A 1 705 ? -15.497 7.107 49.406 1.00 22.95 705 SER A CA 1
ATOM 5005 C C . SER A 1 705 ? -16.732 7.983 49.703 1.00 22.95 705 SER A C 1
ATOM 5007 O O . SER A 1 705 ? -16.556 9.054 50.280 1.00 22.95 705 SER A O 1
ATOM 5009 N N . LEU A 1 706 ? -17.947 7.458 49.433 1.00 22.58 706 LEU A N 1
ATOM 5010 C CA . LEU A 1 706 ? -19.302 8.040 49.651 1.00 22.58 706 LEU A CA 1
ATOM 5011 C C . LEU A 1 706 ? -19.831 8.865 48.450 1.00 22.58 706 LEU A C 1
ATOM 5013 O O . LEU A 1 706 ? -19.060 9.586 47.831 1.00 22.58 706 LEU A O 1
ATOM 5017 N N . GLU A 1 707 ? -21.117 8.843 48.067 1.00 22.23 707 GLU A N 1
ATOM 5018 C CA . GLU A 1 707 ? -22.229 7.890 48.302 1.00 22.23 707 GLU A CA 1
ATOM 5019 C C . GLU A 1 707 ? -23.314 8.084 47.205 1.00 22.23 707 GLU A C 1
ATOM 5021 O O . GLU A 1 707 ? -23.172 8.955 46.347 1.00 22.23 707 GLU A O 1
ATOM 5026 N N . VAL A 1 708 ? -24.372 7.260 47.185 1.00 22.27 708 VAL A N 1
ATOM 5027 C CA . VAL A 1 708 ? -25.387 7.203 46.103 1.00 22.27 708 VAL A CA 1
ATOM 5028 C C . VAL A 1 708 ? -26.675 7.959 46.455 1.00 22.27 708 VAL A C 1
ATOM 5030 O O . VAL A 1 708 ? -27.227 7.737 47.531 1.00 22.27 708 VAL A O 1
ATOM 5033 N N . THR A 1 709 ? -27.242 8.706 45.493 1.00 22.64 709 THR A N 1
ATOM 5034 C CA . THR A 1 709 ? -28.651 9.153 45.537 1.00 22.64 709 THR A CA 1
ATOM 5035 C C . THR A 1 709 ? -29.272 9.251 44.132 1.00 22.64 709 THR A C 1
ATOM 5037 O O . THR A 1 709 ? -28.761 9.973 43.279 1.00 22.64 709 THR A O 1
ATOM 5040 N N . GLU A 1 710 ? -30.393 8.560 43.891 1.00 23.55 710 GLU A N 1
ATOM 5041 C CA . GLU A 1 710 ? -31.294 8.794 42.738 1.00 23.55 710 GLU A CA 1
ATOM 5042 C C . GLU A 1 710 ? -32.241 9.984 43.026 1.00 23.55 710 GLU A C 1
ATOM 5044 O O . GLU A 1 710 ? -32.393 10.352 44.197 1.00 23.55 710 GLU A O 1
ATOM 5049 N N . PRO A 1 711 ? -32.916 10.590 42.017 1.00 28.33 711 PRO A N 1
ATOM 5050 C CA . PRO A 1 711 ? -34.298 10.137 41.761 1.00 28.33 711 PRO A CA 1
ATOM 5051 C C . PRO A 1 711 ? -34.900 10.330 40.338 1.00 28.33 711 PRO A C 1
ATOM 5053 O O . PRO A 1 711 ? -34.581 11.268 39.614 1.00 28.33 711 PRO A O 1
ATOM 5056 N N . ALA A 1 712 ? -35.949 9.528 40.095 1.00 22.86 712 ALA A N 1
ATOM 5057 C CA . ALA A 1 712 ? -37.193 9.818 39.349 1.00 22.86 712 ALA A CA 1
ATOM 5058 C C . ALA A 1 712 ? -37.226 9.883 37.799 1.00 22.86 712 ALA A C 1
ATOM 5060 O O . ALA A 1 712 ? -36.359 10.420 37.118 1.00 22.86 712 ALA A O 1
ATOM 5061 N N . ALA A 1 713 ? -38.330 9.346 37.258 1.00 24.20 713 ALA A N 1
ATOM 5062 C CA . ALA A 1 713 ? -38.642 9.193 35.834 1.00 24.20 713 ALA A CA 1
ATOM 5063 C C . ALA A 1 713 ? -39.810 10.095 35.378 1.00 24.20 713 ALA A C 1
ATOM 5065 O O . ALA A 1 713 ? -40.564 10.608 36.205 1.00 24.20 713 ALA A O 1
ATOM 5066 N N . ALA A 1 714 ? -40.001 10.226 34.058 1.00 25.16 714 ALA A N 1
ATOM 5067 C CA . ALA A 1 714 ? -41.189 10.828 33.447 1.00 25.16 714 ALA A CA 1
ATOM 5068 C C . ALA A 1 714 ? -41.582 10.107 32.138 1.00 25.16 714 ALA A C 1
ATOM 5070 O O . ALA A 1 714 ? -40.719 9.674 31.374 1.00 25.16 714 ALA A O 1
ATOM 5071 N N . GLU A 1 715 ? -42.891 9.976 31.910 1.00 24.48 715 GLU A N 1
ATOM 5072 C CA . GLU A 1 715 ? -43.533 9.224 30.818 1.00 24.48 715 GLU A CA 1
ATOM 5073 C C . GLU A 1 715 ? -43.886 10.093 29.580 1.00 24.48 715 GLU A C 1
ATOM 5075 O O . GLU A 1 715 ? -43.788 11.322 29.648 1.00 24.48 715 GLU A O 1
ATOM 5080 N N . PRO A 1 716 ? -44.249 9.488 28.423 1.00 30.55 716 PRO A N 1
ATOM 5081 C CA . PRO A 1 716 ? -44.366 10.190 27.139 1.00 30.55 716 PRO A CA 1
ATOM 5082 C C . PRO A 1 716 ? -45.769 10.757 26.840 1.00 30.55 716 PRO A C 1
ATOM 5084 O O . PRO A 1 716 ? -46.769 10.348 27.424 1.00 30.55 716 PRO A O 1
ATOM 5087 N N . THR A 1 717 ? -45.853 11.648 25.845 1.00 23.20 717 THR A N 1
ATOM 5088 C CA . THR A 1 717 ? -47.107 12.190 25.282 1.00 23.20 717 THR A CA 1
ATOM 5089 C C . THR A 1 717 ? -47.199 11.990 23.761 1.00 23.20 717 THR A C 1
ATOM 5091 O O . THR A 1 717 ? -46.198 11.710 23.100 1.00 23.20 717 THR A O 1
ATOM 5094 N N . ALA A 1 718 ? -48.426 12.050 23.228 1.00 25.86 718 ALA A N 1
ATOM 5095 C CA . ALA A 1 718 ? -48.835 11.369 21.994 1.00 25.86 718 ALA A CA 1
ATOM 5096 C C . ALA A 1 718 ? -49.193 12.281 20.796 1.00 25.86 718 ALA A C 1
ATOM 5098 O O . ALA A 1 718 ? -49.411 13.479 20.954 1.00 25.86 718 ALA A O 1
ATOM 5099 N N . ASP A 1 719 ? -49.241 11.630 19.627 1.00 24.81 719 ASP A N 1
ATOM 5100 C CA . ASP A 1 719 ? -50.015 11.834 18.384 1.00 24.81 719 ASP A CA 1
ATOM 5101 C C . ASP A 1 719 ? -50.673 13.184 18.016 1.00 24.81 719 ASP A C 1
ATOM 5103 O O . ASP A 1 719 ? -51.377 13.819 18.798 1.00 24.81 719 ASP A O 1
ATOM 5107 N N . ALA A 1 720 ? -50.603 13.498 16.713 1.00 26.84 720 ALA A N 1
ATOM 5108 C CA . ALA A 1 720 ? -51.622 14.267 15.990 1.00 26.84 720 ALA A CA 1
ATOM 5109 C C . ALA A 1 720 ? -51.684 13.851 14.500 1.00 26.84 720 ALA A C 1
ATOM 5111 O O . ALA A 1 720 ? -50.659 13.789 13.819 1.00 26.84 720 ALA A O 1
ATOM 5112 N N . GLU A 1 721 ? -52.891 13.572 14.001 1.00 24.11 721 GLU A N 1
ATOM 5113 C CA . GLU A 1 721 ? -53.192 13.174 12.614 1.00 24.11 721 GLU A CA 1
ATOM 5114 C C . GLU A 1 721 ? -53.329 14.369 11.649 1.00 24.11 721 GLU A C 1
ATOM 5116 O O . GLU A 1 721 ? -53.658 15.481 12.063 1.00 24.11 721 GLU A O 1
ATOM 5121 N N . ALA A 1 722 ? -53.234 14.103 10.339 1.00 23.61 722 ALA A N 1
ATOM 5122 C CA . ALA A 1 722 ? -54.023 14.802 9.316 1.00 23.61 722 ALA A CA 1
ATOM 5123 C C . ALA A 1 722 ? -54.219 13.908 8.074 1.00 23.61 722 ALA A C 1
ATOM 5125 O O . ALA A 1 722 ? -53.295 13.207 7.661 1.00 23.61 722 ALA A O 1
ATOM 5126 N N . ALA A 1 723 ? -55.422 13.934 7.490 1.00 24.98 723 ALA A N 1
ATOM 5127 C CA . ALA A 1 723 ? -55.839 13.099 6.355 1.00 24.98 723 ALA A CA 1
ATOM 5128 C C . ALA A 1 723 ? -56.269 13.977 5.133 1.00 24.98 723 ALA A C 1
ATOM 5130 O O . ALA A 1 723 ? -55.803 15.113 5.057 1.00 24.98 723 ALA A O 1
ATOM 5131 N N . PRO A 1 724 ? -56.993 13.489 4.099 1.00 36.81 724 PRO A N 1
ATOM 5132 C CA . PRO A 1 724 ? -56.533 13.575 2.708 1.00 36.81 724 PRO A CA 1
ATOM 5133 C C . PRO A 1 724 ? -57.267 14.619 1.839 1.00 36.81 724 PRO A C 1
ATOM 5135 O O . PRO A 1 724 ? -58.298 15.156 2.237 1.00 36.81 724 PRO A O 1
ATOM 5138 N N . GLY A 1 725 ? -56.774 14.851 0.613 1.00 24.20 725 GLY A N 1
ATOM 5139 C CA . GLY A 1 725 ? -57.437 15.712 -0.376 1.00 24.20 725 GLY A CA 1
ATOM 5140 C C . GLY A 1 725 ? -56.964 15.499 -1.821 1.00 24.20 725 GLY A C 1
ATOM 5141 O O . GLY A 1 725 ? -55.854 15.892 -2.157 1.00 24.20 725 GLY A O 1
ATOM 5142 N N . ASP A 1 726 ? -57.855 14.895 -2.613 1.00 26.16 726 ASP A N 1
ATOM 5143 C CA . ASP A 1 726 ? -58.109 15.007 -4.063 1.00 26.16 726 ASP A CA 1
ATOM 5144 C C . ASP A 1 726 ? -56.997 14.860 -5.127 1.00 26.16 726 ASP A C 1
ATOM 5146 O O . ASP A 1 726 ? -55.854 15.291 -5.002 1.00 26.16 726 ASP A O 1
ATOM 5150 N N . ALA A 1 727 ? -57.395 14.239 -6.243 1.00 27.64 727 ALA A N 1
ATOM 5151 C CA . ALA A 1 727 ? -56.561 13.915 -7.396 1.00 27.64 727 ALA A CA 1
ATOM 5152 C C . ALA A 1 727 ? -57.054 14.624 -8.666 1.00 27.64 727 ALA A C 1
ATOM 5154 O O . ALA A 1 727 ? -58.257 14.675 -8.908 1.00 27.64 727 ALA A O 1
ATOM 5155 N N . GLU A 1 728 ? -56.127 15.044 -9.531 1.00 25.67 728 GLU A N 1
ATOM 5156 C CA . GLU A 1 728 ? -56.393 15.288 -10.955 1.00 25.67 728 GLU A CA 1
ATOM 5157 C C . GLU A 1 728 ? -55.182 14.883 -11.819 1.00 25.67 728 GLU A C 1
ATOM 5159 O O . GLU A 1 728 ? -54.030 14.960 -11.388 1.00 25.67 728 GLU A O 1
ATOM 5164 N N . ASP A 1 729 ? -55.460 14.397 -13.031 1.00 28.84 729 ASP A N 1
ATOM 5165 C CA . ASP A 1 729 ? -54.514 13.743 -13.946 1.00 28.84 729 ASP A CA 1
ATOM 5166 C C . ASP A 1 729 ? -54.136 14.666 -15.119 1.00 28.84 729 ASP A C 1
ATOM 5168 O O . ASP A 1 729 ? -54.981 14.980 -15.960 1.00 28.84 729 ASP A O 1
ATOM 5172 N N . VAL A 1 730 ? -52.859 15.069 -15.214 1.00 27.92 730 VAL A N 1
ATOM 5173 C CA . VAL A 1 730 ? -52.305 15.738 -16.408 1.00 27.92 730 VAL A CA 1
ATOM 5174 C C . VAL A 1 730 ? -50.894 15.236 -16.754 1.00 27.92 730 VAL A C 1
ATOM 5176 O O . VAL A 1 730 ? -49.878 15.780 -16.333 1.00 27.92 730 VAL A O 1
ATOM 5179 N N . ARG A 1 731 ? -50.866 14.197 -17.594 1.00 25.56 731 ARG A N 1
ATOM 5180 C CA . ARG A 1 731 ? -49.897 13.893 -18.675 1.00 25.56 731 ARG A CA 1
ATOM 5181 C C . ARG A 1 731 ? -48.527 14.611 -18.690 1.00 25.56 731 ARG A C 1
ATOM 5183 O O . ARG A 1 731 ? -48.423 15.776 -19.057 1.00 25.56 731 ARG A O 1
ATOM 5190 N N . ALA A 1 732 ? -47.484 13.791 -18.537 1.00 34.69 732 ALA A N 1
ATOM 5191 C CA . ALA A 1 732 ? -46.206 13.805 -19.269 1.00 34.69 732 ALA A CA 1
ATOM 5192 C C . ALA A 1 732 ? -45.612 15.165 -19.714 1.00 34.69 732 ALA A C 1
ATOM 5194 O O . ALA A 1 732 ? -45.848 15.624 -20.834 1.00 34.69 732 ALA A O 1
ATOM 5195 N N . ALA A 1 733 ? -44.693 15.701 -18.903 1.00 25.03 733 ALA A N 1
ATOM 5196 C CA . ALA A 1 733 ? -43.677 16.657 -19.339 1.00 25.03 733 ALA A CA 1
ATOM 5197 C C . ALA A 1 733 ? -42.319 16.394 -18.650 1.00 25.03 733 ALA A C 1
ATOM 5199 O O . ALA A 1 733 ? -42.245 16.161 -17.447 1.00 25.03 733 ALA A O 1
ATOM 5200 N N . ASP A 1 734 ? -41.273 16.433 -19.470 1.00 28.61 734 ASP A N 1
ATOM 5201 C CA . ASP A 1 734 ? -39.832 16.275 -19.222 1.00 28.61 734 ASP A CA 1
ATOM 5202 C C . ASP A 1 734 ? -39.277 16.905 -17.907 1.00 28.61 734 ASP A C 1
ATOM 5204 O O . ASP A 1 734 ? -39.424 18.115 -17.703 1.00 28.61 734 ASP A O 1
ATOM 5208 N N . PRO A 1 735 ? -38.607 16.145 -17.007 1.00 27.12 735 PRO A N 1
ATOM 5209 C CA . PRO A 1 735 ? -38.096 16.655 -15.731 1.00 27.12 735 PRO A CA 1
ATOM 5210 C C . PRO A 1 735 ? -36.699 17.293 -15.851 1.00 27.12 735 PRO A C 1
ATOM 5212 O O . PRO A 1 735 ? -35.725 16.873 -15.217 1.00 27.12 735 PRO A O 1
ATOM 5215 N N . ALA A 1 736 ? -36.595 18.388 -16.602 1.00 24.62 736 ALA A N 1
ATOM 5216 C CA . ALA A 1 736 ? -35.416 19.246 -16.546 1.00 24.62 736 ALA A CA 1
ATOM 5217 C C . ALA A 1 736 ? -35.342 20.007 -15.201 1.00 24.62 736 ALA A C 1
ATOM 5219 O O . ALA A 1 736 ? -36.180 20.853 -14.906 1.00 24.62 736 ALA A O 1
ATOM 5220 N N . ARG A 1 737 ? -34.291 19.730 -14.412 1.00 28.47 737 ARG A N 1
ATOM 5221 C CA . ARG A 1 737 ? -33.731 20.547 -13.305 1.00 28.47 737 ARG A CA 1
ATOM 5222 C C . ARG A 1 737 ? -34.723 21.343 -12.426 1.00 28.47 737 ARG A C 1
ATOM 5224 O O . ARG A 1 737 ? -35.055 22.488 -12.723 1.00 28.47 737 ARG A O 1
ATOM 5231 N N . ARG A 1 738 ? -34.952 20.865 -11.196 1.00 23.47 738 ARG A N 1
ATOM 5232 C CA . ARG A 1 738 ? -35.235 21.743 -10.040 1.00 23.47 738 ARG A CA 1
ATOM 5233 C C . ARG A 1 738 ? -34.115 21.659 -9.007 1.00 23.47 738 ARG A C 1
ATOM 5235 O O . ARG A 1 738 ? -34.029 20.704 -8.243 1.00 23.47 738 ARG A O 1
ATOM 5242 N N . VAL A 1 739 ? -33.270 22.688 -8.971 1.00 26.97 739 VAL A N 1
ATOM 5243 C CA . VAL A 1 739 ? -32.439 22.986 -7.798 1.00 26.97 739 VAL A CA 1
ATOM 5244 C C . VAL A 1 739 ? -33.309 23.797 -6.847 1.00 26.97 739 VAL A C 1
ATOM 5246 O O . VAL A 1 739 ? -33.786 24.865 -7.219 1.00 26.97 739 VAL A O 1
ATOM 5249 N N . VAL A 1 740 ? -33.537 23.291 -5.636 1.00 27.08 740 VAL A N 1
ATOM 5250 C CA . VAL A 1 740 ? -34.208 24.064 -4.585 1.00 27.08 740 VAL A CA 1
ATOM 5251 C C . VAL A 1 740 ? -33.191 25.042 -4.003 1.00 27.08 740 VAL A C 1
ATOM 5253 O O . VAL A 1 740 ? -32.307 24.648 -3.241 1.00 27.08 740 VAL A O 1
ATOM 5256 N N . GLU A 1 741 ? -33.299 26.317 -4.374 1.00 29.66 741 GLU A N 1
ATOM 5257 C CA . GLU A 1 741 ? -32.633 27.391 -3.640 1.00 29.66 741 GLU A CA 1
ATOM 5258 C C . GLU A 1 741 ? -33.284 27.538 -2.260 1.00 29.66 741 GLU A C 1
ATOM 5260 O O . GLU A 1 741 ? -34.495 27.712 -2.136 1.00 29.66 741 GLU A O 1
ATOM 5265 N N . GLY A 1 742 ? -32.469 27.448 -1.210 1.00 25.80 742 GLY A N 1
ATOM 5266 C CA . GLY A 1 742 ? -32.927 27.523 0.171 1.00 25.80 742 GLY A CA 1
ATOM 5267 C C . GLY A 1 742 ? -31.803 27.967 1.097 1.00 25.80 742 GLY A C 1
ATOM 5268 O O . GLY A 1 742 ? -30.915 27.177 1.397 1.00 25.80 742 GLY A O 1
ATOM 5269 N N . VAL A 1 743 ? -31.874 29.241 1.498 1.00 24.25 743 VAL A N 1
ATOM 5270 C CA . VAL A 1 743 ? -31.242 29.913 2.653 1.00 24.25 743 VAL A CA 1
ATOM 5271 C C . VAL A 1 743 ? -29.885 29.361 3.125 1.00 24.25 743 VAL A C 1
ATOM 5273 O O . VAL A 1 743 ? -29.794 28.316 3.768 1.00 24.25 743 VAL A O 1
ATOM 5276 N N . VAL A 1 744 ? -28.828 30.155 2.924 1.00 27.84 744 VAL A N 1
ATOM 5277 C CA . VAL A 1 744 ? -27.516 29.918 3.544 1.00 27.84 744 VAL A CA 1
ATOM 5278 C C . VAL A 1 744 ? -27.615 30.144 5.055 1.00 27.84 744 VAL A C 1
ATOM 5280 O O . VAL A 1 744 ? -27.579 31.274 5.530 1.00 27.84 744 VAL A O 1
ATOM 5283 N N . MET A 1 745 ? -27.711 29.056 5.815 1.00 29.41 745 MET A N 1
ATOM 5284 C CA . MET A 1 745 ? -27.255 29.041 7.202 1.00 29.41 745 MET A CA 1
ATOM 5285 C C . MET A 1 745 ? -25.772 28.682 7.212 1.00 29.41 745 MET A C 1
ATOM 5287 O O . MET A 1 745 ? -25.400 27.637 6.674 1.00 29.41 745 MET A O 1
ATOM 5291 N N . GLU A 1 746 ? -24.933 29.524 7.821 1.00 31.80 746 GLU A N 1
ATOM 5292 C CA . GLU A 1 746 ? -23.525 29.189 8.042 1.00 31.80 746 GLU A CA 1
ATOM 5293 C C . GLU A 1 746 ? -23.426 27.882 8.837 1.00 31.80 746 GLU A C 1
ATOM 5295 O O . GLU A 1 746 ? -23.970 27.745 9.938 1.00 31.80 746 GLU A O 1
ATOM 5300 N N . ALA A 1 747 ? -22.757 26.890 8.250 1.00 42.16 747 ALA A N 1
ATOM 5301 C CA . ALA A 1 747 ? -22.433 25.664 8.958 1.00 42.16 747 ALA A CA 1
ATOM 5302 C C . ALA A 1 747 ? -21.354 25.975 10.011 1.00 42.16 747 ALA A C 1
ATOM 5304 O O . ALA A 1 747 ? -20.424 26.723 9.705 1.00 42.16 747 ALA A O 1
ATOM 5305 N N . PRO A 1 748 ? -21.437 25.409 11.231 1.00 47.91 748 PRO A N 1
ATOM 5306 C CA . PRO A 1 748 ? -20.376 25.577 12.216 1.00 47.91 748 PRO A CA 1
ATOM 5307 C C . PRO A 1 748 ? -19.055 25.052 11.643 1.00 47.91 748 PRO A C 1
ATOM 5309 O O . PRO A 1 748 ? -19.026 23.981 11.034 1.00 47.91 748 PRO A O 1
ATOM 5312 N N . SER A 1 749 ? -17.971 25.799 11.843 1.00 55.16 749 SER A N 1
ATOM 5313 C CA . SER A 1 749 ? -16.625 25.370 11.465 1.00 55.16 749 SER A CA 1
ATOM 5314 C C . SER A 1 749 ? -16.206 24.109 12.229 1.00 55.16 749 SER A C 1
ATOM 5316 O O . SER A 1 749 ? -16.697 23.827 13.327 1.00 55.16 749 SER A O 1
ATOM 5318 N N . ALA A 1 750 ? -15.292 23.338 11.635 1.00 57.59 750 ALA A N 1
ATOM 5319 C CA . ALA A 1 750 ? -14.655 22.220 12.321 1.00 57.59 750 ALA A CA 1
ATOM 5320 C C . ALA A 1 750 ? -13.869 22.723 13.546 1.00 57.59 750 ALA A C 1
ATOM 5322 O O . ALA A 1 750 ? -13.199 23.755 13.485 1.00 57.59 750 ALA A O 1
ATOM 5323 N N . SER A 1 751 ? -13.913 21.956 14.633 1.00 58.59 751 SER A N 1
ATOM 5324 C CA . SER A 1 751 ? -13.029 22.088 15.796 1.00 58.59 751 SER A CA 1
ATOM 5325 C C . SER A 1 751 ? -11.565 21.848 15.406 1.00 58.59 751 SER A C 1
ATOM 5327 O O . SER A 1 751 ? -10.647 22.364 16.036 1.00 58.59 751 SER A O 1
ATOM 5329 N N . PHE A 1 752 ? -11.331 21.065 14.349 1.00 59.72 752 PHE A N 1
ATOM 5330 C CA . PHE A 1 752 ? -10.002 20.809 13.797 1.00 59.72 752 PHE A CA 1
ATOM 5331 C C . PHE A 1 752 ? -9.570 21.981 12.900 1.00 59.72 752 PHE A C 1
ATOM 5333 O O . PHE A 1 752 ? -9.784 21.970 11.691 1.00 59.72 752 PHE A O 1
ATOM 5340 N N . SER A 1 753 ? -8.961 23.001 13.509 1.00 47.53 753 SER A N 1
ATOM 5341 C CA . SER A 1 753 ? -8.601 24.294 12.897 1.00 47.53 753 SER A CA 1
ATOM 5342 C C . SER A 1 753 ? -7.437 24.271 11.890 1.00 47.53 753 SER A C 1
ATOM 5344 O O . SER A 1 753 ? -6.863 25.316 11.588 1.00 47.53 753 SER A O 1
ATOM 5346 N N . ASP A 1 754 ? -7.025 23.094 11.421 1.00 42.69 754 ASP A N 1
ATOM 5347 C CA . ASP A 1 754 ? -5.628 22.866 11.070 1.00 42.69 754 ASP A CA 1
ATOM 5348 C C . ASP A 1 754 ? -5.465 21.809 9.965 1.00 42.69 754 ASP A C 1
ATOM 5350 O O . ASP A 1 754 ? -5.690 20.618 10.191 1.00 42.69 754 ASP A O 1
ATOM 5354 N N . ASP A 1 755 ? -5.046 22.263 8.779 1.00 45.22 755 ASP A N 1
ATOM 5355 C CA . ASP A 1 755 ? -4.698 21.417 7.626 1.00 45.22 755 ASP A CA 1
ATOM 5356 C C . ASP A 1 755 ? -3.278 20.814 7.735 1.00 45.22 755 ASP A C 1
ATOM 5358 O O . ASP A 1 755 ? -2.814 20.159 6.798 1.00 45.22 755 ASP A O 1
ATOM 5362 N N . THR A 1 756 ? -2.593 21.002 8.876 1.00 43.66 756 THR A N 1
ATOM 5363 C CA . THR A 1 756 ? -1.302 20.368 9.186 1.00 43.66 756 THR A CA 1
ATOM 5364 C C . THR A 1 756 ? -1.369 18.854 8.949 1.00 43.66 756 THR A C 1
ATOM 5366 O O . THR A 1 756 ? -2.170 18.159 9.592 1.00 43.66 756 THR A O 1
ATOM 5369 N N . PRO A 1 757 ? -0.520 18.310 8.055 1.00 51.31 757 PRO A N 1
ATOM 5370 C CA . PRO A 1 757 ? -0.445 16.876 7.823 1.00 51.31 757 PRO A CA 1
ATOM 5371 C C . PRO A 1 757 ? -0.109 16.116 9.115 1.00 51.31 757 PRO A C 1
ATOM 5373 O O . PRO A 1 757 ? 0.644 16.625 9.948 1.00 51.31 757 PRO A O 1
ATOM 5376 N N . PRO A 1 758 ? -0.603 14.875 9.291 1.00 48.69 758 PRO A N 1
ATOM 5377 C CA . PRO A 1 758 ? -0.078 14.007 10.339 1.00 48.69 758 PRO A CA 1
ATOM 5378 C C . PRO A 1 758 ? 1.450 13.864 10.175 1.00 48.69 758 PRO A C 1
ATOM 5380 O O . PRO A 1 758 ? 1.908 13.712 9.040 1.00 48.69 758 PRO A O 1
ATOM 5383 N N . PRO A 1 759 ? 2.240 13.896 11.265 1.00 48.38 759 PRO A N 1
ATOM 5384 C CA . PRO A 1 759 ? 3.701 13.869 11.186 1.00 48.38 759 PRO A CA 1
ATOM 5385 C C . PRO A 1 759 ? 4.218 12.614 10.466 1.00 48.38 759 PRO A C 1
ATOM 5387 O O . PRO A 1 759 ? 3.580 11.551 10.520 1.00 48.38 759 PRO A O 1
ATOM 5390 N N . GLU A 1 760 ? 5.375 12.737 9.804 1.00 39.59 760 GLU A N 1
ATOM 5391 C CA . GLU A 1 760 ? 6.025 11.629 9.091 1.00 39.59 760 GLU A CA 1
ATOM 5392 C C . GLU A 1 760 ? 6.158 10.397 10.002 1.00 39.59 760 GLU A C 1
ATOM 5394 O O . GLU A 1 760 ? 6.448 10.497 11.195 1.00 39.59 760 GLU A O 1
ATOM 5399 N N . GLY A 1 761 ? 5.846 9.221 9.451 1.00 42.69 761 GLY A N 1
ATOM 5400 C CA . GLY A 1 761 ? 5.751 7.979 10.221 1.00 42.69 761 GLY A CA 1
ATOM 5401 C C . GLY A 1 761 ? 4.404 7.716 10.914 1.00 42.69 761 GLY A C 1
ATOM 5402 O O . GLY A 1 761 ? 4.309 6.746 11.659 1.00 42.69 761 GLY A O 1
ATOM 5403 N N . THR A 1 762 ? 3.337 8.499 10.679 1.00 40.72 762 THR A N 1
ATOM 5404 C CA . THR A 1 762 ? 1.980 8.185 11.192 1.00 40.72 762 THR A CA 1
ATOM 5405 C C . THR A 1 762 ? 1.300 7.077 10.351 1.00 40.72 762 THR A C 1
ATOM 5407 O O . THR A 1 762 ? 0.673 7.383 9.327 1.00 40.72 762 THR A O 1
ATOM 5410 N N . PRO A 1 763 ? 1.347 5.782 10.736 1.00 40.12 763 PRO A N 1
ATOM 5411 C CA . PRO A 1 763 ? 1.440 4.714 9.736 1.00 40.12 763 PRO A CA 1
ATOM 5412 C C . PRO A 1 763 ? 0.184 4.459 8.897 1.00 40.12 763 PRO A C 1
ATOM 5414 O O . PRO A 1 763 ? -0.959 4.657 9.327 1.00 40.12 763 PRO A O 1
ATOM 5417 N N . GLY A 1 764 ? 0.404 3.935 7.692 1.00 37.22 764 GLY A N 1
ATOM 5418 C CA . GLY A 1 764 ? -0.607 3.257 6.887 1.00 37.22 764 GLY A CA 1
ATOM 5419 C C . GLY A 1 764 ? -0.702 1.779 7.269 1.00 37.22 764 GLY A C 1
ATOM 5420 O O . GLY A 1 764 ? -0.184 0.929 6.564 1.00 37.22 764 GLY A O 1
ATOM 5421 N N . THR A 1 765 ? -1.387 1.462 8.371 1.00 36.22 765 THR A N 1
ATOM 5422 C CA . THR A 1 765 ? -1.714 0.070 8.767 1.00 36.22 765 THR A CA 1
ATOM 5423 C C . THR A 1 765 ? -0.501 -0.862 8.983 1.00 36.22 765 THR A C 1
ATOM 5425 O O . THR A 1 765 ? -0.542 -2.027 8.602 1.00 36.22 765 THR A O 1
ATOM 5428 N N . GLY A 1 766 ? 0.547 -0.371 9.656 1.00 35.28 766 GLY A N 1
ATOM 5429 C CA . GLY A 1 766 ? 1.699 -1.165 10.125 1.00 35.28 766 GLY A CA 1
ATOM 5430 C C . GLY A 1 766 ? 1.928 -0.976 11.628 1.00 35.28 766 GLY A C 1
ATOM 5431 O O . GLY A 1 766 ? 1.528 -1.809 12.442 1.00 35.28 766 GLY A O 1
ATOM 5432 N N . GLY A 1 767 ? 2.457 0.186 12.023 1.00 41.09 767 GLY A N 1
ATOM 5433 C CA . GLY A 1 767 ? 2.496 0.622 13.425 1.00 41.09 767 GLY A CA 1
ATOM 5434 C C . GLY A 1 767 ? 1.159 1.213 13.903 1.00 41.09 767 GLY A C 1
ATOM 5435 O O . GLY A 1 767 ? 0.515 1.990 13.199 1.00 41.09 767 GLY A O 1
ATOM 5436 N N . ARG A 1 768 ? 0.714 0.881 15.123 1.00 53.81 768 ARG A N 1
ATOM 5437 C CA . ARG A 1 768 ? -0.585 1.332 15.678 1.00 53.81 768 ARG A CA 1
ATOM 5438 C C . ARG A 1 768 ? -0.518 2.695 16.387 1.00 53.81 768 ARG A C 1
ATOM 5440 O O . ARG A 1 768 ? -1.169 2.880 17.411 1.00 53.81 768 ARG A O 1
ATOM 5447 N N . ASN A 1 769 ? 0.259 3.648 15.870 1.00 65.75 769 ASN A N 1
ATOM 5448 C CA . ASN A 1 769 ? 0.327 4.988 16.459 1.00 65.75 769 ASN A CA 1
ATOM 5449 C C . ASN A 1 769 ? -0.779 5.896 15.893 1.00 65.75 769 ASN A C 1
ATOM 5451 O O . ASN A 1 769 ? -0.609 6.546 14.864 1.00 65.75 769 ASN A O 1
ATOM 5455 N N . TYR A 1 770 ? -1.920 5.939 16.584 1.00 79.81 770 TYR A N 1
ATOM 5456 C CA . TYR A 1 770 ? -3.034 6.843 16.268 1.00 79.81 770 TYR A CA 1
ATOM 5457 C C . TYR A 1 770 ? -2.992 8.163 17.058 1.00 79.81 770 TYR A C 1
ATOM 5459 O O . TYR A 1 770 ? -3.926 8.955 16.948 1.00 79.81 770 TYR A O 1
ATOM 5467 N N . THR A 1 771 ? -1.929 8.420 17.833 1.00 81.56 771 THR A N 1
ATOM 5468 C CA . THR A 1 771 ? -1.859 9.513 18.824 1.00 81.56 771 THR A CA 1
ATOM 5469 C C . THR A 1 771 ? -2.171 10.882 18.225 1.00 81.56 771 THR A C 1
ATOM 5471 O O . THR A 1 771 ? -2.942 11.622 18.818 1.00 81.56 771 THR A O 1
ATOM 5474 N N . PHE A 1 772 ? -1.681 11.200 17.021 1.00 83.19 772 PHE A N 1
ATOM 5475 C CA . PHE A 1 772 ? -2.015 12.457 16.333 1.00 83.19 772 PHE A CA 1
ATOM 5476 C C . PHE A 1 772 ? -3.533 12.652 16.150 1.00 83.19 772 PHE A C 1
ATOM 5478 O O . PHE A 1 772 ? -4.078 13.697 16.493 1.00 83.19 772 PHE A O 1
ATOM 5485 N N . PHE A 1 773 ? -4.238 11.630 15.659 1.00 87.50 773 PHE A N 1
ATOM 5486 C CA . PHE A 1 773 ? -5.681 11.707 15.411 1.00 87.50 773 PHE A CA 1
ATOM 5487 C C . PHE A 1 773 ? -6.507 11.643 16.703 1.00 87.50 773 PHE A C 1
ATOM 5489 O O . PHE A 1 773 ? -7.562 12.266 16.794 1.00 87.50 773 PHE A O 1
ATOM 5496 N N . LEU A 1 774 ? -6.031 10.891 17.702 1.00 89.00 774 LEU A N 1
ATOM 5497 C CA . LEU A 1 774 ? -6.651 10.816 19.027 1.00 89.00 774 LEU A CA 1
ATOM 5498 C C . LEU A 1 774 ? -6.514 12.141 19.781 1.00 89.00 774 LEU A C 1
ATOM 5500 O O . LEU A 1 774 ? -7.480 12.572 20.404 1.00 89.00 774 LEU A O 1
ATOM 5504 N N . ASN A 1 775 ? -5.361 12.809 19.662 1.00 87.50 775 ASN A N 1
ATOM 5505 C CA . ASN A 1 775 ? -5.148 14.153 20.189 1.00 87.50 775 ASN A CA 1
ATOM 5506 C C . ASN A 1 775 ? -6.177 15.118 19.601 1.00 87.50 775 ASN A C 1
ATOM 5508 O O . ASN A 1 775 ? -6.891 15.722 20.380 1.00 87.50 775 ASN A O 1
ATOM 5512 N N . LYS A 1 776 ? -6.383 15.166 18.273 1.00 87.88 776 LYS A N 1
ATOM 5513 C CA . LYS A 1 776 ? -7.418 16.043 17.684 1.00 87.88 776 LYS A CA 1
ATOM 5514 C C . LYS A 1 776 ? -8.803 15.835 18.333 1.00 87.88 776 LYS A C 1
ATOM 5516 O O . LYS A 1 776 ? -9.457 16.816 18.674 1.00 87.88 776 LYS A O 1
ATOM 5521 N N . ILE A 1 777 ? -9.235 14.587 18.573 1.00 92.69 777 ILE A N 1
ATOM 5522 C CA . ILE A 1 777 ? -10.507 14.299 19.276 1.00 92.69 777 ILE A CA 1
ATOM 5523 C C . ILE A 1 777 ? -10.482 14.817 20.725 1.00 92.69 777 ILE A C 1
ATOM 5525 O O . ILE A 1 777 ? -11.447 15.455 21.142 1.00 92.69 777 ILE A O 1
ATOM 5529 N N . ARG A 1 778 ? -9.398 14.563 21.472 1.00 92.31 778 ARG A N 1
ATOM 5530 C CA . ARG A 1 778 ? -9.212 15.045 22.851 1.00 92.31 778 ARG A CA 1
ATOM 5531 C C . ARG A 1 778 ? -9.228 16.574 22.917 1.00 92.31 778 ARG A C 1
ATOM 5533 O O . ARG A 1 778 ? -9.995 17.127 23.690 1.00 92.31 778 ARG A O 1
ATOM 5540 N N . ASP A 1 779 ? -8.443 17.239 22.078 1.00 90.56 779 ASP A N 1
ATOM 5541 C CA . ASP A 1 779 ? -8.279 18.693 22.050 1.00 90.56 779 ASP A CA 1
ATOM 5542 C C . ASP A 1 779 ? -9.630 19.389 21.776 1.00 90.56 779 ASP A C 1
ATOM 5544 O O . ASP A 1 779 ? -9.962 20.386 22.413 1.00 90.56 779 ASP A O 1
ATOM 5548 N N . ALA A 1 780 ? -10.471 18.818 20.900 1.00 91.94 780 ALA A N 1
ATOM 5549 C CA . ALA A 1 780 ? -11.833 19.308 20.668 1.00 91.94 780 ALA A CA 1
ATOM 5550 C C . ALA A 1 780 ? -12.764 19.121 21.884 1.00 91.94 780 ALA A C 1
ATOM 5552 O O . ALA A 1 780 ? -13.612 19.978 22.142 1.00 91.94 780 ALA A O 1
ATOM 5553 N N . VAL A 1 781 ? -12.616 18.025 22.637 1.00 93.44 781 VAL A N 1
ATOM 5554 C CA . VAL A 1 781 ? -13.366 17.775 23.882 1.00 93.44 781 VAL A CA 1
ATOM 5555 C C . VAL A 1 781 ? -12.920 18.727 24.993 1.00 93.44 781 VAL A C 1
ATOM 5557 O O . VAL A 1 781 ? -13.770 19.337 25.639 1.00 93.44 781 VAL A O 1
ATOM 5560 N N . GLU A 1 782 ? -11.612 18.913 25.172 1.00 91.94 782 GLU A N 1
ATOM 5561 C CA . GLU A 1 782 ? -11.025 19.865 26.123 1.00 91.94 782 GLU A CA 1
ATOM 5562 C C . GLU A 1 782 ? -11.457 21.304 25.808 1.00 91.94 782 GLU A C 1
ATOM 5564 O O . GLU A 1 782 ? -11.905 22.020 26.705 1.00 91.94 782 GLU A O 1
ATOM 5569 N N . GLN A 1 783 ? -11.429 21.708 24.532 1.00 90.25 783 GLN A N 1
ATOM 5570 C CA . GLN A 1 783 ? -11.934 23.011 24.095 1.00 90.25 783 GLN A CA 1
ATOM 5571 C C . GLN A 1 783 ? -13.429 23.172 24.400 1.00 90.25 783 GLN A C 1
ATOM 5573 O O . GLN A 1 783 ? -13.826 24.193 24.955 1.00 90.25 783 GLN A O 1
ATOM 5578 N N . ALA A 1 784 ? -14.266 22.185 24.065 1.00 92.00 784 ALA A N 1
ATOM 5579 C CA . ALA A 1 784 ? -15.707 22.270 24.302 1.00 92.00 784 ALA A CA 1
ATOM 5580 C C . ALA A 1 784 ? -16.062 22.310 25.798 1.00 92.00 784 ALA A C 1
ATOM 5582 O O . ALA A 1 784 ? -16.990 23.020 26.181 1.00 92.00 784 ALA A O 1
ATOM 5583 N N . LEU A 1 785 ? -15.317 21.593 26.644 1.00 90.94 785 LEU A N 1
ATOM 5584 C CA . LEU A 1 785 ? -15.447 21.671 28.101 1.00 90.94 785 LEU A CA 1
ATOM 5585 C C . LEU A 1 785 ? -14.985 23.030 28.642 1.00 90.94 785 LEU A C 1
ATOM 5587 O O . LEU A 1 785 ? -15.650 23.580 29.516 1.00 90.94 785 LEU A O 1
ATOM 5591 N N . GLY A 1 786 ? -13.909 23.605 28.099 1.00 89.94 786 GLY A N 1
ATOM 5592 C CA . GLY A 1 786 ? -13.472 24.966 28.422 1.00 89.94 786 GLY A CA 1
ATOM 5593 C C . GLY A 1 786 ? -14.514 26.025 28.043 1.00 89.94 786 GLY A C 1
ATOM 5594 O O . GLY A 1 786 ? -14.899 26.835 28.883 1.00 89.94 786 GLY A O 1
ATOM 5595 N N . GLU A 1 787 ? -15.037 25.972 26.812 1.00 90.94 787 GLU A N 1
ATOM 5596 C CA . GLU A 1 787 ? -16.123 26.838 26.313 1.00 90.94 787 GLU A CA 1
ATOM 5597 C C . GLU A 1 787 ? -17.408 26.705 27.159 1.00 90.94 787 GLU A C 1
ATOM 5599 O O . GLU A 1 787 ? -18.128 27.685 27.354 1.00 90.94 787 GLU A O 1
ATOM 5604 N N . ALA A 1 788 ? -17.680 25.511 27.697 1.00 91.06 788 ALA A N 1
ATOM 5605 C CA . ALA A 1 788 ? -18.820 25.216 28.564 1.00 91.06 788 ALA A CA 1
ATOM 5606 C C . ALA A 1 788 ? -18.561 25.451 30.070 1.00 91.06 788 ALA A C 1
ATOM 5608 O O . ALA A 1 788 ? -19.432 25.157 30.885 1.00 91.06 788 ALA A O 1
ATOM 5609 N N . ASN A 1 789 ? -17.386 25.957 30.471 1.00 88.38 789 ASN A N 1
ATOM 5610 C CA . ASN A 1 789 ? -16.962 26.087 31.877 1.00 88.38 789 ASN A CA 1
ATOM 5611 C C . ASN A 1 789 ? -17.082 24.779 32.699 1.00 88.38 789 ASN A C 1
ATOM 5613 O O . ASN A 1 789 ? -17.350 24.812 33.900 1.00 88.38 789 ASN A O 1
ATOM 5617 N N . GLY A 1 790 ? -16.890 23.625 32.056 1.00 83.88 790 GLY A N 1
ATOM 5618 C CA . GLY A 1 790 ? -16.999 22.295 32.664 1.00 83.88 790 GLY A CA 1
ATOM 5619 C C . GLY A 1 790 ? -18.397 21.663 32.640 1.00 83.88 790 GLY A C 1
ATOM 5620 O O . GLY A 1 790 ? -18.536 20.531 33.100 1.00 83.88 790 GLY A O 1
ATOM 5621 N N . ASP A 1 791 ? -19.420 22.331 32.094 1.00 92.81 791 ASP A N 1
ATOM 5622 C CA . ASP A 1 791 ? -20.747 21.729 31.900 1.00 92.81 791 ASP A CA 1
ATOM 5623 C C . ASP A 1 791 ? -20.693 20.624 30.825 1.00 92.81 791 ASP A C 1
ATOM 5625 O O . ASP A 1 791 ? -20.497 20.871 29.630 1.00 92.81 791 ASP A O 1
ATOM 5629 N N . VAL A 1 792 ? -20.869 19.381 31.281 1.00 92.88 792 VAL A N 1
ATOM 5630 C CA . VAL A 1 792 ? -20.827 18.150 30.480 1.00 92.88 792 VAL A CA 1
ATOM 5631 C C . VAL A 1 792 ? -21.930 18.113 29.421 1.00 92.88 792 VAL A C 1
ATOM 5633 O O . VAL A 1 792 ? -21.658 17.748 28.275 1.00 92.88 792 VAL A O 1
ATOM 5636 N N . ASP A 1 793 ? -23.158 18.503 29.762 1.00 92.56 793 ASP A N 1
ATOM 5637 C CA . ASP A 1 793 ? -24.296 18.425 28.842 1.00 92.56 793 ASP A CA 1
ATOM 5638 C C . ASP A 1 793 ? -24.228 19.537 27.790 1.00 92.56 793 ASP A C 1
ATOM 5640 O O . ASP A 1 793 ? -24.465 19.288 26.601 1.00 92.56 793 ASP A O 1
ATOM 5644 N N . ALA A 1 794 ? -23.809 20.742 28.188 1.00 91.00 794 ALA A N 1
ATOM 5645 C CA . ALA A 1 794 ? -23.537 21.836 27.261 1.00 91.00 794 ALA A CA 1
ATOM 5646 C C . ALA A 1 794 ? -22.378 21.498 26.303 1.00 91.00 794 ALA A C 1
ATOM 5648 O O . ALA A 1 794 ? -22.515 21.694 25.088 1.00 91.00 794 ALA A O 1
ATOM 5649 N N . ALA A 1 795 ? -21.279 20.918 26.804 1.00 91.69 795 ALA A N 1
ATOM 5650 C CA . ALA A 1 795 ? -20.158 20.464 25.979 1.00 91.69 795 ALA A CA 1
ATOM 5651 C C . ALA A 1 795 ? -20.586 19.365 24.988 1.00 91.69 795 ALA A C 1
ATOM 5653 O O . ALA A 1 795 ? -20.307 19.466 23.790 1.00 91.69 795 ALA A O 1
ATOM 5654 N N . ILE A 1 796 ? -21.345 18.357 25.437 1.00 93.69 796 ILE A N 1
ATOM 5655 C CA . ILE A 1 796 ? -21.906 17.306 24.569 1.00 93.69 796 ILE A CA 1
ATOM 5656 C C . ILE A 1 796 ? -22.837 17.904 23.503 1.00 93.69 796 ILE A C 1
ATOM 5658 O O . ILE A 1 796 ? -22.789 17.489 22.339 1.00 93.69 796 ILE A O 1
ATOM 5662 N N . ALA A 1 797 ? -23.673 18.885 23.853 1.00 92.75 797 ALA A N 1
ATOM 5663 C CA . ALA A 1 797 ? -24.560 19.560 22.908 1.00 92.75 797 ALA A CA 1
ATOM 5664 C C . ALA A 1 797 ? -23.788 20.384 21.859 1.00 92.75 797 ALA A C 1
ATOM 5666 O O . ALA A 1 797 ? -24.158 20.371 20.678 1.00 92.75 797 ALA A O 1
ATOM 5667 N N . ALA A 1 798 ? -22.705 21.060 22.255 1.00 90.88 798 ALA A N 1
ATOM 5668 C CA . ALA A 1 798 ? -21.815 21.792 21.356 1.00 90.88 798 ALA A CA 1
ATOM 5669 C C . ALA A 1 798 ? -21.060 20.844 20.406 1.00 90.88 798 ALA A C 1
ATOM 5671 O O . ALA A 1 798 ? -21.149 20.992 19.183 1.00 90.88 798 ALA A O 1
ATOM 5672 N N . LEU A 1 799 ? -20.413 19.807 20.943 1.00 93.00 799 LEU A N 1
ATOM 5673 C CA . LEU A 1 799 ? -19.694 18.784 20.176 1.00 93.00 799 LEU A CA 1
ATOM 5674 C C . LEU A 1 799 ? -20.606 18.052 19.188 1.00 93.00 799 LEU A C 1
ATOM 5676 O O . LEU A 1 799 ? -20.243 17.851 18.031 1.00 93.00 799 LEU A O 1
ATOM 5680 N N . LYS A 1 800 ? -21.846 17.728 19.582 1.00 92.44 800 LYS A N 1
ATOM 5681 C CA . LYS A 1 800 ? -22.836 17.143 18.664 1.00 92.44 800 LYS A CA 1
ATOM 5682 C C . LYS A 1 800 ? -23.101 18.045 17.451 1.00 92.44 800 LYS A C 1
ATOM 5684 O O . LYS A 1 800 ? -23.293 17.508 16.360 1.00 92.44 800 LYS A O 1
ATOM 5689 N N . LYS A 1 801 ? -23.084 19.380 17.584 1.00 89.12 801 LYS A N 1
ATOM 5690 C CA . LYS A 1 801 ? -23.219 20.309 16.439 1.00 89.12 801 LYS A CA 1
ATOM 5691 C C . LYS A 1 801 ? -21.995 20.261 15.509 1.00 89.12 801 LYS A C 1
ATOM 5693 O O . LYS A 1 801 ? -22.197 20.208 14.298 1.00 89.12 801 LYS A O 1
ATOM 5698 N N . LYS A 1 802 ? -20.772 20.210 16.057 1.00 88.06 802 LYS A N 1
ATOM 5699 C CA . LYS A 1 802 ? -19.502 20.164 15.294 1.00 88.06 802 LYS A CA 1
ATOM 5700 C C . LYS A 1 802 ? -19.155 18.760 14.732 1.00 88.06 802 LYS A C 1
ATOM 5702 O O . LYS A 1 802 ? -18.404 18.639 13.773 1.00 88.06 802 LYS A O 1
ATOM 5707 N N . ALA A 1 803 ? -19.801 17.691 15.210 1.00 88.75 803 ALA A N 1
ATOM 5708 C CA . ALA A 1 803 ? -19.490 16.300 14.841 1.00 88.75 803 ALA A CA 1
ATOM 5709 C C . ALA A 1 803 ? -19.536 15.941 13.336 1.00 88.75 803 ALA A C 1
ATOM 5711 O O . ALA A 1 803 ? -18.875 14.984 12.939 1.00 88.75 803 ALA A O 1
ATOM 5712 N N . VAL A 1 804 ? -20.298 16.652 12.491 1.00 84.81 804 VAL A N 1
ATOM 5713 C CA . VAL A 1 804 ? -20.290 16.432 11.024 1.00 84.81 804 VAL A CA 1
ATOM 5714 C C . VAL A 1 804 ? -19.023 17.002 10.372 1.00 84.81 804 VAL A C 1
ATOM 5716 O O . VAL A 1 804 ? -18.281 16.201 9.800 1.00 84.81 804 VAL A O 1
ATOM 5719 N N . PRO A 1 805 ? -18.736 18.321 10.454 1.00 85.69 805 PRO A N 1
ATOM 5720 C CA . PRO A 1 805 ? -17.506 18.880 9.893 1.00 85.69 805 PRO A CA 1
ATOM 5721 C C . PRO A 1 805 ? -16.253 18.245 10.510 1.00 85.69 805 PRO A C 1
ATOM 5723 O O . PRO A 1 805 ? -15.326 17.914 9.777 1.00 85.69 805 PRO A O 1
ATOM 5726 N N . ASP A 1 806 ? -16.266 17.935 11.810 1.00 89.19 806 ASP A N 1
ATOM 5727 C CA . ASP A 1 806 ? -15.159 17.223 12.456 1.00 89.19 806 ASP A CA 1
ATOM 5728 C C . ASP A 1 806 ? -14.970 15.806 11.889 1.00 89.19 806 ASP A C 1
ATOM 5730 O O . ASP A 1 806 ? -13.849 15.403 11.581 1.00 89.19 806 ASP A O 1
ATOM 5734 N N . SER A 1 807 ? -16.043 15.047 11.640 1.00 88.94 807 SER A N 1
ATOM 5735 C CA . SER A 1 807 ? -15.917 13.732 10.985 1.00 88.94 807 SER A CA 1
ATOM 5736 C C . SER A 1 807 ? -15.345 13.825 9.569 1.00 88.94 807 SER A C 1
ATOM 5738 O O . SER A 1 807 ? -14.552 12.968 9.183 1.00 88.94 807 SER A O 1
ATOM 5740 N N . MET A 1 808 ? -15.717 14.856 8.803 1.00 86.50 808 MET A N 1
ATOM 5741 C CA . MET A 1 808 ? -15.192 15.085 7.453 1.00 86.50 808 MET A CA 1
ATOM 5742 C C . MET A 1 808 ? -13.710 15.477 7.477 1.00 86.50 808 MET A C 1
ATOM 5744 O O . MET A 1 808 ? -12.914 14.889 6.745 1.00 86.50 808 MET A O 1
ATOM 5748 N N . ALA A 1 809 ? -13.311 16.387 8.368 1.00 85.81 809 ALA A N 1
ATOM 5749 C CA . ALA A 1 809 ? -11.917 16.779 8.551 1.00 85.81 809 ALA A CA 1
ATOM 5750 C C . ALA A 1 809 ? -11.051 15.610 9.066 1.00 85.81 809 ALA A C 1
ATOM 5752 O O . ALA A 1 809 ? -9.973 15.351 8.529 1.00 85.81 809 ALA A O 1
ATOM 5753 N N . LEU A 1 810 ? -11.540 14.812 10.022 1.00 87.38 810 LEU A N 1
ATOM 5754 C CA . LEU A 1 810 ? -10.839 13.608 10.479 1.00 87.38 810 LEU A CA 1
ATOM 5755 C C . LEU A 1 810 ? -10.755 12.532 9.383 1.00 87.38 810 LEU A C 1
ATOM 5757 O O . LEU A 1 810 ? -9.727 11.862 9.266 1.00 87.38 810 LEU A O 1
ATOM 5761 N N . PHE A 1 811 ? -11.780 12.378 8.539 1.00 87.56 811 PHE A N 1
ATOM 5762 C CA . PHE A 1 811 ? -11.702 11.518 7.355 1.00 87.56 811 PHE A CA 1
ATOM 5763 C C . PHE A 1 811 ? -10.662 12.040 6.344 1.00 87.56 811 PHE A C 1
ATOM 5765 O O . PHE A 1 811 ? -9.838 11.258 5.867 1.00 87.56 811 PHE A O 1
ATOM 5772 N N . LYS A 1 812 ? -10.616 13.358 6.084 1.00 83.12 812 LYS A N 1
ATOM 5773 C CA . LYS A 1 812 ? -9.598 14.016 5.237 1.00 83.12 812 LYS A CA 1
ATOM 5774 C C . LYS A 1 812 ? -8.177 13.762 5.756 1.00 83.12 812 LYS A C 1
ATOM 5776 O O . LYS A 1 812 ? -7.318 13.406 4.956 1.00 83.12 812 LYS A O 1
ATOM 5781 N N . LEU A 1 813 ? -7.944 13.867 7.066 1.00 81.38 813 LEU A N 1
ATOM 5782 C CA . LEU A 1 813 ? -6.643 13.602 7.696 1.00 81.38 813 LEU A CA 1
ATOM 5783 C C . LEU A 1 813 ? -6.269 12.110 7.682 1.00 81.38 813 LEU A C 1
ATOM 5785 O O . LEU A 1 813 ? -5.124 11.751 7.417 1.00 81.38 813 LEU A O 1
ATOM 5789 N N . THR A 1 814 ? -7.224 11.214 7.942 1.00 83.00 814 THR A N 1
ATOM 5790 C CA . THR A 1 814 ? -6.954 9.764 8.004 1.00 83.00 814 THR A CA 1
ATOM 5791 C C . THR A 1 814 ? -6.782 9.101 6.635 1.00 83.00 814 THR A C 1
ATOM 5793 O O . THR A 1 814 ? -6.245 7.994 6.585 1.00 83.00 814 THR A O 1
ATOM 5796 N N . ARG A 1 815 ? -7.154 9.773 5.533 1.00 75.31 815 ARG A N 1
ATOM 5797 C CA . ARG A 1 815 ? -6.871 9.333 4.153 1.00 75.31 815 ARG A CA 1
ATOM 5798 C C . ARG A 1 815 ? -5.574 9.882 3.543 1.00 75.31 815 ARG A C 1
ATOM 5800 O O . ARG A 1 815 ? -5.274 9.528 2.405 1.00 75.31 815 ARG A O 1
ATOM 5807 N N . VAL A 1 816 ? -4.839 10.772 4.218 1.00 62.88 816 VAL A N 1
ATOM 5808 C CA . VAL A 1 816 ? -3.568 11.298 3.679 1.00 62.88 816 VAL A CA 1
ATOM 5809 C C . VAL A 1 816 ? -2.606 10.121 3.469 1.00 62.88 816 VAL A C 1
ATOM 5811 O O . VAL A 1 816 ? -2.396 9.323 4.383 1.00 62.88 816 VAL A O 1
ATOM 5814 N N . GLY A 1 817 ? -2.087 9.979 2.244 1.00 52.44 817 GLY A N 1
ATOM 5815 C CA . GLY A 1 817 ? -1.292 8.822 1.806 1.00 52.44 817 GLY A CA 1
ATOM 5816 C C . GLY A 1 817 ? -2.087 7.650 1.200 1.00 52.44 817 GLY A C 1
ATOM 5817 O O . GLY A 1 817 ? -1.499 6.610 0.921 1.00 52.44 817 GLY A O 1
ATOM 5818 N N . ALA A 1 818 ? -3.404 7.770 0.987 1.00 54.16 818 ALA A N 1
ATOM 5819 C CA . ALA A 1 818 ? -4.200 6.748 0.300 1.00 54.16 818 ALA A CA 1
ATOM 5820 C C . ALA A 1 818 ? -4.362 7.044 -1.205 1.00 54.16 818 ALA A C 1
ATOM 5822 O O . ALA A 1 818 ? -4.831 8.117 -1.583 1.00 54.16 818 ALA A O 1
ATOM 5823 N N . ASN A 1 819 ? -4.080 6.053 -2.058 1.00 52.59 819 ASN A N 1
ATOM 5824 C CA . ASN A 1 819 ? -4.095 6.147 -3.532 1.00 52.59 819 ASN A CA 1
ATOM 5825 C C . ASN A 1 819 ? -5.508 6.234 -4.169 1.00 52.59 819 ASN A C 1
ATOM 5827 O O . ASN A 1 819 ? -5.714 5.777 -5.292 1.00 52.59 819 ASN A O 1
ATOM 5831 N N . TYR A 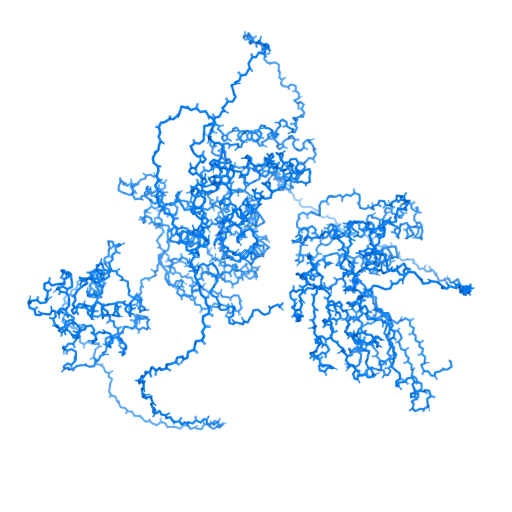1 820 ? -6.507 6.768 -3.459 1.00 60.97 820 TYR A N 1
ATOM 5832 C CA . TYR A 1 820 ? -7.913 6.749 -3.878 1.00 60.97 820 TYR A CA 1
ATOM 5833 C C . TYR A 1 820 ? -8.474 8.158 -4.090 1.00 60.97 820 TYR A C 1
ATOM 5835 O O . TYR A 1 820 ? -8.569 8.963 -3.160 1.00 60.97 820 TYR A O 1
ATOM 5843 N N . VAL A 1 821 ? -8.928 8.425 -5.314 1.00 51.72 821 VAL A N 1
ATOM 5844 C CA . VAL A 1 821 ? -9.656 9.648 -5.664 1.00 51.72 821 VAL A CA 1
ATOM 5845 C C . VAL A 1 821 ? -11.121 9.492 -5.252 1.00 51.72 821 VAL A C 1
ATOM 5847 O O . VAL A 1 821 ? -11.879 8.791 -5.916 1.00 51.72 821 VAL A O 1
ATOM 5850 N N . HIS A 1 822 ? -11.546 10.171 -4.183 1.00 54.91 822 HIS A N 1
ATOM 5851 C CA . HIS A 1 822 ? -12.969 10.446 -3.983 1.00 54.91 822 HIS A CA 1
ATOM 5852 C C . HIS A 1 822 ? -13.309 11.811 -4.585 1.00 54.91 822 HIS A C 1
ATOM 5854 O O . HIS A 1 822 ? -12.665 12.812 -4.279 1.00 54.91 822 HIS A O 1
ATOM 5860 N N . THR A 1 823 ? -14.327 11.847 -5.435 1.00 50.44 823 THR A N 1
ATOM 5861 C CA . THR A 1 823 ? -14.872 13.066 -6.039 1.00 50.44 823 THR A CA 1
ATOM 5862 C C . THR A 1 823 ? -16.339 13.219 -5.665 1.00 50.44 823 THR A C 1
ATOM 5864 O O . THR A 1 823 ? -17.052 12.240 -5.424 1.00 50.44 823 THR A O 1
ATOM 5867 N N . VAL A 1 824 ? -16.801 14.468 -5.650 1.00 51.84 824 VAL A N 1
ATOM 5868 C CA . VAL A 1 824 ? -18.226 14.786 -5.739 1.00 51.84 824 VAL A CA 1
ATOM 5869 C C . VAL A 1 824 ? -18.678 14.410 -7.152 1.00 51.84 824 VAL A C 1
ATOM 5871 O O . VAL A 1 824 ? -18.276 15.061 -8.113 1.00 51.84 824 VAL A O 1
ATOM 5874 N N . TYR A 1 825 ? -19.479 13.351 -7.288 1.00 55.09 825 TYR A N 1
ATOM 5875 C CA . TYR A 1 825 ? -20.042 12.916 -8.570 1.00 55.09 825 TYR A CA 1
ATOM 5876 C C . TYR A 1 825 ? -21.499 13.391 -8.716 1.00 55.09 825 TYR A C 1
ATOM 5878 O O . TYR A 1 825 ? -22.345 13.016 -7.901 1.00 55.09 825 TYR A O 1
ATOM 5886 N N . PRO A 1 826 ? -21.814 14.184 -9.755 1.00 52.09 826 PRO A N 1
ATOM 5887 C CA . PRO A 1 826 ? -23.185 14.385 -10.220 1.00 52.09 826 PRO A CA 1
ATOM 5888 C C . PRO A 1 826 ? -23.385 13.981 -11.702 1.00 52.09 826 PRO A C 1
ATOM 5890 O O . PRO A 1 826 ? -22.450 14.110 -12.494 1.00 52.09 826 PRO A O 1
ATOM 5893 N N . PRO A 1 827 ? -24.609 13.601 -12.120 1.00 53.00 827 PRO A N 1
ATOM 5894 C CA . PRO A 1 827 ? -25.742 13.169 -11.302 1.00 53.00 827 PRO A CA 1
ATOM 5895 C C . PRO A 1 827 ? -25.585 11.697 -10.884 1.00 53.00 827 PRO A C 1
ATOM 5897 O O . PRO A 1 827 ? -24.864 10.931 -11.522 1.00 53.00 827 PRO A O 1
ATOM 5900 N N . ALA A 1 828 ? -26.266 11.298 -9.811 1.00 60.47 828 ALA A N 1
ATOM 5901 C CA . ALA A 1 828 ? -26.384 9.885 -9.469 1.00 60.47 828 ALA A CA 1
ATOM 5902 C C . ALA A 1 828 ? -27.202 9.148 -10.547 1.00 60.47 828 ALA A C 1
ATOM 5904 O O . ALA A 1 828 ? -28.049 9.754 -11.199 1.00 60.47 828 ALA A O 1
ATOM 5905 N N . LEU A 1 829 ? -26.958 7.844 -10.711 1.00 71.94 829 LEU A N 1
ATOM 5906 C CA . LEU A 1 829 ? -27.851 6.963 -11.475 1.00 71.94 829 LEU A CA 1
ATOM 5907 C C . LEU A 1 829 ? -29.270 7.106 -10.907 1.00 71.94 829 LEU A C 1
ATOM 5909 O O . LEU A 1 829 ? -29.402 7.137 -9.688 1.00 71.94 829 LEU A O 1
ATOM 5913 N N . ASP A 1 830 ? -30.309 7.165 -11.743 1.00 75.88 830 ASP A N 1
ATOM 5914 C CA . ASP A 1 830 ? -31.660 7.567 -11.303 1.00 75.88 830 ASP A CA 1
ATOM 5915 C C . ASP A 1 830 ? -32.181 6.766 -10.094 1.00 75.88 830 ASP A C 1
ATOM 5917 O O . ASP A 1 830 ? -32.813 7.318 -9.198 1.00 75.88 830 ASP A O 1
ATOM 5921 N N . PHE A 1 831 ? -31.839 5.475 -10.009 1.00 79.81 831 PHE A N 1
ATOM 5922 C CA . PHE A 1 831 ? -32.214 4.589 -8.900 1.00 79.81 831 PHE A CA 1
ATOM 5923 C C . PHE A 1 831 ? -31.468 4.841 -7.572 1.00 79.81 831 PHE A C 1
ATOM 5925 O O . PHE A 1 831 ? -31.842 4.256 -6.560 1.00 79.81 831 PHE A O 1
ATOM 5932 N N . LEU A 1 832 ? -30.413 5.662 -7.561 1.00 78.19 832 LEU A N 1
ATOM 5933 C CA . LEU A 1 832 ? -29.666 6.099 -6.370 1.00 78.19 832 LEU A CA 1
ATOM 5934 C C . LEU A 1 832 ? -30.123 7.467 -5.840 1.00 78.19 832 LEU A C 1
ATOM 5936 O O . LEU A 1 832 ? -29.668 7.874 -4.769 1.00 78.19 832 LEU A O 1
ATOM 5940 N N . SER A 1 833 ? -30.977 8.182 -6.576 1.00 72.69 833 SER A N 1
ATOM 5941 C CA . SER A 1 833 ? -31.586 9.426 -6.107 1.00 72.69 833 SER A CA 1
ATOM 5942 C C . SER A 1 833 ? -32.984 9.179 -5.561 1.00 72.69 833 SER A C 1
ATOM 5944 O O . SER A 1 833 ? -33.724 8.317 -6.035 1.00 72.69 833 SER A O 1
ATOM 5946 N N . LYS A 1 834 ? -33.354 9.946 -4.535 1.00 68.06 834 LYS A N 1
ATOM 5947 C CA . LYS A 1 834 ? -34.676 9.825 -3.920 1.00 68.06 834 LYS A CA 1
ATOM 5948 C C . LYS A 1 834 ? -35.741 10.539 -4.757 1.00 68.06 834 LYS A C 1
ATOM 5950 O O . LYS A 1 834 ? -35.538 11.711 -5.077 1.00 68.06 834 LYS A O 1
ATOM 5955 N N . PRO A 1 835 ? -36.885 9.893 -5.051 1.00 62.62 835 PRO A N 1
ATOM 5956 C CA . PRO A 1 835 ? -37.986 10.541 -5.763 1.00 62.62 835 PRO A CA 1
ATOM 5957 C C . PRO A 1 835 ? -38.633 11.683 -4.955 1.00 62.62 835 PRO A C 1
ATOM 5959 O O . PRO A 1 835 ? -39.054 12.680 -5.541 1.00 62.62 835 PRO A O 1
ATOM 5962 N N . GLY A 1 836 ? -38.613 11.605 -3.618 1.00 63.00 836 GLY A N 1
ATOM 5963 C CA . GLY A 1 836 ? -39.180 12.622 -2.731 1.00 63.00 836 GLY A CA 1
ATOM 5964 C C . GLY A 1 836 ? -38.536 12.684 -1.341 1.00 63.00 836 GLY A C 1
ATOM 5965 O O . GLY A 1 836 ? -37.795 11.795 -0.909 1.00 63.00 836 GLY A O 1
ATOM 5966 N N . GLN A 1 837 ? -38.821 13.759 -0.599 1.00 50.06 837 GLN A N 1
ATOM 5967 C CA . GLN A 1 837 ? -38.323 13.946 0.767 1.00 50.06 837 GLN A CA 1
ATOM 5968 C C . GLN A 1 837 ? -39.005 12.962 1.731 1.00 50.06 837 GLN A C 1
ATOM 5970 O O . GLN A 1 837 ? -40.141 13.166 2.142 1.00 50.06 837 GLN A O 1
ATOM 5975 N N . GLY A 1 838 ? -38.272 11.922 2.130 1.00 55.56 838 GLY A N 1
ATOM 5976 C CA . GLY A 1 838 ? -38.769 10.850 3.003 1.00 55.56 838 GLY A CA 1
ATOM 5977 C C . GLY A 1 838 ? -39.057 9.544 2.261 1.00 55.56 838 GLY A C 1
ATOM 5978 O O . GLY A 1 838 ? -39.199 8.503 2.900 1.00 55.56 838 GLY A O 1
ATOM 5979 N N . GLU A 1 839 ? -39.053 9.572 0.929 1.00 57.88 839 GLU A N 1
ATOM 5980 C CA . GLU A 1 839 ? -39.164 8.375 0.103 1.00 57.88 839 GLU A CA 1
ATOM 5981 C C . GLU A 1 839 ? -37.828 7.614 0.063 1.00 57.88 839 GLU A C 1
ATOM 5983 O O . GLU A 1 839 ? -36.743 8.175 0.277 1.00 57.88 839 GLU A O 1
ATOM 5988 N N . ALA A 1 840 ? -37.913 6.303 -0.161 1.00 60.53 840 ALA A N 1
ATOM 5989 C CA . ALA A 1 840 ? -36.740 5.473 -0.402 1.00 60.53 840 ALA A CA 1
ATOM 5990 C C . ALA A 1 840 ? -36.299 5.619 -1.864 1.00 60.53 840 ALA A C 1
ATOM 5992 O O . ALA A 1 840 ? -37.135 5.790 -2.749 1.00 60.53 840 ALA A O 1
ATOM 5993 N N . ASP A 1 841 ? -34.993 5.537 -2.105 1.00 72.56 841 ASP A N 1
ATOM 5994 C CA . ASP A 1 841 ? -34.469 5.340 -3.455 1.00 72.56 841 ASP A CA 1
ATOM 5995 C C . ASP A 1 841 ? -34.674 3.874 -3.908 1.00 72.56 841 ASP A C 1
ATOM 5997 O O . ASP A 1 841 ? -35.302 3.065 -3.216 1.00 72.56 841 ASP A O 1
ATOM 6001 N N . GLY A 1 842 ? -34.202 3.536 -5.109 1.00 71.88 842 GLY A N 1
ATOM 6002 C CA . GLY A 1 842 ? -34.415 2.219 -5.709 1.00 71.88 842 GLY A CA 1
ATOM 6003 C C . GLY A 1 842 ? -33.597 1.088 -5.078 1.00 71.88 842 GLY A C 1
ATOM 6004 O O . GLY A 1 842 ? -33.916 -0.081 -5.318 1.00 71.88 842 GLY A O 1
ATOM 6005 N N . VAL A 1 843 ? -32.561 1.396 -4.288 1.00 83.12 843 VAL A N 1
ATOM 6006 C CA . VAL A 1 843 ? -31.678 0.392 -3.682 1.00 83.12 843 VAL A CA 1
ATOM 6007 C C . VAL A 1 843 ? -32.290 -0.160 -2.398 1.00 83.12 843 VAL A C 1
ATOM 6009 O O . VAL A 1 843 ? -32.823 0.552 -1.546 1.00 83.12 843 VAL A O 1
ATOM 6012 N N . TRP A 1 844 ? -32.216 -1.478 -2.251 1.00 81.12 844 TRP A N 1
ATOM 6013 C CA . TRP A 1 844 ? -32.759 -2.179 -1.104 1.00 81.12 844 TRP A CA 1
ATOM 6014 C C . TRP A 1 844 ? -31.727 -2.386 0.002 1.00 81.12 844 TRP A C 1
ATOM 6016 O O . TRP A 1 844 ? -30.958 -3.347 -0.005 1.00 81.12 844 TRP A O 1
ATOM 6026 N N . GLU A 1 845 ? -31.803 -1.533 1.019 1.00 75.81 845 GLU A N 1
ATOM 6027 C CA . GLU A 1 845 ? -31.296 -1.850 2.354 1.00 75.81 845 GLU A CA 1
ATOM 6028 C C . GLU A 1 845 ? -32.231 -2.894 2.991 1.00 75.81 845 GLU A C 1
ATOM 6030 O O . GLU A 1 845 ? -33.441 -2.665 3.096 1.00 75.81 845 GLU A O 1
ATOM 6035 N N . GLY A 1 846 ? -31.693 -4.033 3.443 1.00 65.56 846 GLY A N 1
ATOM 6036 C CA . GLY A 1 846 ? -32.488 -5.113 4.039 1.00 65.56 846 GLY A CA 1
ATOM 6037 C C . GLY A 1 846 ? -33.285 -4.644 5.258 1.00 65.56 846 GLY A C 1
ATOM 6038 O O . GLY A 1 846 ? -32.721 -4.515 6.341 1.00 65.56 846 GLY A O 1
ATOM 6039 N N . ARG A 1 847 ? -34.593 -4.363 5.107 1.00 58.91 847 ARG A N 1
ATOM 6040 C CA . ARG A 1 847 ? -35.396 -3.731 6.173 1.00 58.91 847 ARG A CA 1
ATOM 6041 C C . ARG A 1 847 ? -35.549 -4.635 7.403 1.00 58.91 847 ARG A C 1
ATOM 6043 O O . ARG A 1 847 ? -35.963 -5.791 7.325 1.00 58.91 847 ARG A O 1
ATOM 6050 N N . GLN A 1 848 ? -35.243 -4.050 8.557 1.00 64.69 848 GLN A N 1
ATOM 6051 C CA . GLN A 1 848 ? -34.594 -4.730 9.681 1.00 64.69 848 GLN A CA 1
ATOM 6052 C C . GLN A 1 848 ? -35.558 -5.119 10.817 1.00 64.69 848 GLN A C 1
ATOM 6054 O O . GLN A 1 848 ? -35.379 -4.679 11.951 1.00 64.69 848 GLN A O 1
ATOM 6059 N N . LYS A 1 849 ? -36.637 -5.861 10.535 1.00 79.50 849 LYS A N 1
ATOM 6060 C CA . LYS A 1 849 ? -37.629 -6.251 11.566 1.00 79.50 849 LYS A CA 1
ATOM 6061 C C . LYS A 1 849 ? -38.119 -7.690 11.395 1.00 79.50 849 LYS A C 1
ATOM 6063 O O . LYS A 1 849 ? -39.289 -7.921 11.092 1.00 79.50 849 LYS A O 1
ATOM 6068 N N . TRP A 1 850 ? -37.232 -8.662 11.576 1.00 89.69 850 TRP A N 1
ATOM 6069 C CA . TRP A 1 850 ? -37.590 -10.080 11.499 1.00 89.69 850 TRP A CA 1
ATOM 6070 C C . TRP A 1 850 ? -38.024 -10.625 12.867 1.00 89.69 850 TRP A C 1
ATOM 6072 O O . TRP A 1 850 ? -37.437 -10.290 13.896 1.00 89.69 850 TRP A O 1
ATOM 6082 N N . ARG A 1 851 ? -39.039 -11.493 12.874 1.00 89.88 851 ARG A N 1
ATOM 6083 C CA . ARG A 1 851 ? -39.505 -12.265 14.035 1.00 89.88 851 ARG A CA 1
ATOM 6084 C C . ARG A 1 851 ? -39.678 -13.719 13.623 1.00 89.88 851 ARG A C 1
ATOM 6086 O O . ARG A 1 851 ? -40.169 -13.981 12.527 1.00 89.88 851 ARG A O 1
ATOM 6093 N N . ASN A 1 852 ? -39.360 -14.639 14.526 1.00 91.75 852 ASN A N 1
ATOM 6094 C CA . ASN A 1 852 ? -39.576 -16.070 14.338 1.00 91.75 852 ASN A CA 1
ATOM 6095 C C . ASN A 1 852 ? -41.081 -16.397 14.425 1.00 91.75 852 ASN A C 1
ATOM 6097 O O . ASN A 1 852 ? -41.592 -16.756 15.485 1.00 91.75 852 ASN A O 1
ATOM 6101 N N . ALA A 1 853 ? -41.824 -16.200 13.333 1.00 88.88 853 ALA A N 1
ATOM 6102 C CA . ALA A 1 853 ? -43.280 -16.366 13.323 1.00 88.88 853 ALA A CA 1
ATOM 6103 C C . ALA A 1 853 ? -43.752 -17.752 13.827 1.00 88.88 853 ALA A C 1
ATOM 6105 O O . ALA A 1 853 ? -44.655 -17.767 14.669 1.00 88.88 853 ALA A O 1
ATOM 6106 N N . PRO A 1 854 ? -43.123 -18.891 13.449 1.00 90.38 854 PRO A N 1
ATOM 6107 C CA . PRO A 1 854 ? -43.462 -20.200 14.015 1.00 90.38 854 PRO A CA 1
ATOM 6108 C C . PRO A 1 854 ? -43.344 -20.260 15.545 1.00 90.38 854 PRO A C 1
ATOM 6110 O O . PRO A 1 854 ? -44.214 -20.827 16.204 1.00 90.38 854 PRO A O 1
ATOM 6113 N N . LEU A 1 855 ? -42.315 -19.635 16.132 1.00 91.12 855 LEU A N 1
ATOM 6114 C CA . LEU A 1 855 ? -42.140 -19.574 17.586 1.00 91.12 855 LEU A CA 1
ATOM 6115 C C . LEU A 1 855 ? -43.269 -18.800 18.277 1.00 91.12 855 LEU A C 1
ATOM 6117 O O . LEU A 1 855 ? -43.831 -19.278 19.264 1.00 91.12 855 LEU A O 1
ATOM 6121 N N . TYR A 1 856 ? -43.600 -17.612 17.761 1.00 90.19 856 TYR A N 1
ATOM 6122 C CA . TYR A 1 856 ? -44.688 -16.791 18.301 1.00 90.19 856 TYR A CA 1
ATOM 6123 C C . TYR A 1 856 ? -46.040 -17.510 18.179 1.00 90.19 856 TYR A C 1
ATOM 6125 O O . TYR A 1 856 ? -46.858 -17.434 19.096 1.00 90.19 856 TYR A O 1
ATOM 6133 N N . GLU A 1 857 ? -46.277 -18.241 17.086 1.00 90.44 857 GLU A N 1
ATOM 6134 C CA . GLU A 1 857 ? -47.484 -19.051 16.929 1.00 90.44 857 GLU A CA 1
ATOM 6135 C C . GLU A 1 857 ? -47.556 -20.231 17.897 1.00 90.44 857 GLU A C 1
ATOM 6137 O O . GLU A 1 857 ? -48.609 -20.423 18.502 1.00 90.44 857 GLU A O 1
ATOM 6142 N N . ALA A 1 858 ? -46.473 -20.993 18.072 1.00 88.44 858 ALA A N 1
ATOM 6143 C CA . ALA A 1 858 ? -46.446 -22.140 18.980 1.00 88.44 858 ALA A CA 1
ATOM 6144 C C . ALA A 1 858 ? -46.723 -21.719 20.435 1.00 88.44 858 ALA A C 1
ATOM 6146 O O . ALA A 1 858 ? -47.520 -22.349 21.128 1.00 88.44 858 ALA A O 1
ATOM 6147 N N . ILE A 1 859 ? -46.137 -20.600 20.881 1.00 89.69 859 ILE A N 1
ATOM 6148 C CA . ILE A 1 859 ? -46.411 -20.028 22.209 1.00 89.69 859 ILE A CA 1
ATOM 6149 C C . ILE A 1 859 ? -47.871 -19.549 22.296 1.00 89.69 859 ILE A C 1
ATOM 6151 O O . ILE A 1 859 ? -48.567 -19.872 23.255 1.00 89.69 859 ILE A O 1
ATOM 6155 N N . ARG A 1 860 ? -48.390 -18.859 21.267 1.00 88.56 860 ARG A N 1
ATOM 6156 C CA . ARG A 1 860 ? -49.794 -18.396 21.223 1.00 88.56 860 ARG A CA 1
ATOM 6157 C C . ARG A 1 860 ? -50.816 -19.543 21.224 1.00 88.56 860 ARG A C 1
ATOM 6159 O O . ARG A 1 860 ? -51.922 -19.358 21.724 1.00 88.56 860 ARG A O 1
ATOM 6166 N N . LYS A 1 861 ? -50.475 -20.702 20.652 1.00 89.44 861 LYS A N 1
ATOM 6167 C CA . LYS A 1 861 ? -51.307 -21.921 20.649 1.00 89.44 861 LYS A CA 1
ATOM 6168 C C . LYS A 1 861 ? -51.165 -22.751 21.935 1.00 89.44 861 LYS A C 1
ATOM 6170 O O . LYS A 1 861 ? -51.919 -23.701 22.113 1.00 89.44 861 LYS A O 1
ATOM 6175 N N . GLY A 1 862 ? -50.224 -22.412 22.822 1.00 83.94 862 GLY A N 1
ATOM 6176 C CA . GLY A 1 862 ? -49.898 -23.206 24.013 1.00 83.94 862 GLY A CA 1
ATOM 6177 C C . GLY A 1 862 ? -49.091 -24.480 23.721 1.00 83.94 862 GLY A C 1
ATOM 6178 O O . GLY A 1 862 ? -48.879 -25.286 24.620 1.00 83.94 862 GLY A O 1
ATOM 6179 N N . GLU A 1 863 ? -48.616 -24.655 22.485 1.00 87.62 863 GLU A N 1
ATOM 6180 C CA . GLU A 1 863 ? -47.779 -25.781 22.040 1.00 87.62 863 GLU A CA 1
ATOM 6181 C C . GLU A 1 863 ? -46.344 -25.682 22.589 1.00 87.62 863 GLU A C 1
ATOM 6183 O O . GLU A 1 863 ? -45.612 -26.672 22.622 1.00 87.62 863 GLU A O 1
ATOM 6188 N N . ARG A 1 864 ? -45.933 -24.488 23.037 1.00 83.94 864 ARG A N 1
ATOM 6189 C CA . ARG A 1 864 ? -44.648 -24.238 23.695 1.00 83.94 864 ARG A CA 1
ATOM 6190 C C . ARG A 1 864 ? -44.838 -23.373 24.940 1.00 83.94 864 ARG A C 1
ATOM 6192 O O . ARG A 1 864 ? -45.552 -22.375 24.897 1.00 83.94 864 ARG A O 1
ATOM 6199 N N . HIS A 1 865 ? -44.164 -23.738 26.030 1.00 84.44 865 HIS A N 1
ATOM 6200 C CA . HIS A 1 865 ? -44.123 -22.923 27.247 1.00 84.44 865 HIS A CA 1
ATOM 6201 C C . HIS A 1 865 ? -43.478 -21.544 26.994 1.00 84.44 865 HIS A C 1
ATOM 6203 O O . HIS A 1 865 ? -42.650 -21.427 26.082 1.00 84.44 865 HIS A O 1
ATOM 6209 N N . PRO A 1 866 ? -43.819 -20.516 27.800 1.00 86.62 866 PRO A N 1
ATOM 6210 C CA . PRO A 1 866 ? -43.155 -19.217 27.757 1.00 86.62 866 PRO A CA 1
ATOM 6211 C C . PRO A 1 866 ? -41.634 -19.331 27.903 1.00 86.62 866 PRO A C 1
ATOM 6213 O O . PRO A 1 866 ? -41.129 -20.241 28.562 1.00 86.62 866 PRO A O 1
ATOM 6216 N N . LEU A 1 867 ? -40.908 -18.403 27.281 1.00 89.88 867 LEU A N 1
ATOM 6217 C CA . LEU A 1 867 ? -39.443 -18.405 27.239 1.00 89.88 867 LEU A CA 1
ATOM 6218 C C . LEU A 1 867 ? -38.888 -17.075 27.736 1.00 89.88 867 LEU A C 1
ATOM 6220 O O . LEU A 1 867 ? -39.326 -16.026 27.271 1.00 89.88 867 LEU A O 1
ATOM 6224 N N . ASP A 1 868 ? -37.868 -17.109 28.587 1.00 91.50 868 ASP A N 1
ATOM 6225 C CA . ASP A 1 868 ? -37.100 -15.909 28.913 1.00 91.50 868 ASP A CA 1
ATOM 6226 C C . ASP A 1 868 ? -36.195 -15.519 27.739 1.00 91.50 868 ASP A C 1
ATOM 6228 O O . ASP A 1 868 ? -35.444 -16.336 27.197 1.00 91.50 868 ASP A O 1
ATOM 6232 N N . VAL A 1 869 ? -36.305 -14.257 27.320 1.00 93.94 869 VAL A N 1
ATOM 6233 C CA . VAL A 1 869 ? -35.653 -13.708 26.131 1.00 93.94 869 VAL A CA 1
ATOM 6234 C C . VAL A 1 869 ? -34.687 -12.600 26.520 1.00 93.94 869 VAL A C 1
ATOM 6236 O O . VAL A 1 869 ? -35.079 -11.524 26.983 1.00 93.94 869 VAL A O 1
ATOM 6239 N N . PHE A 1 870 ? -33.412 -12.821 26.219 1.00 95.31 870 PHE A N 1
ATOM 6240 C CA . PHE A 1 870 ? -32.387 -11.793 26.295 1.00 95.31 870 PHE A CA 1
ATOM 6241 C C . PHE A 1 870 ? -32.431 -10.948 25.023 1.00 95.31 870 PHE A C 1
ATOM 6243 O O . PHE A 1 870 ? -32.168 -11.426 23.921 1.00 95.31 870 PHE A O 1
ATOM 6250 N N . GLY A 1 871 ? -32.780 -9.670 25.165 1.00 93.75 871 GLY A N 1
ATOM 6251 C CA . GLY A 1 871 ? -32.523 -8.656 24.151 1.00 93.75 871 GLY A CA 1
ATOM 6252 C C . GLY A 1 871 ? -31.107 -8.139 24.289 1.00 93.75 871 GLY A C 1
ATOM 6253 O O . GLY A 1 871 ? -30.824 -7.382 25.215 1.00 93.75 871 GLY A O 1
ATOM 6254 N N . LEU A 1 872 ? -30.242 -8.552 23.373 1.00 93.88 872 LEU A N 1
ATOM 6255 C CA . LEU A 1 872 ? -28.840 -8.173 23.296 1.00 93.88 872 LEU A CA 1
ATOM 6256 C C . LEU A 1 872 ? -28.651 -7.052 22.271 1.00 93.88 872 LEU A C 1
ATOM 6258 O O . LEU A 1 872 ? -29.357 -6.997 21.267 1.00 93.88 872 LEU A O 1
ATOM 6262 N N . ASP A 1 873 ? -27.681 -6.176 22.514 1.00 89.88 873 ASP A N 1
ATOM 6263 C CA . ASP A 1 873 ? -27.378 -5.028 21.652 1.00 89.88 873 ASP A CA 1
ATOM 6264 C C . ASP A 1 873 ? -25.898 -5.036 21.231 1.00 89.88 873 ASP A C 1
ATOM 6266 O O . ASP A 1 873 ? -24.999 -5.222 22.062 1.00 89.88 873 ASP A O 1
ATOM 6270 N N . ILE A 1 874 ? -25.636 -4.861 19.933 1.00 87.06 874 ILE A N 1
ATOM 6271 C CA . ILE A 1 874 ? -24.289 -4.882 19.347 1.00 87.06 874 ILE A CA 1
ATOM 6272 C C . ILE A 1 874 ? -23.616 -3.525 19.538 1.00 87.06 874 ILE A C 1
ATOM 6274 O O . ILE A 1 874 ? -24.059 -2.482 19.056 1.00 87.06 874 ILE A O 1
ATOM 6278 N N . ASN A 1 875 ? -22.458 -3.540 20.190 1.00 84.62 875 ASN A N 1
ATOM 6279 C CA . ASN A 1 875 ? -21.693 -2.330 20.438 1.00 84.62 875 ASN A CA 1
ATOM 6280 C C . ASN A 1 875 ? -21.158 -1.696 19.142 1.00 84.62 875 ASN A C 1
ATOM 6282 O O . ASN A 1 875 ? -20.266 -2.235 18.490 1.00 84.62 875 ASN A O 1
ATOM 6286 N N . ALA A 1 876 ? -21.645 -0.488 18.842 1.00 84.00 876 ALA A N 1
ATOM 6287 C CA . ALA A 1 876 ? -21.167 0.367 17.754 1.00 84.00 876 ALA A CA 1
ATOM 6288 C C . ALA A 1 876 ? -21.234 -0.300 16.360 1.00 84.00 876 ALA A C 1
ATOM 6290 O O . ALA A 1 876 ? -20.266 -0.261 15.601 1.00 84.00 876 ALA A O 1
ATOM 6291 N N . ALA A 1 877 ? -22.390 -0.885 16.016 1.00 85.88 877 ALA A N 1
ATOM 6292 C CA . ALA A 1 877 ? -22.625 -1.581 14.745 1.00 85.88 877 ALA A CA 1
ATOM 6293 C C . ALA A 1 877 ? -22.191 -0.767 13.506 1.00 85.88 877 ALA A C 1
ATOM 6295 O O . ALA A 1 877 ? -21.403 -1.260 12.702 1.00 85.88 877 ALA A O 1
ATOM 6296 N N . TYR A 1 878 ? -22.599 0.506 13.398 1.00 86.56 878 TYR A N 1
ATOM 6297 C CA . TYR A 1 878 ? -22.183 1.398 12.301 1.00 86.56 878 TYR A CA 1
ATOM 6298 C C . TYR A 1 878 ? -20.671 1.623 12.221 1.00 86.56 878 TYR A C 1
ATOM 6300 O O . TYR A 1 878 ? -20.099 1.595 11.134 1.00 86.56 878 TYR A O 1
ATOM 6308 N N . LEU A 1 879 ? -20.008 1.810 13.365 1.00 90.19 879 LEU A N 1
ATOM 6309 C CA . LEU A 1 879 ? -18.558 1.974 13.399 1.00 90.19 879 LEU A CA 1
ATOM 6310 C C . LEU A 1 879 ? -17.856 0.683 12.960 1.00 90.19 879 LEU A C 1
ATOM 6312 O O . LEU A 1 879 ? -16.893 0.736 12.208 1.00 90.19 879 LEU A O 1
ATOM 6316 N N . SER A 1 880 ? -18.349 -0.484 13.372 1.00 90.06 880 SER A N 1
ATOM 6317 C CA . SER A 1 880 ? -17.833 -1.774 12.898 1.00 90.06 880 SER A CA 1
ATOM 6318 C C . SER A 1 880 ? -18.043 -1.955 11.386 1.00 90.06 880 SER A C 1
ATOM 6320 O O . SER A 1 880 ? -17.141 -2.428 10.695 1.00 90.06 880 SER A O 1
ATOM 6322 N N . ALA A 1 881 ? -19.181 -1.497 10.857 1.00 91.56 881 ALA A N 1
ATOM 6323 C CA . ALA A 1 881 ? -19.555 -1.598 9.447 1.00 91.56 881 ALA A CA 1
ATOM 6324 C C . ALA A 1 881 ? -18.739 -0.717 8.482 1.00 91.56 881 ALA A C 1
ATOM 6326 O O . ALA A 1 881 ? -18.763 -0.959 7.278 1.00 91.56 881 ALA A O 1
ATOM 6327 N N . PHE A 1 882 ? -17.953 0.248 8.976 1.00 93.44 882 PHE A N 1
ATOM 6328 C CA . PHE A 1 882 ? -16.960 0.956 8.151 1.00 93.44 882 PHE A CA 1
ATOM 6329 C C . PHE A 1 882 ? -15.877 0.023 7.586 1.00 93.44 882 PHE A C 1
ATOM 6331 O O . PHE A 1 882 ? -15.224 0.373 6.605 1.00 93.44 882 PHE A O 1
ATOM 6338 N N . LYS A 1 883 ? -15.701 -1.177 8.156 1.00 91.75 883 LYS A N 1
ATOM 6339 C CA . LYS A 1 883 ? -14.931 -2.257 7.533 1.00 91.75 883 LYS A CA 1
ATOM 6340 C C . LYS A 1 883 ? -15.812 -2.969 6.494 1.00 91.75 883 LYS A C 1
ATOM 6342 O O . LYS A 1 883 ? -16.383 -4.026 6.765 1.00 91.75 883 LYS A O 1
ATOM 6347 N N . THR A 1 884 ? -15.957 -2.344 5.326 1.00 92.69 884 THR A N 1
ATOM 6348 C CA . THR A 1 884 ? -16.744 -2.847 4.189 1.00 92.69 884 THR A CA 1
ATOM 6349 C C . THR A 1 884 ? -16.093 -2.503 2.852 1.00 92.69 884 THR A C 1
ATOM 6351 O O . THR A 1 884 ? -15.278 -1.588 2.772 1.00 92.69 884 THR A O 1
ATOM 6354 N N . HIS A 1 885 ? -16.449 -3.232 1.795 1.00 92.62 885 HIS A N 1
ATOM 6355 C CA . HIS A 1 885 ? -15.919 -3.012 0.449 1.00 92.62 885 HIS A CA 1
ATOM 6356 C C . HIS A 1 885 ? -16.632 -1.830 -0.216 1.00 92.62 885 HIS A C 1
ATOM 6358 O O . HIS A 1 885 ? -17.745 -1.980 -0.713 1.00 92.62 885 HIS A O 1
ATOM 6364 N N . LEU A 1 886 ? -15.993 -0.658 -0.246 1.00 91.56 886 LEU A N 1
ATOM 6365 C CA . LEU A 1 886 ? -16.569 0.541 -0.858 1.00 91.56 886 LEU A CA 1
ATOM 6366 C C . LEU A 1 886 ? -16.057 0.767 -2.291 1.00 91.56 886 LEU A C 1
ATOM 6368 O O . LEU A 1 886 ? -14.859 0.588 -2.536 1.00 91.56 886 LEU A O 1
ATOM 6372 N N . PRO A 1 887 ? -16.918 1.205 -3.233 1.00 89.75 887 PRO A N 1
ATOM 6373 C CA . PRO A 1 887 ? -16.493 1.600 -4.573 1.00 89.75 887 PRO A CA 1
ATOM 6374 C C . PRO A 1 887 ? -15.619 2.860 -4.528 1.00 89.75 887 PRO A C 1
ATOM 6376 O O . PRO A 1 887 ? -16.072 3.929 -4.110 1.00 89.75 887 PRO A O 1
ATOM 6379 N N . ILE A 1 888 ? -14.371 2.757 -4.986 1.00 85.00 888 ILE A N 1
ATOM 6380 C CA . ILE A 1 888 ? -13.401 3.870 -4.997 1.00 85.00 888 ILE A CA 1
ATOM 6381 C C . ILE A 1 888 ? -13.468 4.751 -6.253 1.00 85.00 888 ILE A C 1
ATOM 6383 O O . ILE A 1 888 ? -12.901 5.836 -6.239 1.00 85.00 888 ILE A O 1
ATOM 6387 N N . GLY A 1 889 ? -14.159 4.334 -7.317 1.00 81.25 889 GLY A N 1
ATOM 6388 C CA . GLY A 1 889 ? -14.307 5.106 -8.558 1.00 81.25 889 GLY A CA 1
ATOM 6389 C C . GLY A 1 889 ? -15.766 5.281 -8.980 1.00 81.25 889 GLY A C 1
ATOM 6390 O O . GLY A 1 889 ? -16.681 4.856 -8.277 1.00 81.25 889 GLY A O 1
ATOM 6391 N N . ALA A 1 890 ? -15.982 5.895 -10.146 1.00 82.62 890 ALA A N 1
ATOM 6392 C CA . ALA A 1 890 ? -17.300 5.957 -10.773 1.00 82.62 890 ALA A CA 1
ATOM 6393 C C . ALA A 1 890 ? -17.820 4.543 -11.086 1.00 82.62 890 ALA A C 1
ATOM 6395 O O . ALA A 1 890 ? -17.086 3.720 -11.644 1.00 82.62 890 ALA A O 1
ATOM 6396 N N . LEU A 1 891 ? -19.081 4.270 -10.741 1.00 86.62 891 LEU A N 1
ATOM 6397 C CA . LEU A 1 891 ? -19.727 2.992 -11.034 1.00 86.62 891 LEU A CA 1
ATOM 6398 C C . LEU A 1 891 ? -19.906 2.832 -12.548 1.00 86.62 891 LEU A C 1
ATOM 6400 O O . LEU A 1 891 ? -20.518 3.677 -13.200 1.00 86.62 891 LEU A O 1
ATOM 6404 N N . LYS A 1 892 ? -19.393 1.736 -13.106 1.00 88.62 892 LYS A N 1
ATOM 6405 C CA . LYS A 1 892 ? -19.580 1.359 -14.509 1.00 88.62 892 LYS A CA 1
ATOM 6406 C C . LYS A 1 892 ? -20.671 0.302 -14.601 1.00 88.62 892 LYS A C 1
ATOM 6408 O O . LYS A 1 892 ? -20.650 -0.661 -13.838 1.00 88.62 892 LYS A O 1
ATOM 6413 N N . HIS A 1 893 ? -21.611 0.495 -15.521 1.00 92.56 893 HIS A N 1
ATOM 6414 C CA . HIS A 1 893 ? -22.657 -0.483 -15.800 1.00 92.56 893 HIS A CA 1
ATOM 6415 C C . HIS A 1 893 ? -22.078 -1.689 -16.551 1.00 92.56 893 HIS A C 1
ATOM 6417 O O . HIS A 1 893 ? -21.433 -1.522 -17.585 1.00 92.56 893 HIS A O 1
ATOM 6423 N N . ASP A 1 894 ? -22.352 -2.882 -16.039 1.00 91.69 894 ASP A N 1
ATOM 6424 C CA . ASP A 1 894 ? -22.118 -4.165 -16.682 1.00 91.69 894 ASP A CA 1
ATOM 6425 C C . ASP A 1 894 ? -23.479 -4.847 -16.930 1.00 91.69 894 ASP A C 1
ATOM 6427 O O . ASP A 1 894 ? -24.129 -5.294 -15.975 1.00 91.69 894 ASP A O 1
ATOM 6431 N N . PRO A 1 895 ? -23.945 -4.917 -18.192 1.00 89.94 895 PRO A N 1
ATOM 6432 C CA . PRO A 1 895 ? -25.236 -5.505 -18.530 1.00 89.94 895 PRO A CA 1
ATOM 6433 C C . PRO A 1 895 ? -25.235 -7.039 -18.476 1.00 89.94 895 PRO A C 1
ATOM 6435 O O . PRO A 1 895 ? -26.299 -7.628 -18.650 1.00 89.94 895 PRO A O 1
ATOM 6438 N N . THR A 1 896 ? -24.075 -7.682 -18.279 1.00 85.06 896 THR A N 1
ATOM 6439 C CA . THR A 1 896 ? -23.947 -9.149 -18.213 1.00 85.06 896 THR A CA 1
ATOM 6440 C C . THR A 1 896 ? -24.091 -9.701 -16.792 1.00 85.06 896 THR A C 1
ATOM 6442 O O . THR A 1 896 ? -24.299 -10.901 -16.617 1.00 85.06 896 THR A O 1
ATOM 6445 N N . GLY A 1 897 ? -24.034 -8.828 -15.779 1.00 81.88 897 GLY A N 1
ATOM 6446 C CA . GLY A 1 897 ? -24.169 -9.201 -14.373 1.00 81.88 897 GLY A CA 1
ATOM 6447 C C . GLY A 1 897 ? -22.883 -9.782 -13.787 1.00 81.88 897 GLY A C 1
ATOM 6448 O O . GLY A 1 897 ? -21.800 -9.236 -13.983 1.00 81.88 897 GLY A O 1
ATOM 6449 N N . GLY A 1 898 ? -23.015 -10.868 -13.023 1.00 85.38 898 GLY A N 1
ATOM 6450 C CA . GLY A 1 898 ? -21.891 -11.529 -12.351 1.00 85.38 898 GLY A CA 1
ATOM 6451 C C . GLY A 1 898 ? -21.329 -10.789 -11.126 1.00 85.38 898 GLY A C 1
ATOM 6452 O O . GLY A 1 898 ? -21.736 -9.680 -10.785 1.00 85.38 898 GLY A O 1
ATOM 6453 N N . PHE A 1 899 ? -20.388 -11.438 -10.431 1.00 91.75 899 PHE A N 1
ATOM 6454 C CA . PHE A 1 899 ? -19.767 -10.941 -9.198 1.00 91.75 899 PHE A CA 1
ATOM 6455 C C . PHE A 1 899 ? -18.235 -10.969 -9.291 1.00 91.75 899 PHE A C 1
ATOM 6457 O O . PHE A 1 899 ? -17.647 -12.026 -9.508 1.00 91.75 899 PHE A O 1
ATOM 6464 N N . ASP A 1 900 ? -17.573 -9.832 -9.055 1.00 90.44 900 ASP A N 1
ATOM 6465 C CA . ASP A 1 900 ? -16.109 -9.741 -8.946 1.00 90.44 900 ASP A CA 1
ATOM 6466 C C . ASP A 1 900 ? -15.718 -9.229 -7.558 1.00 90.44 900 ASP A C 1
ATOM 6468 O O . ASP A 1 900 ? -16.005 -8.088 -7.200 1.00 90.44 900 ASP A O 1
ATOM 6472 N N . ARG A 1 901 ? -14.972 -10.031 -6.786 1.00 87.56 901 ARG A N 1
ATOM 6473 C CA . ARG A 1 901 ? -14.565 -9.659 -5.419 1.00 87.56 901 ARG A CA 1
ATOM 6474 C C . ARG A 1 901 ? -13.586 -8.476 -5.381 1.00 87.56 901 ARG A C 1
ATOM 6476 O O . ARG A 1 901 ? -13.352 -7.967 -4.288 1.00 87.56 901 ARG A O 1
ATOM 6483 N N . ARG A 1 902 ? -12.972 -8.070 -6.510 1.00 89.12 902 ARG A N 1
ATOM 6484 C CA . ARG A 1 902 ? -12.149 -6.838 -6.642 1.00 89.12 902 ARG A CA 1
ATOM 6485 C C . ARG A 1 902 ? -12.993 -5.579 -6.885 1.00 89.12 902 ARG A C 1
ATOM 6487 O O . ARG A 1 902 ? -12.450 -4.478 -6.785 1.00 89.12 902 ARG A O 1
ATOM 6494 N N . LYS A 1 903 ? -14.279 -5.724 -7.206 1.00 92.12 903 LYS A N 1
ATOM 6495 C CA . LYS A 1 903 ? -15.207 -4.618 -7.449 1.00 92.12 903 LYS A CA 1
ATOM 6496 C C . LYS A 1 903 ? -16.200 -4.456 -6.297 1.00 92.12 903 LYS A C 1
ATOM 6498 O O . LYS A 1 903 ? -16.297 -5.314 -5.421 1.00 92.12 903 LYS A O 1
ATOM 6503 N N . ALA A 1 904 ? -16.854 -3.299 -6.273 1.00 93.25 904 ALA A N 1
ATOM 6504 C CA . ALA A 1 904 ? -17.938 -2.966 -5.358 1.00 93.25 904 ALA A CA 1
ATOM 6505 C C . ALA A 1 904 ? -18.953 -2.043 -6.039 1.00 93.25 904 ALA A C 1
ATOM 6507 O O . ALA A 1 904 ? -18.578 -1.274 -6.930 1.00 93.25 904 ALA A O 1
ATOM 6508 N N . GLY A 1 905 ? -20.216 -2.092 -5.614 1.00 92.44 905 GLY A N 1
ATOM 6509 C CA . GLY A 1 905 ? -21.258 -1.184 -6.093 1.00 92.44 905 GLY A CA 1
ATOM 6510 C C . GLY A 1 905 ? -22.676 -1.683 -5.824 1.00 92.44 905 GLY A C 1
ATOM 6511 O O . GLY A 1 905 ? -22.950 -2.223 -4.755 1.00 92.44 905 GLY A O 1
ATOM 6512 N N . ILE A 1 906 ? -23.569 -1.473 -6.792 1.00 93.75 906 ILE A N 1
ATOM 6513 C CA . ILE A 1 906 ? -24.971 -1.916 -6.749 1.00 93.75 906 ILE A CA 1
ATOM 6514 C C . ILE A 1 906 ? -25.187 -3.009 -7.796 1.00 93.75 906 ILE A C 1
ATOM 6516 O O . ILE A 1 906 ? -24.662 -2.926 -8.904 1.00 93.75 906 ILE A O 1
ATOM 6520 N N . HIS A 1 907 ? -25.992 -4.013 -7.470 1.00 94.56 907 HIS A N 1
ATOM 6521 C CA . HIS A 1 907 ? -26.258 -5.177 -8.310 1.00 94.56 907 HIS A CA 1
ATOM 6522 C C . HIS A 1 907 ? -27.754 -5.364 -8.501 1.00 94.56 907 HIS A C 1
ATOM 6524 O O . HIS A 1 907 ? -28.520 -5.308 -7.542 1.00 94.56 907 HIS A O 1
ATOM 6530 N N . ARG A 1 908 ? -28.176 -5.646 -9.732 1.00 94.19 908 ARG A N 1
ATOM 6531 C CA . ARG A 1 908 ? -29.523 -6.133 -10.016 1.00 94.19 908 ARG A CA 1
ATOM 6532 C C . ARG A 1 908 ? -29.517 -7.648 -9.898 1.00 94.19 908 ARG A C 1
ATOM 6534 O O . ARG A 1 908 ? -28.896 -8.319 -10.716 1.00 94.19 908 ARG A O 1
ATOM 6541 N N . VAL A 1 909 ? -30.191 -8.183 -8.893 1.00 92.44 909 VAL A N 1
ATOM 6542 C CA . VAL A 1 909 ? -30.244 -9.617 -8.585 1.00 92.44 909 VAL A CA 1
ATOM 6543 C C . VAL A 1 909 ? -31.638 -10.145 -8.903 1.00 92.44 909 VAL A C 1
ATOM 6545 O O . VAL A 1 909 ? -32.630 -9.448 -8.700 1.00 92.44 909 VAL A O 1
ATOM 6548 N N . ASP A 1 910 ? -31.714 -11.356 -9.446 1.00 90.88 910 ASP A N 1
ATOM 6549 C CA . ASP A 1 910 ? -32.977 -12.057 -9.680 1.00 90.88 910 ASP A CA 1
ATOM 6550 C C . ASP A 1 910 ? -33.708 -12.358 -8.355 1.00 90.88 910 ASP A C 1
ATOM 6552 O O . ASP A 1 910 ? -33.186 -12.115 -7.261 1.00 90.88 910 ASP A O 1
ATOM 6556 N N . HIS A 1 911 ? -34.928 -12.886 -8.438 1.00 85.69 911 HIS A N 1
ATOM 6557 C CA . HIS A 1 911 ? -35.694 -13.253 -7.252 1.00 85.69 911 HIS A CA 1
ATOM 6558 C C . HIS A 1 911 ? -34.935 -14.265 -6.372 1.00 85.69 911 HIS A C 1
ATOM 6560 O O . HIS A 1 911 ? -34.344 -15.230 -6.858 1.00 85.69 911 HIS A O 1
ATOM 6566 N N . PHE A 1 912 ? -34.977 -14.046 -5.057 1.00 84.44 912 PHE A N 1
ATOM 6567 C CA . PHE A 1 912 ? -34.258 -14.823 -4.053 1.00 84.44 912 PHE A CA 1
ATOM 6568 C C . PHE A 1 912 ? -35.248 -15.453 -3.076 1.00 84.44 912 PHE A C 1
ATOM 6570 O O . PHE A 1 912 ? -36.082 -14.758 -2.494 1.00 84.44 912 PHE A O 1
ATOM 6577 N N . THR A 1 913 ? -35.130 -16.765 -2.876 1.00 83.81 913 THR A N 1
ATOM 6578 C CA . THR A 1 913 ? -35.985 -17.539 -1.971 1.00 83.81 913 THR A CA 1
ATOM 6579 C C . THR A 1 913 ? -35.218 -17.915 -0.706 1.00 83.81 913 THR A C 1
ATOM 6581 O O . THR A 1 913 ? -34.057 -18.314 -0.760 1.00 83.81 913 THR A O 1
ATOM 6584 N N . TRP A 1 914 ? -35.871 -17.783 0.451 1.00 89.00 914 TRP A N 1
ATOM 6585 C CA . TRP A 1 914 ? -35.289 -18.109 1.753 1.00 89.00 914 TRP A CA 1
ATOM 6586 C C . TRP A 1 914 ? -36.134 -19.184 2.452 1.00 89.00 914 TRP A C 1
ATOM 6588 O O . TRP A 1 914 ? -37.248 -18.876 2.879 1.00 89.00 914 TRP A O 1
ATOM 6598 N N . PRO A 1 915 ? -35.658 -20.441 2.553 1.00 88.56 915 PRO A N 1
ATOM 6599 C CA . PRO A 1 915 ? -36.463 -21.548 3.077 1.00 88.56 915 PRO A CA 1
ATOM 6600 C C . PRO A 1 915 ? -36.467 -21.648 4.613 1.00 88.56 915 PRO A C 1
ATOM 6602 O O . PRO A 1 915 ? -37.245 -22.421 5.169 1.00 88.56 915 PRO A O 1
ATOM 6605 N N . HIS A 1 916 ? -35.619 -20.885 5.311 1.00 90.19 916 HIS A N 1
ATOM 6606 C CA . HIS A 1 916 ? -35.442 -20.986 6.765 1.00 90.19 916 HIS A CA 1
ATOM 6607 C C . HIS A 1 916 ? -36.397 -20.041 7.500 1.00 90.19 916 HIS A C 1
ATOM 6609 O O . HIS A 1 916 ? -36.256 -18.821 7.427 1.00 90.19 916 HIS A O 1
ATOM 6615 N N . ALA A 1 917 ? -37.374 -20.594 8.221 1.00 87.19 917 ALA A N 1
ATOM 6616 C CA . ALA A 1 917 ? -38.350 -19.813 8.994 1.00 87.19 917 ALA A CA 1
ATOM 6617 C C . ALA A 1 917 ? -37.845 -19.416 10.400 1.00 87.19 917 ALA A C 1
ATOM 6619 O O . ALA A 1 917 ? -38.404 -18.525 11.042 1.00 87.19 917 ALA A O 1
ATOM 6620 N N . ASP A 1 918 ? -36.789 -20.077 10.868 1.00 87.94 918 ASP A N 1
ATOM 6621 C CA . ASP A 1 918 ? -36.102 -19.911 12.151 1.00 87.94 918 ASP A CA 1
ATOM 6622 C C . ASP A 1 918 ? -34.851 -19.013 12.070 1.00 87.94 918 ASP A C 1
ATOM 6624 O O . ASP A 1 918 ? -34.334 -18.587 13.105 1.00 87.94 918 ASP A O 1
ATOM 6628 N N . LEU A 1 919 ? -34.411 -18.667 10.854 1.00 90.81 919 LEU A N 1
ATOM 6629 C CA . LEU A 1 919 ? -33.340 -17.709 10.570 1.00 90.81 919 LEU A CA 1
ATOM 6630 C C . LEU A 1 919 ? -33.879 -16.482 9.809 1.00 90.81 919 LEU A C 1
ATOM 6632 O O . LEU A 1 919 ? -34.691 -16.632 8.894 1.00 90.81 919 LEU A O 1
ATOM 6636 N N . PRO A 1 920 ? -33.396 -15.260 10.102 1.00 90.00 920 PRO A N 1
ATOM 6637 C CA . PRO A 1 920 ? -33.739 -14.077 9.318 1.00 90.00 920 PRO A CA 1
ATOM 6638 C C . PRO A 1 920 ? -33.259 -14.204 7.867 1.00 90.00 920 PRO A C 1
ATOM 6640 O O . PRO A 1 920 ? -32.151 -14.673 7.611 1.00 90.00 920 PRO A O 1
ATOM 6643 N N . SER A 1 921 ? -34.056 -13.716 6.916 1.00 89.88 921 SER A N 1
ATOM 6644 C CA . SER A 1 921 ? -33.632 -13.614 5.514 1.00 89.88 921 SER A CA 1
ATOM 6645 C C . SER A 1 921 ? -32.451 -12.636 5.367 1.00 89.88 921 SER A C 1
ATOM 6647 O O . SER A 1 921 ? -32.495 -11.548 5.954 1.00 89.88 921 SER A O 1
ATOM 6649 N N . PRO A 1 922 ? -31.417 -12.959 4.566 1.00 89.81 922 PRO A N 1
ATOM 6650 C CA . PRO A 1 922 ? -30.282 -12.067 4.311 1.00 89.81 922 PRO A CA 1
ATOM 6651 C C . PRO A 1 922 ? -30.663 -10.778 3.560 1.00 89.81 922 PRO A C 1
ATOM 6653 O O . PRO A 1 922 ? -29.936 -9.794 3.660 1.00 89.81 922 PRO A O 1
ATOM 6656 N N . ILE A 1 923 ? -31.812 -10.734 2.870 1.00 87.88 923 ILE A N 1
ATOM 6657 C CA . ILE A 1 923 ? -32.372 -9.496 2.283 1.00 87.88 923 ILE A CA 1
ATOM 6658 C C . ILE A 1 923 ? -33.414 -8.818 3.192 1.00 87.88 923 ILE A C 1
ATOM 6660 O O . ILE A 1 923 ? -34.091 -7.876 2.776 1.00 87.88 923 ILE A O 1
ATOM 6664 N N . GLY A 1 924 ? -33.584 -9.278 4.434 1.00 83.69 924 GLY A N 1
ATOM 6665 C CA . GLY A 1 924 ? -34.659 -8.824 5.316 1.00 83.69 924 GLY A CA 1
ATOM 6666 C C . GLY A 1 924 ? -36.049 -9.161 4.762 1.00 83.69 924 GLY A C 1
ATOM 6667 O O . GLY A 1 924 ? -36.240 -10.167 4.082 1.00 83.69 924 GLY A O 1
ATOM 6668 N N . ASN A 1 925 ? -37.035 -8.312 5.054 1.00 74.69 925 ASN A N 1
ATOM 6669 C CA . ASN A 1 925 ? -38.453 -8.621 4.826 1.00 74.69 925 ASN A CA 1
ATOM 6670 C C . ASN A 1 925 ? -39.019 -8.195 3.445 1.00 74.69 925 ASN A C 1
ATOM 6672 O O . ASN A 1 925 ? -40.230 -7.989 3.347 1.00 74.69 925 ASN A O 1
ATOM 6676 N N . ARG A 1 926 ? -38.212 -7.992 2.386 1.00 69.31 926 ARG A N 1
ATOM 6677 C CA . ARG A 1 926 ? -38.791 -7.651 1.064 1.00 69.31 926 ARG A CA 1
ATOM 6678 C C . ARG A 1 926 ? -39.461 -8.876 0.462 1.00 69.31 926 ARG A C 1
ATOM 6680 O O . ARG A 1 926 ? -38.815 -9.903 0.290 1.00 69.31 926 ARG A O 1
ATOM 6687 N N . ILE A 1 927 ? -40.723 -8.730 0.073 1.00 66.62 927 ILE A N 1
ATOM 6688 C CA . ILE A 1 927 ? -41.449 -9.710 -0.741 1.00 66.62 927 ILE A CA 1
ATOM 6689 C C . ILE A 1 927 ? -42.171 -8.932 -1.847 1.00 66.62 927 ILE A C 1
ATOM 6691 O O . ILE A 1 927 ? -43.394 -8.847 -1.895 1.00 66.62 927 ILE A O 1
ATOM 6695 N N . GLU A 1 928 ? -41.379 -8.279 -2.696 1.00 68.81 928 GLU A N 1
ATOM 6696 C CA . GLU A 1 928 ? -41.864 -7.567 -3.882 1.00 68.81 928 GLU A CA 1
ATOM 6697 C C . GLU A 1 928 ? -41.588 -8.390 -5.150 1.00 68.81 928 GLU A C 1
ATOM 6699 O O . GLU A 1 928 ? -40.576 -9.103 -5.196 1.00 68.81 928 GLU A O 1
ATOM 6704 N N . PRO A 1 929 ? -42.469 -8.312 -6.167 1.00 65.88 929 PRO A N 1
ATOM 6705 C CA . PRO A 1 929 ? -42.297 -9.020 -7.427 1.00 65.88 929 PRO A CA 1
ATOM 6706 C C . PRO A 1 929 ? -41.226 -8.359 -8.306 1.00 65.88 929 PRO A C 1
ATOM 6708 O O . PRO A 1 929 ? -41.216 -7.143 -8.491 1.00 65.88 929 PRO A O 1
ATOM 6711 N N . GLY A 1 930 ? -40.375 -9.183 -8.918 1.00 77.19 930 GLY A N 1
ATOM 6712 C CA . GLY A 1 930 ? -39.313 -8.743 -9.825 1.00 77.19 930 GLY A CA 1
ATOM 6713 C C . GLY A 1 930 ? -37.914 -8.724 -9.189 1.00 77.19 930 GLY A C 1
ATOM 6714 O O . GLY A 1 930 ? -37.746 -9.126 -8.038 1.00 77.19 930 GLY A O 1
ATOM 6715 N N . PRO A 1 931 ? -36.892 -8.307 -9.958 1.00 85.56 931 PRO A N 1
ATOM 6716 C CA . PRO A 1 931 ? -35.501 -8.330 -9.520 1.00 85.56 931 PRO A CA 1
ATOM 6717 C C . PRO A 1 931 ? -35.177 -7.201 -8.534 1.00 85.56 931 PRO A C 1
ATOM 6719 O O . PRO A 1 931 ? -35.633 -6.066 -8.688 1.00 85.56 931 PRO A O 1
ATOM 6722 N N . TYR A 1 932 ? -34.320 -7.497 -7.562 1.00 89.31 932 TYR A N 1
ATOM 6723 C CA . TYR A 1 932 ? -33.887 -6.569 -6.521 1.00 89.31 932 TYR A CA 1
ATOM 6724 C C . TYR A 1 932 ? -32.677 -5.743 -6.961 1.00 89.31 932 TYR A C 1
ATOM 6726 O O . TYR A 1 932 ? -31.777 -6.262 -7.613 1.00 89.31 932 TYR A O 1
ATOM 6734 N N . LEU A 1 933 ? -32.608 -4.477 -6.548 1.00 91.25 933 LEU A N 1
ATOM 6735 C CA . LEU A 1 933 ? -31.360 -3.708 -6.545 1.00 91.25 933 LEU A CA 1
ATOM 6736 C C . LEU A 1 933 ? -30.735 -3.831 -5.155 1.00 91.25 933 LEU A C 1
ATOM 6738 O O . LEU A 1 933 ? -31.280 -3.297 -4.192 1.00 91.25 933 LEU A O 1
ATOM 6742 N N . LEU A 1 934 ? -29.634 -4.569 -5.045 1.00 92.69 934 LEU A N 1
ATOM 6743 C CA . LEU A 1 934 ? -28.937 -4.864 -3.793 1.00 92.69 934 LEU A CA 1
ATOM 6744 C C . LEU A 1 934 ? -27.561 -4.197 -3.782 1.00 92.69 934 LEU A C 1
ATOM 6746 O O . LEU A 1 934 ? -26.890 -4.112 -4.810 1.00 92.69 934 LEU A O 1
ATOM 6750 N N . ASP A 1 935 ? -27.120 -3.751 -2.615 1.00 93.56 935 ASP A N 1
ATOM 6751 C CA . ASP A 1 935 ? -25.762 -3.256 -2.414 1.00 93.56 935 ASP A CA 1
ATOM 6752 C C . ASP A 1 935 ? -24.729 -4.394 -2.282 1.00 93.56 935 ASP A C 1
ATOM 6754 O O . ASP A 1 935 ? -25.056 -5.563 -2.050 1.00 93.56 935 ASP A O 1
ATOM 6758 N N . GLU A 1 936 ? -23.454 -4.024 -2.386 1.00 94.62 936 GLU A N 1
ATOM 6759 C CA . GLU A 1 936 ? -22.302 -4.922 -2.297 1.00 94.62 936 GLU A CA 1
ATOM 6760 C C . GLU A 1 936 ? -22.277 -5.807 -1.037 1.00 94.62 936 GLU A C 1
ATOM 6762 O O . GLU A 1 936 ? -21.884 -6.975 -1.113 1.00 94.62 936 GLU A O 1
ATOM 6767 N N . ALA A 1 937 ? -22.672 -5.283 0.129 1.00 94.62 937 ALA A N 1
ATOM 6768 C CA . ALA A 1 937 ? -22.623 -6.029 1.384 1.00 94.62 937 ALA A CA 1
ATOM 6769 C C . ALA A 1 937 ? -23.746 -7.073 1.459 1.00 94.62 937 ALA A C 1
ATOM 6771 O O . ALA A 1 937 ? -23.488 -8.212 1.858 1.00 94.62 937 ALA A O 1
ATOM 6772 N N . THR A 1 938 ? -24.957 -6.736 1.002 1.00 93.69 938 THR A N 1
ATOM 6773 C CA . THR A 1 938 ? -26.066 -7.699 0.903 1.00 93.69 938 THR A CA 1
ATOM 6774 C C . THR A 1 938 ? -25.766 -8.799 -0.129 1.00 93.69 938 THR A C 1
ATOM 6776 O O . THR A 1 938 ? -25.999 -9.975 0.154 1.00 93.69 938 THR A O 1
ATOM 6779 N N . VAL A 1 939 ? -25.170 -8.480 -1.287 1.00 94.88 939 VAL A N 1
ATOM 6780 C CA . VAL A 1 939 ? -24.749 -9.508 -2.270 1.00 94.88 939 VAL A CA 1
ATOM 6781 C C . VAL A 1 939 ? -23.680 -10.439 -1.696 1.00 94.88 939 VAL A C 1
ATOM 6783 O O . VAL A 1 939 ? -23.771 -11.657 -1.851 1.00 94.88 939 VAL A O 1
ATOM 6786 N N . ARG A 1 940 ? -22.697 -9.903 -0.964 1.00 95.69 940 ARG A N 1
ATOM 6787 C CA . ARG A 1 940 ? -21.687 -10.718 -0.265 1.00 95.69 940 ARG A CA 1
ATOM 6788 C C . ARG A 1 940 ? -22.285 -11.599 0.825 1.00 95.69 940 ARG A C 1
ATOM 6790 O O . ARG A 1 940 ? -21.811 -12.720 1.007 1.00 95.69 940 ARG A O 1
ATOM 6797 N N . LEU A 1 941 ? -23.315 -11.124 1.525 1.00 94.50 941 LEU A N 1
ATOM 6798 C CA . LEU A 1 941 ? -24.053 -11.930 2.493 1.00 94.50 941 LEU A CA 1
ATOM 6799 C C . LEU A 1 941 ? -24.794 -13.083 1.804 1.00 94.50 941 LEU A C 1
ATOM 6801 O O . LEU A 1 941 ? -24.674 -14.213 2.259 1.00 94.50 941 LEU A O 1
ATOM 6805 N N . LEU A 1 942 ? -25.474 -12.829 0.682 1.00 93.88 942 LEU A N 1
ATOM 6806 C CA . LEU A 1 942 ? -26.160 -13.859 -0.108 1.00 93.88 942 LEU A CA 1
ATOM 6807 C C . LEU A 1 942 ? -25.207 -14.944 -0.624 1.00 93.88 942 LEU A C 1
ATOM 6809 O O . LEU A 1 942 ? -25.485 -16.132 -0.476 1.00 93.88 942 LEU A O 1
ATOM 6813 N N . ILE A 1 943 ? -24.055 -14.546 -1.173 1.00 95.44 943 ILE A N 1
ATOM 6814 C CA . ILE A 1 943 ? -23.014 -15.489 -1.605 1.00 95.44 943 ILE A CA 1
ATOM 6815 C C . ILE A 1 943 ? -22.536 -16.325 -0.415 1.00 95.44 943 ILE A C 1
ATOM 6817 O O . ILE A 1 943 ? -22.456 -17.543 -0.527 1.00 95.44 943 ILE A O 1
ATOM 6821 N N . ARG A 1 944 ? -22.308 -15.706 0.751 1.00 96.19 944 ARG A N 1
ATOM 6822 C CA . ARG A 1 944 ? -21.929 -16.431 1.970 1.00 96.19 944 ARG A CA 1
ATOM 6823 C C . ARG A 1 944 ? -23.021 -17.377 2.474 1.00 96.19 944 ARG A C 1
ATOM 6825 O O . ARG A 1 944 ? -22.693 -18.457 2.948 1.00 96.19 944 ARG A O 1
ATOM 6832 N N . CYS A 1 945 ? -24.300 -17.014 2.385 1.00 94.75 945 CYS A N 1
ATOM 6833 C CA . CYS A 1 945 ? -25.397 -17.928 2.711 1.00 94.75 945 CYS A CA 1
ATOM 6834 C C . CYS A 1 945 ? -25.371 -19.166 1.803 1.00 94.75 945 CYS A C 1
ATOM 6836 O O . CYS A 1 945 ? -25.611 -20.269 2.286 1.00 94.75 945 CYS A O 1
ATOM 6838 N N . SER A 1 946 ? -24.999 -19.004 0.530 1.00 94.75 946 SER A N 1
ATOM 6839 C CA . SER A 1 946 ? -24.803 -20.128 -0.388 1.00 94.75 946 SER A CA 1
ATOM 6840 C C . SER A 1 946 ? -23.540 -20.946 -0.088 1.00 94.75 946 SER A C 1
ATOM 6842 O O . SER A 1 946 ? -23.621 -22.169 -0.017 1.00 94.75 946 SER A O 1
ATOM 6844 N N . GLU A 1 947 ? -22.405 -20.303 0.221 1.00 94.88 947 GLU A N 1
ATOM 6845 C CA . GLU A 1 947 ? -21.181 -20.975 0.712 1.00 94.88 947 GLU A CA 1
ATOM 6846 C C . GLU A 1 947 ? -21.439 -21.795 1.999 1.00 94.88 947 GLU A C 1
ATOM 6848 O O . GLU A 1 947 ? -20.772 -22.798 2.239 1.00 94.88 947 GLU A O 1
ATOM 6853 N N . LEU A 1 948 ? -22.418 -21.388 2.818 1.00 94.06 948 LEU A N 1
ATOM 6854 C CA . LEU A 1 948 ? -22.873 -22.083 4.031 1.00 94.06 948 LEU A CA 1
ATOM 6855 C C . LEU A 1 948 ? -23.973 -23.137 3.779 1.00 94.06 948 LEU A C 1
ATOM 6857 O O . LEU A 1 948 ? -24.460 -23.734 4.737 1.00 94.06 948 LEU A O 1
ATOM 6861 N N . GLY A 1 949 ? -24.392 -23.360 2.528 1.00 93.75 949 GLY A N 1
ATOM 6862 C CA . GLY A 1 949 ? -25.440 -24.326 2.172 1.00 93.75 949 GLY A CA 1
ATOM 6863 C C . GLY A 1 949 ? -26.865 -23.917 2.569 1.00 93.75 949 GLY A C 1
ATOM 6864 O O . GLY A 1 949 ? -27.753 -24.764 2.625 1.00 93.75 949 GLY A O 1
ATOM 6865 N N . LEU A 1 950 ? -27.105 -22.635 2.866 1.00 92.81 950 LEU A N 1
ATOM 6866 C CA . LEU A 1 950 ? -28.412 -22.123 3.299 1.00 92.81 950 LEU A CA 1
ATOM 6867 C C . LEU A 1 950 ? -29.301 -21.673 2.130 1.00 92.81 950 LEU A C 1
ATOM 6869 O O . LEU A 1 950 ? -30.515 -21.566 2.299 1.00 92.81 950 LEU A O 1
ATOM 6873 N N . SER A 1 951 ? -28.727 -21.388 0.963 1.00 92.06 951 SER A N 1
ATOM 6874 C CA . SER A 1 951 ? -29.467 -20.969 -0.231 1.00 92.06 951 SER A CA 1
ATOM 6875 C C . SER A 1 951 ? -28.712 -21.297 -1.518 1.00 92.06 951 SER A C 1
ATOM 6877 O O . SER A 1 951 ? -27.497 -21.496 -1.510 1.00 92.06 951 SER A O 1
ATOM 6879 N N . GLU A 1 952 ? -29.414 -21.254 -2.646 1.00 90.31 952 GLU A N 1
ATOM 6880 C CA . GLU A 1 952 ? -28.768 -21.221 -3.960 1.00 90.31 952 GLU A CA 1
ATOM 6881 C C . GLU A 1 952 ? -27.902 -19.952 -4.140 1.00 90.31 952 GLU A C 1
ATOM 6883 O O . GLU A 1 952 ? -28.136 -18.941 -3.454 1.00 90.31 952 GLU A O 1
ATOM 6888 N N . PRO A 1 953 ? -26.910 -19.965 -5.053 1.00 91.38 953 PRO A N 1
ATOM 6889 C CA . PRO A 1 953 ? -26.118 -18.784 -5.378 1.00 91.38 953 PRO A CA 1
ATOM 6890 C C . PRO A 1 953 ? -26.991 -17.648 -5.944 1.00 91.38 953 PRO A C 1
ATOM 6892 O O . PRO A 1 953 ? -27.856 -17.898 -6.788 1.00 91.38 953 PRO A O 1
ATOM 6895 N N . PRO A 1 954 ? -26.770 -16.379 -5.550 1.00 92.88 954 PRO A N 1
ATOM 6896 C CA . PRO A 1 954 ? -27.562 -15.265 -6.061 1.00 92.88 954 PRO A CA 1
ATOM 6897 C C . PRO A 1 954 ? -27.290 -15.022 -7.550 1.00 92.88 954 PRO A C 1
ATOM 6899 O O . PRO A 1 954 ? -26.164 -14.737 -7.963 1.00 92.88 954 PRO A O 1
ATOM 6902 N N . ARG A 1 955 ? -28.344 -15.073 -8.369 1.00 94.00 955 ARG A N 1
ATOM 6903 C CA . ARG A 1 955 ? -28.265 -14.809 -9.809 1.00 94.00 955 ARG A CA 1
ATOM 6904 C C . ARG A 1 955 ? -28.227 -13.303 -10.082 1.00 94.00 955 ARG A C 1
ATOM 6906 O O . ARG A 1 955 ? -29.261 -12.641 -10.122 1.00 94.00 955 ARG A O 1
ATOM 6913 N N . ILE A 1 956 ? -27.031 -12.756 -10.277 1.00 95.44 956 ILE A N 1
ATOM 6914 C CA . ILE A 1 956 ? -26.835 -11.340 -10.618 1.00 95.44 956 ILE A CA 1
ATOM 6915 C C . ILE A 1 956 ? -27.096 -11.132 -12.113 1.00 95.44 956 ILE A C 1
ATOM 6917 O O . ILE A 1 956 ? -26.398 -11.697 -12.951 1.00 95.44 956 ILE A O 1
ATOM 6921 N N . LEU A 1 957 ? -28.095 -10.310 -12.431 1.00 94.50 957 LEU A N 1
ATOM 6922 C CA . LEU A 1 957 ? -28.552 -9.993 -13.785 1.00 94.50 957 LEU A CA 1
ATOM 6923 C C . LEU A 1 957 ? -27.759 -8.842 -14.419 1.00 94.50 957 LEU A C 1
ATOM 6925 O O . LEU A 1 957 ? -27.484 -8.877 -15.610 1.00 94.50 957 LEU A O 1
ATOM 6929 N N . GLN A 1 958 ? -27.442 -7.803 -13.640 1.00 95.06 958 GLN A N 1
ATOM 6930 C CA . GLN A 1 958 ? -26.718 -6.593 -14.071 1.00 95.06 958 GLN A CA 1
ATOM 6931 C C . GLN A 1 958 ? -25.930 -6.037 -12.877 1.00 95.06 958 GLN A C 1
ATOM 6933 O O . GLN A 1 958 ? -26.327 -6.264 -11.733 1.00 95.06 958 GLN A O 1
ATOM 6938 N N . SER A 1 959 ? -24.857 -5.279 -13.102 1.00 94.69 959 SER A N 1
ATOM 6939 C CA . SER A 1 959 ? -24.157 -4.580 -12.012 1.00 94.69 959 SER A CA 1
ATOM 6940 C C . SER A 1 959 ? -23.750 -3.152 -12.382 1.00 94.69 959 SER A C 1
ATOM 6942 O O . SER A 1 959 ? -23.568 -2.823 -13.549 1.00 94.69 959 SER A O 1
ATOM 6944 N N . TRP A 1 960 ? -23.602 -2.287 -11.381 1.00 93.88 960 TRP A N 1
ATOM 6945 C CA . TRP A 1 960 ? -23.013 -0.953 -11.481 1.00 93.88 960 TRP A CA 1
ATOM 6946 C C . TRP A 1 960 ? -21.883 -0.887 -10.470 1.00 93.88 960 TRP A C 1
ATOM 6948 O O . TRP A 1 960 ? -22.119 -0.652 -9.285 1.00 93.88 960 TRP A O 1
ATOM 6958 N N . THR A 1 961 ? -20.658 -1.146 -10.921 1.00 93.19 961 THR A N 1
ATOM 6959 C CA . THR A 1 961 ? -19.523 -1.374 -10.023 1.00 93.19 961 THR A CA 1
ATOM 6960 C C . THR A 1 961 ? -18.270 -0.610 -10.437 1.00 93.19 961 THR A C 1
ATOM 6962 O O . THR A 1 961 ? -18.054 -0.287 -11.605 1.00 93.19 961 THR A O 1
ATOM 6965 N N . SER A 1 962 ? -17.419 -0.304 -9.462 1.00 90.75 962 SER A N 1
ATOM 6966 C CA . SER A 1 962 ? -16.057 0.196 -9.680 1.00 90.75 962 SER A CA 1
ATOM 6967 C C . SER A 1 962 ? -15.061 -0.689 -8.931 1.00 90.75 962 SER A C 1
ATOM 6969 O O . SER A 1 962 ? -15.474 -1.610 -8.229 1.00 90.75 962 SER A O 1
ATOM 6971 N N . GLY A 1 963 ? -13.759 -0.391 -8.996 1.00 89.00 963 GLY A N 1
ATOM 6972 C CA . GLY A 1 963 ? -12.795 -1.002 -8.070 1.00 89.00 963 GLY A CA 1
ATOM 6973 C C . GLY A 1 963 ? -13.238 -0.824 -6.610 1.00 89.00 963 GLY A C 1
ATOM 6974 O O . GLY A 1 963 ? -13.881 0.179 -6.283 1.00 89.00 963 GLY A O 1
ATOM 6975 N N . ALA A 1 964 ? -12.931 -1.800 -5.756 1.00 89.31 964 ALA A N 1
ATOM 6976 C CA . ALA A 1 964 ? -13.275 -1.794 -4.336 1.00 89.31 964 ALA A CA 1
ATOM 6977 C C . ALA A 1 964 ? -12.073 -1.484 -3.442 1.00 89.31 964 ALA A C 1
ATOM 6979 O O . ALA A 1 964 ? -10.942 -1.854 -3.753 1.00 89.31 964 ALA A O 1
ATOM 6980 N N . SER A 1 965 ? -12.337 -0.910 -2.269 1.00 87.00 965 SER A N 1
ATOM 6981 C CA . SER A 1 965 ? -11.383 -0.905 -1.162 1.00 87.00 965 SER A CA 1
ATOM 6982 C C . SER A 1 965 ? -12.084 -1.105 0.179 1.00 87.00 965 SER A C 1
ATOM 6984 O O . SER A 1 965 ? -13.030 -0.392 0.504 1.00 87.00 965 SER A O 1
ATOM 6986 N N . GLU A 1 966 ? -11.588 -2.059 0.969 1.00 87.75 966 GLU A N 1
ATOM 6987 C CA . GLU A 1 966 ? -11.956 -2.237 2.384 1.00 87.75 966 GLU A CA 1
ATOM 6988 C C . GLU A 1 966 ? -11.108 -1.341 3.310 1.00 87.75 966 GLU A C 1
ATOM 6990 O O . GLU A 1 966 ? -11.498 -1.028 4.432 1.00 87.75 966 GLU A O 1
ATOM 6995 N N . ALA A 1 967 ? -9.952 -0.868 2.827 1.00 84.00 967 ALA A N 1
ATOM 6996 C CA . ALA A 1 967 ? -9.033 -0.029 3.595 1.00 84.00 967 ALA A CA 1
ATOM 6997 C C . ALA A 1 967 ? -9.480 1.443 3.694 1.00 84.00 967 ALA A C 1
ATOM 6999 O O . ALA A 1 967 ? -8.975 2.180 4.540 1.00 84.00 967 ALA A O 1
ATOM 7000 N N . LEU A 1 968 ? -10.423 1.876 2.849 1.00 85.69 968 LEU A N 1
ATOM 7001 C CA . LEU A 1 968 ? -10.784 3.284 2.644 1.00 85.69 968 LEU A CA 1
ATOM 7002 C C . LEU A 1 968 ? -11.236 4.012 3.920 1.00 85.69 968 LEU A C 1
ATOM 7004 O O . LEU A 1 968 ? -10.822 5.144 4.155 1.00 85.69 968 LEU A O 1
ATOM 7008 N N . LEU A 1 969 ? -12.055 3.359 4.750 1.00 89.94 969 LEU A N 1
ATOM 7009 C CA . LEU A 1 969 ? -12.475 3.881 6.055 1.00 89.94 969 LEU A CA 1
ATOM 7010 C C . LEU A 1 969 ? -11.717 3.234 7.225 1.00 89.94 969 LEU A C 1
ATOM 7012 O O . LEU A 1 969 ? -11.972 3.584 8.370 1.00 89.94 969 LEU A O 1
ATOM 7016 N N . GLU A 1 970 ? -10.782 2.309 6.992 1.00 88.25 970 GLU A N 1
ATOM 7017 C CA . GLU A 1 970 ? -10.202 1.478 8.059 1.00 88.25 970 GLU A CA 1
ATOM 7018 C C . GLU A 1 970 ? -9.356 2.295 9.055 1.00 88.25 970 GLU A C 1
ATOM 7020 O O . GLU A 1 970 ? -9.452 2.079 10.265 1.00 88.25 970 GLU A O 1
ATOM 7025 N N . LYS A 1 971 ? -8.579 3.282 8.582 1.00 86.44 971 LYS A N 1
ATOM 7026 C CA . LYS A 1 971 ? -7.800 4.184 9.457 1.00 86.44 971 LYS A CA 1
ATOM 7027 C C . LYS A 1 971 ? -8.722 5.104 10.271 1.00 86.44 971 LYS A C 1
ATOM 7029 O O . LYS A 1 971 ? -8.584 5.169 11.491 1.00 86.44 971 LYS A O 1
ATOM 7034 N N . PHE A 1 972 ? -9.723 5.709 9.626 1.00 91.12 972 PHE A N 1
ATOM 7035 C CA . PHE A 1 972 ? -10.784 6.504 10.267 1.00 91.12 972 PHE A CA 1
ATOM 7036 C C . PHE A 1 972 ? -11.528 5.706 11.352 1.00 91.12 972 PHE A C 1
ATOM 7038 O O . PHE A 1 972 ? -11.639 6.130 12.504 1.00 91.12 972 PHE A O 1
ATOM 7045 N N . ARG A 1 973 ? -11.953 4.487 11.004 1.00 92.38 973 ARG A N 1
ATOM 7046 C CA . ARG A 1 973 ? -12.634 3.537 11.884 1.00 92.38 973 ARG A CA 1
ATOM 7047 C C . ARG A 1 973 ? -11.799 3.188 13.112 1.00 92.38 973 ARG A C 1
ATOM 7049 O O . ARG A 1 973 ? -12.336 3.177 14.216 1.00 92.38 973 ARG A O 1
ATOM 7056 N N . ARG A 1 974 ? -10.504 2.901 12.943 1.00 90.19 974 ARG A N 1
ATOM 7057 C CA . ARG A 1 974 ? -9.609 2.528 14.052 1.00 90.19 974 ARG A CA 1
ATOM 7058 C C . ARG A 1 974 ? -9.373 3.671 15.032 1.00 90.19 974 ARG A C 1
ATOM 7060 O O . ARG A 1 974 ? -9.404 3.415 16.232 1.00 90.19 974 ARG A O 1
ATOM 7067 N N . VAL A 1 975 ? -9.222 4.907 14.550 1.00 91.50 975 VAL A N 1
ATOM 7068 C CA . VAL A 1 975 ? -9.124 6.096 15.417 1.00 91.50 975 VAL A CA 1
ATOM 7069 C C . VAL A 1 975 ? -10.376 6.226 16.285 1.00 91.50 975 VAL A C 1
ATOM 7071 O O . VAL A 1 975 ? -10.271 6.263 17.508 1.00 91.50 975 VAL A O 1
ATOM 7074 N N . LEU A 1 976 ? -11.566 6.221 15.674 1.00 93.69 976 LEU A N 1
ATOM 7075 C CA . LEU A 1 976 ? -12.834 6.328 16.407 1.00 93.69 976 LEU A CA 1
ATOM 7076 C C . LEU A 1 976 ? -13.074 5.123 17.336 1.00 93.69 976 LEU A C 1
ATOM 7078 O O . LEU A 1 976 ? -13.599 5.284 18.436 1.00 93.69 976 LEU A O 1
ATOM 7082 N N . GLN A 1 977 ? -12.659 3.916 16.935 1.00 92.19 977 GLN A N 1
ATOM 7083 C CA . GLN A 1 977 ? -12.734 2.720 17.779 1.00 92.19 977 GLN A CA 1
ATOM 7084 C C . GLN A 1 977 ? -11.845 2.854 19.018 1.00 92.19 977 GLN A C 1
ATOM 7086 O O . GLN A 1 977 ? -12.298 2.519 20.111 1.00 92.19 977 GLN A O 1
ATOM 7091 N N . GLN A 1 978 ? -10.613 3.348 18.868 1.00 91.44 978 GLN A N 1
ATOM 7092 C CA . GLN A 1 978 ? -9.701 3.544 19.991 1.00 91.44 978 GLN A CA 1
ATOM 7093 C C . GLN A 1 978 ? -10.159 4.692 20.896 1.00 91.44 978 GLN A C 1
ATOM 7095 O O . GLN A 1 978 ? -10.213 4.488 22.101 1.00 91.44 978 GLN A O 1
ATOM 7100 N N . ALA A 1 979 ? -10.593 5.831 20.346 1.00 92.75 979 ALA A N 1
ATOM 7101 C CA . ALA A 1 979 ? -11.156 6.931 21.136 1.00 92.75 979 ALA A CA 1
ATOM 7102 C C . ALA A 1 979 ? -12.374 6.479 21.964 1.00 92.75 979 ALA A C 1
ATOM 7104 O O . ALA A 1 979 ? -12.441 6.735 23.165 1.00 92.75 979 ALA A O 1
ATOM 7105 N N . ARG A 1 980 ? -13.302 5.719 21.357 1.00 93.00 980 ARG A N 1
ATOM 7106 C CA . ARG A 1 980 ? -14.437 5.116 22.077 1.00 93.00 980 ARG A CA 1
ATOM 7107 C C . ARG A 1 980 ? -13.982 4.122 23.147 1.00 93.00 980 ARG A C 1
ATOM 7109 O O . ARG A 1 980 ? -14.613 4.051 24.196 1.00 93.00 980 ARG A O 1
ATOM 7116 N N . GLN A 1 981 ? -12.948 3.325 22.877 1.00 89.62 981 GLN A N 1
ATOM 7117 C CA . GLN A 1 981 ? -12.442 2.342 23.835 1.00 89.62 981 GLN A CA 1
ATOM 7118 C C . GLN A 1 981 ? -11.812 3.035 25.047 1.00 89.62 981 GLN A C 1
ATOM 7120 O O . GLN A 1 981 ? -12.223 2.753 26.165 1.00 89.62 981 GLN A O 1
ATOM 7125 N N . THR A 1 982 ? -10.923 4.007 24.821 1.00 89.31 982 THR A N 1
ATOM 7126 C CA . THR A 1 982 ? -10.335 4.840 25.878 1.00 89.31 982 THR A CA 1
ATOM 7127 C C . THR A 1 982 ? -11.417 5.514 26.716 1.00 89.31 982 THR A C 1
ATOM 7129 O O . THR A 1 982 ? -11.370 5.392 27.931 1.00 89.31 982 THR A O 1
ATOM 7132 N N . ALA A 1 983 ? -12.435 6.120 26.094 1.00 91.44 983 ALA A N 1
ATOM 7133 C CA . ALA A 1 983 ? -13.536 6.762 26.815 1.00 91.44 983 ALA A CA 1
ATOM 7134 C C . ALA A 1 983 ? -14.374 5.788 27.670 1.00 91.44 983 ALA A C 1
ATOM 7136 O O . ALA A 1 983 ? -14.868 6.158 28.731 1.00 91.44 983 ALA A O 1
ATOM 7137 N N . ILE A 1 984 ? -14.530 4.529 27.239 1.00 87.69 984 ILE A N 1
ATOM 7138 C CA . ILE A 1 984 ? -15.186 3.486 28.046 1.00 87.69 984 ILE A CA 1
ATOM 7139 C C . ILE A 1 984 ? -14.304 3.081 29.228 1.00 87.69 984 ILE A C 1
ATOM 7141 O O . ILE A 1 984 ? -14.814 2.950 30.337 1.00 87.69 984 ILE A O 1
ATOM 7145 N N . ASP A 1 985 ? -13.007 2.892 28.990 1.00 87.38 985 ASP A N 1
ATOM 7146 C CA . ASP A 1 985 ? -12.057 2.429 30.003 1.00 87.38 985 ASP A CA 1
ATOM 7147 C C . ASP A 1 985 ? -11.730 3.530 31.038 1.00 87.38 985 ASP A C 1
ATOM 7149 O O . ASP A 1 985 ? -11.437 3.216 32.189 1.00 87.38 985 ASP A O 1
ATOM 7153 N N . SER A 1 986 ? -11.831 4.812 30.661 1.00 89.38 986 SER A N 1
ATOM 7154 C CA . SER A 1 986 ? -11.645 5.977 31.542 1.00 89.38 986 SER A CA 1
ATOM 7155 C C . SER A 1 986 ? -12.938 6.533 32.148 1.00 89.38 986 SER A C 1
ATOM 7157 O O . SER A 1 986 ? -12.872 7.447 32.965 1.00 89.38 986 SER A O 1
ATOM 7159 N N . GLY A 1 987 ? -14.110 6.039 31.734 1.00 89.88 987 GLY A N 1
ATOM 7160 C CA . GLY A 1 987 ? -15.406 6.556 32.186 1.00 89.88 987 GLY A CA 1
ATOM 7161 C C . GLY A 1 987 ? -15.747 7.970 31.693 1.00 89.88 987 GLY A C 1
ATOM 7162 O O . GLY A 1 987 ? -16.437 8.694 32.400 1.00 89.88 987 GLY A O 1
ATOM 7163 N N . ASP A 1 988 ? -15.285 8.369 30.503 1.00 91.31 988 ASP A N 1
ATOM 7164 C CA . ASP A 1 988 ? -15.535 9.690 29.903 1.00 91.31 988 ASP A CA 1
ATOM 7165 C C . ASP A 1 988 ? -16.828 9.695 29.048 1.00 91.31 988 ASP A C 1
ATOM 7167 O O . ASP A 1 988 ? -16.843 9.161 27.927 1.00 91.31 988 ASP A O 1
ATOM 7171 N N . PRO A 1 989 ? -17.933 10.307 29.526 1.00 90.69 989 PRO A N 1
ATOM 7172 C CA . PRO A 1 989 ? -19.181 10.373 28.771 1.00 90.69 989 PRO A CA 1
ATOM 7173 C C . PRO A 1 989 ? -19.131 11.382 27.614 1.00 90.69 989 PRO A C 1
ATOM 7175 O O . PRO A 1 989 ? -19.855 11.201 26.632 1.00 90.69 989 PRO A O 1
ATOM 7178 N N . VAL A 1 990 ? -18.283 12.416 27.692 1.00 93.56 990 VAL A N 1
ATOM 7179 C CA . VAL A 1 990 ? -18.208 13.500 26.702 1.00 93.56 990 VAL A CA 1
ATOM 7180 C C . VAL A 1 990 ? -17.572 12.975 25.422 1.00 93.56 990 VAL A C 1
ATOM 7182 O O . VAL A 1 990 ? -18.207 13.013 24.364 1.00 93.56 990 VAL A O 1
ATOM 7185 N N . THR A 1 991 ? -16.378 12.383 25.518 1.00 94.19 991 THR A N 1
ATOM 7186 C CA . THR A 1 991 ? -15.726 11.722 24.376 1.00 94.19 991 THR A CA 1
ATOM 7187 C C . THR A 1 991 ? -16.581 10.562 23.861 1.00 94.19 991 THR A C 1
ATOM 7189 O O . THR A 1 991 ? -16.721 10.387 22.648 1.00 94.19 991 THR A O 1
ATOM 7192 N N . GLY A 1 992 ? -17.219 9.796 24.756 1.00 91.81 992 GLY A N 1
ATOM 7193 C CA . GLY A 1 992 ? -18.100 8.685 24.389 1.00 91.81 992 GLY A CA 1
ATOM 7194 C C . GLY A 1 992 ? -19.287 9.103 23.509 1.00 91.81 992 GLY A C 1
ATOM 7195 O O . GLY A 1 992 ? -19.502 8.524 22.437 1.00 91.81 992 GLY A O 1
ATOM 7196 N N . GLU A 1 993 ? -20.051 10.119 23.922 1.00 94.06 993 GLU A N 1
ATOM 7197 C CA . GLU A 1 993 ? -21.190 10.639 23.154 1.00 94.06 993 GLU A CA 1
ATOM 7198 C C . GLU A 1 993 ? -20.762 11.456 21.925 1.00 94.06 993 GLU A C 1
ATOM 7200 O O . GLU A 1 993 ? -21.467 11.436 20.910 1.00 94.06 993 GLU A O 1
ATOM 7205 N N . TYR A 1 994 ? -19.607 12.125 21.966 1.00 95.38 994 TYR A N 1
ATOM 7206 C CA . TYR A 1 994 ? -19.055 12.844 20.817 1.00 95.38 994 TYR A CA 1
ATOM 7207 C C . TYR A 1 994 ? -18.619 11.887 19.701 1.00 95.38 994 TYR A C 1
ATOM 7209 O O . TYR A 1 994 ? -19.123 11.985 18.582 1.00 95.38 994 TYR A O 1
ATOM 7217 N N . VAL A 1 995 ? -17.789 10.882 20.001 1.00 94.44 995 VAL A N 1
ATOM 7218 C CA . VAL A 1 995 ? -17.358 9.862 19.026 1.00 94.44 995 VAL A CA 1
ATOM 7219 C C . VAL A 1 995 ? -18.558 9.094 18.458 1.00 94.44 995 VAL A C 1
ATOM 7221 O O . VAL A 1 995 ? -18.599 8.791 17.264 1.00 94.44 995 VAL A O 1
ATOM 7224 N N . LYS A 1 996 ? -19.585 8.834 19.279 1.00 91.88 996 LYS A N 1
ATOM 7225 C CA . LYS A 1 996 ? -20.874 8.277 18.835 1.00 91.88 996 LYS A CA 1
ATOM 7226 C C . LYS A 1 996 ? -21.604 9.194 17.854 1.00 91.88 996 LYS A C 1
ATOM 7228 O O . LYS A 1 996 ? -22.135 8.710 16.851 1.00 91.88 996 LYS A O 1
ATOM 7233 N N . ALA A 1 997 ? -21.622 10.503 18.102 1.00 92.06 997 ALA A N 1
ATOM 7234 C CA . ALA A 1 997 ? -22.180 11.481 17.174 1.00 92.06 997 ALA A CA 1
ATOM 7235 C C . ALA A 1 997 ? -21.385 11.551 15.859 1.00 92.06 997 ALA A C 1
ATOM 7237 O O . ALA A 1 997 ? -22.007 11.674 14.808 1.00 92.06 997 ALA A O 1
ATOM 7238 N N . MET A 1 998 ? -20.055 11.406 15.898 1.00 92.94 998 MET A N 1
ATOM 7239 C CA . MET A 1 998 ? -19.198 11.419 14.706 1.00 92.94 998 MET A CA 1
ATOM 7240 C C . MET A 1 998 ? -19.580 10.312 13.709 1.00 92.94 998 MET A C 1
ATOM 7242 O O . MET A 1 998 ? -20.079 10.614 12.624 1.00 92.94 998 MET A O 1
ATOM 7246 N N . TYR A 1 999 ? -19.448 9.024 14.065 1.00 91.38 999 TYR A N 1
ATOM 7247 C CA . TYR A 1 999 ? -19.708 7.946 13.091 1.00 91.38 999 TYR A CA 1
ATOM 7248 C C . TYR A 1 999 ? -21.182 7.851 12.657 1.00 91.38 999 TYR A C 1
ATOM 7250 O O . TYR A 1 999 ? -21.464 7.544 11.495 1.00 91.38 999 TYR A O 1
ATOM 7258 N N . SER A 1 1000 ? -22.135 8.139 13.552 1.00 86.38 1000 SER A N 1
ATOM 7259 C CA . SER A 1 1000 ? -23.568 8.082 13.220 1.00 86.38 1000 SER A CA 1
ATOM 7260 C C . SER A 1 1000 ? -23.994 9.212 12.276 1.00 86.38 1000 SER A C 1
ATOM 7262 O O . SER A 1 1000 ? -24.730 8.975 11.312 1.00 86.38 1000 SER A O 1
ATOM 7264 N N . ARG A 1 1001 ? -23.493 10.435 12.494 1.00 88.31 1001 ARG A N 1
ATOM 7265 C CA . ARG A 1 1001 ? -23.783 11.568 11.609 1.00 88.31 1001 ARG A CA 1
ATOM 7266 C C . ARG A 1 1001 ? -23.024 11.449 10.289 1.00 88.31 1001 ARG A C 1
ATOM 7268 O O . ARG A 1 1001 ? -23.665 11.579 9.257 1.00 88.31 1001 ARG A O 1
ATOM 7275 N N . PHE A 1 1002 ? -21.744 11.064 10.293 1.00 88.00 1002 PHE A N 1
ATOM 7276 C CA . PHE A 1 1002 ? -20.976 10.797 9.067 1.00 88.00 1002 PHE A CA 1
ATOM 7277 C C . PHE A 1 1002 ? -21.720 9.848 8.112 1.00 88.00 1002 PHE A C 1
ATOM 7279 O O . PHE A 1 1002 ? -21.974 10.198 6.962 1.00 88.00 1002 PHE A O 1
ATOM 7286 N N . THR A 1 1003 ? -22.176 8.693 8.614 1.00 83.12 1003 THR A N 1
ATOM 7287 C CA . THR A 1 1003 ? -22.912 7.693 7.813 1.00 83.12 1003 THR A CA 1
ATOM 7288 C C . THR A 1 1003 ? -24.194 8.254 7.185 1.00 83.12 1003 THR A C 1
ATOM 7290 O O . THR A 1 1003 ? -24.581 7.839 6.098 1.00 83.12 1003 THR A O 1
ATOM 7293 N N . SER A 1 1004 ? -24.867 9.200 7.847 1.00 77.62 1004 SER A N 1
ATOM 7294 C CA . SER A 1 1004 ? -26.092 9.822 7.326 1.00 77.62 1004 SER A CA 1
ATOM 7295 C C . SER A 1 1004 ? -25.835 11.049 6.444 1.00 77.62 1004 SER A C 1
ATOM 7297 O O . SER A 1 1004 ? -26.700 11.396 5.642 1.00 77.62 1004 SER A O 1
ATOM 7299 N N . THR A 1 1005 ? -24.662 11.686 6.531 1.00 79.25 1005 THR A N 1
ATOM 7300 C CA . THR A 1 1005 ? -24.332 12.890 5.751 1.00 79.25 1005 THR A CA 1
ATOM 7301 C C . THR A 1 1005 ? -23.524 12.644 4.482 1.00 79.25 1005 THR A C 1
ATOM 7303 O O . THR A 1 1005 ? -23.449 13.558 3.672 1.00 79.25 1005 THR A O 1
ATOM 7306 N N . ILE A 1 1006 ? -22.936 11.464 4.264 1.00 79.50 1006 ILE A N 1
ATOM 7307 C CA . ILE A 1 1006 ? -22.234 11.144 2.999 1.00 79.50 1006 ILE A CA 1
ATOM 7308 C C . ILE A 1 1006 ? -23.173 10.753 1.841 1.00 79.50 1006 ILE A C 1
ATOM 7310 O O . ILE A 1 1006 ? -22.709 10.569 0.721 1.00 79.50 1006 ILE A O 1
ATOM 7314 N N . GLY A 1 1007 ? -24.479 10.610 2.088 1.00 74.19 1007 GLY A N 1
ATOM 7315 C CA . GLY A 1 1007 ? -25.493 10.373 1.054 1.00 74.19 1007 GLY A CA 1
ATOM 7316 C C . GLY A 1 1007 ? -26.018 11.671 0.433 1.00 74.19 1007 GLY A C 1
ATOM 7317 O O . GLY A 1 1007 ? -25.286 12.638 0.241 1.00 74.19 1007 GLY A O 1
ATOM 7318 N N . GLU A 1 1008 ? -27.318 11.720 0.144 1.00 66.38 1008 GLU A N 1
ATOM 7319 C CA . GLU A 1 1008 ? -27.991 12.946 -0.303 1.00 66.38 1008 GLU A CA 1
ATOM 7320 C C . GLU A 1 1008 ? -28.311 13.856 0.900 1.00 66.38 1008 GLU A C 1
ATOM 7322 O O . GLU A 1 1008 ? -29.394 13.791 1.480 1.00 66.38 1008 GLU A O 1
ATOM 7327 N N . SER A 1 1009 ? -27.348 14.690 1.310 1.00 66.81 1009 SER A N 1
ATOM 7328 C CA . SER A 1 1009 ? -27.490 15.624 2.438 1.00 66.81 1009 SER A CA 1
ATOM 7329 C C . SER A 1 1009 ? -27.210 17.068 2.030 1.00 66.81 1009 SER A C 1
ATOM 7331 O O . SER A 1 1009 ? -26.121 17.394 1.571 1.00 66.81 1009 SER A O 1
ATOM 7333 N N . GLY A 1 1010 ? -28.148 17.979 2.308 1.00 60.59 1010 GLY A N 1
ATOM 7334 C CA . GLY A 1 1010 ? -27.919 19.420 2.138 1.00 60.59 1010 GLY A CA 1
ATOM 7335 C C . GLY A 1 1010 ? -26.840 20.001 3.067 1.00 60.59 1010 GLY A C 1
ATOM 7336 O O . GLY A 1 1010 ? -26.344 21.093 2.805 1.00 60.59 1010 GLY A O 1
ATOM 7337 N N . LYS A 1 1011 ? -26.458 19.272 4.130 1.00 58.66 1011 LYS A N 1
ATOM 7338 C CA . LYS A 1 1011 ? -25.458 19.695 5.131 1.00 58.66 1011 LYS A CA 1
ATOM 7339 C C . LYS A 1 1011 ? -24.020 19.294 4.792 1.00 58.66 1011 LYS A C 1
ATOM 7341 O O . LYS A 1 1011 ? -23.110 19.713 5.494 1.00 58.66 1011 LYS A O 1
ATOM 7346 N N . ASN A 1 1012 ? -23.811 18.471 3.765 1.00 66.44 1012 ASN A N 1
ATOM 7347 C CA . ASN A 1 1012 ? -22.487 18.038 3.330 1.00 66.44 1012 ASN A CA 1
ATOM 7348 C C . ASN A 1 1012 ? -22.401 18.144 1.807 1.00 66.44 1012 ASN A C 1
ATOM 7350 O O . ASN A 1 1012 ? -23.007 17.358 1.085 1.00 66.44 1012 ASN A O 1
ATOM 7354 N N . ARG A 1 1013 ? -21.651 19.137 1.327 1.00 65.00 1013 ARG A N 1
ATOM 7355 C CA . ARG A 1 1013 ? -21.428 19.371 -0.108 1.00 65.00 1013 ARG A CA 1
ATOM 7356 C C . ARG A 1 1013 ? -20.090 18.808 -0.604 1.00 65.00 1013 ARG A C 1
ATOM 7358 O O . ARG A 1 1013 ? -19.849 18.818 -1.804 1.00 65.00 1013 ARG A O 1
ATOM 7365 N N . GLU A 1 1014 ? -19.248 18.307 0.299 1.00 65.44 1014 GLU A N 1
ATOM 7366 C CA . GLU A 1 1014 ? -17.889 17.831 0.004 1.00 65.44 1014 GLU A CA 1
ATOM 7367 C C . GLU A 1 1014 ? -17.851 16.362 -0.438 1.00 65.44 1014 GLU A C 1
ATOM 7369 O O . GLU A 1 1014 ? -16.939 15.953 -1.153 1.00 65.44 1014 GLU A O 1
ATOM 7374 N N . LEU A 1 1015 ? -18.836 15.555 -0.025 1.00 76.75 1015 LEU A N 1
ATOM 7375 C CA . LEU A 1 1015 ? -18.902 14.130 -0.351 1.00 76.75 1015 LEU A CA 1
ATOM 7376 C C . LEU A 1 1015 ? -20.356 13.649 -0.466 1.00 76.75 1015 LEU A C 1
ATOM 7378 O O . LEU A 1 1015 ? -21.066 13.577 0.535 1.00 76.75 1015 LEU A O 1
ATOM 7382 N N . ARG A 1 1016 ? -20.768 13.272 -1.685 1.00 79.31 1016 ARG A N 1
ATOM 7383 C CA . ARG A 1 1016 ? -22.079 12.679 -2.005 1.00 79.31 1016 ARG A CA 1
ATOM 7384 C C . ARG A 1 1016 ? -21.872 11.329 -2.695 1.00 79.31 1016 ARG A C 1
ATOM 7386 O O . ARG A 1 1016 ? -21.494 11.290 -3.861 1.00 79.31 1016 ARG A O 1
ATOM 7393 N N . ARG A 1 1017 ? -22.086 10.244 -1.950 1.00 84.19 1017 ARG A N 1
ATOM 7394 C CA . ARG A 1 1017 ? -21.928 8.828 -2.328 1.00 84.19 1017 ARG A CA 1
ATOM 7395 C C . ARG A 1 1017 ? -23.085 8.005 -1.724 1.00 84.19 1017 ARG A C 1
ATOM 7397 O O . ARG A 1 1017 ? -22.894 7.346 -0.697 1.00 84.19 1017 ARG A O 1
ATOM 7404 N N . PRO A 1 1018 ? -24.315 8.084 -2.274 1.00 84.00 1018 PRO A N 1
ATOM 7405 C CA . PRO A 1 1018 ? -25.473 7.367 -1.727 1.00 84.00 1018 PRO A CA 1
ATOM 7406 C C . PRO A 1 1018 ? -25.243 5.850 -1.637 1.00 84.00 1018 PRO A C 1
ATOM 7408 O O . PRO A 1 1018 ? -25.625 5.228 -0.651 1.00 84.00 1018 PRO A O 1
ATOM 7411 N N . GLU A 1 1019 ? -24.523 5.255 -2.587 1.00 86.50 1019 GLU A N 1
ATOM 7412 C CA . GLU A 1 1019 ? -24.185 3.831 -2.600 1.00 86.50 1019 GLU A CA 1
ATOM 7413 C C . GLU A 1 1019 ? -23.261 3.409 -1.440 1.00 86.50 1019 GLU A C 1
ATOM 7415 O O . GLU A 1 1019 ? -23.322 2.263 -0.988 1.00 86.50 1019 GLU A O 1
ATOM 7420 N N . TRP A 1 1020 ? -22.436 4.322 -0.905 1.00 89.69 1020 TRP A N 1
ATOM 7421 C CA . TRP A 1 1020 ? -21.659 4.054 0.314 1.00 89.69 1020 TRP A CA 1
ATOM 7422 C C . TRP A 1 1020 ? -22.569 3.960 1.542 1.00 89.69 1020 TRP A C 1
ATOM 7424 O O . TRP A 1 1020 ? -22.327 3.120 2.407 1.00 89.69 1020 TRP A O 1
ATOM 7434 N N . VAL A 1 1021 ? -23.624 4.781 1.617 1.00 88.31 1021 VAL A N 1
ATOM 7435 C CA . VAL A 1 1021 ? -24.593 4.744 2.727 1.00 88.31 1021 VAL A CA 1
ATOM 7436 C C . VAL A 1 1021 ? -25.312 3.399 2.762 1.00 88.31 1021 VAL A C 1
ATOM 7438 O O . VAL A 1 1021 ? -25.324 2.753 3.812 1.00 88.31 1021 VAL A O 1
ATOM 7441 N N . HIS A 1 1022 ? -25.820 2.960 1.605 1.00 89.12 1022 HIS A N 1
ATOM 7442 C CA . HIS A 1 1022 ? -26.433 1.642 1.412 1.00 89.12 1022 HIS A CA 1
ATOM 7443 C C . HIS A 1 1022 ? -25.493 0.520 1.867 1.00 89.12 1022 HIS A C 1
ATOM 7445 O O . HIS A 1 1022 ? -25.813 -0.235 2.784 1.00 89.12 1022 HIS A O 1
ATOM 7451 N N . THR A 1 1023 ? -24.274 0.489 1.317 1.00 91.62 1023 THR A N 1
ATOM 7452 C CA . THR A 1 1023 ? -23.271 -0.550 1.611 1.00 91.62 1023 THR A CA 1
ATOM 7453 C C . THR A 1 1023 ? -22.879 -0.603 3.097 1.00 91.62 1023 THR A C 1
ATOM 7455 O O . THR A 1 1023 ? -22.700 -1.685 3.657 1.00 91.62 1023 THR A O 1
ATOM 7458 N N . ILE A 1 1024 ? -22.753 0.545 3.778 1.00 91.75 1024 ILE A N 1
ATOM 7459 C CA . ILE A 1 1024 ? -22.405 0.596 5.211 1.00 91.75 1024 ILE A CA 1
ATOM 7460 C C . ILE A 1 1024 ? -23.575 0.120 6.086 1.00 91.75 1024 ILE A C 1
ATOM 7462 O O . ILE A 1 1024 ? -23.364 -0.623 7.045 1.00 91.75 1024 ILE A O 1
ATOM 7466 N N . ARG A 1 1025 ? -24.816 0.509 5.771 1.00 88.81 1025 ARG A N 1
ATOM 7467 C CA . ARG A 1 1025 ? -26.007 0.069 6.521 1.00 88.81 1025 ARG A CA 1
ATOM 7468 C C . ARG A 1 1025 ? -26.253 -1.427 6.374 1.00 88.81 1025 ARG A C 1
ATOM 7470 O O . ARG A 1 1025 ? -26.457 -2.111 7.378 1.00 88.81 1025 ARG A O 1
ATOM 7477 N N . SER A 1 1026 ? -26.165 -1.941 5.152 1.00 91.50 1026 SER A N 1
ATOM 7478 C CA . SER A 1 1026 ? -26.287 -3.370 4.878 1.00 91.50 1026 SER A CA 1
ATOM 7479 C C . SER A 1 1026 ? -25.137 -4.178 5.483 1.00 91.50 1026 SER A C 1
ATOM 7481 O O . SER A 1 1026 ? -25.389 -5.246 6.030 1.00 91.50 1026 SER A O 1
ATOM 7483 N N . GLN A 1 1027 ? -23.901 -3.659 5.529 1.00 93.44 1027 GLN A N 1
ATOM 7484 C CA . GLN A 1 1027 ? -22.803 -4.322 6.254 1.00 93.44 1027 GLN A CA 1
ATOM 7485 C C . GLN A 1 1027 ? -23.064 -4.414 7.768 1.00 93.44 1027 GLN A C 1
ATOM 7487 O O . GLN A 1 1027 ? -22.701 -5.412 8.402 1.00 93.44 1027 GLN A O 1
ATOM 7492 N N . ALA A 1 1028 ? -23.693 -3.399 8.367 1.00 90.88 1028 ALA A N 1
ATOM 7493 C CA . ALA A 1 1028 ? -24.072 -3.442 9.778 1.00 90.88 1028 ALA A CA 1
ATOM 7494 C C . ALA A 1 1028 ? -25.110 -4.554 10.028 1.00 90.88 1028 ALA A C 1
ATOM 7496 O O . ALA A 1 1028 ? -24.913 -5.387 10.914 1.00 90.88 1028 ALA A O 1
ATOM 7497 N N . PHE A 1 1029 ? -26.139 -4.648 9.175 1.00 90.69 1029 PHE A N 1
ATOM 7498 C CA . PHE A 1 1029 ? -27.104 -5.752 9.212 1.00 90.69 1029 PHE A CA 1
ATOM 7499 C C . PHE A 1 1029 ? -26.451 -7.119 8.950 1.00 90.69 1029 PHE A C 1
ATOM 7501 O O . PHE A 1 1029 ? -26.696 -8.050 9.708 1.00 90.69 1029 PHE A O 1
ATOM 7508 N N . ALA A 1 1030 ? -25.559 -7.253 7.965 1.00 92.38 1030 ALA A N 1
ATOM 7509 C CA . ALA A 1 1030 ? -24.832 -8.497 7.696 1.00 92.38 1030 ALA A CA 1
ATOM 7510 C C . ALA A 1 1030 ? -23.982 -8.953 8.897 1.00 92.38 1030 ALA A C 1
ATOM 7512 O O . ALA A 1 1030 ? -23.879 -10.146 9.181 1.00 92.38 1030 ALA A O 1
ATOM 7513 N N . SER A 1 1031 ? -23.421 -8.009 9.658 1.00 91.88 1031 SER A N 1
ATOM 7514 C CA . SER A 1 1031 ? -22.676 -8.299 10.891 1.00 91.88 1031 SER A CA 1
ATOM 7515 C C . SER A 1 1031 ? -23.587 -8.805 12.021 1.00 91.88 1031 SER A C 1
ATOM 7517 O O . SER A 1 1031 ? -23.206 -9.719 12.758 1.00 91.88 1031 SER A O 1
ATOM 7519 N N . LEU A 1 1032 ? -24.801 -8.254 12.140 1.00 91.56 1032 LEU A N 1
ATOM 7520 C CA . LEU A 1 1032 ? -25.853 -8.744 13.040 1.00 91.56 1032 LEU A CA 1
ATOM 7521 C C . LEU A 1 1032 ? -26.386 -10.114 12.596 1.00 91.56 1032 LEU A C 1
ATOM 7523 O O . LEU A 1 1032 ? -26.514 -11.010 13.427 1.00 91.56 1032 LEU A O 1
ATOM 7527 N N . TRP A 1 1033 ? -26.609 -10.318 11.297 1.00 93.00 1033 TRP A N 1
ATOM 7528 C CA . TRP A 1 1033 ? -27.039 -11.591 10.718 1.00 93.00 1033 TRP A CA 1
ATOM 7529 C C . TRP A 1 1033 ? -26.039 -12.711 11.029 1.00 93.00 1033 TRP A C 1
ATOM 7531 O O . TRP A 1 1033 ? -26.431 -13.771 11.507 1.00 93.00 1033 TRP A O 1
ATOM 7541 N N . LEU A 1 1034 ? -24.734 -12.459 10.875 1.00 92.94 1034 LEU A N 1
ATOM 7542 C CA . LEU A 1 1034 ? -23.688 -13.434 11.218 1.00 92.94 1034 LEU A CA 1
ATOM 7543 C C . LEU A 1 1034 ? -23.645 -13.757 12.722 1.00 92.94 1034 LEU A C 1
ATOM 7545 O O . LEU A 1 1034 ? -23.334 -14.887 13.096 1.00 92.94 1034 LEU A O 1
ATOM 7549 N N . LYS A 1 1035 ? -23.993 -12.803 13.598 1.00 92.81 1035 LYS A N 1
ATOM 7550 C CA . LYS A 1 1035 ? -24.187 -13.072 15.033 1.00 92.81 1035 LYS A CA 1
ATOM 7551 C C . LYS A 1 1035 ? -25.455 -13.895 15.288 1.00 92.81 1035 LYS A C 1
ATOM 7553 O O . LYS A 1 1035 ? -25.395 -14.841 16.065 1.00 92.81 1035 LYS A O 1
ATOM 7558 N N . ALA A 1 1036 ? -26.565 -13.601 14.613 1.00 92.81 1036 ALA A N 1
ATOM 7559 C CA . ALA A 1 1036 ? -27.783 -14.404 14.699 1.00 92.81 1036 ALA A CA 1
ATOM 7560 C C . ALA A 1 1036 ? -27.518 -15.860 14.266 1.00 92.81 1036 ALA A C 1
ATOM 7562 O O . ALA A 1 1036 ? -27.819 -16.789 15.011 1.00 92.81 1036 ALA A O 1
ATOM 7563 N N . PHE A 1 1037 ? -26.840 -16.063 13.134 1.00 95.06 1037 PHE A N 1
ATOM 7564 C CA . PHE A 1 1037 ? -26.427 -17.389 12.678 1.00 95.06 1037 PHE A CA 1
ATOM 7565 C C . PHE A 1 1037 ? -25.486 -18.089 13.676 1.00 95.06 1037 PHE A C 1
ATOM 7567 O O . PHE A 1 1037 ? -25.688 -19.262 13.968 1.00 95.06 1037 PHE A O 1
ATOM 7574 N N . LYS A 1 1038 ? -24.529 -17.378 14.296 1.00 94.75 1038 LYS A N 1
ATOM 7575 C CA . LYS A 1 1038 ? -23.685 -17.962 15.359 1.00 94.75 1038 LYS A CA 1
ATOM 7576 C C . LYS A 1 1038 ? -24.504 -18.415 16.582 1.00 94.75 1038 LYS A C 1
ATOM 7578 O O . LYS A 1 1038 ? -24.215 -19.469 17.136 1.00 94.75 1038 LYS A O 1
ATOM 7583 N N . ALA A 1 1039 ? -25.510 -17.644 17.007 1.00 94.06 1039 ALA A N 1
ATOM 7584 C CA . ALA A 1 1039 ? -26.419 -18.055 18.084 1.00 94.06 1039 ALA A CA 1
ATOM 7585 C C . ALA A 1 1039 ? -27.190 -19.330 17.717 1.00 94.06 1039 ALA A C 1
ATOM 7587 O O . ALA A 1 1039 ? -27.238 -20.261 18.516 1.00 94.06 1039 ALA A O 1
ATOM 7588 N N . HIS A 1 1040 ? -27.733 -19.386 16.500 1.00 93.56 1040 HIS A N 1
ATOM 7589 C CA . HIS A 1 1040 ? -28.446 -20.551 15.972 1.00 93.56 1040 HIS A CA 1
ATOM 7590 C C . HIS A 1 1040 ? -27.554 -21.803 15.921 1.00 93.56 1040 HIS A C 1
ATOM 7592 O O . HIS A 1 1040 ? -27.935 -22.845 16.449 1.00 93.56 1040 HIS A O 1
ATOM 7598 N N . GLN A 1 1041 ? -26.319 -21.679 15.420 1.00 94.19 1041 GLN A N 1
ATOM 7599 C CA . GLN A 1 1041 ? -25.319 -22.758 15.436 1.00 94.19 1041 GLN A CA 1
ATOM 7600 C C . GLN A 1 1041 ? -24.945 -23.230 16.851 1.00 94.19 1041 GLN A C 1
ATOM 7602 O O . GLN A 1 1041 ? -24.601 -24.395 17.034 1.00 94.19 1041 GLN A O 1
ATOM 7607 N N . ALA A 1 1042 ? -25.015 -22.346 17.849 1.00 93.69 1042 ALA A N 1
ATOM 7608 C CA . ALA A 1 1042 ? -24.806 -22.679 19.257 1.00 93.69 1042 ALA A CA 1
ATOM 7609 C C . ALA A 1 1042 ? -26.066 -23.242 19.954 1.00 93.69 1042 ALA A C 1
ATOM 7611 O O . ALA A 1 1042 ? -26.059 -23.436 21.166 1.00 93.69 1042 ALA A O 1
ATOM 7612 N N . GLY A 1 1043 ? -27.156 -23.487 19.219 1.00 93.31 1043 GLY A N 1
ATOM 7613 C CA . GLY A 1 1043 ? -28.409 -24.027 19.756 1.00 93.31 1043 GLY A CA 1
ATOM 7614 C C . GLY A 1 1043 ? -29.324 -22.999 20.431 1.00 93.31 1043 GLY A C 1
ATOM 7615 O O . GLY A 1 1043 ? -30.378 -23.376 20.946 1.00 93.31 1043 GLY A O 1
ATOM 7616 N N . LEU A 1 1044 ? -28.977 -21.706 20.415 1.00 95.00 1044 LEU A N 1
ATOM 7617 C CA . LEU A 1 1044 ? -29.854 -20.654 20.929 1.00 95.00 1044 LEU A CA 1
ATOM 7618 C C . LEU A 1 1044 ? -31.025 -20.406 19.975 1.00 95.00 1044 LEU A C 1
ATOM 7620 O O . LEU A 1 1044 ? -30.874 -20.314 18.755 1.00 95.00 1044 LEU A O 1
ATOM 7624 N N . ILE A 1 1045 ? -32.206 -20.206 20.551 1.00 94.31 1045 ILE A N 1
ATOM 7625 C CA . ILE A 1 1045 ? -33.430 -19.906 19.815 1.00 94.31 1045 ILE A CA 1
ATOM 7626 C C . ILE A 1 1045 ? -33.408 -18.433 19.413 1.00 94.31 1045 ILE A C 1
ATOM 7628 O O . ILE A 1 1045 ? -33.461 -17.550 20.271 1.00 94.31 1045 ILE A O 1
ATOM 7632 N N . LEU A 1 1046 ? -33.399 -18.156 18.110 1.00 94.69 1046 LEU A N 1
ATOM 7633 C CA . LEU A 1 1046 ? -33.603 -16.806 17.593 1.00 94.69 1046 LEU A CA 1
ATOM 7634 C C . LEU A 1 1046 ? -35.077 -16.408 17.699 1.00 94.69 1046 LEU A C 1
ATOM 7636 O O . LEU A 1 1046 ? -35.954 -17.085 17.162 1.00 94.69 1046 LEU A O 1
ATOM 7640 N N . VAL A 1 1047 ? -35.344 -15.289 18.374 1.00 93.31 1047 VAL A N 1
ATOM 7641 C CA . VAL A 1 1047 ? -36.703 -14.782 18.624 1.00 93.31 1047 VAL A CA 1
ATOM 7642 C C . VAL A 1 1047 ? -37.050 -13.626 17.683 1.00 93.31 1047 VAL A C 1
ATOM 7644 O O . VAL A 1 1047 ? -38.088 -13.635 17.020 1.00 93.31 1047 VAL A O 1
ATOM 7647 N N . GLN A 1 1048 ? -36.181 -12.616 17.629 1.00 91.94 1048 GLN A N 1
ATOM 7648 C CA . GLN A 1 1048 ? -36.374 -11.385 16.861 1.00 91.94 1048 GLN A CA 1
ATOM 7649 C C . GLN A 1 1048 ? -35.011 -10.777 16.504 1.00 91.94 1048 GLN A C 1
ATOM 7651 O O . GLN A 1 1048 ? -34.087 -10.786 17.316 1.00 91.94 1048 GLN A O 1
ATOM 7656 N N . VAL A 1 1049 ? -34.914 -10.185 15.316 1.00 90.44 1049 VAL A N 1
ATOM 7657 C CA . VAL A 1 1049 ? -33.793 -9.340 14.884 1.00 90.44 1049 VAL A CA 1
ATOM 7658 C C . VAL A 1 1049 ? -34.361 -7.975 14.513 1.00 90.44 1049 VAL A C 1
ATOM 7660 O O . VAL A 1 1049 ? -35.329 -7.892 13.752 1.00 90.44 1049 VAL A O 1
ATOM 7663 N N . SER A 1 1050 ? -33.808 -6.912 15.096 1.00 87.19 1050 SER A N 1
ATOM 7664 C CA . SER A 1 1050 ? -34.347 -5.554 14.994 1.00 87.19 1050 SER A CA 1
ATOM 7665 C C . SER A 1 1050 ? -33.221 -4.537 14.799 1.00 87.19 1050 SER A C 1
ATOM 7667 O O . SER A 1 1050 ? -32.219 -4.550 15.507 1.00 87.19 1050 SER A O 1
ATOM 7669 N N . GLY A 1 1051 ? -33.367 -3.662 13.804 1.00 84.06 1051 GLY A N 1
ATOM 7670 C CA . GLY A 1 1051 ? -32.340 -2.676 13.468 1.00 84.06 1051 GLY A CA 1
ATOM 7671 C C . GLY A 1 1051 ? -31.031 -3.293 12.949 1.00 84.06 1051 GLY A C 1
ATOM 7672 O O . GLY A 1 1051 ? -31.007 -4.372 12.355 1.00 84.06 1051 GLY A O 1
ATOM 7673 N N . VAL A 1 1052 ? -29.923 -2.583 13.171 1.00 81.19 1052 VAL A N 1
ATOM 7674 C CA . VAL A 1 1052 ? -28.559 -3.041 12.838 1.00 81.19 1052 VAL A CA 1
ATOM 7675 C C . VAL A 1 1052 ? -27.828 -3.653 14.034 1.00 81.19 1052 VAL A C 1
ATOM 7677 O O . VAL A 1 1052 ? -26.709 -4.142 13.886 1.00 81.19 1052 VAL A O 1
ATOM 7680 N N . ASP A 1 1053 ? -28.427 -3.585 15.222 1.00 86.44 1053 ASP A N 1
ATOM 7681 C CA . ASP A 1 1053 ? -27.771 -3.836 16.498 1.00 86.44 1053 ASP A CA 1
ATOM 7682 C C . ASP A 1 1053 ? -28.552 -4.732 17.478 1.00 86.44 1053 ASP A C 1
ATOM 7684 O O . ASP A 1 1053 ? -27.901 -5.373 18.304 1.00 86.44 1053 ASP A O 1
ATOM 7688 N N . GLU A 1 1054 ? -29.880 -4.884 17.377 1.00 91.38 1054 GLU A N 1
ATOM 7689 C CA . GLU A 1 1054 ? -30.658 -5.681 18.342 1.00 91.38 1054 GLU A CA 1
ATOM 7690 C C . GLU A 1 1054 ? -30.843 -7.153 17.921 1.00 91.38 1054 GLU A C 1
ATOM 7692 O O . GLU A 1 1054 ? -31.440 -7.470 16.884 1.00 91.38 1054 GLU A O 1
ATOM 7697 N N . LEU A 1 1055 ? -30.424 -8.069 18.799 1.00 93.56 1055 LEU A N 1
ATOM 7698 C CA . LEU A 1 1055 ? -30.597 -9.516 18.664 1.00 93.56 1055 LEU A CA 1
ATOM 7699 C C . LEU A 1 1055 ? -31.343 -10.080 19.880 1.00 93.56 1055 LEU A C 1
ATOM 7701 O O . LEU A 1 1055 ? -30.891 -9.928 21.011 1.00 93.56 1055 LEU A O 1
ATOM 7705 N N . HIS A 1 1056 ? -32.463 -10.768 19.660 1.00 94.62 1056 HIS A N 1
ATOM 7706 C CA . HIS A 1 1056 ? -33.215 -11.442 20.719 1.00 94.62 1056 HIS A CA 1
ATOM 7707 C C . HIS A 1 1056 ? -33.008 -12.958 20.675 1.00 94.62 1056 HIS A C 1
ATOM 7709 O O . HIS A 1 1056 ? -33.358 -13.595 19.677 1.00 94.62 1056 HIS A O 1
ATOM 7715 N N . VAL A 1 1057 ? -32.491 -13.520 21.771 1.00 95.62 1057 VAL A N 1
ATOM 7716 C CA . VAL A 1 1057 ? -32.195 -14.955 21.927 1.00 95.62 1057 VAL A CA 1
ATOM 7717 C C . VAL A 1 1057 ? -32.834 -15.543 23.185 1.00 95.62 1057 VAL A C 1
ATOM 7719 O O . VAL A 1 1057 ? -33.034 -14.837 24.174 1.00 95.62 1057 VAL A O 1
ATOM 7722 N N . ALA A 1 1058 ? -33.136 -16.840 23.145 1.00 93.75 1058 ALA A N 1
ATOM 7723 C CA . ALA A 1 1058 ? -33.696 -17.613 24.253 1.00 93.75 1058 ALA A CA 1
ATOM 7724 C C . ALA A 1 1058 ? -33.181 -19.067 24.241 1.00 93.75 1058 ALA A C 1
ATOM 7726 O O . ALA A 1 1058 ? -32.562 -19.505 23.273 1.00 93.75 1058 ALA A O 1
ATOM 7727 N N . GLY A 1 1059 ? -33.490 -19.840 25.287 1.00 86.25 1059 GLY A N 1
ATOM 7728 C CA . GLY A 1 1059 ? -33.285 -21.299 25.307 1.00 86.25 1059 GLY A CA 1
ATOM 7729 C C . GLY A 1 1059 ? -31.890 -21.801 25.702 1.00 86.25 1059 GLY A C 1
ATOM 7730 O O . GLY A 1 1059 ? -31.664 -23.002 25.638 1.00 86.25 1059 GLY A O 1
ATOM 7731 N N . GLY A 1 1060 ? -30.985 -20.920 26.130 1.00 87.38 1060 GLY A N 1
ATOM 7732 C CA . GLY A 1 1060 ? -29.651 -21.258 26.639 1.00 87.38 1060 GLY A CA 1
ATOM 7733 C C . GLY A 1 1060 ? -28.932 -20.015 27.171 1.00 87.38 1060 GLY A C 1
ATOM 7734 O O . GLY A 1 1060 ? -29.469 -18.907 27.062 1.00 87.38 1060 GLY A O 1
ATOM 7735 N N . ASP A 1 1061 ? -27.734 -20.176 27.742 1.00 90.06 1061 ASP A N 1
ATOM 7736 C CA . ASP A 1 1061 ? -26.925 -19.030 28.168 1.00 90.06 1061 ASP A CA 1
ATOM 7737 C C . ASP A 1 1061 ? -26.188 -18.418 26.969 1.00 90.06 1061 ASP A C 1
ATOM 7739 O O . ASP A 1 1061 ? -25.276 -19.000 26.382 1.00 90.06 1061 ASP A O 1
ATOM 7743 N N . TRP A 1 1062 ? -26.567 -17.194 26.606 1.00 92.75 1062 TRP A N 1
ATOM 7744 C CA . TRP A 1 1062 ? -25.928 -16.463 25.515 1.00 92.75 1062 TRP A CA 1
ATOM 7745 C C . TRP A 1 1062 ? -24.456 -16.120 25.795 1.00 92.75 1062 TRP A C 1
ATOM 7747 O O . TRP A 1 1062 ? -23.710 -15.840 24.850 1.00 92.75 1062 TRP A O 1
ATOM 7757 N N . LYS A 1 1063 ? -24.022 -16.169 27.063 1.00 92.88 1063 LYS A N 1
ATOM 7758 C CA . LYS A 1 1063 ? -22.640 -15.897 27.476 1.00 92.88 1063 LYS A CA 1
ATOM 7759 C C . LYS A 1 1063 ? -21.654 -16.979 27.042 1.00 92.88 1063 LYS A C 1
ATOM 7761 O O . LYS A 1 1063 ? -20.477 -16.681 26.858 1.00 92.88 1063 LYS A O 1
ATOM 7766 N N . GLU A 1 1064 ? -22.130 -18.196 26.775 1.00 91.44 1064 GLU A N 1
ATOM 7767 C CA . GLU A 1 1064 ? -21.325 -19.253 26.144 1.00 91.44 1064 GLU A CA 1
ATOM 7768 C C . GLU A 1 1064 ? -20.958 -18.899 24.688 1.00 91.44 1064 GLU A C 1
ATOM 7770 O O . GLU A 1 1064 ? -19.943 -19.347 24.155 1.00 91.44 1064 GLU A O 1
ATOM 7775 N N . VAL A 1 1065 ? -21.754 -18.037 24.039 1.00 91.62 1065 VAL A N 1
ATOM 7776 C CA . VAL A 1 1065 ? -21.555 -17.617 22.643 1.00 91.62 1065 VAL A CA 1
ATOM 7777 C C . VAL A 1 1065 ? -20.781 -16.299 22.540 1.00 91.62 1065 VAL A C 1
ATOM 7779 O O . VAL A 1 1065 ? -20.020 -16.116 21.577 1.00 91.62 1065 VAL A O 1
ATOM 7782 N N . TRP A 1 1066 ? -20.940 -15.383 23.503 1.00 93.69 1066 TRP A N 1
ATOM 7783 C CA . TRP A 1 1066 ? -20.259 -14.083 23.535 1.00 93.69 1066 TRP A CA 1
ATOM 7784 C C . TRP A 1 1066 ? -19.961 -13.583 24.949 1.00 93.69 1066 TRP A C 1
ATOM 7786 O O . TRP A 1 1066 ? -20.821 -13.600 25.819 1.00 93.69 1066 TRP A O 1
ATOM 7796 N N . GLU A 1 1067 ? -18.792 -12.967 25.122 1.00 91.31 1067 GLU A N 1
ATOM 7797 C CA . GLU A 1 1067 ? -18.501 -12.142 26.296 1.00 91.31 1067 GLU A CA 1
ATOM 7798 C C . GLU A 1 1067 ? -19.506 -10.987 26.470 1.00 91.31 1067 GLU A C 1
ATOM 7800 O O . GLU A 1 1067 ? -19.853 -10.278 25.512 1.00 91.31 1067 GLU A O 1
ATOM 7805 N N . GLU A 1 1068 ? -19.892 -10.742 27.724 1.00 90.12 1068 GLU A N 1
ATOM 7806 C CA . GLU A 1 1068 ? -20.657 -9.563 28.120 1.00 90.12 1068 GLU A CA 1
ATOM 7807 C C . GLU A 1 1068 ? -19.763 -8.315 28.209 1.00 90.12 1068 GLU A C 1
ATOM 7809 O O . GLU A 1 1068 ? -18.686 -8.343 28.804 1.00 90.12 1068 GLU A O 1
ATOM 7814 N N . GLY A 1 1069 ? -20.221 -7.191 27.653 1.00 87.19 1069 GLY A N 1
ATOM 7815 C CA . GLY A 1 1069 ? -19.567 -5.900 27.846 1.00 87.19 1069 GLY A CA 1
ATOM 7816 C C . GLY A 1 1069 ? -19.847 -4.862 26.762 1.00 87.19 1069 GLY A C 1
ATOM 7817 O O . GLY A 1 1069 ? -20.816 -4.942 26.006 1.00 87.19 1069 GLY A O 1
ATOM 7818 N N . ARG A 1 1070 ? -19.001 -3.823 26.717 1.00 80.56 1070 ARG A N 1
ATOM 7819 C CA . ARG A 1 1070 ? -19.185 -2.621 25.874 1.00 80.56 1070 ARG A CA 1
ATOM 7820 C C . ARG A 1 1070 ? -18.202 -2.521 24.695 1.00 80.56 1070 ARG A C 1
ATOM 7822 O O . ARG A 1 1070 ? -18.301 -1.576 23.898 1.00 80.56 1070 ARG A O 1
ATOM 7829 N N . LYS A 1 1071 ? -17.269 -3.473 24.562 1.00 78.12 1071 LYS A N 1
ATOM 7830 C CA . LYS A 1 1071 ? -16.304 -3.545 23.447 1.00 78.12 1071 LYS A CA 1
ATOM 7831 C C . LYS A 1 1071 ? -16.998 -4.039 22.160 1.00 78.12 1071 LYS A C 1
ATOM 7833 O O . LYS A 1 1071 ? -18.001 -4.739 22.261 1.00 78.12 1071 LYS A O 1
ATOM 7838 N N . PRO A 1 1072 ? -16.505 -3.722 20.944 1.00 71.31 1072 PRO A N 1
ATOM 7839 C CA . PRO A 1 1072 ? -17.219 -4.032 19.691 1.00 71.31 1072 PRO A CA 1
ATOM 7840 C C . PRO A 1 1072 ? -17.483 -5.523 19.403 1.00 71.31 1072 PRO A C 1
ATOM 7842 O O . PRO A 1 1072 ? -18.427 -5.854 18.692 1.00 71.31 1072 PRO A O 1
ATOM 7845 N N . THR A 1 1073 ? -16.666 -6.433 19.939 1.00 77.00 1073 THR A N 1
ATOM 7846 C CA . THR A 1 1073 ? -16.870 -7.890 19.821 1.00 77.00 1073 THR A CA 1
ATOM 7847 C C . THR A 1 1073 ? -17.929 -8.422 20.793 1.00 77.00 1073 THR A C 1
ATOM 7849 O O . THR A 1 1073 ? -18.659 -9.362 20.456 1.00 77.00 1073 THR A O 1
ATOM 7852 N N . GLN A 1 1074 ? -18.023 -7.788 21.963 1.00 87.00 1074 GLN A N 1
ATOM 7853 C CA . GLN A 1 1074 ? -18.885 -8.136 23.091 1.00 87.00 1074 GLN A CA 1
ATOM 7854 C C . GLN A 1 1074 ? -20.337 -7.712 22.850 1.00 87.00 1074 GLN A C 1
ATOM 7856 O O . GLN A 1 1074 ? -20.622 -6.819 22.042 1.00 87.00 1074 GLN A O 1
ATOM 7861 N N . MET A 1 1075 ? -21.259 -8.331 23.582 1.00 89.81 1075 MET A N 1
ATOM 7862 C CA . MET A 1 1075 ? -22.677 -7.961 23.588 1.00 89.81 1075 MET A CA 1
ATOM 7863 C C . MET A 1 1075 ? -23.084 -7.472 24.977 1.00 89.81 1075 MET A C 1
ATOM 7865 O O . MET A 1 1075 ? -22.484 -7.852 25.977 1.00 89.81 1075 MET A O 1
ATOM 7869 N N . LYS A 1 1076 ? -24.093 -6.607 25.048 1.00 89.00 1076 LYS A N 1
ATOM 7870 C CA . LYS A 1 1076 ? -24.667 -6.139 26.318 1.00 89.00 1076 LYS A CA 1
ATOM 7871 C C . LYS A 1 1076 ? -26.149 -6.484 26.362 1.00 89.00 1076 LYS A C 1
ATOM 7873 O O . LYS A 1 1076 ? -26.826 -6.394 25.335 1.00 89.00 1076 LYS A O 1
ATOM 7878 N N . VAL A 1 1077 ? -26.662 -6.816 27.542 1.00 92.38 1077 VAL A N 1
ATOM 7879 C CA . VAL A 1 1077 ? -28.109 -6.935 27.748 1.00 92.38 1077 VAL A CA 1
ATOM 7880 C C . VAL A 1 1077 ? -28.733 -5.540 27.658 1.00 92.38 1077 VAL A C 1
ATOM 7882 O O . VAL A 1 1077 ? -28.326 -4.614 28.356 1.00 92.38 1077 VAL A O 1
ATOM 7885 N N . LYS A 1 1078 ? -29.716 -5.387 26.771 1.00 90.06 1078 LYS A N 1
ATOM 7886 C CA . LYS A 1 1078 ? -30.560 -4.194 26.626 1.00 90.06 1078 LYS A CA 1
ATOM 7887 C C . LYS A 1 1078 ? -31.882 -4.347 27.375 1.00 90.06 1078 LYS A C 1
ATOM 7889 O O . LYS A 1 1078 ? -32.382 -3.373 27.925 1.00 90.06 1078 LYS A O 1
ATOM 7894 N N . ARG A 1 1079 ? -32.443 -5.561 27.388 1.00 91.31 1079 ARG A N 1
ATOM 7895 C CA . ARG A 1 1079 ? -33.615 -5.945 28.193 1.00 91.31 1079 ARG A CA 1
ATOM 7896 C C . ARG A 1 1079 ? -33.684 -7.459 28.385 1.00 91.31 1079 ARG A C 1
ATOM 7898 O O . ARG A 1 1079 ? -33.219 -8.205 27.526 1.00 91.31 1079 ARG A O 1
ATOM 7905 N N . LEU A 1 1080 ? -34.342 -7.882 29.456 1.00 91.56 1080 LEU A N 1
ATOM 7906 C CA . LEU A 1 1080 ? -34.815 -9.246 29.684 1.00 91.56 1080 LEU A CA 1
ATOM 7907 C C . LEU A 1 1080 ? -36.348 -9.197 29.740 1.00 91.56 1080 LEU A C 1
ATOM 7909 O O . LEU A 1 1080 ? -36.895 -8.271 30.336 1.00 91.56 1080 LEU A O 1
ATOM 7913 N N . TYR A 1 1081 ? -37.033 -10.129 29.081 1.00 92.31 1081 TYR A N 1
ATOM 7914 C CA . TYR A 1 1081 ? -38.495 -10.250 29.126 1.00 92.31 1081 TYR A CA 1
ATOM 7915 C C . TYR A 1 1081 ? -38.927 -11.686 28.822 1.00 92.31 1081 TYR A C 1
ATOM 7917 O O . TYR A 1 1081 ? -38.258 -12.376 28.055 1.00 92.31 1081 TYR A O 1
ATOM 7925 N N . THR A 1 1082 ? -40.059 -12.120 29.370 1.00 90.50 1082 THR A N 1
ATOM 7926 C CA . THR A 1 1082 ? -40.613 -13.455 29.113 1.00 90.50 1082 THR A CA 1
ATOM 7927 C C . THR A 1 1082 ? -41.581 -13.399 27.930 1.00 90.50 1082 THR A C 1
ATOM 7929 O O . THR A 1 1082 ? -42.622 -12.745 27.979 1.00 90.50 1082 THR A O 1
ATOM 7932 N N . LEU A 1 1083 ? -41.257 -14.087 26.838 1.00 86.81 1083 LEU A N 1
ATOM 7933 C CA . LEU A 1 1083 ? -42.131 -14.221 25.677 1.00 86.81 1083 LEU A CA 1
ATOM 7934 C C . LEU A 1 1083 ? -43.272 -15.193 25.994 1.00 86.81 1083 LEU A C 1
ATOM 7936 O O . LEU A 1 1083 ? -43.038 -16.386 26.173 1.00 86.81 1083 LEU A O 1
ATOM 7940 N N . GLY A 1 1084 ? -44.500 -14.673 26.032 1.00 74.56 1084 GLY A N 1
ATOM 7941 C CA . GLY A 1 1084 ? -45.693 -15.422 26.442 1.00 74.56 1084 GLY A CA 1
ATOM 7942 C C . GLY A 1 1084 ? -46.004 -15.345 27.942 1.00 74.56 1084 GLY A C 1
ATOM 7943 O O . GLY A 1 1084 ? -46.912 -16.037 28.390 1.00 74.56 1084 GLY A O 1
ATOM 7944 N N . GLY A 1 1085 ? -45.267 -14.531 28.709 1.00 63.50 1085 GLY A N 1
ATOM 7945 C CA . GLY A 1 1085 ? -45.692 -14.085 30.040 1.00 63.50 1085 GLY A CA 1
ATOM 7946 C C . GLY A 1 1085 ? -46.686 -12.916 29.966 1.00 63.50 1085 GLY A C 1
ATOM 7947 O O . GLY A 1 1085 ? -46.872 -12.337 28.893 1.00 63.50 1085 GLY A O 1
ATOM 7948 N N . ASN A 1 1086 ? -47.306 -12.592 31.107 1.00 41.97 1086 ASN A N 1
ATOM 7949 C CA . ASN A 1 1086 ? -48.087 -11.358 31.303 1.00 41.97 1086 ASN A CA 1
ATOM 7950 C C . ASN A 1 1086 ? -47.171 -10.132 31.418 1.00 41.97 1086 ASN A C 1
ATOM 7952 O O . ASN A 1 1086 ? -46.123 -10.269 32.088 1.00 41.97 1086 ASN A O 1
#